Protein AF-0000000068241211 (afdb_homodimer)

pLDDT: mean 86.79, std 8.3, range [24.41, 95.69]

Secondary structure (DSSP, 8-state):
----HHHHHHHHHHHHHHHHHHHHHHHHHHHHHHHHHHHHHHHHHHHHHHHHHHHHHHHHHT-GGGHHHHHHHHHTSTTEEEEEEEE-HHHHHHH----GGGS--SHHHHHHHTT--EEEEEEETTEEEEEEEEEEE--S-BTTB-HHHHH---TT-EEEEEEEEEE-HHHHHHHHHHHHHHHHHHHHHHHHHHHHHHHHHIIIIIHHHHHHHHHHHHHHHH-B-S--------SHHHHHHHHHHHHHHHHHHHHHHHHHHHHHHHHHHHHHHHHHHHHHHHHHHHHHHHHHHHHHHHHHHHHHHHHHHHHHHHHHHHHHHHHHHHHHHHHHHHHHHHHHHHHHHHHHHHHHHHHHHHHHHHHHHHHHHHHHHHHHHHHHHHHHHHHHHHTGGGGHHHHHHHHHHHHHHHHHHHHHHHHHHHHHHHHHHHHHHHHHHHHHHHHHHHHHHHHHHHHHHHHHHHHHHHHHHHHHHHHHHHHHHHHHHHHHHHHHHHHHHHHHHHHHHHHHHHHHHHHHHHHHHHHHHHHHHTSB---GGG-----/----HHHHHHHHHHHHHHHHHHHHHHHHHHHHHHHHHHHHHHHHHHHHHHHHHHHHHHHHHT-GGGHHHHHHHHHTSTTEEEEEEEE-HHHHHHH----GGGS--SHHHHHHHTT--EEEEEEETTEEEEEEEEEEE--S-BTTB-HHHHH---TT-EEEEEEEEEE-HHHHHHHHHHHHHHHHHHHHHHHHHHHHHHHHHIIIIIHHHHHHHHHHHHHHHH-B-S--------SHHHHHHHHHHHHHHHHHHHHHHHHHHHHHHHHHHHHHHHHHHHHHHHHHHHHHHHHHHHHHHHHHHHHHHHHHHHHHHHHHHHHHHHHHHHHHHHHHHHHHHHHHHHHHHHHHHHHHHHHHHHHHHHHHHHHHHHHHHHHHHHHHHHHHHHHHHHTGGGGHHHHHHHHHHHHHHHHHHHHHHHHHHHHHHHHHHHHHHHHHHHHHHHHHHHHHHHHHHHHHHHHHHHHHHHHHHHHHHHHHHHHHHHHHHHHHHHHHHHHHHHHHHHHHHHHHHHHHHHHHHHHHHHHHHHHHHTSB---TT------

Sequence (1086 aa):
MNSSILSKLLLTLITVFALVLAGSTSYQYWQQKDLIHSVLSEQLHDKASNYFDSLNMMMLTGTMAQKETLRQKALAQDGIEQVRVIRAPSLNKIYGPGSTDQQPKDEIDQRALQGETIIEPYQADWGKGIVVALPMKSSENYRGTNCVACHIAPEGEVLGVIRLEFNLNHLTQMVNHRTLIGVGIMSVIALFGFMLTLFFMRRIIVLPLQKTSAFMCEVSKSKDLSHRLENDRKDELGQLAVSINSLMDTVSDSLQQVQDTSHSLADSAKKLTNVAQVTDQAANNQQKETAEVQTNITDMQGKQQQVEFATEEASKLVNHTTSIVQQSAKQAHAASEDIKNLVGDIEAVKQRIVELNNQTGQVSSILGVIKGIAEQTNLLALNAAIEAARAGEQGRGFAVVADEVRHLASRTTEATGNIENIIAGFQRDSQASLSSVDTVCSHAHQRSSEVEELSAAMTRVVSEMQQVLSHAMGIQEQTKRTTEVSHEIQNKVDVITHHANNTSQSASETREISIDLEHLSQQLESLLNQFTLIAKNSARKPHMNSSILSKLLLTLITVFALVLAGSTSYQYWQQKDLIHSVLSEQLHDKASNYFDSLNMMMLTGTMAQKETLRQKALAQDGIEQVRVIRAPSLNKIYGPGSTDQQPKDEIDQRALQGETIIEPYQADWGKGIVVALPMKSSENYRGTNCVACHIAPEGEVLGVIRLEFNLNHLTQMVNHRTLIGVGIMSVIALFGFMLTLFFMRRIIVLPLQKTSAFMCEVSKSKDLSHRLENDRKDELGQLAVSINSLMDTVSDSLQQVQDTSHSLADSAKKLTNVAQVTDQAANNQQKETAEVQTNITDMQGKQQQVEFATEEASKLVNHTTSIVQQSAKQAHAASEDIKNLVGDIEAVKQRIVELNNQTGQVSSILGVIKGIAEQTNLLALNAAIEAARAGEQGRGFAVVADEVRHLASRTTEATGNIENIIAGFQRDSQASLSSVDTVCSHAHQRSSEVEELSAAMTRVVSEMQQVLSHAMGIQEQTKRTTEVSHEIQNKVDVITHHANNTSQSASETREISIDLEHLSQQLESLLNQFTLIAKNSARKPH

Radius of gyration: 98.88 Å; Cα contacts (8 Å, |Δi|>4): 1353; chains: 2; bounding box: 61×299×156 Å

Structure (mmCIF, N/CA/C/O backbone):
data_AF-0000000068241211-model_v1
#
loop_
_entity.id
_entity.type
_entity.pdbx_description
1 polymer 'Methyl-accepting chemotaxis protein'
#
loop_
_atom_site.group_PDB
_atom_site.id
_atom_site.type_symbol
_atom_site.label_atom_id
_atom_site.label_alt_id
_atom_site.label_comp_id
_atom_site.label_asym_id
_atom_site.label_entity_id
_atom_site.label_seq_id
_atom_site.pdbx_PDB_ins_code
_atom_site.Cartn_x
_atom_site.Cartn_y
_atom_site.Cartn_z
_atom_site.occupancy
_atom_site.B_iso_or_equiv
_atom_site.auth_seq_id
_atom_site.auth_comp_id
_atom_site.auth_asym_id
_atom_site.auth_atom_id
_atom_site.pdbx_PDB_model_num
ATOM 1 N N . MET A 1 1 ? -18.188 51 9.688 1 42.53 1 MET A N 1
ATOM 2 C CA . MET A 1 1 ? -16.906 51.688 9.633 1 42.53 1 MET A CA 1
ATOM 3 C C . MET A 1 1 ? -15.969 51.219 10.727 1 42.53 1 MET A C 1
ATOM 5 O O . MET A 1 1 ? -16.344 51.188 11.906 1 42.53 1 MET A O 1
ATOM 9 N N . ASN A 1 2 ? -15.133 50.438 10.508 1 56.88 2 ASN A N 1
ATOM 10 C CA . ASN A 1 2 ? -14.164 49.75 11.352 1 56.88 2 ASN A CA 1
ATOM 11 C C . ASN A 1 2 ? -13.398 50.75 12.234 1 56.88 2 ASN A C 1
ATOM 13 O O . ASN A 1 2 ? -12.742 51.656 11.734 1 56.88 2 ASN A O 1
ATOM 17 N N . SER A 1 3 ? -13.969 50.906 13.328 1 71.25 3 SER A N 1
ATOM 18 C CA . SER A 1 3 ? -13.383 51.875 14.25 1 71.25 3 SER A CA 1
ATOM 19 C C . SER A 1 3 ? -12.055 51.375 14.812 1 71.25 3 SER A C 1
ATOM 21 O O . SER A 1 3 ? -12 50.312 15.43 1 71.25 3 SER A O 1
ATOM 23 N N . SER A 1 4 ? -10.945 52 14.344 1 79.38 4 SER A N 1
ATOM 24 C CA . SER A 1 4 ? -9.594 51.625 14.742 1 79.38 4 SER A CA 1
ATOM 25 C C . SER A 1 4 ? -9.375 51.875 16.234 1 79.38 4 SER A C 1
ATOM 27 O O . SER A 1 4 ? -10.109 52.625 16.875 1 79.38 4 SER A O 1
ATOM 29 N N . ILE A 1 5 ? -8.68 51.062 16.891 1 80.69 5 ILE A N 1
ATOM 30 C CA . ILE A 1 5 ? -8.305 51.219 18.297 1 80.69 5 ILE A CA 1
ATOM 31 C C . ILE A 1 5 ? -7.801 52.656 18.531 1 80.69 5 ILE A C 1
ATOM 33 O O . ILE A 1 5 ? -8.094 53.25 19.562 1 80.69 5 ILE A O 1
ATOM 37 N N . LEU A 1 6 ? -7.227 53.156 17.469 1 79.25 6 LEU A N 1
ATOM 38 C CA . LEU A 1 6 ? -6.734 54.531 17.547 1 79.25 6 LEU A CA 1
ATOM 39 C C . LEU A 1 6 ? -7.887 55.5 17.688 1 79.25 6 LEU A C 1
ATOM 41 O O . LEU A 1 6 ? -7.812 56.438 18.484 1 79.25 6 LEU A O 1
ATOM 45 N N . SER A 1 7 ? -8.906 55.281 16.875 1 82.25 7 SER A N 1
ATOM 46 C CA . SER A 1 7 ? -10.047 56.188 16.938 1 82.25 7 SER A CA 1
ATOM 47 C C . SER A 1 7 ? -10.742 56.125 18.297 1 82.25 7 SER A C 1
ATOM 49 O O . SER A 1 7 ? -11.156 57.156 18.828 1 82.25 7 SER A O 1
ATOM 51 N N . LYS A 1 8 ? -10.797 55 18.875 1 81.38 8 LYS A N 1
ATOM 52 C CA . LYS A 1 8 ? -11.422 54.844 20.188 1 81.38 8 LYS A CA 1
ATOM 53 C C . LYS A 1 8 ? -10.57 55.5 21.281 1 81.38 8 LYS A C 1
ATOM 55 O O . LYS A 1 8 ? -11.109 56.156 22.188 1 81.38 8 LYS A O 1
ATOM 60 N N . LEU A 1 9 ? -9.297 55.344 21.125 1 80.94 9 LEU A N 1
ATOM 61 C CA . LEU A 1 9 ? -8.375 55.969 22.062 1 80.94 9 LEU A CA 1
ATOM 62 C C . LEU A 1 9 ? -8.406 57.469 21.969 1 80.94 9 LEU A C 1
ATOM 64 O O . LEU A 1 9 ? -8.398 58.188 22.984 1 80.94 9 LEU A O 1
ATOM 68 N N . LEU A 1 10 ? -8.461 57.906 20.719 1 81.25 10 LEU A N 1
ATOM 69 C CA . LEU A 1 10 ? -8.5 59.344 20.484 1 81.25 10 LEU A CA 1
ATOM 70 C C . LEU A 1 10 ? -9.766 59.969 21.078 1 81.25 10 LEU A C 1
ATOM 72 O O . LEU A 1 10 ? -9.703 61 21.734 1 81.25 10 LEU A O 1
ATOM 76 N N . LEU A 1 11 ? -10.82 59.281 20.891 1 80.56 11 LEU A N 1
ATOM 77 C CA . LEU A 1 11 ? -12.086 59.781 21.406 1 80.56 11 LEU A CA 1
ATOM 78 C C . LEU A 1 11 ? -12.07 59.844 22.938 1 80.56 11 LEU A C 1
ATOM 80 O O . LEU A 1 11 ? -12.539 60.812 23.531 1 80.56 11 LEU A O 1
ATOM 84 N N . THR A 1 12 ? -11.5 58.844 23.547 1 80.06 12 THR A N 1
ATOM 85 C CA . THR A 1 12 ? -11.422 58.781 25 1 80.06 12 THR A CA 1
ATOM 86 C C . THR A 1 12 ? -10.5 59.875 25.531 1 80.06 12 THR A C 1
ATOM 88 O O . THR A 1 12 ? -10.844 60.562 26.5 1 80.06 12 THR A O 1
ATOM 91 N N . LEU A 1 13 ? -9.391 60.031 24.859 1 83.25 13 LEU A N 1
ATOM 92 C CA . LEU A 1 13 ? -8.414 61 25.312 1 83.25 13 LEU A CA 1
ATOM 93 C C . LEU A 1 13 ? -8.961 62.438 25.141 1 83.25 13 LEU A C 1
ATOM 95 O O . LEU A 1 13 ? -8.797 63.25 26.047 1 83.25 13 LEU A O 1
ATOM 99 N N . ILE A 1 14 ? -9.656 62.688 24.031 1 81.25 14 ILE A N 1
ATOM 100 C CA . ILE A 1 14 ? -10.227 64 23.781 1 81.25 14 ILE A CA 1
ATOM 101 C C . ILE A 1 14 ? -11.281 64.312 24.844 1 81.25 14 ILE A C 1
ATOM 103 O O . ILE A 1 14 ? -11.32 65.438 25.375 1 81.25 14 ILE A O 1
ATOM 107 N N . THR A 1 15 ? -12.055 63.344 25.188 1 81.38 15 THR A N 1
ATOM 108 C CA . THR A 1 15 ? -13.125 63.562 26.156 1 81.38 15 THR A CA 1
ATOM 109 C C . THR A 1 15 ? -12.547 63.844 27.547 1 81.38 15 THR A C 1
ATOM 111 O O . THR A 1 15 ? -12.984 64.75 28.234 1 81.38 15 THR A O 1
ATOM 114 N N . VAL A 1 16 ? -11.516 63.125 27.922 1 81.56 16 VAL A N 1
ATOM 115 C CA . VAL A 1 16 ? -10.93 63.312 29.25 1 81.56 16 VAL A CA 1
ATOM 116 C C . VAL A 1 16 ? -10.203 64.625 29.328 1 81.56 16 VAL A C 1
ATOM 118 O O . VAL A 1 16 ? -10.359 65.375 30.297 1 81.56 16 VAL A O 1
ATOM 121 N N . PHE A 1 17 ? -9.461 64.938 28.25 1 81.38 17 PHE A N 1
ATOM 122 C CA . PHE A 1 17 ? -8.703 66.188 28.25 1 81.38 17 PHE A CA 1
ATOM 123 C C . PHE A 1 17 ? -9.648 67.438 28.219 1 81.38 17 PHE A C 1
ATOM 125 O O . PHE A 1 17 ? -9.398 68.438 28.891 1 81.38 17 PHE A O 1
ATOM 132 N N . ALA A 1 18 ? -10.719 67.312 27.531 1 81.31 18 ALA A N 1
ATOM 133 C CA . ALA A 1 18 ? -11.711 68.438 27.484 1 81.31 18 ALA A CA 1
ATOM 134 C C . ALA A 1 18 ? -12.367 68.625 28.844 1 81.31 18 ALA A C 1
ATOM 136 O O . ALA A 1 18 ? -12.562 69.75 29.281 1 81.31 18 ALA A O 1
ATOM 137 N N . LEU A 1 19 ? -12.625 67.562 29.547 1 81.62 19 LEU A N 1
ATOM 138 C CA . LEU A 1 19 ? -13.266 67.688 30.859 1 81.62 19 LEU A CA 1
ATOM 139 C C . LEU A 1 19 ? -12.328 68.25 31.891 1 81.62 19 LEU A C 1
ATOM 141 O O . LEU A 1 19 ? -12.742 69.125 32.688 1 81.62 19 LEU A O 1
ATOM 145 N N . VAL A 1 20 ? -11.055 67.938 31.797 1 80 20 VAL A N 1
ATOM 146 C CA . VAL A 1 20 ? -10.07 68.438 32.719 1 80 20 VAL A CA 1
ATOM 147 C C . VAL A 1 20 ? -9.812 69.938 32.469 1 80 20 VAL A C 1
ATOM 149 O O . VAL A 1 20 ? -9.719 70.75 33.375 1 80 20 VAL A O 1
ATOM 152 N N . LEU A 1 21 ? -9.797 70.312 31.188 1 80.88 21 LEU A N 1
ATOM 153 C CA . LEU A 1 21 ? -9.578 71.688 30.797 1 80.88 21 LEU A CA 1
ATOM 154 C C . LEU A 1 21 ? -10.766 72.562 31.203 1 80.88 21 LEU A C 1
ATOM 156 O O . LEU A 1 21 ? -10.578 73.625 31.75 1 80.88 21 LEU A O 1
ATOM 160 N N . ALA A 1 22 ? -11.93 72.062 30.984 1 81.62 22 ALA A N 1
ATOM 161 C CA . ALA A 1 22 ? -13.141 72.812 31.344 1 81.62 22 ALA A CA 1
ATOM 162 C C . ALA A 1 22 ? -13.242 73 32.844 1 81.62 22 ALA A C 1
ATOM 164 O O . ALA A 1 22 ? -13.562 74.062 33.312 1 81.62 22 ALA A O 1
ATOM 165 N N . GLY A 1 23 ? -12.922 71.938 33.562 1 78 23 GLY A N 1
ATOM 166 C CA . GLY A 1 23 ? -12.969 72.062 35.031 1 78 23 GLY A CA 1
ATOM 167 C C . GLY A 1 23 ? -11.914 73 35.594 1 78 23 GLY A C 1
ATOM 168 O O . GLY A 1 23 ? -12.219 73.812 36.469 1 78 23 GLY A O 1
ATOM 169 N N . SER A 1 24 ? -10.727 72.938 35.031 1 78.5 24 SER A N 1
ATOM 170 C CA . SER A 1 24 ? -9.625 73.75 35.5 1 78.5 24 SER A CA 1
ATOM 171 C C . SER A 1 24 ? -9.859 75.25 35.156 1 78.5 24 SER A C 1
ATOM 173 O O . SER A 1 24 ? -9.625 76.125 36 1 78.5 24 SER A O 1
ATOM 175 N N . THR A 1 25 ? -10.445 75.562 33.969 1 77.06 25 THR A N 1
ATOM 176 C CA . THR A 1 25 ? -10.688 76.938 33.531 1 77.06 25 THR A CA 1
ATOM 177 C C . THR A 1 25 ? -11.844 77.562 34.312 1 77.06 25 THR A C 1
ATOM 179 O O . THR A 1 25 ? -11.789 78.688 34.688 1 77.06 25 THR A O 1
ATOM 182 N N . SER A 1 26 ? -12.875 76.812 34.594 1 80.62 26 SER A N 1
ATOM 183 C CA . SER A 1 26 ? -14.016 77.312 35.344 1 80.62 26 SER A CA 1
ATOM 184 C C . SER A 1 26 ? -13.617 77.625 36.781 1 80.62 26 SER A C 1
ATOM 186 O O . SER A 1 26 ? -14 78.688 37.312 1 80.62 26 SER A O 1
ATOM 188 N N . TYR A 1 27 ? -12.734 76.938 37.312 1 79.44 27 TYR A N 1
ATOM 189 C CA . TYR A 1 27 ? -12.305 77.188 38.688 1 79.44 27 TYR A CA 1
ATOM 190 C C . TYR A 1 27 ? -11.406 78.438 38.781 1 79.44 27 TYR A C 1
ATOM 192 O O . TYR A 1 27 ? -11.547 79.25 39.688 1 79.44 27 TYR A O 1
ATOM 200 N N . GLN A 1 28 ? -10.562 78.5 37.812 1 76.75 28 GLN A N 1
ATOM 201 C CA . GLN A 1 28 ? -9.648 79.688 37.781 1 76.75 28 GLN A CA 1
ATOM 202 C C . GLN A 1 28 ? -10.414 81 37.625 1 76.75 28 GLN A C 1
ATOM 204 O O . GLN A 1 28 ? -10.078 81.938 38.281 1 76.75 28 GLN A O 1
ATOM 209 N N . TYR A 1 29 ? -11.477 80.938 36.875 1 77.12 29 TYR A N 1
ATOM 210 C CA . TYR A 1 29 ? -12.305 82.125 36.656 1 77.12 29 TYR A CA 1
ATOM 211 C C . TYR A 1 29 ? -13.008 82.5 37.938 1 77.12 29 TYR A C 1
ATOM 213 O O . TYR A 1 29 ? -12.977 83.688 38.344 1 77.12 29 TYR A O 1
ATOM 221 N N . TRP A 1 30 ? -13.523 81.562 38.625 1 79.81 30 TRP A N 1
ATOM 222 C CA . TRP A 1 30 ? -14.258 81.812 39.875 1 79.81 30 TRP A CA 1
ATOM 223 C C . TRP A 1 30 ? -13.32 82.312 40.969 1 79.81 30 TRP A C 1
ATOM 225 O O . TRP A 1 30 ? -13.648 83.25 41.719 1 79.81 30 TRP A O 1
ATOM 235 N N . GLN A 1 31 ? -12.133 81.812 41.031 1 77.38 31 GLN A N 1
ATOM 236 C CA . GLN A 1 31 ? -11.164 82.125 42.062 1 77.38 31 GLN A CA 1
ATOM 237 C C . GLN A 1 31 ? -10.648 83.562 41.875 1 77.38 31 GLN A C 1
ATOM 239 O O . GLN A 1 31 ? -10.508 84.312 42.812 1 77.38 31 GLN A O 1
ATOM 244 N N . GLN A 1 32 ? -10.445 84 40.656 1 77.38 32 GLN A N 1
ATOM 245 C CA . GLN A 1 32 ? -9.938 85.375 40.375 1 77.38 32 GLN A CA 1
ATOM 246 C C . GLN A 1 32 ? -10.984 86.438 40.688 1 77.38 32 GLN A C 1
ATOM 248 O O . GLN A 1 32 ? -10.664 87.438 41.25 1 77.38 32 GLN A O 1
ATOM 253 N N . LYS A 1 33 ? -12.203 86.125 40.375 1 76.44 33 LYS A N 1
ATOM 254 C CA . LYS A 1 33 ? -13.289 87.062 40.625 1 76.44 33 LYS A CA 1
ATOM 255 C C . LYS A 1 33 ? -13.469 87.312 42.125 1 76.44 33 LYS A C 1
ATOM 257 O O . LYS A 1 33 ? -13.641 88.438 42.562 1 76.44 33 LYS A O 1
ATOM 262 N N . ASP A 1 34 ? -13.344 86.188 42.781 1 78.62 34 ASP A N 1
ATOM 263 C CA . ASP A 1 34 ? -13.516 86.25 44.219 1 78.62 34 ASP A CA 1
ATOM 264 C C . ASP A 1 34 ? -12.367 87 44.875 1 78.62 34 ASP A C 1
ATOM 266 O O . ASP A 1 34 ? -12.578 87.812 45.812 1 78.62 34 ASP A O 1
ATOM 270 N N . LEU A 1 35 ? -11.188 86.875 44.406 1 78.25 35 LEU A N 1
ATOM 271 C CA . LEU A 1 35 ? -10.016 87.562 44.969 1 78.25 35 LEU A CA 1
ATOM 272 C C . LEU A 1 35 ? -10.086 89.062 44.719 1 78.25 35 LEU A C 1
ATOM 274 O O . LEU A 1 35 ? -9.844 89.875 45.625 1 78.25 35 LEU A O 1
ATOM 278 N N . ILE A 1 36 ? -10.508 89.5 43.562 1 77.81 36 ILE A N 1
ATOM 279 C CA . ILE A 1 36 ? -10.578 90.875 43.219 1 77.81 36 ILE A CA 1
ATOM 280 C C . ILE A 1 36 ? -11.656 91.562 44.031 1 77.81 36 ILE A C 1
ATOM 282 O O . ILE A 1 36 ? -11.453 92.688 44.531 1 77.81 36 ILE A O 1
ATOM 286 N N . HIS A 1 37 ? -12.742 90.938 44.281 1 78.5 37 HIS A N 1
ATOM 287 C CA . HIS A 1 37 ? -13.828 91.5 45.062 1 78.5 37 HIS A CA 1
ATOM 288 C C . HIS A 1 37 ? -13.414 91.688 46.5 1 78.5 37 HIS A C 1
ATOM 290 O O . HIS A 1 37 ? -13.742 92.688 47.125 1 78.5 37 HIS A O 1
ATOM 296 N N . SER A 1 38 ? -12.641 90.75 46.969 1 80.31 38 SER A N 1
ATOM 297 C CA . SER A 1 38 ? -12.234 90.812 48.375 1 80.31 38 SER A CA 1
ATOM 298 C C . SER A 1 38 ? -11.211 91.938 48.594 1 80.31 38 SER A C 1
ATOM 300 O O . SER A 1 38 ? -11.344 92.75 49.5 1 80.31 38 SER A O 1
ATOM 302 N N . VAL A 1 39 ? -10.25 92 47.719 1 78.88 39 VAL A N 1
ATOM 303 C CA . VAL A 1 39 ? -9.203 93 47.844 1 78.88 39 VAL A CA 1
ATOM 304 C C . VAL A 1 39 ? -9.789 94.438 47.625 1 78.88 39 VAL A C 1
ATOM 306 O O . VAL A 1 39 ? -9.5 95.375 48.375 1 78.88 39 VAL A O 1
ATOM 309 N N . LEU A 1 40 ? -10.719 94.562 46.719 1 81.25 40 LEU A N 1
ATOM 310 C CA . LEU A 1 40 ? -11.297 95.875 46.375 1 81.25 40 LEU A CA 1
ATOM 311 C C . LEU A 1 40 ? -12.25 96.312 47.469 1 81.25 40 LEU A C 1
ATOM 313 O O . LEU A 1 40 ? -12.32 97.562 47.781 1 81.25 40 LEU A O 1
ATOM 317 N N . SER A 1 41 ? -12.961 95.438 48.062 1 84.5 41 SER A N 1
ATOM 318 C CA . SER A 1 41 ? -13.875 95.812 49.125 1 84.5 41 SER A CA 1
ATOM 319 C C . SER A 1 41 ? -13.117 96.375 50.312 1 84.5 41 SER A C 1
ATOM 321 O O . SER A 1 41 ? -13.531 97.375 50.906 1 84.5 41 SER A O 1
ATOM 323 N N . GLU A 1 42 ? -12.023 95.812 50.594 1 82.69 42 GLU A N 1
ATOM 324 C CA . GLU A 1 42 ? -11.203 96.25 51.688 1 82.69 42 GLU A CA 1
ATOM 325 C C . GLU A 1 42 ? -10.602 97.625 51.375 1 82.69 42 GLU A C 1
ATOM 327 O O . GLU A 1 42 ? -10.602 98.562 52.219 1 82.69 42 GLU A O 1
ATOM 332 N N . GLN A 1 43 ? -10.195 97.75 50.188 1 82.25 43 GLN A N 1
ATOM 333 C CA . GLN A 1 43 ? -9.547 99 49.781 1 82.25 43 GLN A CA 1
ATOM 334 C C . GLN A 1 43 ? -10.555 100.188 49.719 1 82.25 43 GLN A C 1
ATOM 336 O O . GLN A 1 43 ? -10.242 101.312 50.094 1 82.25 43 GLN A O 1
ATOM 341 N N . LEU A 1 44 ? -11.75 99.938 49.344 1 87.06 44 LEU A N 1
ATOM 342 C CA . LEU A 1 44 ? -12.789 100.938 49.25 1 87.06 44 LEU A CA 1
ATOM 343 C C . LEU A 1 44 ? -13.289 101.375 50.625 1 87.06 44 LEU A C 1
ATOM 345 O O . LEU A 1 44 ? -13.609 102.562 50.844 1 87.06 44 LEU A O 1
ATOM 349 N N . HIS A 1 45 ? -13.312 100.438 51.5 1 88.56 45 HIS A N 1
ATOM 350 C CA . HIS A 1 45 ? -13.609 100.75 52.875 1 88.56 45 HIS A CA 1
ATOM 351 C C . HIS A 1 45 ? -12.594 101.75 53.438 1 88.56 45 HIS A C 1
ATOM 353 O O . HIS A 1 45 ? -12.977 102.75 54.094 1 88.56 45 HIS A O 1
ATOM 359 N N . ASP A 1 46 ? -11.414 101.438 53.094 1 86 46 ASP A N 1
ATOM 360 C CA . ASP A 1 46 ? -10.344 102.312 53.562 1 86 46 ASP A CA 1
ATOM 361 C C . ASP A 1 46 ? -10.445 103.688 52.938 1 86 46 ASP A C 1
ATOM 363 O O . ASP A 1 46 ? -10.195 104.688 53.594 1 86 46 ASP A O 1
ATOM 367 N N . LYS A 1 47 ? -10.805 103.812 51.75 1 87.62 47 LYS A N 1
ATOM 368 C CA . LYS A 1 47 ? -10.945 105.062 51.062 1 87.62 47 LYS A CA 1
ATOM 369 C C . LYS A 1 47 ? -12.055 105.938 51.688 1 87.62 47 LYS A C 1
ATOM 371 O O . LYS A 1 47 ? -11.891 107.125 51.906 1 87.62 47 LYS A O 1
ATOM 376 N N . ALA A 1 48 ? -13.094 105.312 52.031 1 90 48 ALA A N 1
ATOM 377 C CA . ALA A 1 48 ? -14.211 106 52.688 1 90 48 ALA A CA 1
ATOM 378 C C . ALA A 1 48 ? -13.828 106.438 54.094 1 90 48 ALA A C 1
ATOM 380 O O . ALA A 1 48 ? -14.141 107.562 54.469 1 90 48 ALA A O 1
ATOM 381 N N . SER A 1 49 ? -13.141 105.625 54.75 1 89.56 49 SER A N 1
ATOM 382 C CA . SER A 1 49 ? -12.688 106 56.094 1 89.56 49 SER A CA 1
ATOM 383 C C . SER A 1 49 ? -11.711 107.188 56.062 1 89.56 49 SER A C 1
ATOM 385 O O . SER A 1 49 ? -11.758 108.062 56.938 1 89.56 49 SER A O 1
ATOM 387 N N . ASN A 1 50 ? -10.906 107.125 55.062 1 87.31 50 ASN A N 1
ATOM 388 C CA . ASN A 1 50 ? -9.953 108.25 54.906 1 87.31 50 ASN A CA 1
ATOM 389 C C . ASN A 1 50 ? -10.648 109.562 54.594 1 87.31 50 ASN A C 1
ATOM 391 O O . ASN A 1 50 ? -10.25 110.625 55.094 1 87.31 50 ASN A O 1
ATOM 395 N N . TYR A 1 51 ? -11.555 109.562 53.781 1 90.88 51 TYR A N 1
ATOM 396 C CA . TYR A 1 51 ? -12.336 110.75 53.5 1 90.88 51 TYR A CA 1
ATOM 397 C C . TYR A 1 51 ? -12.977 111.312 54.75 1 90.88 51 TYR A C 1
ATOM 399 O O . TYR A 1 51 ? -12.969 112.5 55 1 90.88 51 TYR A O 1
ATOM 407 N N . PHE A 1 52 ? -13.461 110.5 55.562 1 90.81 52 PHE A N 1
ATOM 408 C CA . PHE A 1 52 ? -14.055 110.938 56.812 1 90.81 52 PHE A CA 1
ATOM 409 C C . PHE A 1 52 ? -13 111.562 57.719 1 90.81 52 PHE A C 1
ATOM 411 O O . PHE A 1 52 ? -13.273 112.562 58.406 1 90.81 52 PHE A O 1
ATOM 418 N N . ASP A 1 53 ? -11.898 110.875 57.75 1 88.25 53 ASP A N 1
ATOM 419 C CA . ASP A 1 53 ? -10.82 111.438 58.562 1 88.25 53 ASP A CA 1
ATOM 420 C C . ASP A 1 53 ? -10.484 112.875 58.156 1 88.25 53 ASP A C 1
ATOM 422 O O . ASP A 1 53 ? -10.203 113.688 59.031 1 88.25 53 ASP A O 1
ATOM 426 N N . SER A 1 54 ? -10.578 113.062 56.906 1 89.06 54 SER A N 1
ATOM 427 C CA . SER A 1 54 ? -10.336 114.438 56.406 1 89.06 54 SER A CA 1
ATOM 428 C C . SER A 1 54 ? -11.438 115.375 56.844 1 89.06 54 SER A C 1
ATOM 430 O O . SER A 1 54 ? -11.156 116.5 57.281 1 89.06 54 SER A O 1
ATOM 432 N N . LEU A 1 55 ? -12.562 114.938 56.875 1 89.69 55 LEU A N 1
ATOM 433 C CA . LEU A 1 55 ? -13.688 115.75 57.344 1 89.69 55 LEU A CA 1
ATOM 434 C C . LEU A 1 55 ? -13.586 116 58.844 1 89.69 55 LEU A C 1
ATOM 436 O O . LEU A 1 55 ? -13.82 117.125 59.312 1 89.69 55 LEU A O 1
ATOM 440 N N . ASN A 1 56 ? -13.25 115 59.5 1 90.88 56 ASN A N 1
ATOM 441 C CA . ASN A 1 56 ? -13.07 115.062 60.938 1 90.88 56 ASN A CA 1
ATOM 442 C C . ASN A 1 56 ? -12.016 116.125 61.312 1 90.88 56 ASN A C 1
ATOM 444 O O . ASN A 1 56 ? -12.188 116.875 62.25 1 90.88 56 ASN A O 1
ATOM 448 N N . MET A 1 57 ? -11.078 116.125 60.531 1 89.12 57 MET A N 1
ATOM 449 C CA . MET A 1 57 ? -10.039 117.125 60.781 1 89.12 57 MET A CA 1
ATOM 450 C C . MET A 1 57 ? -10.578 118.562 60.531 1 89.12 57 MET A C 1
ATOM 452 O O . MET A 1 57 ? -10.234 119.5 61.281 1 89.12 57 MET A O 1
ATOM 456 N N . MET A 1 58 ? -11.406 118.75 59.688 1 89.88 58 MET A N 1
ATOM 457 C CA . MET A 1 58 ? -12 120 59.406 1 89.88 58 MET A CA 1
ATOM 458 C C . MET A 1 58 ? -12.938 120.438 60.531 1 89.88 58 MET A C 1
ATOM 460 O O . MET A 1 58 ? -13.023 121.625 60.844 1 89.88 58 MET A O 1
ATOM 464 N N . MET A 1 59 ? -13.5 119.562 61.125 1 88 59 MET A N 1
ATOM 465 C CA . MET A 1 59 ? -14.359 119.812 62.281 1 88 59 MET A CA 1
ATOM 466 C C . MET A 1 59 ? -13.539 120.25 63.469 1 88 59 MET A C 1
ATOM 468 O O . MET A 1 59 ? -13.93 121.188 64.188 1 88 59 MET A O 1
ATOM 472 N N . LEU A 1 60 ? -12.508 119.688 63.594 1 87.75 60 LEU A N 1
ATOM 473 C CA . LEU A 1 60 ? -11.633 119.938 64.75 1 87.75 60 LEU A CA 1
ATOM 474 C C . LEU A 1 60 ? -10.984 121.312 64.562 1 87.75 60 LEU A C 1
ATOM 476 O O . LEU A 1 60 ? -10.766 122.062 65.562 1 87.75 60 LEU A O 1
ATOM 480 N N . THR A 1 61 ? -10.867 121.688 63.312 1 87.19 61 THR A N 1
ATOM 481 C CA . THR A 1 61 ? -10.141 122.938 63.062 1 87.19 61 THR A CA 1
ATOM 482 C C . THR A 1 61 ? -11.102 124.062 62.719 1 87.19 61 THR A C 1
ATOM 484 O O . THR A 1 61 ? -10.68 125.188 62.5 1 87.19 61 THR A O 1
ATOM 487 N N . GLY A 1 62 ? -12.367 123.812 62.625 1 85.81 62 GLY A N 1
ATOM 488 C CA . GLY A 1 62 ? -13.391 124.812 62.344 1 85.81 62 GLY A CA 1
ATOM 489 C C . GLY A 1 62 ? -13.391 125.312 60.906 1 85.81 62 GLY A C 1
ATOM 490 O O . GLY A 1 62 ? -13.68 126.5 60.625 1 85.81 62 GLY A O 1
ATOM 491 N N . THR A 1 63 ? -13.023 124.438 60.062 1 89.38 63 THR A N 1
ATOM 492 C CA . THR A 1 63 ? -12.93 124.875 58.656 1 89.38 63 THR A CA 1
ATOM 493 C C . THR A 1 63 ? -13.961 124.125 57.812 1 89.38 63 THR A C 1
ATOM 495 O O . THR A 1 63 ? -13.719 123.812 56.625 1 89.38 63 THR A O 1
ATOM 498 N N . MET A 1 64 ? -14.992 123.75 58.281 1 89.12 64 MET A N 1
ATOM 499 C CA . MET A 1 64 ? -16.031 123 57.625 1 89.12 64 MET A CA 1
ATOM 500 C C . MET A 1 64 ? -16.641 123.75 56.469 1 89.12 64 MET A C 1
ATOM 502 O O . MET A 1 64 ? -17.25 123.125 55.562 1 89.12 64 MET A O 1
ATOM 506 N N . ALA A 1 65 ? -16.438 125.062 56.469 1 85.62 65 ALA A N 1
ATOM 507 C CA . ALA A 1 65 ? -16.953 125.875 55.375 1 85.62 65 ALA A CA 1
ATOM 508 C C . ALA A 1 65 ? -16.312 125.5 54.062 1 85.62 65 ALA A C 1
ATOM 510 O O . ALA A 1 65 ? -16.906 125.688 53 1 85.62 65 ALA A O 1
ATOM 511 N N . GLN A 1 66 ? -15.188 124.812 54.156 1 87.62 66 GLN A N 1
ATOM 512 C CA . GLN A 1 66 ? -14.461 124.438 52.938 1 87.62 66 GLN A CA 1
ATOM 513 C C . GLN A 1 66 ? -14.672 123 52.594 1 87.62 66 GLN A C 1
ATOM 515 O O . GLN A 1 66 ? -13.852 122.375 51.906 1 87.62 66 GLN A O 1
ATOM 520 N N . LYS A 1 67 ? -15.625 122.438 53.031 1 89.06 67 LYS A N 1
ATOM 521 C CA . LYS A 1 67 ? -15.898 121 52.844 1 89.06 67 LYS A CA 1
ATOM 522 C C . LYS A 1 67 ? -16.078 120.688 51.375 1 89.06 67 LYS A C 1
ATOM 524 O O . LYS A 1 67 ? -15.766 119.562 50.938 1 89.06 67 LYS A O 1
ATOM 529 N N . GLU A 1 68 ? -16.547 121.562 50.594 1 88.56 68 GLU A N 1
ATOM 530 C CA . GLU A 1 68 ? -16.75 121.375 49.188 1 88.56 68 GLU A CA 1
ATOM 531 C C . GLU A 1 68 ? -15.422 121.25 48.438 1 88.56 68 GLU A C 1
ATOM 533 O O . GLU A 1 68 ? -15.312 120.5 47.469 1 88.56 68 GLU A O 1
ATOM 538 N N . THR A 1 69 ? -14.453 121.875 48.875 1 89.19 69 THR A N 1
ATOM 539 C CA . THR A 1 69 ? -13.125 121.75 48.281 1 89.19 69 THR A CA 1
ATOM 540 C C . THR A 1 69 ? -12.562 120.312 48.531 1 89.19 69 THR A C 1
ATOM 542 O O . THR A 1 69 ? -11.953 119.75 47.656 1 89.19 69 THR A O 1
ATOM 545 N N . LEU A 1 70 ? -12.797 119.875 49.719 1 89.5 70 LEU A N 1
ATOM 546 C CA . LEU A 1 70 ? -12.383 118.5 50.031 1 89.5 70 LEU A CA 1
ATOM 547 C C . LEU A 1 70 ? -13.102 117.5 49.125 1 89.5 70 LEU A C 1
ATOM 549 O O . LEU A 1 70 ? -12.484 116.562 48.594 1 89.5 70 LEU A O 1
ATOM 553 N N . ARG A 1 71 ? -14.336 117.688 48.969 1 91.38 71 ARG A N 1
ATOM 554 C CA . ARG A 1 71 ? -15.125 116.812 48.094 1 91.38 71 ARG A CA 1
ATOM 555 C C . ARG A 1 71 ? -14.594 116.812 46.688 1 91.38 71 ARG A C 1
ATOM 557 O O . ARG A 1 71 ? -14.477 115.75 46.031 1 91.38 71 ARG A O 1
ATOM 564 N N . GLN A 1 72 ? -14.273 118 46.188 1 89.81 72 GLN A N 1
ATOM 565 C CA . GLN A 1 72 ? -13.75 118.125 44.812 1 89.81 72 GLN A CA 1
ATOM 566 C C . GLN A 1 72 ? -12.406 117.375 44.688 1 89.81 72 GLN A C 1
ATOM 568 O O . GLN A 1 72 ? -12.133 116.75 43.656 1 89.81 72 GLN A O 1
ATOM 573 N N . LYS A 1 73 ? -11.656 117.438 45.688 1 88.94 73 LYS A N 1
ATOM 574 C CA . LYS A 1 73 ? -10.367 116.75 45.688 1 88.94 73 LYS A CA 1
ATOM 575 C C . LYS A 1 73 ? -10.555 115.25 45.688 1 88.94 73 LYS A C 1
ATOM 577 O O . LYS A 1 73 ? -9.82 114.562 45.031 1 88.94 73 LYS A O 1
ATOM 582 N N . ALA A 1 74 ? -11.492 114.875 46.469 1 88.94 74 ALA A N 1
ATOM 583 C CA . ALA A 1 74 ? -11.797 113.438 46.5 1 88.94 74 ALA A CA 1
ATOM 584 C C . ALA A 1 74 ? -12.32 112.938 45.156 1 88.94 74 ALA A C 1
ATOM 586 O O . ALA A 1 74 ? -11.93 111.875 44.688 1 88.94 74 ALA A O 1
ATOM 587 N N . LEU A 1 75 ? -13.148 113.625 44.469 1 90.06 75 LEU A N 1
ATOM 588 C CA . LEU A 1 75 ? -13.734 113.25 43.188 1 90.06 75 LEU A CA 1
ATOM 589 C C . LEU A 1 75 ? -12.664 113.25 42.094 1 90.06 75 LEU A C 1
ATOM 591 O O . LEU A 1 75 ? -12.828 112.625 41.062 1 90.06 75 LEU A O 1
ATOM 595 N N . ALA A 1 76 ? -11.586 114 42.406 1 87.38 76 ALA A N 1
ATOM 596 C CA . ALA A 1 76 ? -10.508 114.062 41.406 1 87.38 76 ALA A CA 1
ATOM 597 C C . ALA A 1 76 ? -9.664 112.812 41.406 1 87.38 76 ALA A C 1
ATOM 599 O O . ALA A 1 76 ? -8.875 112.562 40.5 1 87.38 76 ALA A O 1
ATOM 600 N N . GLN A 1 77 ? -9.867 112.062 42.375 1 84 77 GLN A N 1
ATOM 601 C CA . GLN A 1 77 ? -9.133 110.812 42.438 1 84 77 GLN A CA 1
ATOM 602 C C . GLN A 1 77 ? -9.68 109.75 41.438 1 84 77 GLN A C 1
ATOM 604 O O . GLN A 1 77 ? -10.891 109.688 41.219 1 84 77 GLN A O 1
ATOM 609 N N . ASP A 1 78 ? -8.773 109.062 40.812 1 80 78 ASP A N 1
ATOM 610 C CA . ASP A 1 78 ? -9.156 108.062 39.781 1 80 78 ASP A CA 1
ATOM 611 C C . ASP A 1 78 ? -10.062 107 40.312 1 80 78 ASP A C 1
ATOM 613 O O . ASP A 1 78 ? -9.75 106.375 41.344 1 80 78 ASP A O 1
ATOM 617 N N . GLY A 1 79 ? -11.164 106.875 39.75 1 82.12 79 GLY A N 1
ATOM 618 C CA . GLY A 1 79 ? -12.086 105.75 40.094 1 82.12 79 GLY A CA 1
ATOM 619 C C . GLY A 1 79 ? -13.281 106.25 40.906 1 82.12 79 GLY A C 1
ATOM 620 O O . GLY A 1 79 ? -14.312 105.562 40.906 1 82.12 79 GLY A O 1
ATOM 621 N N . ILE A 1 80 ? -13.133 107.312 41.594 1 88.38 80 ILE A N 1
ATOM 622 C CA . ILE A 1 80 ? -14.227 107.75 42.406 1 88.38 80 ILE A CA 1
ATOM 623 C C . ILE A 1 80 ? -15.195 108.625 41.562 1 88.38 80 ILE A C 1
ATOM 625 O O . ILE A 1 80 ? -14.812 109.625 40.969 1 88.38 80 ILE A O 1
ATOM 629 N N . GLU A 1 81 ? -16.297 108.188 41.5 1 91.5 81 GLU A N 1
ATOM 630 C CA . GLU A 1 81 ? -17.281 108.875 40.625 1 91.5 81 GLU A CA 1
ATOM 631 C C . GLU A 1 81 ? -18.219 109.75 41.438 1 91.5 81 GLU A C 1
ATOM 633 O O . GLU A 1 81 ? -18.766 110.75 40.906 1 91.5 81 GLU A O 1
ATOM 638 N N . GLN A 1 82 ? -18.328 109.312 42.688 1 91.06 82 GLN A N 1
ATOM 639 C CA . GLN A 1 82 ? -19.219 110.125 43.5 1 91.06 82 GLN A CA 1
ATOM 640 C C . GLN A 1 82 ? -18.812 110.062 44.969 1 91.06 82 GLN A C 1
ATOM 642 O O . GLN A 1 82 ? -18.391 109 45.438 1 91.06 82 GLN A O 1
ATOM 647 N N . VAL A 1 83 ? -18.828 111.125 45.625 1 93.31 83 VAL A N 1
ATOM 648 C CA . VAL A 1 83 ? -18.594 111.188 47.062 1 93.31 83 VAL A CA 1
ATOM 649 C C . VAL A 1 83 ? -19.688 112.062 47.719 1 93.31 83 VAL A C 1
ATOM 651 O O . VAL A 1 83 ? -19.891 113.25 47.312 1 93.31 83 VAL A O 1
ATOM 654 N N . ARG A 1 84 ? -20.375 111.562 48.656 1 93.06 84 ARG A N 1
ATOM 655 C CA . ARG A 1 84 ? -21.406 112.312 49.344 1 93.06 84 ARG A CA 1
ATOM 656 C C . ARG A 1 84 ? -21.359 112.062 50.844 1 93.06 84 ARG A C 1
ATOM 658 O O . ARG A 1 84 ? -20.969 111 51.312 1 93.06 84 ARG A O 1
ATOM 665 N N . VAL A 1 85 ? -21.656 113.062 51.531 1 92.38 85 VAL A N 1
ATOM 666 C CA . VAL A 1 85 ? -21.844 113 52.969 1 92.38 85 VAL A CA 1
ATOM 667 C C . VAL A 1 85 ? -23.328 113.125 53.312 1 92.38 85 VAL A C 1
ATOM 669 O O . VAL A 1 85 ? -23.922 114.188 53 1 92.38 85 VAL A O 1
ATOM 672 N N . ILE A 1 86 ? -23.844 112.125 53.938 1 93.44 86 ILE A N 1
ATOM 673 C CA . ILE A 1 86 ? -25.25 112.188 54.281 1 93.44 86 ILE A CA 1
ATOM 674 C C . ILE A 1 86 ? -25.406 112.438 55.781 1 93.44 86 ILE A C 1
ATOM 676 O O . ILE A 1 86 ? -24.812 111.75 56.594 1 93.44 86 ILE A O 1
ATOM 680 N N . ARG A 1 87 ? -26.281 113.438 56.062 1 91.75 87 ARG A N 1
ATOM 681 C CA . ARG A 1 87 ? -26.469 113.812 57.469 1 91.75 87 ARG A CA 1
ATOM 682 C C . ARG A 1 87 ? -27.641 113.062 58.094 1 91.75 87 ARG A C 1
ATOM 684 O O . ARG A 1 87 ? -28.672 112.812 57.438 1 91.75 87 ARG A O 1
ATOM 691 N N . ALA A 1 88 ? -27.438 112.688 59.219 1 91.19 88 ALA A N 1
ATOM 692 C CA . ALA A 1 88 ? -28.531 112.062 59.938 1 91.19 88 ALA A CA 1
ATOM 693 C C . ALA A 1 88 ? -29.531 113.062 60.406 1 91.19 88 ALA A C 1
ATOM 695 O O . ALA A 1 88 ? -29.188 114.25 60.625 1 91.19 88 ALA A O 1
ATOM 696 N N . PRO A 1 89 ? -30.75 112.75 60.656 1 84.94 89 PRO A N 1
ATOM 697 C CA . PRO A 1 89 ? -31.766 113.688 61.125 1 84.94 89 PRO A CA 1
ATOM 698 C C . PRO A 1 89 ? -31.438 114.312 62.469 1 84.94 89 PRO A C 1
ATOM 700 O O . PRO A 1 89 ? -31.734 115.5 62.688 1 84.94 89 PRO A O 1
ATOM 703 N N . SER A 1 90 ? -30.781 113.688 63.25 1 83.94 90 SER A N 1
ATOM 704 C CA . SER A 1 90 ? -30.406 114.188 64.562 1 83.94 90 SER A CA 1
ATOM 705 C C . SER A 1 90 ? -29.422 115.375 64.438 1 83.94 90 SER A C 1
ATOM 707 O O . SER A 1 90 ? -29.453 116.312 65.25 1 83.94 90 SER A O 1
ATOM 709 N N . LEU A 1 91 ? -28.672 115.312 63.406 1 85.88 91 LEU A N 1
ATOM 710 C CA . LEU A 1 91 ? -27.688 116.375 63.188 1 85.88 91 LEU A CA 1
ATOM 711 C C . LEU A 1 91 ? -28.375 117.625 62.625 1 85.88 91 LEU A C 1
ATOM 713 O O . LEU A 1 91 ? -27.938 118.75 62.938 1 85.88 91 LEU A O 1
ATOM 717 N N . ASN A 1 92 ? -29.359 117.375 61.938 1 82.44 92 ASN A N 1
ATOM 718 C CA . ASN A 1 92 ? -30.094 118.5 61.344 1 82.44 92 ASN A CA 1
ATOM 719 C C . ASN A 1 92 ? -30.781 119.375 62.406 1 82.44 92 ASN A C 1
ATOM 721 O O . ASN A 1 92 ? -30.953 120.562 62.219 1 82.44 92 ASN A O 1
ATOM 725 N N . LYS A 1 93 ? -30.984 118.875 63.5 1 78.12 93 LYS A N 1
ATOM 726 C CA . LYS A 1 93 ? -31.672 119.562 64.562 1 78.12 93 LYS A CA 1
ATOM 727 C C . LYS A 1 93 ? -30.734 120.562 65.25 1 78.12 93 LYS A C 1
ATOM 729 O O . LYS A 1 93 ? -31.172 121.625 65.75 1 78.12 93 LYS A O 1
ATOM 734 N N . ILE A 1 94 ? -29.578 120.25 65.125 1 79.19 94 ILE A N 1
ATOM 735 C CA . ILE A 1 94 ? -28.609 121 65.875 1 79.19 94 ILE A CA 1
ATOM 736 C C . ILE A 1 94 ? -27.922 122 64.938 1 79.19 94 ILE A C 1
ATOM 738 O O . ILE A 1 94 ? -27.719 123.188 65.25 1 79.19 94 ILE A O 1
ATOM 742 N N . TYR A 1 95 ? -27.656 121.562 63.781 1 82.75 95 TYR A N 1
ATOM 743 C CA . TYR A 1 95 ? -26.797 122.312 62.906 1 82.75 95 TYR A CA 1
ATOM 744 C C . TYR A 1 95 ? -27.594 122.875 61.719 1 82.75 95 TYR A C 1
ATOM 746 O O . TYR A 1 95 ? -27.031 123.562 60.875 1 82.75 95 TYR A O 1
ATOM 754 N N . GLY A 1 96 ? -28.953 122.562 61.531 1 80.69 96 GLY A N 1
ATOM 755 C CA . GLY A 1 96 ? -29.75 123 60.406 1 80.69 96 GLY A CA 1
ATOM 756 C C . GLY A 1 96 ? -29.812 122 59.281 1 80.69 96 GLY A C 1
ATOM 757 O O . GLY A 1 96 ? -29.156 120.938 59.375 1 80.69 96 GLY A O 1
ATOM 758 N N . PRO A 1 97 ? -30.625 122.125 58.312 1 78.44 97 PRO A N 1
ATOM 759 C CA . PRO A 1 97 ? -30.938 121.062 57.312 1 78.44 97 PRO A CA 1
ATOM 760 C C . PRO A 1 97 ? -29.797 120.875 56.312 1 78.44 97 PRO A C 1
ATOM 762 O O . PRO A 1 97 ? -29.766 119.812 55.656 1 78.44 97 PRO A O 1
ATOM 765 N N . GLY A 1 98 ? -28.781 121.312 56.375 1 77.06 98 GLY A N 1
ATOM 766 C CA . GLY A 1 98 ? -27.656 121.125 55.469 1 77.06 98 GLY A CA 1
ATOM 767 C C . GLY A 1 98 ? -28.031 121.375 54.031 1 77.06 98 GLY A C 1
ATOM 768 O O . GLY A 1 98 ? -29.141 121.75 53.719 1 77.06 98 GLY A O 1
ATOM 769 N N . SER A 1 99 ? -27.141 121.125 53.031 1 82.5 99 SER A N 1
ATOM 770 C CA . SER A 1 99 ? -27.359 121.25 51.594 1 82.5 99 SER A CA 1
ATOM 771 C C . SER A 1 99 ? -28.141 120.125 51 1 82.5 99 SER A C 1
ATOM 773 O O . SER A 1 99 ? -28.266 119.062 51.656 1 82.5 99 SER A O 1
ATOM 775 N N . THR A 1 100 ? -28.703 120.188 49.844 1 81.38 100 THR A N 1
ATOM 776 C CA . THR A 1 100 ? -29.531 119.188 49.156 1 81.38 100 THR A CA 1
ATOM 777 C C . THR A 1 100 ? -28.75 117.938 48.906 1 81.38 100 THR A C 1
ATOM 779 O O . THR A 1 100 ? -29.328 116.812 48.875 1 81.38 100 THR A O 1
ATOM 782 N N . ASP A 1 101 ? -27.547 117.938 48.844 1 83.75 101 ASP A N 1
ATOM 783 C CA . ASP A 1 101 ? -26.719 116.75 48.531 1 83.75 101 ASP A CA 1
ATOM 784 C C . ASP A 1 101 ? -26.422 115.938 49.781 1 83.75 101 ASP A C 1
ATOM 786 O O . ASP A 1 101 ? -25.953 114.812 49.688 1 83.75 101 ASP A O 1
ATOM 790 N N . GLN A 1 102 ? -26.844 116.438 50.906 1 90.44 102 GLN A N 1
ATOM 791 C CA . GLN A 1 102 ? -26.562 115.812 52.156 1 90.44 102 GLN A CA 1
ATOM 792 C C . GLN A 1 102 ? -27.781 115.062 52.656 1 90.44 102 GLN A C 1
ATOM 794 O O . GLN A 1 102 ? -27.781 114.562 53.781 1 90.44 102 GLN A O 1
ATOM 799 N N . GLN A 1 103 ? -28.797 115.062 51.844 1 89.81 103 GLN A N 1
ATOM 800 C CA . GLN A 1 103 ? -30.016 114.312 52.188 1 89.81 103 GLN A CA 1
ATOM 801 C C . GLN A 1 103 ? -30 112.938 51.562 1 89.81 103 GLN A C 1
ATOM 803 O O . GLN A 1 103 ? -29.406 112.688 50.531 1 89.81 103 GLN A O 1
ATOM 808 N N . PRO A 1 104 ? -30.625 112 52.281 1 92.06 104 PRO A N 1
ATOM 809 C CA . PRO A 1 104 ? -30.688 110.625 51.75 1 92.06 104 PRO A CA 1
ATOM 810 C C . PRO A 1 104 ? -31.484 110.562 50.438 1 92.06 104 PRO A C 1
ATOM 812 O O . PRO A 1 104 ? -32.562 111.125 50.312 1 92.06 104 PRO A O 1
ATOM 815 N N . LYS A 1 105 ? -30.969 109.875 49.438 1 90.62 105 LYS A N 1
ATOM 816 C CA . LYS A 1 105 ? -31.578 109.812 48.125 1 90.62 105 LYS A CA 1
ATOM 817 C C . LYS A 1 105 ? -32.094 108.438 47.781 1 90.62 105 LYS A C 1
ATOM 819 O O . LYS A 1 105 ? -33.062 108.25 47.062 1 90.62 105 LYS A O 1
ATOM 824 N N . ASP A 1 106 ? -31.5 107.375 48.188 1 90.06 106 ASP A N 1
ATOM 825 C CA . ASP A 1 106 ? -31.906 106 47.781 1 90.06 106 ASP A CA 1
ATOM 826 C C . ASP A 1 106 ? -31.859 105.062 48.969 1 90.06 106 ASP A C 1
ATOM 828 O O . ASP A 1 106 ? -31.688 105.5 50.094 1 90.06 106 ASP A O 1
ATOM 832 N N . GLU A 1 107 ? -32.125 103.75 48.719 1 93.31 107 GLU A N 1
ATOM 833 C CA . GLU A 1 107 ? -32.219 102.688 49.75 1 93.31 107 GLU A CA 1
ATOM 834 C C . GLU A 1 107 ? -30.891 102.438 50.438 1 93.31 107 GLU A C 1
ATOM 836 O O . GLU A 1 107 ? -30.828 102.188 51.625 1 93.31 107 GLU A O 1
ATOM 841 N N . ILE A 1 108 ? -29.797 102.625 49.781 1 94.81 108 ILE A N 1
ATOM 842 C CA . ILE A 1 108 ? -28.469 102.438 50.312 1 94.81 108 ILE A CA 1
ATOM 843 C C . ILE A 1 108 ? -28.203 103.5 51.406 1 94.81 108 ILE A C 1
ATOM 845 O O . ILE A 1 108 ? -27.688 103.188 52.469 1 94.81 108 ILE A O 1
ATOM 849 N N . ASP A 1 109 ? -28.672 104.688 51.125 1 93.81 109 ASP A N 1
ATOM 850 C CA . ASP A 1 109 ? -28.5 105.75 52.094 1 93.81 109 ASP A CA 1
ATOM 851 C C . ASP A 1 109 ? -29.281 105.5 53.375 1 93.81 109 ASP A C 1
ATOM 853 O O . ASP A 1 109 ? -28.766 105.688 54.469 1 93.81 109 ASP A O 1
ATOM 857 N N . GLN A 1 110 ? -30.484 105 53.156 1 93.31 110 GLN A N 1
ATOM 858 C CA . GLN A 1 110 ? -31.344 104.75 54.312 1 93.31 110 GLN A CA 1
ATOM 859 C C . GLN A 1 110 ? -30.812 103.625 55.156 1 93.31 110 GLN A C 1
ATOM 861 O O . GLN A 1 110 ? -30.812 103.688 56.406 1 93.31 110 GLN A O 1
ATOM 866 N N . ARG A 1 111 ? -30.312 102.688 54.531 1 94.06 111 ARG A N 1
ATOM 867 C CA . ARG A 1 111 ? -29.734 101.5 55.25 1 94.06 111 ARG A CA 1
ATOM 868 C C . ARG A 1 111 ? -28.5 101.938 56 1 94.06 111 ARG A C 1
ATOM 870 O O . ARG A 1 111 ? -28.297 101.5 57.156 1 94.06 111 ARG A O 1
ATOM 877 N N . ALA A 1 112 ? -27.703 102.625 55.406 1 95.38 112 ALA A N 1
ATOM 878 C CA . ALA A 1 112 ? -26.484 103.125 56.062 1 95.38 112 ALA A CA 1
ATOM 879 C C . ALA A 1 112 ? -26.812 104 57.25 1 95.38 112 ALA A C 1
ATOM 881 O O . ALA A 1 112 ? -26.125 103.938 58.281 1 95.38 112 ALA A O 1
ATOM 882 N N . LEU A 1 113 ? -27.812 104.812 57.094 1 93.62 113 LEU A N 1
ATOM 883 C CA . LEU A 1 113 ? -28.219 105.688 58.156 1 93.62 113 LEU A CA 1
ATOM 884 C C . LEU A 1 113 ? -28.75 104.938 59.344 1 93.62 113 LEU A C 1
ATOM 886 O O . LEU A 1 113 ? -28.797 105.438 60.469 1 93.62 113 LEU A O 1
ATOM 890 N N . GLN A 1 114 ? -29.125 103.688 59.094 1 92.81 114 GLN A N 1
ATOM 891 C CA . GLN A 1 114 ? -29.578 102.812 60.156 1 92.81 114 GLN A CA 1
ATOM 892 C C . GLN A 1 114 ? -28.391 102.125 60.812 1 92.81 114 GLN A C 1
ATOM 894 O O . GLN A 1 114 ? -28.578 101.312 61.781 1 92.81 114 GLN A O 1
ATOM 899 N N . GLY A 1 115 ? -27.141 102.312 60.25 1 91.75 115 GLY A N 1
ATOM 900 C CA . GLY A 1 115 ? -25.953 101.75 60.906 1 91.75 115 GLY A CA 1
ATOM 901 C C . GLY A 1 115 ? -25.281 100.688 60.156 1 91.75 115 GLY A C 1
ATOM 902 O O . GLY A 1 115 ? -24.266 100.125 60.625 1 91.75 115 GLY A O 1
ATOM 903 N N . GLU A 1 116 ? -25.719 100.438 59.062 1 92.94 116 GLU A N 1
ATOM 904 C CA . GLU A 1 116 ? -25.172 99.312 58.281 1 92.94 116 GLU A CA 1
ATOM 905 C C . GLU A 1 116 ? -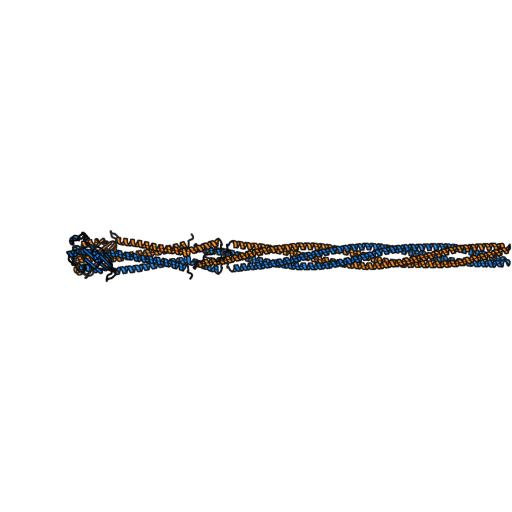24.031 99.812 57.375 1 92.94 116 GLU A C 1
ATOM 907 O O . GLU A 1 116 ? -24.172 100.75 56.656 1 92.94 116 GLU A O 1
ATOM 912 N N . THR A 1 117 ? -22.859 99.062 57.438 1 93.44 117 THR A N 1
ATOM 913 C CA . THR A 1 117 ? -21.781 99.312 56.469 1 93.44 117 THR A CA 1
ATOM 914 C C . THR A 1 117 ? -22.062 98.562 55.156 1 93.44 117 THR A C 1
ATOM 916 O O . THR A 1 117 ? -22.203 97.312 55.156 1 93.44 117 THR A O 1
ATOM 919 N N . ILE A 1 118 ? -22.141 99.25 54.125 1 93.5 118 ILE A N 1
ATOM 920 C CA . ILE A 1 118 ? -22.547 98.688 52.844 1 93.5 118 ILE A CA 1
ATOM 921 C C . ILE A 1 118 ? -21.406 98.75 51.844 1 93.5 118 ILE A C 1
ATOM 923 O O . ILE A 1 118 ? -20.906 99.875 51.562 1 93.5 118 ILE A O 1
ATOM 927 N N . ILE A 1 119 ? -20.922 97.625 51.375 1 92.38 119 ILE A N 1
ATOM 928 C CA . ILE A 1 119 ? -20 97.562 50.281 1 92.38 119 ILE A CA 1
ATOM 929 C C . ILE A 1 119 ? -20.531 96.562 49.25 1 92.38 119 ILE A C 1
ATOM 931 O O . ILE A 1 119 ? -20.375 95.312 49.438 1 92.38 119 ILE A O 1
ATOM 935 N N . GLU A 1 120 ? -21.172 96.938 48.312 1 91.12 120 GLU A N 1
ATOM 936 C CA . GLU A 1 120 ? -21.844 96.062 47.344 1 91.12 120 GLU A CA 1
ATOM 937 C C . GLU A 1 120 ? -21.656 96.5 45.906 1 91.12 120 GLU A C 1
ATOM 939 O O . GLU A 1 120 ? -21.359 97.688 45.688 1 91.12 120 GLU A O 1
ATOM 944 N N . PRO A 1 121 ? -21.766 95.625 44.969 1 86.81 121 PRO A N 1
ATOM 945 C CA . PRO A 1 121 ? -21.719 96 43.562 1 86.81 121 PRO A CA 1
ATOM 946 C C . PRO A 1 121 ? -22.844 97 43.188 1 86.81 121 PRO A C 1
ATOM 948 O O . PRO A 1 121 ? -23.969 96.875 43.688 1 86.81 121 PRO A O 1
ATOM 951 N N . TYR A 1 122 ? -22.438 98.062 42.531 1 87.56 122 TYR A N 1
ATOM 952 C CA . TYR A 1 122 ? -23.375 99.125 42.188 1 87.56 122 TYR A CA 1
ATOM 953 C C . TYR A 1 122 ? -23.297 99.438 40.688 1 87.56 122 TYR A C 1
ATOM 955 O O . TYR A 1 122 ? -22.219 99.375 40.094 1 87.56 122 TYR A O 1
ATOM 963 N N . GLN A 1 123 ? -24.5 99.688 40.094 1 89.75 123 GLN A N 1
ATOM 964 C CA . GLN A 1 123 ? -24.609 100.125 38.688 1 89.75 123 GLN A CA 1
ATOM 965 C C . GLN A 1 123 ? -25.172 101.562 38.594 1 89.75 123 GLN A C 1
ATOM 967 O O . GLN A 1 123 ? -26.234 101.812 39.156 1 89.75 123 GLN A O 1
ATOM 972 N N . ALA A 1 124 ? -24.312 102.438 38.125 1 87.56 124 ALA A N 1
ATOM 973 C CA . ALA A 1 124 ? -24.734 103.812 37.906 1 87.56 124 ALA A CA 1
ATOM 974 C C . ALA A 1 124 ? -24.594 104.25 36.469 1 87.56 124 ALA A C 1
ATOM 976 O O . ALA A 1 124 ? -24.297 103.438 35.594 1 87.56 124 ALA A O 1
ATOM 977 N N . ASP A 1 125 ? -24.984 105.5 36.031 1 83.69 125 ASP A N 1
ATOM 978 C CA . ASP A 1 125 ? -24.906 106 34.688 1 83.69 125 ASP A CA 1
ATOM 979 C C . ASP A 1 125 ? -23.5 105.875 34.125 1 83.69 125 ASP A C 1
ATOM 981 O O . ASP A 1 125 ? -23.297 105.688 32.906 1 83.69 125 ASP A O 1
ATOM 985 N N . TRP A 1 126 ? -22.453 105.875 35.062 1 85.19 126 TRP A N 1
ATOM 986 C CA . TRP A 1 126 ? -21.047 105.875 34.688 1 85.19 126 TRP A CA 1
ATOM 987 C C . TRP A 1 126 ? -20.562 104.438 34.5 1 85.19 126 TRP A C 1
ATOM 989 O O . TRP A 1 126 ? -19.469 104.188 33.969 1 85.19 126 TRP A O 1
ATOM 999 N N . GLY A 1 127 ? -21.406 103.5 34.812 1 85.12 127 GLY A N 1
ATOM 1000 C CA . GLY A 1 127 ? -21.031 102.125 34.594 1 85.12 127 GLY A CA 1
ATOM 1001 C C . GLY A 1 127 ? -21.141 101.25 35.844 1 85.12 127 GLY A C 1
ATOM 1002 O O . GLY A 1 127 ? -21.906 101.562 36.75 1 85.12 127 GLY A O 1
ATOM 1003 N N . LYS A 1 128 ? -20.453 100 35.812 1 88.12 128 LYS A N 1
ATOM 1004 C CA . LYS A 1 128 ? -20.469 99.062 36.969 1 88.12 128 LYS A CA 1
ATOM 1005 C C . LYS A 1 128 ? -19.375 99.375 37.969 1 88.12 128 LYS A C 1
ATOM 1007 O O . LYS A 1 128 ? -18.266 99.75 37.562 1 88.12 128 LYS A O 1
ATOM 1012 N N . GLY A 1 129 ? -19.688 99.438 39.219 1 86.44 129 GLY A N 1
ATOM 1013 C CA . GLY A 1 129 ? -18.734 99.75 40.281 1 86.44 129 GLY A CA 1
ATOM 1014 C C . GLY A 1 129 ? -19.172 99.25 41.625 1 86.44 129 GLY A C 1
ATOM 1015 O O . GLY A 1 129 ? -19.953 98.25 41.75 1 86.44 129 GLY A O 1
ATOM 1016 N N . ILE A 1 130 ? -18.5 99.625 42.688 1 90.94 130 ILE A N 1
ATOM 1017 C CA . ILE A 1 130 ? -18.797 99.312 44.062 1 90.94 130 ILE A CA 1
ATOM 1018 C C . ILE A 1 130 ? -19.219 100.562 44.812 1 90.94 130 ILE A C 1
ATOM 1020 O O . ILE A 1 130 ? -18.641 101.625 44.625 1 90.94 130 ILE A O 1
ATOM 1024 N N . VAL A 1 131 ? -20.312 100.5 45.531 1 93.25 131 VAL A N 1
ATOM 1025 C CA . VAL A 1 131 ? -20.734 101.562 46.406 1 93.25 131 VAL A CA 1
ATOM 1026 C C . VAL A 1 131 ? -20.375 101.25 47.844 1 93.25 131 VAL A C 1
ATOM 1028 O O . VAL A 1 131 ? -20.516 100.125 48.281 1 93.25 131 VAL A O 1
ATOM 1031 N N . VAL A 1 132 ? -19.75 102.188 48.469 1 94 132 VAL A N 1
ATOM 1032 C CA . VAL A 1 132 ? -19.422 102.062 49.875 1 94 132 VAL A CA 1
ATOM 1033 C C . VAL A 1 132 ? -20.203 103.062 50.688 1 94 132 VAL A C 1
ATOM 1035 O O . VAL A 1 132 ? -20.141 104.25 50.375 1 94 132 VAL A O 1
ATOM 1038 N N . ALA A 1 133 ? -21.016 102.688 51.562 1 94.81 133 ALA A N 1
ATOM 1039 C CA . ALA A 1 133 ? -21.703 103.562 52.5 1 94.81 133 ALA A CA 1
ATOM 1040 C C . ALA A 1 133 ? -21.297 103.312 53.938 1 94.81 133 ALA A C 1
ATOM 1042 O O . ALA A 1 133 ? -21.656 102.25 54.5 1 94.81 133 ALA A O 1
ATOM 1043 N N . LEU A 1 134 ? -20.5 104.125 54.469 1 94.31 134 LEU A N 1
ATOM 1044 C CA . LEU A 1 134 ? -19.938 103.938 55.812 1 94.31 134 LEU A CA 1
ATOM 1045 C C . LEU A 1 134 ? -20.625 104.812 56.844 1 94.31 134 LEU A C 1
ATOM 1047 O O . LEU A 1 134 ? -20.5 106.062 56.781 1 94.31 134 LEU A O 1
ATOM 1051 N N . PRO A 1 135 ? -21.297 104.25 57.75 1 93.56 135 PRO A N 1
ATOM 1052 C CA . PRO A 1 135 ? -21.922 105.062 58.781 1 93.56 135 PRO A CA 1
ATOM 1053 C C . PRO A 1 135 ? -20.906 105.625 59.781 1 93.56 135 PRO A C 1
ATOM 1055 O O . PRO A 1 135 ? -20.062 104.875 60.281 1 93.56 135 PRO A O 1
ATOM 1058 N N . MET A 1 136 ? -20.969 106.812 60 1 91.19 136 MET A N 1
ATOM 1059 C CA . MET A 1 136 ? -20.109 107.438 61 1 91.19 136 MET A CA 1
ATOM 1060 C C . MET A 1 136 ? -20.859 107.562 62.344 1 91.19 136 MET A C 1
ATOM 1062 O O . MET A 1 136 ? -21.75 108.375 62.469 1 91.19 136 MET A O 1
ATOM 1066 N N . LYS A 1 137 ? -20.328 106.938 63.281 1 93 137 LYS A N 1
ATOM 1067 C CA . LYS A 1 137 ? -20.984 106.875 64.562 1 93 137 LYS A CA 1
ATOM 1068 C C . LYS A 1 137 ? -20.266 107.75 65.625 1 93 137 LYS A C 1
ATOM 1070 O O . LYS A 1 137 ? -19.047 107.938 65.562 1 93 137 LYS A O 1
ATOM 1075 N N . SER A 1 138 ? -21.141 108.25 66.5 1 90.81 138 SER A N 1
ATOM 1076 C CA . SER A 1 138 ? -20.609 109.062 67.562 1 90.81 138 SER A CA 1
ATOM 1077 C C . SER A 1 138 ? -19.75 108.25 68.5 1 90.81 138 SER A C 1
ATOM 1079 O O . SER A 1 138 ? -20.172 107.188 69 1 90.81 138 SER A O 1
ATOM 1081 N N . SER A 1 139 ? -18.5 108.562 68.625 1 92.31 139 SER A N 1
ATOM 1082 C CA . SER A 1 139 ? -17.547 107.812 69.5 1 92.31 139 SER A CA 1
ATOM 1083 C C . SER A 1 139 ? -16.828 108.75 70.438 1 92.31 139 SER A C 1
ATOM 1085 O O . SER A 1 139 ? -16.547 109.938 70.062 1 92.31 139 SER A O 1
ATOM 1087 N N . GLU A 1 140 ? -16.531 108.25 71.562 1 91.06 140 GLU A N 1
ATOM 1088 C CA . GLU A 1 140 ? -15.797 109.062 72.562 1 91.06 140 GLU A CA 1
ATOM 1089 C C . GLU A 1 140 ? -14.344 109.25 72.125 1 91.06 140 GLU A C 1
ATOM 1091 O O . GLU A 1 140 ? -13.711 110.25 72.5 1 91.06 140 GLU A O 1
ATOM 1096 N N . ASN A 1 141 ? -13.938 108.188 71.375 1 89.44 141 ASN A N 1
ATOM 1097 C CA . ASN A 1 141 ? -12.562 108.25 70.875 1 89.44 141 ASN A CA 1
ATOM 1098 C C . ASN A 1 141 ? -12.438 107.688 69.5 1 89.44 141 ASN A C 1
ATOM 1100 O O . ASN A 1 141 ? -12.062 106.5 69.312 1 89.44 141 ASN A O 1
ATOM 1104 N N . TYR A 1 142 ? -12.688 108.5 68.562 1 88.69 142 TYR A N 1
ATOM 1105 C CA . TYR A 1 142 ? -12.461 108.125 67.188 1 88.69 142 TYR A CA 1
ATOM 1106 C C . TYR A 1 142 ? -11.117 108.625 66.688 1 88.69 142 TYR A C 1
ATOM 1108 O O . TYR A 1 142 ? -11.016 109.75 66.125 1 88.69 142 TYR A O 1
ATOM 1116 N N . ARG A 1 143 ? -10.156 107.812 66.75 1 86.94 143 ARG A N 1
ATOM 1117 C CA . ARG A 1 143 ? -8.789 108.125 66.312 1 86.94 143 ARG A CA 1
ATOM 1118 C C . ARG A 1 143 ? -8.336 109.5 66.875 1 86.94 143 ARG A C 1
ATOM 1120 O O . ARG A 1 143 ? -7.828 110.312 66.188 1 86.94 143 ARG A O 1
ATOM 1127 N N . GLY A 1 144 ? -8.688 109.625 68.062 1 81.56 144 GLY A N 1
ATOM 1128 C CA . GLY A 1 144 ? -8.219 110.812 68.75 1 81.56 144 GLY A CA 1
ATOM 1129 C C . GLY A 1 144 ? -9.273 111.875 68.875 1 81.56 144 GLY A C 1
ATOM 1130 O O . GLY A 1 144 ? -9.039 112.938 69.5 1 81.56 144 GLY A O 1
ATOM 1131 N N . THR A 1 145 ? -10.5 111.688 68.375 1 87.06 145 THR A N 1
ATOM 1132 C CA . THR A 1 145 ? -11.523 112.688 68.375 1 87.06 145 THR A CA 1
ATOM 1133 C C . THR A 1 145 ? -12.727 112.25 69.25 1 87.06 145 THR A C 1
ATOM 1135 O O . THR A 1 145 ? -13.195 111.125 69.125 1 87.06 145 THR A O 1
ATOM 1138 N N . ASN A 1 146 ? -13.156 113.188 70.062 1 87.06 146 ASN A N 1
ATOM 1139 C CA . ASN A 1 146 ? -14.359 112.938 70.875 1 87.06 146 ASN A CA 1
ATOM 1140 C C . ASN A 1 146 ? -15.602 113.5 70.188 1 87.06 146 ASN A C 1
ATOM 1142 O O . ASN A 1 146 ? -15.906 114.688 70.312 1 87.06 146 ASN A O 1
ATOM 1146 N N . CYS A 1 147 ? -16.281 112.688 69.5 1 85.94 147 CYS A N 1
ATOM 1147 C CA . CYS A 1 147 ? -17.453 113.062 68.75 1 85.94 147 CYS A CA 1
ATOM 1148 C C . CYS A 1 147 ? -18.625 113.438 69.625 1 85.94 147 CYS A C 1
ATOM 1150 O O . CYS A 1 147 ? -19.422 114.312 69.312 1 85.94 147 CYS A O 1
ATOM 1152 N N . VAL A 1 148 ? -18.703 112.812 70.75 1 88.5 148 VAL A N 1
ATOM 1153 C CA . VAL A 1 148 ? -19.812 113 71.688 1 88.5 148 VAL A CA 1
ATOM 1154 C C . VAL A 1 148 ? -19.828 114.438 72.188 1 88.5 148 VAL A C 1
ATOM 1156 O O . VAL A 1 148 ? -20.891 115.062 72.312 1 88.5 148 VAL A O 1
ATOM 1159 N N . ALA A 1 149 ? -18.734 114.812 72.438 1 85.56 149 ALA A N 1
ATOM 1160 C CA . ALA A 1 149 ? -18.609 116.188 73.062 1 85.56 149 ALA A CA 1
ATOM 1161 C C . ALA A 1 149 ? -19.047 117.25 72.125 1 85.56 149 ALA A C 1
ATOM 1163 O O . ALA A 1 149 ? -19.766 118.188 72.5 1 85.56 149 ALA A O 1
ATOM 1164 N N . CYS A 1 150 ? -18.797 117.125 70.875 1 84.69 150 CYS A N 1
ATOM 1165 C CA . CYS A 1 150 ? -19.047 118.188 69.938 1 84.69 150 CYS A CA 1
ATOM 1166 C C . CYS A 1 150 ? -20.438 118.062 69.312 1 84.69 150 CYS A C 1
ATOM 1168 O O . CYS A 1 150 ? -21.062 119.062 68.938 1 84.69 150 CYS A O 1
ATOM 1170 N N . HIS A 1 151 ? -20.953 116.938 69.25 1 87.75 151 HIS A N 1
ATOM 1171 C CA . HIS A 1 151 ? -22.203 116.688 68.562 1 87.75 151 HIS A CA 1
ATOM 1172 C C . HIS A 1 151 ? -23.344 116.438 69.562 1 87.75 151 HIS A C 1
ATOM 1174 O O . HIS A 1 151 ? -24.516 116.312 69.125 1 87.75 151 HIS A O 1
ATOM 1180 N N . ILE A 1 152 ? -23.078 116.375 70.75 1 84.94 152 ILE A N 1
ATOM 1181 C CA . ILE A 1 152 ? -24.047 116.125 71.875 1 84.94 152 ILE A CA 1
ATOM 1182 C C . ILE A 1 152 ? -24.938 114.938 71.5 1 84.94 152 ILE A C 1
ATOM 1184 O O . ILE A 1 152 ? -26.156 115.062 71.625 1 84.94 152 ILE A O 1
ATOM 1188 N N . ALA A 1 153 ? -24.281 113.938 71.062 1 88.69 153 ALA A N 1
ATOM 1189 C CA . ALA A 1 153 ? -24.969 112.688 70.688 1 88.69 153 ALA A CA 1
ATOM 1190 C C . ALA A 1 153 ? -24.406 111.5 71.438 1 88.69 153 ALA A C 1
ATOM 1192 O O . ALA A 1 153 ? -23.203 111.438 71.688 1 88.69 153 ALA A O 1
ATOM 1193 N N . PRO A 1 154 ? -25.297 110.5 71.938 1 89.69 154 PRO A N 1
ATOM 1194 C CA . PRO A 1 154 ? -24.812 109.375 72.688 1 89.69 154 PRO A CA 1
ATOM 1195 C C . PRO A 1 154 ? -23.875 108.5 71.875 1 89.69 154 PRO A C 1
ATOM 1197 O O . PRO A 1 154 ? -23.938 108.5 70.625 1 89.69 154 PRO A O 1
ATOM 1200 N N . GLU A 1 155 ? -23.094 107.75 72.625 1 90.69 155 GLU A N 1
ATOM 1201 C CA . GLU A 1 155 ? -22.141 106.875 72 1 90.69 155 GLU A CA 1
ATOM 1202 C C . GLU A 1 155 ? -22.859 105.812 71.125 1 90.69 155 GLU A C 1
ATOM 1204 O O . GLU A 1 155 ? -23.844 105.188 71.562 1 90.69 155 GLU A O 1
ATOM 1209 N N . GLY A 1 156 ? -22.438 105.75 69.812 1 90.75 156 GLY A N 1
ATOM 1210 C CA . GLY A 1 156 ? -23 104.75 68.938 1 90.75 156 GLY A CA 1
ATOM 1211 C C . GLY A 1 156 ? -24.047 105.25 68 1 90.75 156 GLY A C 1
ATOM 1212 O O . GLY A 1 156 ? -24.453 104.562 67.062 1 90.75 156 GLY A O 1
ATOM 1213 N N . GLU A 1 157 ? -24.547 106.5 68.25 1 89.75 157 GLU A N 1
ATOM 1214 C CA . GLU A 1 157 ? -25.562 107.062 67.375 1 89.75 157 GLU A CA 1
ATOM 1215 C C . GLU A 1 157 ? -24.969 107.5 66 1 89.75 157 GLU A C 1
ATOM 1217 O O . GLU A 1 157 ? -23.859 108.062 65.938 1 89.75 157 GLU A O 1
ATOM 1222 N N . VAL A 1 158 ? -25.672 107.188 64.938 1 94.25 158 VAL A N 1
ATOM 1223 C CA . VAL A 1 158 ? -25.203 107.562 63.594 1 94.25 158 VAL A CA 1
ATOM 1224 C C . VAL A 1 158 ? -25.359 109.062 63.375 1 94.25 158 VAL A C 1
ATOM 1226 O O . VAL A 1 158 ? -26.469 109.562 63.438 1 94.25 158 VAL A O 1
ATOM 1229 N N . LEU A 1 159 ? -24.266 109.688 63.125 1 91.5 159 LEU A N 1
ATOM 1230 C CA . LEU A 1 159 ? -24.266 111.125 62.906 1 91.5 159 LEU A CA 1
ATOM 1231 C C . LEU A 1 159 ? -24.406 111.438 61.406 1 91.5 159 LEU A C 1
ATOM 1233 O O . LEU A 1 159 ? -24.922 112.5 61.031 1 91.5 159 LEU A O 1
ATOM 1237 N N . GLY A 1 160 ? -23.922 110.562 60.562 1 92 160 GLY A N 1
ATOM 1238 C CA . GLY A 1 160 ? -23.922 110.688 59.125 1 92 160 GLY A CA 1
ATOM 1239 C C . GLY A 1 160 ? -23.359 109.5 58.406 1 92 160 GLY A C 1
ATOM 1240 O O . GLY A 1 160 ? -23.047 108.5 59.031 1 92 160 GLY A O 1
ATOM 1241 N N . VAL A 1 161 ? -23.438 109.625 57.062 1 93.5 161 VAL A N 1
ATOM 1242 C CA . VAL A 1 161 ? -22.953 108.5 56.219 1 93.5 161 VAL A CA 1
ATOM 1243 C C . VAL A 1 161 ? -22.062 109.062 55.125 1 93.5 161 VAL A C 1
ATOM 1245 O O . VAL A 1 161 ? -22.391 110.062 54.5 1 93.5 161 VAL A O 1
ATOM 1248 N N . ILE A 1 162 ? -20.906 108.375 55 1 94 162 ILE A N 1
ATOM 1249 C CA . ILE A 1 162 ? -20.047 108.688 53.844 1 94 162 ILE A CA 1
ATOM 1250 C C . ILE A 1 162 ? -20.328 107.688 52.719 1 94 162 ILE A C 1
ATOM 1252 O O . ILE A 1 162 ? -20.219 106.5 52.906 1 94 162 ILE A O 1
ATOM 1256 N N . ARG A 1 163 ? -20.656 108.25 51.656 1 94.5 163 ARG A N 1
ATOM 1257 C CA . ARG A 1 163 ? -20.953 107.438 50.5 1 94.5 163 ARG A CA 1
ATOM 1258 C C . ARG A 1 163 ? -19.938 107.688 49.406 1 94.5 163 ARG A C 1
ATOM 1260 O O . ARG A 1 163 ? -19.703 108.812 49 1 94.5 163 ARG A O 1
ATOM 1267 N N . LEU A 1 164 ? -19.359 106.5 48.875 1 93.38 164 LEU A N 1
ATOM 1268 C CA . LEU A 1 164 ? -18.391 106.562 47.781 1 93.38 164 LEU A CA 1
ATOM 1269 C C . LEU A 1 164 ? -18.812 105.562 46.688 1 93.38 164 LEU A C 1
ATOM 1271 O O . LEU A 1 164 ? -19.219 104.438 46.969 1 93.38 164 LEU A O 1
ATOM 1275 N N . GLU A 1 165 ? -18.844 106.062 45.5 1 92.44 165 GLU A N 1
ATOM 1276 C CA . GLU A 1 165 ? -19.062 105.25 44.344 1 92.44 165 GLU A CA 1
ATOM 1277 C C . GLU A 1 165 ? -17.781 105.062 43.5 1 92.44 165 GLU A C 1
ATOM 1279 O O . GLU A 1 165 ? -17.219 106.125 43.062 1 92.44 16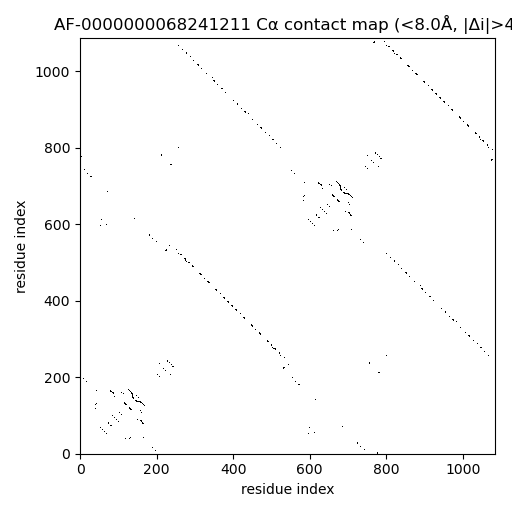5 GLU A O 1
ATOM 1284 N N . PHE A 1 166 ? -17.344 103.812 43.375 1 89.44 166 PHE A N 1
ATOM 1285 C CA . PHE A 1 166 ? -16.078 103.562 42.719 1 89.44 166 PHE A CA 1
ATOM 1286 C C . PHE A 1 166 ? -16.312 102.75 41.438 1 89.44 166 PHE A C 1
ATOM 1288 O O . PHE A 1 166 ? -16.969 101.75 41.438 1 89.44 166 PHE A O 1
ATOM 1295 N N . ASN A 1 167 ? -15.68 103.25 40.344 1 88.56 167 ASN A N 1
ATOM 1296 C CA . ASN A 1 167 ? -15.766 102.625 39.031 1 88.56 167 ASN A CA 1
ATOM 1297 C C . ASN A 1 167 ? -14.75 101.5 38.875 1 88.56 167 ASN A C 1
ATOM 1299 O O . ASN A 1 167 ? -13.547 101.75 38.969 1 88.56 167 ASN A O 1
ATOM 1303 N N . LEU A 1 168 ? -15.312 100.312 38.625 1 82.06 168 LEU A N 1
ATOM 1304 C CA . LEU A 1 168 ? -14.461 99.125 38.562 1 82.06 168 LEU A CA 1
ATOM 1305 C C . LEU A 1 168 ? -14.125 98.75 37.094 1 82.06 168 LEU A C 1
ATOM 1307 O O . LEU A 1 168 ? -13.477 97.75 36.812 1 82.06 168 LEU A O 1
ATOM 1311 N N . ASN A 1 169 ? -14.523 99.5 36.156 1 81.25 169 ASN A N 1
ATOM 1312 C CA . ASN A 1 169 ? -14.398 99.188 34.719 1 81.25 169 ASN A CA 1
ATOM 1313 C C . ASN A 1 169 ? -12.945 98.938 34.344 1 81.25 169 ASN A C 1
ATOM 1315 O O . ASN A 1 169 ? -12.641 97.938 33.688 1 81.25 169 ASN A O 1
ATOM 1319 N N . HIS A 1 170 ? -12 99.75 34.875 1 77.25 170 HIS A N 1
ATOM 1320 C CA . HIS A 1 170 ? -10.594 99.625 34.531 1 77.25 170 HIS A CA 1
ATOM 1321 C C . HIS A 1 170 ? -10.008 98.375 35.125 1 77.25 170 HIS A C 1
ATOM 1323 O O . HIS A 1 170 ? -9.305 97.625 34.469 1 77.25 170 HIS A O 1
ATOM 1329 N N . LEU A 1 171 ? -10.445 98.062 36.281 1 75.31 171 LEU A N 1
ATOM 1330 C CA . LEU A 1 171 ? -9.906 96.875 37 1 75.31 171 LEU A CA 1
ATOM 1331 C C . LEU A 1 171 ? -10.469 95.625 36.406 1 75.31 171 LEU A C 1
ATOM 1333 O O . LEU A 1 171 ? -9.75 94.625 36.25 1 75.31 171 LEU A O 1
ATOM 1337 N N . THR A 1 172 ? -11.727 95.625 36.094 1 77.62 172 THR A N 1
ATOM 1338 C CA . THR A 1 172 ? -12.359 94.438 35.531 1 77.62 172 THR A CA 1
ATOM 1339 C C . THR A 1 172 ? -11.766 94.062 34.188 1 77.62 172 THR A C 1
ATOM 1341 O O . THR A 1 172 ? -11.609 92.938 33.844 1 77.62 172 THR A O 1
ATOM 1344 N N . GLN A 1 173 ? -11.438 95.125 33.406 1 79.44 173 GLN A N 1
ATOM 1345 C CA . GLN A 1 173 ? -10.82 94.938 32.094 1 79.44 173 GLN A CA 1
ATOM 1346 C C . GLN A 1 173 ? -9.43 94.312 32.25 1 79.44 173 GLN A C 1
ATOM 1348 O O . GLN A 1 173 ? -9.062 93.375 31.5 1 79.44 173 GLN A O 1
ATOM 1353 N N . MET A 1 174 ? -8.703 94.688 33.312 1 75.06 174 MET A N 1
ATOM 1354 C CA . MET A 1 174 ? -7.367 94.125 33.562 1 75.06 174 MET A CA 1
ATOM 1355 C C . MET A 1 174 ? -7.438 92.688 33.969 1 75.06 174 MET A C 1
ATOM 1357 O O . MET A 1 174 ? -6.672 91.875 33.469 1 75.06 174 MET A O 1
ATOM 1361 N N . VAL A 1 175 ? -8.43 92.375 34.656 1 75.19 175 VAL A N 1
ATOM 1362 C CA . VAL A 1 175 ? -8.594 91 35.156 1 75.19 175 VAL A CA 1
ATOM 1363 C C . VAL A 1 175 ? -9.062 90.125 34 1 75.19 175 VAL A C 1
ATOM 1365 O O . VAL A 1 175 ? -8.562 89 33.844 1 75.19 175 VAL A O 1
ATOM 1368 N N . ASN A 1 176 ? -10.023 90.562 33.25 1 79.44 176 ASN A N 1
ATOM 1369 C CA . ASN A 1 176 ? -10.547 89.812 32.125 1 79.44 176 ASN A CA 1
ATOM 1370 C C . ASN A 1 176 ? -9.461 89.438 31.109 1 79.44 176 ASN A C 1
ATOM 1372 O O . ASN A 1 176 ? -9.391 88.375 30.594 1 79.44 176 ASN A O 1
ATOM 1376 N N . HIS A 1 177 ? -8.586 90.438 30.875 1 81 177 HIS A N 1
ATOM 1377 C CA . HIS A 1 177 ? -7.496 90.25 29.922 1 81 177 HIS A CA 1
ATOM 1378 C C . HIS A 1 177 ? -6.5 89.188 30.453 1 81 177 HIS A C 1
ATOM 1380 O O . HIS A 1 177 ? -6.094 88.312 29.719 1 81 177 HIS A O 1
ATOM 1386 N N . ARG A 1 178 ? -6.234 89.25 31.688 1 75.75 178 ARG A N 1
ATOM 1387 C CA . ARG A 1 178 ? -5.285 88.312 32.281 1 75.75 178 ARG A CA 1
ATOM 1388 C C . ARG A 1 178 ? -5.879 86.875 32.344 1 75.75 178 ARG A C 1
ATOM 1390 O O . ARG A 1 178 ? -5.172 85.875 32.156 1 75.75 178 ARG A O 1
ATOM 1397 N N . THR A 1 179 ? -7.176 86.875 32.594 1 75.94 179 THR A N 1
ATOM 1398 C CA . THR A 1 179 ? -7.848 85.625 32.688 1 75.94 179 THR A CA 1
ATOM 1399 C C . THR A 1 179 ? -7.871 84.938 31.297 1 75.94 179 THR A C 1
ATOM 1401 O O . THR A 1 179 ? -7.648 83.75 31.188 1 75.94 179 THR A O 1
ATOM 1404 N N . LEU A 1 180 ? -8.102 85.688 30.297 1 81.81 180 LEU A N 1
ATOM 1405 C CA . LEU A 1 180 ? -8.125 85.188 28.953 1 81.81 180 LEU A CA 1
ATOM 1406 C C . LEU A 1 180 ? -6.754 84.625 28.547 1 81.81 180 LEU A C 1
ATOM 1408 O O . LEU A 1 180 ? -6.656 83.562 27.953 1 81.81 180 LEU A O 1
ATOM 1412 N N . ILE A 1 181 ? -5.688 85.25 29 1 80 181 ILE A N 1
ATOM 1413 C CA . ILE A 1 181 ? -4.332 84.812 28.703 1 80 181 ILE A CA 1
ATOM 1414 C C . ILE A 1 181 ? -4.02 83.562 29.5 1 80 181 ILE A C 1
ATOM 1416 O O . ILE A 1 181 ? -3.416 82.625 28.969 1 80 181 ILE A O 1
ATOM 1420 N N . GLY A 1 182 ? -4.527 83.5 30.688 1 75.44 182 GLY A N 1
ATOM 1421 C CA . GLY A 1 182 ? -4.332 82.312 31.484 1 75.44 182 GLY A CA 1
ATOM 1422 C C . GLY A 1 182 ? -5.016 81.062 30.922 1 75.44 182 GLY A C 1
ATOM 1423 O O . GLY A 1 182 ? -4.414 80 30.859 1 75.44 182 GLY A O 1
ATOM 1424 N N . VAL A 1 183 ? -6.234 81.312 30.438 1 76.31 183 VAL A N 1
ATOM 1425 C CA . VAL A 1 183 ? -6.988 80.188 29.828 1 76.31 183 VAL A CA 1
ATOM 1426 C C . VAL A 1 183 ? -6.293 79.75 28.562 1 76.31 183 VAL A C 1
ATOM 1428 O O . VAL A 1 183 ? -6.215 78.562 28.281 1 76.31 183 VAL A O 1
ATOM 1431 N N . GLY A 1 184 ? -5.809 80.688 27.797 1 79.62 184 GLY A N 1
ATOM 1432 C CA . GLY A 1 184 ? -5.078 80.375 26.594 1 79.62 184 GLY A CA 1
ATOM 1433 C C . GLY A 1 184 ? -3.846 79.5 26.859 1 79.62 184 GLY A C 1
ATOM 1434 O O . GLY A 1 184 ? -3.627 78.5 26.188 1 79.62 184 GLY A O 1
ATOM 1435 N N . ILE A 1 185 ? -3.084 79.812 27.969 1 80.19 185 ILE A N 1
ATOM 1436 C CA . ILE A 1 185 ? -1.853 79.125 28.281 1 80.19 185 ILE A CA 1
ATOM 1437 C C . ILE A 1 185 ? -2.186 77.688 28.797 1 80.19 185 ILE A C 1
ATOM 1439 O O . ILE A 1 185 ? -1.534 76.75 28.422 1 80.19 185 ILE A O 1
ATOM 1443 N N . MET A 1 186 ? -3.225 77.562 29.531 1 77.44 186 MET A N 1
ATOM 1444 C CA . MET A 1 186 ? -3.637 76.312 30.047 1 77.44 186 MET A CA 1
ATOM 1445 C C . MET A 1 186 ? -4.082 75.375 28.906 1 77.44 186 MET A C 1
ATOM 1447 O O . MET A 1 186 ? -3.818 74.188 28.922 1 77.44 186 MET A O 1
ATOM 1451 N N . SER A 1 187 ? -4.707 75.938 27.969 1 81.06 187 SER A N 1
ATOM 1452 C CA . SER A 1 187 ? -5.16 75.188 26.812 1 81.06 187 SER A CA 1
ATOM 1453 C C . SER A 1 187 ? -3.982 74.688 26 1 81.06 187 SER A C 1
ATOM 1455 O O . SER A 1 187 ? -4.008 73.5 25.531 1 81.06 187 SER A O 1
ATOM 1457 N N . VAL A 1 188 ? -2.926 75.438 25.891 1 82.88 188 VAL A N 1
ATOM 1458 C CA . VAL A 1 188 ? -1.746 75 25.125 1 82.88 188 VAL A CA 1
ATOM 1459 C C . VAL A 1 188 ? -1.032 73.875 25.875 1 82.88 188 VAL A C 1
ATOM 1461 O O . VAL A 1 188 ? -0.607 72.938 25.25 1 82.88 188 VAL A O 1
ATOM 1464 N N . ILE A 1 189 ? -1.01 73.938 27.266 1 80.38 189 ILE A N 1
ATOM 1465 C CA . ILE A 1 189 ? -0.37 72.875 28.062 1 80.38 189 ILE A CA 1
ATOM 1466 C C . ILE A 1 189 ? -1.165 71.562 27.953 1 80.38 189 ILE A C 1
ATOM 1468 O O . ILE A 1 189 ? -0.586 70.5 27.781 1 80.38 189 ILE A O 1
ATOM 1472 N N . ALA A 1 190 ? -2.447 71.688 27.953 1 78.44 190 ALA A N 1
ATOM 1473 C CA . ALA A 1 190 ? -3.316 70.562 27.844 1 78.44 190 ALA A CA 1
ATOM 1474 C C . ALA A 1 190 ? -3.18 69.875 26.453 1 78.44 190 ALA A C 1
ATOM 1476 O O . ALA A 1 190 ? -3.148 68.688 26.344 1 78.44 190 ALA A O 1
ATOM 1477 N N . LEU A 1 191 ? -3.121 70.75 25.406 1 82.94 191 LEU A N 1
ATOM 1478 C CA . LEU A 1 191 ? -2.973 70.25 24.047 1 82.94 191 LEU A CA 1
ATOM 1479 C C . LEU A 1 191 ? -1.646 69.5 23.891 1 82.94 191 LEU A C 1
ATOM 1481 O O . LEU A 1 191 ? -1.58 68.438 23.219 1 82.94 191 LEU A O 1
ATOM 1485 N N . PHE A 1 192 ? -0.621 70.062 24.547 1 83.12 192 PHE A N 1
ATOM 1486 C CA . PHE A 1 192 ? 0.687 69.375 24.484 1 83.12 192 PHE A CA 1
ATOM 1487 C C . PHE A 1 192 ? 0.66 68.062 25.188 1 83.12 192 PHE A C 1
ATOM 1489 O O . PHE A 1 192 ? 1.185 67.062 24.656 1 83.12 192 PHE A O 1
ATOM 1496 N N . GLY A 1 193 ? 0.059 67.938 26.406 1 80.19 193 GLY A N 1
ATOM 1497 C CA . GLY A 1 193 ? -0.099 66.688 27.094 1 80.19 193 GLY A CA 1
ATOM 1498 C C . GLY A 1 193 ? -0.888 65.688 26.281 1 80.19 193 GLY A C 1
ATOM 1499 O O . GLY A 1 193 ? -0.537 64.5 26.25 1 80.19 193 GLY A O 1
ATOM 1500 N N . PHE A 1 194 ? -1.893 66.062 25.578 1 82.88 194 PHE A N 1
ATOM 1501 C CA . PHE A 1 194 ? -2.723 65.25 24.734 1 82.88 194 PHE A CA 1
ATOM 1502 C C . PHE A 1 194 ? -1.902 64.625 23.594 1 82.88 194 PHE A C 1
ATOM 1504 O O . PHE A 1 194 ? -1.945 63.438 23.344 1 82.88 194 PHE A O 1
ATOM 1511 N N . MET A 1 195 ? -1.14 65.5 22.906 1 84.81 195 MET A N 1
ATOM 1512 C CA . MET A 1 195 ? -0.344 65.062 21.766 1 84.81 195 MET A CA 1
ATOM 1513 C C . MET A 1 195 ? 0.735 64.125 22.203 1 84.81 195 MET A C 1
ATOM 1515 O O . MET A 1 195 ? 1.008 63.125 21.5 1 84.81 195 MET A O 1
ATOM 1519 N N . LEU A 1 196 ? 1.266 64.25 23.391 1 84.44 196 LEU A N 1
ATOM 1520 C CA . LEU A 1 196 ? 2.299 63.375 23.906 1 84.44 196 LEU A CA 1
ATOM 1521 C C . LEU A 1 196 ? 1.723 62 24.234 1 84.44 196 LEU A C 1
ATOM 1523 O O . LEU A 1 196 ? 2.316 60.969 23.906 1 84.44 196 LEU A O 1
ATOM 1527 N N . THR A 1 197 ? 0.531 61.938 24.828 1 81.81 197 THR A N 1
ATOM 1528 C CA . THR A 1 197 ? -0.115 60.656 25.156 1 81.81 197 THR A CA 1
ATOM 1529 C C . THR A 1 197 ? -0.479 59.875 23.906 1 81.81 197 THR A C 1
ATOM 1531 O O . THR A 1 197 ? -0.272 58.688 23.828 1 81.81 197 THR A O 1
ATOM 1534 N N . LEU A 1 198 ? -0.939 60.625 22.922 1 81.5 198 LEU A N 1
ATOM 1535 C CA . LEU A 1 198 ? -1.318 60 21.656 1 81.5 198 LEU A CA 1
ATOM 1536 C C . LEU A 1 198 ? -0.101 59.406 20.969 1 81.5 198 LEU A C 1
ATOM 1538 O O . LEU A 1 198 ? -0.173 58.312 20.422 1 81.5 198 LEU A O 1
ATOM 1542 N N . PHE A 1 199 ? 0.966 60.125 21 1 85.5 199 PHE A N 1
ATOM 1543 C CA . PHE A 1 199 ? 2.199 59.688 20.359 1 85.5 199 PHE A CA 1
ATOM 1544 C C . PHE A 1 199 ? 2.719 58.406 21 1 85.5 199 PHE A C 1
ATOM 1546 O O . PHE A 1 199 ? 3.037 57.469 20.297 1 85.5 199 PHE A O 1
ATOM 1553 N N . PHE A 1 200 ? 2.738 58.281 22.297 1 83.19 200 PHE A N 1
ATOM 1554 C CA . PHE A 1 200 ? 3.256 57.094 23 1 83.19 200 PHE A CA 1
ATOM 1555 C C . PHE A 1 200 ? 2.301 55.906 22.859 1 83.19 200 PHE A C 1
ATOM 1557 O O . PHE A 1 200 ? 2.736 54.781 22.656 1 83.19 200 PHE A O 1
ATOM 1564 N N . MET A 1 201 ? 1.055 56.125 22.859 1 82.31 201 MET A N 1
ATOM 1565 C CA . MET A 1 201 ? 0.074 55.062 22.688 1 82.31 201 MET A CA 1
ATOM 1566 C C . MET A 1 201 ? 0.177 54.438 21.297 1 82.31 201 MET A C 1
ATOM 1568 O O . MET A 1 201 ? 0.096 53.219 21.156 1 82.31 201 MET A O 1
ATOM 1572 N N . ARG A 1 202 ? 0.354 55.281 20.328 1 83.94 202 ARG A N 1
ATOM 1573 C CA . ARG A 1 202 ? 0.477 54.812 18.938 1 83.94 202 ARG A CA 1
ATOM 1574 C C . ARG A 1 202 ? 1.734 53.969 18.766 1 83.94 202 ARG A C 1
ATOM 1576 O O . ARG A 1 202 ? 1.687 52.906 18.156 1 83.94 202 ARG A O 1
ATOM 1583 N N . ARG A 1 203 ? 2.805 54.406 19.328 1 85.5 203 ARG A N 1
ATOM 1584 C CA . ARG A 1 203 ? 4.102 53.781 19.141 1 85.5 203 ARG A CA 1
ATOM 1585 C C . ARG A 1 203 ? 4.207 52.469 19.938 1 85.5 203 ARG A C 1
ATOM 1587 O O . ARG A 1 203 ? 4.777 51.5 19.484 1 85.5 203 ARG A O 1
ATOM 1594 N N . ILE A 1 204 ? 3.588 52.375 21.109 1 82 204 ILE A N 1
ATOM 1595 C CA . ILE A 1 204 ? 3.818 51.281 22.031 1 82 204 ILE A CA 1
ATOM 1596 C C . ILE A 1 204 ? 2.75 50.188 21.828 1 82 204 ILE A C 1
ATOM 1598 O O . ILE A 1 204 ? 3.029 49 21.969 1 82 204 ILE A O 1
ATOM 1602 N N . ILE A 1 205 ? 1.576 50.531 21.422 1 82.56 205 ILE A N 1
ATOM 1603 C CA . ILE A 1 205 ? 0.485 49.562 21.422 1 82.56 205 ILE A CA 1
ATOM 1604 C C . ILE A 1 205 ? -0.057 49.406 20 1 82.56 205 ILE A C 1
ATOM 1606 O O . ILE A 1 205 ? -0.037 48.312 19.453 1 82.56 205 ILE A O 1
ATOM 1610 N N . VAL A 1 206 ? -0.479 50.531 19.406 1 83.81 206 VAL A N 1
ATOM 1611 C CA . VAL A 1 206 ? -1.254 50.5 18.172 1 83.81 206 VAL A CA 1
ATOM 1612 C C . VAL A 1 206 ? -0.39 49.938 17.031 1 83.81 206 VAL A C 1
ATOM 1614 O O . VAL A 1 206 ? -0.801 49.031 16.328 1 83.81 206 VAL A O 1
ATOM 1617 N N . LEU A 1 207 ? 0.849 50.406 16.891 1 88 207 LEU A N 1
ATOM 1618 C CA . LEU A 1 207 ? 1.688 50.031 15.758 1 88 207 LEU A CA 1
ATOM 1619 C C . LEU A 1 207 ? 2.076 48.562 15.828 1 88 207 LEU A C 1
ATOM 1621 O O . LEU A 1 207 ? 1.905 47.844 14.859 1 88 207 LEU A O 1
ATOM 1625 N N . PRO A 1 208 ? 2.568 48.125 16.953 1 87.75 208 PRO A N 1
ATOM 1626 C CA . PRO A 1 208 ? 2.912 46.719 17.031 1 87.75 208 PRO A CA 1
ATOM 1627 C C . PRO A 1 208 ? 1.694 45.812 16.891 1 87.75 208 PRO A C 1
ATOM 1629 O O . PRO A 1 208 ? 1.794 44.719 16.297 1 87.75 208 PRO A O 1
ATOM 1632 N N . LEU A 1 209 ? 0.593 46.094 17.422 1 88.31 209 LEU A N 1
ATOM 1633 C CA . LEU A 1 209 ? -0.632 45.312 17.297 1 88.31 209 LEU A CA 1
ATOM 1634 C C . LEU A 1 209 ? -1.075 45.25 15.836 1 88.31 209 LEU A C 1
ATOM 1636 O O . LEU A 1 209 ? -1.529 44.188 15.375 1 88.31 209 LEU A O 1
ATOM 1640 N N . GLN A 1 210 ? -0.972 46.375 15.164 1 89.31 210 GLN A N 1
ATOM 1641 C CA . GLN A 1 210 ? -1.314 46.406 13.742 1 89.31 210 GLN A CA 1
ATOM 1642 C C . GLN A 1 210 ? -0.383 45.5 12.938 1 89.31 210 GLN A C 1
ATOM 1644 O O . GLN A 1 210 ? -0.826 44.812 12.023 1 89.31 210 GLN A O 1
ATOM 1649 N N . LYS A 1 211 ? 0.889 45.531 13.266 1 90.88 211 LYS A N 1
ATOM 1650 C CA . LYS A 1 211 ? 1.855 44.688 12.586 1 90.88 211 LYS A CA 1
ATOM 1651 C C . LYS A 1 211 ? 1.536 43.219 12.812 1 90.88 211 LYS A C 1
ATOM 1653 O O . LYS A 1 211 ? 1.56 42.406 11.867 1 90.88 211 LYS A O 1
ATOM 1658 N N . THR A 1 212 ? 1.284 42.781 13.992 1 91.5 212 THR A N 1
ATOM 1659 C CA . THR A 1 212 ? 0.942 41.406 14.328 1 91.5 212 THR A CA 1
ATOM 1660 C C . THR A 1 212 ? -0.354 40.969 13.633 1 91.5 212 THR A C 1
ATOM 1662 O O . THR A 1 212 ? -0.44 39.875 13.07 1 91.5 212 THR A O 1
ATOM 1665 N N . SER A 1 213 ? -1.357 41.875 13.758 1 91.94 213 SER A N 1
ATOM 1666 C CA . SER A 1 213 ? -2.637 41.594 13.109 1 91.94 213 SER A CA 1
ATOM 1667 C C . SER A 1 213 ? -2.475 41.438 11.602 1 91.94 213 SER A C 1
ATOM 1669 O O . SER A 1 213 ? -3.031 40.531 10.992 1 91.94 213 SER A O 1
ATOM 1671 N N . ALA A 1 214 ? -1.71 42.344 10.961 1 91.12 214 ALA A N 1
ATOM 1672 C CA . ALA A 1 214 ? -1.467 42.25 9.523 1 91.12 214 ALA A CA 1
ATOM 1673 C C . ALA A 1 214 ? -0.727 40.969 9.148 1 91.12 214 ALA A C 1
ATOM 1675 O O . ALA A 1 214 ? -1.044 40.344 8.141 1 91.12 214 ALA A O 1
ATOM 1676 N N . PHE A 1 215 ? 0.247 40.625 9.898 1 93.31 215 PHE A N 1
ATOM 1677 C CA . PHE A 1 215 ? 1 39.375 9.688 1 93.31 215 PHE A CA 1
ATOM 1678 C C . PHE A 1 215 ? 0.076 38.156 9.719 1 93.31 215 PHE A C 1
ATOM 1680 O O . PHE A 1 215 ? 0.113 37.344 8.82 1 93.31 215 PHE A O 1
ATOM 1687 N N . MET A 1 216 ? -0.716 38.156 10.758 1 92 216 MET A N 1
ATOM 1688 C CA . MET A 1 216 ? -1.613 37 10.914 1 92 216 MET A CA 1
ATOM 1689 C C . MET A 1 216 ? -2.646 36.969 9.797 1 92 216 MET A C 1
ATOM 1691 O O . MET A 1 216 ? -3.035 35.906 9.344 1 92 216 MET A O 1
ATOM 1695 N N . CYS A 1 217 ? -3.133 38.125 9.445 1 91.56 217 CYS A N 1
ATOM 1696 C CA . CYS A 1 217 ? -4.055 38.219 8.32 1 91.56 217 CYS A CA 1
ATOM 1697 C C . CYS A 1 217 ? -3.41 37.656 7.047 1 91.56 217 CYS A C 1
ATOM 1699 O O . CYS A 1 217 ? -4.027 36.875 6.32 1 91.56 217 CYS A O 1
ATOM 1701 N N . GLU A 1 218 ? -2.209 38.031 6.805 1 92.56 218 GLU A N 1
ATOM 1702 C CA . GLU A 1 218 ? -1.48 37.531 5.637 1 92.56 218 GLU A CA 1
ATOM 1703 C C . GLU A 1 218 ? -1.271 36.031 5.715 1 92.56 218 GLU A C 1
ATOM 1705 O O . GLU A 1 218 ? -1.474 35.312 4.727 1 92.56 218 GLU A O 1
ATOM 1710 N N . VAL A 1 219 ? -0.863 35.5 6.801 1 91.56 219 VAL A N 1
ATOM 1711 C CA . VAL A 1 219 ? -0.623 34.094 6.992 1 91.56 219 VAL A CA 1
ATOM 1712 C C . VAL A 1 219 ? -1.919 33.312 6.773 1 91.56 219 VAL A C 1
ATOM 1714 O O . VAL A 1 219 ? -1.915 32.25 6.156 1 91.56 219 VAL A O 1
ATOM 1717 N N . SER A 1 220 ? -2.994 33.781 7.352 1 90.56 220 SER A N 1
ATOM 1718 C CA . SER A 1 220 ? -4.281 33.094 7.23 1 90.56 220 SER A CA 1
ATOM 1719 C C . SER A 1 220 ? -4.75 33.062 5.777 1 90.56 220 SER A C 1
ATOM 1721 O O . SER A 1 220 ? -5.375 32.094 5.352 1 90.56 220 SER A O 1
ATOM 1723 N N . LYS A 1 221 ? -4.457 34.094 4.973 1 90.44 221 LYS A N 1
ATOM 1724 C CA . LYS A 1 221 ? -4.887 34.188 3.58 1 90.44 221 LYS A CA 1
ATOM 1725 C C . LYS A 1 221 ? -3.932 33.406 2.67 1 90.44 221 LYS A C 1
ATOM 1727 O O . LYS A 1 221 ? -4.367 32.594 1.854 1 90.44 221 LYS A O 1
ATOM 1732 N N . SER A 1 222 ? -2.641 33.656 2.812 1 90.56 222 SER A N 1
ATOM 1733 C CA . SER A 1 222 ? -1.648 33.062 1.922 1 90.56 222 SER A CA 1
ATOM 1734 C C . SER A 1 222 ? -1.246 31.672 2.393 1 90.56 222 SER A C 1
ATOM 1736 O O . SER A 1 222 ? -0.658 30.906 1.631 1 90.56 222 SER A O 1
ATOM 1738 N N . LYS A 1 223 ? -1.522 31.391 3.666 1 92.06 223 LYS A N 1
ATOM 1739 C CA . LYS A 1 223 ? -1.117 30.141 4.281 1 92.06 223 LYS A CA 1
ATOM 1740 C C . LYS A 1 223 ? 0.394 29.938 4.188 1 92.06 223 LYS A C 1
ATOM 1742 O O . LYS A 1 223 ? 0.867 28.812 3.973 1 92.06 223 LYS A O 1
ATOM 1747 N N . ASP A 1 224 ? 1.071 31.031 4.191 1 91.44 224 ASP A N 1
ATOM 1748 C CA . ASP A 1 224 ? 2.531 31.016 4.191 1 91.44 224 ASP A CA 1
ATOM 1749 C C . ASP A 1 224 ? 3.078 30.906 5.613 1 91.44 224 ASP A C 1
ATOM 1751 O O . ASP A 1 224 ? 3.033 31.875 6.379 1 91.44 224 ASP A O 1
ATOM 1755 N N . LEU A 1 225 ? 3.658 29.797 5.926 1 91.5 225 LEU A N 1
ATOM 1756 C CA . LEU A 1 225 ? 4.176 29.547 7.266 1 91.5 225 LEU A CA 1
ATOM 1757 C C . LEU A 1 225 ? 5.695 29.672 7.297 1 91.5 225 LEU A C 1
ATOM 1759 O O . LEU A 1 225 ? 6.344 29.203 8.234 1 91.5 225 LEU A O 1
ATOM 1763 N N . SER A 1 226 ? 6.301 30.312 6.289 1 90.94 226 SER A N 1
ATOM 1764 C CA . SER A 1 226 ? 7.754 30.375 6.18 1 90.94 226 SER A CA 1
ATOM 1765 C C . SER A 1 226 ? 8.32 31.547 6.988 1 90.94 226 SER A C 1
ATOM 1767 O O . SER A 1 226 ? 9.516 31.562 7.301 1 90.94 226 SER A O 1
ATOM 1769 N N . HIS A 1 227 ? 7.523 32.5 7.359 1 90.31 227 HIS A N 1
ATOM 1770 C CA . HIS A 1 227 ? 7.98 33.688 8.086 1 90.31 227 HIS A CA 1
ATOM 1771 C C . HIS A 1 227 ? 7.531 33.625 9.547 1 90.31 227 HIS A C 1
ATOM 1773 O O . HIS A 1 227 ? 6.586 32.906 9.891 1 90.31 227 HIS A O 1
ATOM 1779 N N . ARG A 1 228 ? 8.258 34.406 10.422 1 91.56 228 ARG A N 1
ATOM 1780 C CA . ARG A 1 228 ? 7.926 34.5 11.844 1 91.56 228 ARG A CA 1
ATOM 1781 C C . ARG A 1 228 ? 7.828 35.969 12.289 1 91.56 228 ARG A C 1
ATOM 1783 O O . ARG A 1 228 ? 8.391 36.844 11.648 1 91.56 228 ARG A O 1
ATOM 1790 N N . LEU A 1 229 ? 7.105 36.156 13.328 1 90.75 229 LEU A N 1
ATOM 1791 C CA . LEU A 1 229 ? 6.973 37.469 13.914 1 90.75 229 LEU A CA 1
ATOM 1792 C C . LEU A 1 229 ? 8.211 37.844 14.742 1 90.75 229 LEU A C 1
ATOM 1794 O O . LEU A 1 229 ? 8.758 36.969 15.438 1 90.75 229 LEU A O 1
ATOM 1798 N N . GLU A 1 230 ? 8.633 39.094 14.602 1 86.44 230 GLU A N 1
ATOM 1799 C CA . GLU A 1 230 ? 9.734 39.562 15.43 1 86.44 230 GLU A CA 1
ATOM 1800 C C . GLU A 1 230 ? 9.344 39.594 16.906 1 86.44 230 GLU A C 1
ATOM 1802 O O . GLU A 1 230 ? 8.219 39.969 17.25 1 86.44 230 GLU A O 1
ATOM 1807 N N . ASN A 1 231 ? 10.211 39 17.812 1 77.62 231 ASN A N 1
ATOM 1808 C CA . ASN A 1 231 ? 9.891 38.844 19.219 1 77.62 231 ASN A CA 1
ATOM 1809 C C . ASN A 1 231 ? 10.828 39.656 20.109 1 77.62 231 ASN A C 1
ATOM 1811 O O . ASN A 1 231 ? 11.539 39.125 20.953 1 77.62 231 ASN A O 1
ATOM 1815 N N . ASP A 1 232 ? 10.875 40.875 19.875 1 79.94 232 ASP A N 1
ATOM 1816 C CA . ASP A 1 232 ? 11.812 41.688 20.656 1 79.94 232 ASP A CA 1
ATOM 1817 C C . ASP A 1 232 ? 11.125 42.312 21.859 1 79.94 232 ASP A C 1
ATOM 1819 O O . ASP A 1 232 ? 11.781 42.938 22.703 1 79.94 232 ASP A O 1
ATOM 1823 N N . ARG A 1 233 ? 9.852 42.031 22.047 1 85.81 233 ARG A N 1
ATOM 1824 C CA . ARG A 1 233 ? 9.117 42.688 23.141 1 85.81 233 ARG A CA 1
ATOM 1825 C C . ARG A 1 233 ? 8.867 41.719 24.281 1 85.81 233 ARG A C 1
ATOM 1827 O O . ARG A 1 233 ? 8.781 40.5 24.078 1 85.81 233 ARG A O 1
ATOM 1834 N N . LYS A 1 234 ? 8.891 42.156 25.469 1 85.31 234 LYS A N 1
ATOM 1835 C CA . LYS A 1 234 ? 8.695 41.281 26.625 1 85.31 234 LYS A CA 1
ATOM 1836 C C . LYS A 1 234 ? 7.336 41.531 27.281 1 85.31 234 LYS A C 1
ATOM 1838 O O . LYS A 1 234 ? 7.113 41.156 28.422 1 85.31 234 LYS A O 1
ATOM 1843 N N . ASP A 1 235 ? 6.379 42.156 26.641 1 86.12 235 ASP A N 1
ATOM 1844 C CA . ASP A 1 235 ? 5.035 42.406 27.156 1 86.12 235 ASP A CA 1
ATOM 1845 C C . ASP A 1 235 ? 4.02 41.438 26.547 1 86.12 235 ASP A C 1
ATOM 1847 O O . ASP A 1 235 ? 4.391 40.406 26 1 86.12 235 ASP A O 1
ATOM 1851 N N . GLU A 1 236 ? 2.688 41.75 26.672 1 86.56 236 GLU A N 1
ATOM 1852 C CA . GLU A 1 236 ? 1.617 40.875 26.188 1 86.56 236 GLU A CA 1
ATOM 1853 C C . GLU A 1 236 ? 1.713 40.688 24.688 1 86.56 236 GLU A C 1
ATOM 1855 O O . GLU A 1 236 ? 1.375 39.594 24.172 1 86.56 236 GLU A O 1
ATOM 1860 N N . LEU A 1 237 ? 2.215 41.594 23.953 1 88.25 237 LEU A N 1
ATOM 1861 C CA . LEU A 1 237 ? 2.391 41.469 22.516 1 88.25 237 LEU A CA 1
ATOM 1862 C C . LEU A 1 237 ? 3.553 40.562 22.172 1 88.25 237 LEU A C 1
ATOM 1864 O O . LEU A 1 237 ? 3.5 39.812 21.188 1 88.25 237 LEU A O 1
ATOM 1868 N N . GLY A 1 238 ? 4.59 40.688 22.984 1 89.62 238 GLY A N 1
ATOM 1869 C CA . GLY A 1 238 ? 5.684 39.75 22.828 1 89.62 238 GLY A CA 1
ATOM 1870 C C . GLY A 1 238 ? 5.273 38.312 23.078 1 89.62 238 GLY A C 1
ATOM 1871 O O . GLY A 1 238 ? 5.629 37.406 22.312 1 89.62 238 GLY A O 1
ATOM 1872 N N . GLN A 1 239 ? 4.539 38.094 24.156 1 89.44 239 GLN A N 1
ATOM 1873 C CA . GLN A 1 239 ? 4.031 36.75 24.469 1 89.44 239 GLN A CA 1
ATOM 1874 C C . GLN A 1 239 ? 3.131 36.25 23.344 1 89.44 239 GLN A C 1
ATOM 1876 O O . GLN A 1 239 ? 3.184 35.062 22.984 1 89.44 239 GLN A O 1
ATOM 1881 N N . LEU A 1 240 ? 2.299 37.031 22.812 1 91.31 240 LEU A N 1
ATOM 1882 C CA . LEU A 1 240 ? 1.433 36.656 21.688 1 91.31 240 LEU A CA 1
ATOM 1883 C C . LEU A 1 240 ? 2.258 36.25 20.484 1 91.31 240 LEU A C 1
ATOM 1885 O O . LEU A 1 240 ? 1.969 35.219 19.844 1 91.31 240 LEU A O 1
ATOM 1889 N N . ALA A 1 241 ? 3.262 37.031 20.141 1 92.81 241 ALA A N 1
ATOM 1890 C CA . ALA A 1 241 ? 4.133 36.719 19.016 1 92.81 241 ALA A CA 1
ATOM 1891 C C . ALA A 1 241 ? 4.809 35.375 19.188 1 92.81 241 ALA A C 1
ATOM 1893 O O . ALA A 1 241 ? 4.859 34.562 18.266 1 92.81 241 ALA A O 1
ATOM 1894 N N . VAL A 1 242 ? 5.312 35.094 20.406 1 93.19 242 VAL A N 1
ATOM 1895 C CA . VAL A 1 242 ? 5.973 33.844 20.703 1 93.19 242 VAL A CA 1
ATOM 1896 C C . VAL A 1 242 ? 4.98 32.688 20.547 1 93.19 242 VAL A C 1
ATOM 1898 O O . VAL A 1 242 ? 5.312 31.641 19.969 1 93.19 242 VAL A O 1
ATOM 1901 N N . SER A 1 243 ? 3.781 32.844 21.062 1 92.81 243 SER A N 1
ATOM 1902 C CA . SER A 1 243 ? 2.76 31.797 20.969 1 92.81 243 SER A CA 1
ATOM 1903 C C . SER A 1 243 ? 2.359 31.531 19.531 1 92.81 243 SER A C 1
ATOM 1905 O O . SER A 1 243 ? 2.191 30.375 19.125 1 92.81 243 SER A O 1
ATOM 1907 N N . ILE A 1 244 ? 2.227 32.562 18.75 1 92.31 244 ILE A N 1
ATOM 1908 C CA . ILE A 1 244 ? 1.895 32.438 17.344 1 92.31 244 ILE A CA 1
ATOM 1909 C C . ILE A 1 244 ? 3.014 31.688 16.609 1 92.31 244 ILE A C 1
ATOM 1911 O O . ILE A 1 244 ? 2.758 30.734 15.867 1 92.31 244 ILE A O 1
ATOM 1915 N N . ASN A 1 245 ? 4.223 32.125 16.844 1 93.19 245 ASN A N 1
ATOM 1916 C CA . ASN A 1 245 ? 5.367 31.469 16.219 1 93.19 245 ASN A CA 1
ATOM 1917 C C . ASN A 1 245 ? 5.461 30 16.625 1 93.19 245 ASN A C 1
ATOM 1919 O O . ASN A 1 245 ? 5.758 29.141 15.781 1 93.19 245 ASN A O 1
ATOM 1923 N N . SER A 1 246 ? 5.23 29.766 17.875 1 93.06 246 SER A N 1
ATOM 1924 C CA . SER A 1 246 ? 5.277 28.391 18.359 1 93.06 246 SER A CA 1
ATOM 1925 C C . SER A 1 246 ? 4.227 27.516 17.656 1 93.06 246 SER A C 1
ATOM 1927 O O . SER A 1 246 ? 4.508 26.391 17.266 1 93.06 246 SER A O 1
ATOM 1929 N N . LEU A 1 247 ? 3.057 28 17.547 1 90.25 247 LEU A N 1
ATOM 1930 C CA . LEU A 1 247 ? 2.012 27.281 16.844 1 90.25 247 LEU A CA 1
ATOM 1931 C C . LEU A 1 247 ? 2.402 27.047 15.383 1 90.25 247 LEU A C 1
ATOM 1933 O O . LEU A 1 247 ? 2.248 25.938 14.859 1 90.25 247 LEU A O 1
ATOM 1937 N N . MET A 1 248 ? 2.848 28.078 14.742 1 92.19 248 MET A N 1
ATOM 1938 C CA . MET A 1 248 ? 3.273 27.969 13.352 1 92.19 248 MET A CA 1
ATOM 1939 C C . MET A 1 248 ? 4.387 26.938 13.203 1 92.19 248 MET A C 1
ATOM 1941 O O . MET A 1 248 ? 4.395 26.156 12.242 1 92.19 248 MET A O 1
ATOM 1945 N N . ASP A 1 249 ? 5.281 26.891 14.156 1 92.81 249 ASP A N 1
ATOM 1946 C CA . ASP A 1 249 ? 6.352 25.906 14.141 1 92.81 249 ASP A CA 1
ATOM 1947 C C . ASP A 1 249 ? 5.789 24.484 14.266 1 92.81 249 ASP A C 1
ATOM 1949 O O . ASP A 1 249 ? 6.184 23.594 13.523 1 92.81 249 ASP A O 1
ATOM 1953 N N . THR A 1 250 ? 4.957 24.312 15.172 1 91.62 250 THR A N 1
ATOM 1954 C CA . THR A 1 250 ? 4.359 23 15.406 1 91.62 250 THR A CA 1
ATOM 1955 C C . THR A 1 250 ? 3.607 22.516 14.172 1 91.62 250 THR A C 1
ATOM 1957 O O . THR A 1 250 ? 3.746 21.359 13.766 1 91.62 250 THR A O 1
ATOM 1960 N N . VAL A 1 251 ? 2.832 23.375 13.586 1 91.94 251 VAL A N 1
ATOM 1961 C CA . VAL A 1 251 ? 2.068 23.031 12.391 1 91.94 251 VAL A CA 1
ATOM 1962 C C . VAL A 1 251 ? 3.023 22.734 11.234 1 91.94 251 VAL A C 1
ATOM 1964 O O . VAL A 1 251 ? 2.855 21.75 10.523 1 91.94 251 VAL A O 1
ATOM 1967 N N . SER A 1 252 ? 3.963 23.641 11.086 1 92.81 252 SER A N 1
ATOM 1968 C CA . SER A 1 252 ? 4.941 23.438 10.023 1 92.81 252 SER A CA 1
ATOM 1969 C C . SER A 1 252 ? 5.652 22.094 10.18 1 92.81 252 SER A C 1
ATOM 1971 O O . SER A 1 252 ? 5.809 21.359 9.203 1 92.81 252 SER A O 1
ATOM 1973 N N . ASP A 1 253 ? 6.074 21.734 11.383 1 92.25 253 ASP A N 1
ATOM 1974 C CA . ASP A 1 253 ? 6.727 20.469 11.656 1 92.25 253 ASP A CA 1
ATOM 1975 C C . ASP A 1 253 ? 5.797 19.297 11.344 1 92.25 253 ASP A C 1
ATOM 1977 O O . ASP A 1 253 ? 6.223 18.297 10.758 1 92.25 253 ASP A O 1
ATOM 1981 N N . SER A 1 254 ? 4.625 19.391 11.742 1 91.62 254 SER A N 1
ATOM 1982 C CA . SER A 1 254 ? 3.639 18.344 11.484 1 91.62 254 SER A CA 1
ATOM 1983 C C . SER A 1 254 ? 3.406 18.172 9.984 1 91.62 254 SER A C 1
ATOM 1985 O O . SER A 1 254 ? 3.336 17.047 9.492 1 91.62 254 SER A O 1
ATOM 1987 N N . LEU A 1 255 ? 3.283 19.266 9.273 1 91.81 255 LEU A N 1
ATOM 1988 C CA . LEU A 1 255 ? 3.07 19.203 7.832 1 91.81 255 LEU A CA 1
ATOM 1989 C C . LEU A 1 255 ? 4.289 18.625 7.129 1 91.81 255 LEU A C 1
ATOM 1991 O O . LEU A 1 255 ? 4.156 17.922 6.121 1 91.81 255 LEU A O 1
ATOM 1995 N N . GLN A 1 256 ? 5.438 18.906 7.676 1 91.88 256 GLN A N 1
ATOM 1996 C CA . GLN A 1 256 ? 6.645 18.281 7.125 1 91.88 256 GLN A CA 1
ATOM 1997 C C . GLN A 1 256 ? 6.617 16.766 7.297 1 91.88 256 GLN A C 1
ATOM 1999 O O . GLN A 1 256 ? 7.012 16.031 6.391 1 91.88 256 GLN A O 1
ATOM 2004 N N . GLN A 1 257 ? 6.207 16.344 8.414 1 90.88 257 GLN A N 1
ATOM 2005 C CA . GLN A 1 257 ? 6.082 14.906 8.641 1 90.88 257 GLN A CA 1
ATOM 2006 C C . GLN A 1 257 ? 5.059 14.281 7.695 1 90.88 257 GLN A C 1
ATOM 2008 O O . GLN A 1 257 ? 5.266 13.18 7.191 1 90.88 257 GLN A O 1
ATOM 2013 N N . VAL A 1 258 ? 3.988 14.93 7.48 1 91.75 258 VAL A N 1
ATOM 2014 C CA . VAL A 1 258 ? 2.982 14.469 6.527 1 91.75 258 VAL A CA 1
ATOM 2015 C C . VAL A 1 258 ? 3.594 14.391 5.129 1 91.75 258 VAL A C 1
ATOM 2017 O O . VAL A 1 258 ? 3.318 13.445 4.379 1 91.75 258 VAL A O 1
ATOM 2020 N N . GLN A 1 259 ? 4.414 15.352 4.793 1 91.88 259 GLN A N 1
ATOM 2021 C CA . GLN A 1 259 ? 5.09 15.344 3.502 1 91.88 259 GLN A CA 1
ATOM 2022 C C . GLN A 1 259 ? 5.992 14.125 3.357 1 91.88 259 GLN A C 1
ATOM 2024 O O . GLN A 1 259 ? 5.984 13.461 2.318 1 91.88 259 GLN A O 1
ATOM 2029 N N . ASP A 1 260 ? 6.734 13.812 4.391 1 92.12 260 ASP A N 1
ATOM 2030 C CA . ASP A 1 260 ? 7.594 12.633 4.391 1 92.12 260 ASP A CA 1
ATOM 2031 C C . ASP A 1 260 ? 6.773 11.359 4.215 1 92.12 260 ASP A C 1
ATOM 2033 O O . ASP A 1 260 ? 7.16 10.469 3.463 1 92.12 260 ASP A O 1
ATOM 2037 N N . THR A 1 261 ? 5.734 11.312 4.938 1 90.44 261 THR A N 1
ATOM 2038 C CA . THR A 1 261 ? 4.848 10.156 4.828 1 90.44 261 THR A CA 1
ATOM 2039 C C . THR A 1 261 ? 4.289 10.039 3.412 1 90.44 261 THR A C 1
ATOM 2041 O O . THR A 1 261 ? 4.184 8.93 2.873 1 90.44 261 THR A O 1
ATOM 2044 N N . SER A 1 262 ? 3.896 11.164 2.807 1 92.69 262 SER A N 1
ATOM 2045 C CA . SER A 1 262 ? 3.389 11.172 1.438 1 92.69 262 SER A CA 1
ATOM 2046 C C . SER A 1 262 ? 4.418 10.609 0.464 1 92.69 262 SER A C 1
ATOM 2048 O O . SER A 1 262 ? 4.078 9.805 -0.412 1 92.69 262 SER A O 1
ATOM 2050 N N . HIS A 1 263 ? 5.707 10.945 0.625 1 93.06 263 HIS A N 1
ATOM 2051 C CA . HIS A 1 263 ? 6.77 10.422 -0.224 1 93.06 263 HIS A CA 1
ATOM 2052 C C . HIS A 1 263 ? 6.934 8.914 -0.029 1 93.06 263 HIS A C 1
ATOM 2054 O O . HIS A 1 263 ? 7.059 8.172 -1.002 1 93.06 263 HIS A O 1
ATOM 2060 N N . SER A 1 264 ? 6.91 8.555 1.204 1 93.31 264 SER A N 1
ATOM 2061 C CA . SER A 1 264 ? 7.031 7.133 1.51 1 93.31 264 SER A CA 1
ATOM 2062 C C . SER A 1 264 ? 5.863 6.34 0.924 1 93.31 264 SER A C 1
ATOM 2064 O O . SER A 1 264 ? 6.051 5.219 0.442 1 93.31 264 SER A O 1
ATOM 2066 N N . LEU A 1 265 ? 4.703 6.875 0.977 1 90.81 265 LEU A N 1
ATOM 2067 C CA . LEU A 1 265 ? 3.516 6.25 0.41 1 90.81 265 LEU A CA 1
ATOM 2068 C C . LEU A 1 265 ? 3.646 6.105 -1.103 1 90.81 265 LEU A C 1
ATOM 2070 O O . LEU A 1 265 ? 3.334 5.047 -1.657 1 90.81 265 LEU A O 1
ATOM 2074 N N . ALA A 1 266 ? 4.105 7.113 -1.758 1 93.06 266 ALA A N 1
ATOM 2075 C CA . ALA A 1 266 ? 4.32 7.059 -3.201 1 93.06 266 ALA A CA 1
ATOM 2076 C C . ALA A 1 266 ? 5.316 5.961 -3.564 1 93.06 266 ALA A C 1
ATOM 2078 O O . ALA A 1 266 ? 5.109 5.219 -4.527 1 93.06 266 ALA A O 1
ATOM 2079 N N . ASP A 1 267 ? 6.359 5.852 -2.816 1 95.19 267 ASP A N 1
ATOM 2080 C CA . ASP A 1 267 ? 7.363 4.812 -3.035 1 95.19 267 ASP A CA 1
ATOM 2081 C C . ASP A 1 267 ? 6.766 3.422 -2.852 1 95.19 267 ASP A C 1
ATOM 2083 O O . ASP A 1 267 ? 7.031 2.516 -3.646 1 95.19 267 ASP A O 1
ATOM 2087 N N . SER A 1 268 ? 6.027 3.279 -1.772 1 93.19 268 SER A N 1
ATOM 2088 C CA . SER A 1 268 ? 5.379 1.998 -1.513 1 93.19 268 SER A CA 1
ATOM 2089 C C . SER A 1 268 ? 4.418 1.627 -2.639 1 93.19 268 SER A C 1
ATOM 2091 O O . SER A 1 268 ? 4.344 0.463 -3.037 1 93.19 268 SER A O 1
ATOM 2093 N N . ALA A 1 269 ? 3.656 2.58 -3.121 1 93.81 269 ALA A N 1
ATOM 2094 C CA . ALA A 1 269 ? 2.734 2.348 -4.23 1 93.81 269 ALA A CA 1
ATOM 2095 C C . ALA A 1 269 ? 3.48 1.867 -5.473 1 93.81 269 ALA A C 1
ATOM 2097 O O . ALA A 1 269 ? 3.047 0.924 -6.137 1 93.81 269 ALA A O 1
ATOM 2098 N N . LYS A 1 270 ? 4.621 2.479 -5.75 1 94.06 270 LYS A N 1
ATOM 2099 C CA . LYS A 1 270 ? 5.441 2.076 -6.891 1 94.06 270 LYS A CA 1
ATOM 2100 C C . LYS A 1 270 ? 5.949 0.646 -6.723 1 94.06 270 LYS A C 1
ATOM 2102 O O . LYS A 1 270 ? 5.898 -0.149 -7.664 1 94.06 270 LYS A O 1
ATOM 2107 N N . LYS A 1 271 ? 6.434 0.343 -5.562 1 94.69 271 LYS A N 1
ATOM 2108 C CA . LYS A 1 271 ? 6.898 -1.011 -5.277 1 94.69 271 LYS A CA 1
ATOM 2109 C C . LYS A 1 271 ? 5.781 -2.029 -5.469 1 94.69 271 LYS A C 1
ATOM 2111 O O . LYS A 1 271 ? 6 -3.098 -6.047 1 94.69 271 LYS A O 1
ATOM 2116 N N . LEU A 1 272 ? 4.609 -1.729 -5.02 1 92.88 272 LEU A N 1
ATOM 2117 C CA . LEU A 1 272 ? 3.471 -2.633 -5.125 1 92.88 272 LEU A CA 1
ATOM 2118 C C . LEU A 1 272 ? 3.076 -2.842 -6.582 1 92.88 272 LEU A C 1
ATOM 2120 O O . LEU A 1 272 ? 2.697 -3.947 -6.977 1 92.88 272 LEU A O 1
ATOM 2124 N N . THR A 1 273 ? 3.1 -1.783 -7.312 1 95.19 273 THR A N 1
ATOM 2125 C CA . THR A 1 273 ? 2.818 -1.906 -8.734 1 95.19 273 THR A CA 1
ATOM 2126 C C . THR A 1 273 ? 3.771 -2.904 -9.391 1 95.19 273 THR A C 1
ATOM 2128 O O . THR A 1 273 ? 3.346 -3.75 -10.18 1 95.19 273 THR A O 1
ATOM 2131 N N . ASN A 1 274 ? 5.016 -2.836 -9.062 1 95.5 274 ASN A N 1
ATOM 2132 C CA . ASN A 1 274 ? 6.012 -3.764 -9.594 1 95.5 274 ASN A CA 1
ATOM 2133 C C . ASN A 1 274 ? 5.73 -5.195 -9.148 1 95.5 274 ASN A C 1
ATOM 2135 O O . ASN A 1 274 ? 5.773 -6.121 -9.961 1 95.5 274 ASN A O 1
ATOM 2139 N N . VAL A 1 275 ? 5.469 -5.352 -7.895 1 92.94 275 VAL A N 1
ATOM 2140 C CA . VAL A 1 275 ? 5.176 -6.68 -7.371 1 92.94 275 VAL A CA 1
ATOM 2141 C C . VAL A 1 275 ? 3.963 -7.266 -8.094 1 92.94 275 VAL A C 1
ATOM 2143 O O . VAL A 1 275 ? 3.957 -8.445 -8.445 1 92.94 275 VAL A O 1
ATOM 2146 N N . ALA A 1 276 ? 2.912 -6.492 -8.25 1 93.44 276 ALA A N 1
ATOM 2147 C CA . ALA A 1 276 ? 1.711 -6.93 -8.953 1 93.44 276 ALA A CA 1
ATOM 2148 C C . ALA A 1 276 ? 2.041 -7.383 -10.367 1 93.44 276 ALA A C 1
ATOM 2150 O O . ALA A 1 276 ? 1.546 -8.414 -10.836 1 93.44 276 ALA A O 1
ATOM 2151 N N . GLN A 1 277 ? 2.912 -6.641 -11.055 1 92.75 277 GLN A N 1
ATOM 2152 C CA . GLN A 1 277 ? 3.297 -6.977 -12.422 1 92.75 277 GLN A CA 1
ATOM 2153 C C . GLN A 1 277 ? 4.051 -8.305 -12.469 1 92.75 277 GLN A C 1
ATOM 2155 O O . GLN A 1 277 ? 3.762 -9.156 -13.312 1 92.75 277 GLN A O 1
ATOM 2160 N N . VAL A 1 278 ? 4.98 -8.484 -11.633 1 92.44 278 VAL A N 1
ATOM 2161 C CA . VAL A 1 278 ? 5.777 -9.711 -11.57 1 92.44 278 VAL A CA 1
ATOM 2162 C C . VAL A 1 278 ? 4.871 -10.898 -11.273 1 92.44 278 VAL A C 1
ATOM 2164 O O . VAL A 1 278 ? 4.992 -11.953 -11.906 1 92.44 278 VAL A O 1
ATOM 2167 N N . THR A 1 279 ? 4.008 -10.734 -10.32 1 90.69 279 THR A N 1
ATOM 2168 C CA . THR A 1 279 ? 3.098 -11.797 -9.922 1 90.69 279 THR A CA 1
ATOM 2169 C C . THR A 1 279 ? 2.158 -12.164 -11.07 1 90.69 279 THR A C 1
ATOM 2171 O O . THR A 1 279 ? 1.908 -13.344 -11.32 1 90.69 279 THR A O 1
ATOM 2174 N N . ASP A 1 280 ? 1.626 -11.164 -11.719 1 93.5 280 ASP A N 1
ATOM 2175 C CA . ASP A 1 280 ? 0.753 -11.398 -12.867 1 93.5 280 ASP A CA 1
ATOM 2176 C C . ASP A 1 280 ? 1.493 -12.141 -13.977 1 93.5 280 ASP A C 1
ATOM 2178 O O . ASP A 1 280 ? 0.943 -13.055 -14.594 1 93.5 280 ASP A O 1
ATOM 2182 N N . GLN A 1 281 ? 2.701 -11.773 -14.281 1 91.5 281 GLN A N 1
ATOM 2183 C CA . GLN A 1 281 ? 3.518 -12.438 -15.289 1 91.5 281 GLN A CA 1
ATOM 2184 C C . GLN A 1 281 ? 3.789 -13.891 -14.906 1 91.5 281 GLN A C 1
ATOM 2186 O O . GLN A 1 281 ? 3.736 -14.789 -15.75 1 91.5 281 GLN A O 1
ATOM 2191 N N . ALA A 1 282 ? 4.113 -14.07 -13.641 1 88.31 282 ALA A N 1
ATOM 2192 C CA . ALA A 1 282 ? 4.336 -15.422 -13.148 1 88.31 282 ALA A CA 1
ATOM 2193 C C . ALA A 1 282 ? 3.094 -16.297 -13.344 1 88.31 282 ALA A C 1
ATOM 2195 O O . ALA A 1 282 ? 3.195 -17.438 -13.781 1 88.31 282 ALA A O 1
ATOM 2196 N N . ALA A 1 283 ? 1.949 -15.766 -13.039 1 89.94 283 ALA A N 1
ATOM 2197 C CA . ALA A 1 283 ? 0.688 -16.484 -13.211 1 89.94 283 ALA A CA 1
ATOM 2198 C C . ALA A 1 283 ? 0.433 -16.812 -14.68 1 89.94 283 ALA A C 1
ATOM 2200 O O . ALA A 1 283 ? 0.042 -17.922 -15.016 1 89.94 283 ALA A O 1
ATOM 2201 N N . ASN A 1 284 ? 0.659 -15.883 -15.586 1 92.12 284 ASN A N 1
ATOM 2202 C CA . ASN A 1 284 ? 0.476 -16.078 -17.016 1 92.12 284 ASN A CA 1
ATOM 2203 C C . ASN A 1 284 ? 1.399 -17.172 -17.547 1 92.12 284 ASN A C 1
ATOM 2205 O O . ASN A 1 284 ? 0.966 -18.047 -18.312 1 92.12 284 ASN A O 1
ATOM 2209 N N . ASN A 1 285 ? 2.633 -17.109 -17.156 1 90.88 285 ASN A N 1
ATOM 2210 C CA . ASN A 1 285 ? 3.584 -18.141 -17.562 1 90.88 285 ASN A CA 1
ATOM 2211 C C . ASN A 1 285 ? 3.158 -19.516 -17.078 1 90.88 285 ASN A C 1
ATOM 2213 O O . ASN A 1 285 ? 3.229 -20.5 -17.828 1 90.88 285 ASN A O 1
ATOM 2217 N N . GLN A 1 286 ? 2.717 -19.547 -15.891 1 88.5 286 GLN A N 1
ATOM 2218 C CA . GLN A 1 286 ? 2.258 -20.812 -15.328 1 88.5 286 GLN A CA 1
ATOM 2219 C C . GLN A 1 286 ? 1.075 -21.375 -16.109 1 88.5 286 GLN A C 1
ATOM 2221 O O . GLN A 1 286 ? 0.997 -22.578 -16.359 1 88.5 286 GLN A O 1
ATOM 2226 N N . GLN A 1 287 ? 0.16 -20.531 -16.531 1 91 287 GLN A N 1
ATOM 2227 C CA . GLN A 1 287 ? -0.978 -20.953 -17.328 1 91 287 GLN A CA 1
ATOM 2228 C C . GLN A 1 287 ? -0.519 -21.547 -18.656 1 91 287 GLN A C 1
ATOM 2230 O O . GLN A 1 287 ? -1.052 -22.547 -19.109 1 91 287 GLN A O 1
ATOM 2235 N N . LYS A 1 288 ? 0.457 -20.953 -19.234 1 92.44 288 LYS A N 1
ATOM 2236 C CA . LYS A 1 288 ? 1.007 -21.453 -20.5 1 92.44 288 LYS A CA 1
ATOM 2237 C C . LYS A 1 288 ? 1.668 -22.812 -20.297 1 92.44 288 LYS A C 1
ATOM 2239 O O . LYS A 1 288 ? 1.449 -23.734 -21.094 1 92.44 288 LYS A O 1
ATOM 2244 N N . GLU A 1 289 ? 2.457 -22.891 -19.219 1 91.44 289 GLU A N 1
ATOM 2245 C CA . GLU A 1 289 ? 3.154 -24.141 -18.938 1 91.44 289 GLU A CA 1
ATOM 2246 C C . GLU A 1 289 ? 2.166 -25.281 -18.656 1 91.44 289 GLU A C 1
ATOM 2248 O O . GLU A 1 289 ? 2.346 -26.391 -19.141 1 91.44 289 GLU A O 1
ATOM 2253 N N . THR A 1 290 ? 1.154 -25 -17.891 1 92.31 290 THR A N 1
ATOM 2254 C CA . THR A 1 290 ? 0.18 -26.031 -17.547 1 92.31 290 THR A CA 1
ATOM 2255 C C . THR A 1 290 ? -0.599 -26.453 -18.797 1 92.31 290 THR A C 1
ATOM 2257 O O . THR A 1 290 ? -0.963 -27.625 -18.922 1 92.31 290 THR A O 1
ATOM 2260 N N . ALA A 1 291 ? -0.878 -25.547 -19.719 1 91.88 291 ALA A N 1
ATOM 2261 C CA . ALA A 1 291 ? -1.538 -25.891 -20.969 1 91.88 291 ALA A CA 1
ATOM 2262 C C . ALA A 1 291 ? -0.685 -26.859 -21.797 1 91.88 291 ALA A C 1
ATOM 2264 O O . ALA A 1 291 ? -1.202 -27.828 -22.359 1 91.88 291 ALA A O 1
ATOM 2265 N N . GLU A 1 292 ? 0.595 -26.641 -21.797 1 92.38 292 GLU A N 1
ATOM 2266 C CA . GLU A 1 292 ? 1.509 -27.531 -22.516 1 92.38 292 GLU A CA 1
ATOM 2267 C C . GLU A 1 292 ? 1.545 -28.922 -21.891 1 92.38 292 GLU A C 1
ATOM 2269 O O . GLU A 1 292 ? 1.569 -29.922 -22.594 1 92.38 292 GLU A O 1
ATOM 2274 N N . VAL A 1 293 ? 1.544 -28.938 -20.562 1 92.38 293 VAL A N 1
ATOM 2275 C CA . VAL A 1 293 ? 1.53 -30.219 -19.875 1 92.38 293 VAL A CA 1
ATOM 2276 C C . VAL A 1 293 ? 0.249 -30.969 -20.203 1 92.38 293 VAL A C 1
ATOM 2278 O O . VAL A 1 293 ? 0.279 -32.188 -20.438 1 92.38 293 VAL A O 1
ATOM 2281 N N . GLN A 1 294 ? -0.868 -30.25 -20.234 1 93.06 294 GLN A N 1
ATOM 2282 C CA . GLN A 1 294 ? -2.141 -30.859 -20.578 1 93.06 294 GLN A CA 1
ATOM 2283 C C . GLN A 1 294 ? -2.088 -31.484 -21.969 1 93.06 294 GLN A C 1
ATOM 2285 O O . GLN A 1 294 ? -2.57 -32.594 -22.172 1 93.06 294 GLN A O 1
ATOM 2290 N N . THR A 1 295 ? -1.511 -30.797 -22.922 1 93.06 295 THR A N 1
ATOM 2291 C CA . THR A 1 295 ? -1.36 -31.312 -24.281 1 93.06 295 THR A CA 1
ATOM 2292 C C . THR A 1 295 ? -0.49 -32.562 -24.297 1 93.06 295 THR A C 1
ATOM 2294 O O . THR A 1 295 ? -0.831 -33.562 -24.953 1 93.06 295 THR A O 1
ATOM 2297 N N . ASN A 1 296 ? 0.599 -32.5 -23.531 1 91.81 296 ASN A N 1
ATOM 2298 C CA . ASN A 1 296 ? 1.51 -33.625 -23.453 1 91.81 296 ASN A CA 1
ATOM 2299 C C . ASN A 1 296 ? 0.828 -34.844 -22.828 1 91.81 296 ASN A C 1
ATOM 2301 O O . ASN A 1 296 ? 1.016 -35.969 -23.312 1 91.81 296 ASN A O 1
ATOM 2305 N N . ILE A 1 297 ? 0.027 -34.656 -21.875 1 91.56 297 ILE A N 1
ATOM 2306 C CA . ILE A 1 297 ? -0.668 -35.75 -21.203 1 91.56 297 ILE A CA 1
ATOM 2307 C C . ILE A 1 297 ? -1.688 -36.375 -22.156 1 91.56 297 ILE A C 1
ATOM 2309 O O . ILE A 1 297 ? -1.839 -37.594 -22.188 1 91.56 297 ILE A O 1
ATOM 2313 N N . THR A 1 298 ? -2.381 -35.562 -22.938 1 90.81 298 THR A N 1
ATOM 2314 C CA . THR A 1 298 ? -3.328 -36.062 -23.922 1 90.81 298 THR A CA 1
ATOM 2315 C C . THR A 1 298 ? -2.621 -36.938 -24.953 1 90.81 298 THR A C 1
ATOM 2317 O O . THR A 1 298 ? -3.105 -38.031 -25.297 1 90.81 298 THR A O 1
ATOM 2320 N N . ASP A 1 299 ? -1.457 -36.469 -25.375 1 90.44 299 ASP A N 1
ATOM 2321 C CA . ASP A 1 299 ? -0.643 -37.25 -26.297 1 90.44 299 ASP A CA 1
ATOM 2322 C C . ASP A 1 299 ? -0.233 -38.594 -25.672 1 90.44 299 ASP A C 1
ATOM 2324 O O . ASP A 1 299 ? -0.348 -39.625 -26.312 1 90.44 299 ASP A O 1
ATOM 2328 N N . MET A 1 300 ? 0.135 -38.562 -24.453 1 87.56 300 MET A N 1
ATOM 2329 C CA . MET A 1 300 ? 0.55 -39.75 -23.734 1 87.56 300 MET A CA 1
ATOM 2330 C C . MET A 1 300 ? -0.598 -40.75 -23.625 1 87.56 300 MET A C 1
ATOM 2332 O O . MET A 1 300 ? -0.401 -41.938 -23.797 1 87.56 300 MET A O 1
ATOM 2336 N N . GLN A 1 301 ? -1.767 -40.25 -23.359 1 89.62 301 GLN A N 1
ATOM 2337 C CA . GLN A 1 301 ? -2.939 -41.094 -23.25 1 89.62 301 GLN A CA 1
ATOM 2338 C C . GLN A 1 301 ? -3.248 -41.781 -24.578 1 89.62 301 GLN A C 1
ATOM 2340 O O . GLN A 1 301 ? -3.621 -42.969 -24.609 1 89.62 301 GLN A O 1
ATOM 2345 N N . GLY A 1 302 ? -3.105 -41.031 -25.688 1 90.06 302 GLY A N 1
ATOM 2346 C CA . GLY A 1 302 ? -3.266 -41.625 -27 1 90.06 302 GLY A CA 1
ATOM 2347 C C . GLY A 1 302 ? -2.268 -42.75 -27.281 1 90.06 302 GLY A C 1
ATOM 2348 O O . GLY A 1 302 ? -2.631 -43.781 -27.812 1 90.06 302 GLY A O 1
ATOM 2349 N N . LYS A 1 303 ? -1.052 -42.531 -26.891 1 87.31 303 LYS A N 1
ATOM 2350 C CA . LYS A 1 303 ? -0.003 -43.531 -27.078 1 87.31 303 LYS A CA 1
ATOM 2351 C C . LYS A 1 303 ? -0.263 -44.781 -26.234 1 87.31 303 LYS A C 1
ATOM 2353 O O . LYS A 1 303 ? -0.008 -45.906 -26.672 1 87.31 303 LYS A O 1
ATOM 2358 N N . GLN A 1 304 ? -0.769 -44.625 -25.062 1 88.5 304 GLN A N 1
ATOM 2359 C CA . GLN A 1 304 ? -1.093 -45.75 -24.188 1 88.5 304 GLN A CA 1
ATOM 2360 C C . GLN A 1 304 ? -2.207 -46.625 -24.781 1 88.5 304 GLN A C 1
ATOM 2362 O O . GLN A 1 304 ? -2.182 -47.844 -24.672 1 88.5 304 GLN A O 1
ATOM 2367 N N . GLN A 1 305 ? -3.158 -45.938 -25.406 1 90.38 305 GLN A N 1
ATOM 2368 C CA . GLN A 1 305 ? -4.23 -46.688 -26.062 1 90.38 305 GLN A CA 1
ATOM 2369 C C . GLN A 1 305 ? -3.689 -47.562 -27.203 1 90.38 305 GLN A C 1
ATOM 2371 O O . GLN A 1 305 ? -4.117 -48.688 -27.391 1 90.38 305 GLN A O 1
ATOM 2376 N N . GLN A 1 306 ? -2.725 -47.031 -27.906 1 90.06 306 GLN A N 1
ATOM 2377 C CA . GLN A 1 306 ? -2.104 -47.75 -29 1 90.06 306 GLN A CA 1
ATOM 2378 C C . GLN A 1 306 ? -1.33 -48.969 -28.469 1 90.06 306 GLN A C 1
ATOM 2380 O O . GLN A 1 306 ? -1.372 -50.062 -29.062 1 90.06 306 GLN A O 1
ATOM 2385 N N . VAL A 1 307 ? -0.619 -48.781 -27.359 1 91.31 307 VAL A N 1
ATOM 2386 C CA . VAL A 1 307 ? 0.115 -49.906 -26.75 1 91.31 307 VAL A CA 1
ATOM 2387 C C . VAL A 1 307 ? -0.861 -51 -26.297 1 91.31 307 VAL A C 1
ATOM 2389 O O . VAL A 1 307 ? -0.617 -52.188 -26.516 1 91.31 307 VAL A O 1
ATOM 2392 N N . GLU A 1 308 ? -1.941 -50.594 -25.688 1 91.69 308 GLU A N 1
ATOM 2393 C CA . GLU A 1 308 ? -2.959 -51.531 -25.234 1 91.69 308 GLU A CA 1
ATOM 2394 C C . GLU A 1 308 ? -3.492 -52.375 -26.406 1 91.69 308 GLU A C 1
ATOM 2396 O O . GLU A 1 308 ? -3.564 -53.594 -26.328 1 91.69 308 GLU A O 1
ATOM 2401 N N . PHE A 1 309 ? -3.793 -51.688 -27.516 1 91.56 309 PHE A N 1
ATOM 2402 C CA . PHE A 1 309 ? -4.32 -52.375 -28.688 1 91.56 309 PHE A CA 1
ATOM 2403 C C . PHE A 1 309 ? -3.285 -53.344 -29.281 1 91.56 309 PHE A C 1
ATOM 2405 O O . PHE A 1 309 ? -3.598 -54.5 -29.562 1 91.56 309 PHE A O 1
ATOM 2412 N N . ALA A 1 310 ? -2.084 -52.781 -29.391 1 90.5 310 ALA A N 1
ATOM 2413 C CA . ALA A 1 310 ? -1.014 -53.594 -29.953 1 90.5 310 ALA A CA 1
ATOM 2414 C C . ALA A 1 310 ? -0.77 -54.844 -29.094 1 90.5 310 ALA A C 1
ATOM 2416 O O . ALA A 1 310 ? -0.556 -55.938 -29.625 1 90.5 310 ALA A O 1
ATOM 2417 N N . THR A 1 311 ? -0.802 -54.688 -27.844 1 93.06 311 THR A N 1
ATOM 2418 C CA . THR A 1 311 ? -0.554 -55.812 -26.922 1 93.06 311 THR A CA 1
ATOM 2419 C C . THR A 1 311 ? -1.685 -56.812 -27 1 93.06 311 THR A C 1
ATOM 2421 O O . THR A 1 311 ? -1.437 -58.031 -26.969 1 93.06 311 THR A O 1
ATOM 2424 N N . GLU A 1 312 ? -2.926 -56.406 -27.094 1 92.44 312 GLU A N 1
ATOM 2425 C CA . GLU A 1 312 ? -4.074 -57.281 -27.219 1 92.44 312 GLU A CA 1
ATOM 2426 C C . GLU A 1 312 ? -4 -58.094 -28.5 1 92.44 312 GLU A C 1
ATOM 2428 O O . GLU A 1 312 ? -4.199 -59.312 -28.484 1 92.44 312 GLU A O 1
ATOM 2433 N N . GLU A 1 313 ? -3.695 -57.438 -29.578 1 92 313 GLU A N 1
ATOM 2434 C CA . GLU A 1 313 ? -3.59 -58.125 -30.859 1 92 313 GLU A CA 1
ATOM 2435 C C . GLU A 1 313 ? -2.449 -59.125 -30.859 1 92 313 GLU A C 1
ATOM 2437 O O . GLU A 1 313 ? -2.605 -60.25 -31.344 1 92 313 GLU A O 1
ATOM 2442 N N . ALA A 1 314 ? -1.356 -58.719 -30.266 1 90.06 314 ALA A N 1
ATOM 2443 C CA . ALA A 1 314 ? -0.223 -59.625 -30.156 1 90.06 314 ALA A CA 1
ATOM 2444 C C . ALA A 1 314 ? -0.594 -60.844 -29.344 1 90.06 314 ALA A C 1
ATOM 2446 O O . ALA A 1 314 ? -0.265 -61.969 -29.719 1 90.06 314 ALA A O 1
ATOM 2447 N N . SER A 1 315 ? -1.29 -60.656 -28.25 1 92.62 315 SER A N 1
ATOM 2448 C CA . SER A 1 315 ? -1.705 -61.75 -27.375 1 92.62 315 SER A CA 1
ATOM 2449 C C . SER A 1 315 ? -2.627 -62.719 -28.109 1 92.62 315 SER A C 1
ATOM 2451 O O . SER A 1 315 ? -2.48 -63.938 -28 1 92.62 315 SER A O 1
ATOM 2453 N N . LYS A 1 316 ? -3.561 -62.25 -28.922 1 92.5 316 LYS A N 1
ATOM 2454 C CA . LYS A 1 316 ? -4.473 -63.062 -29.703 1 92.5 316 LYS A CA 1
ATOM 2455 C C . LYS A 1 316 ? -3.709 -63.906 -30.719 1 92.5 316 LYS A C 1
ATOM 2457 O O . LYS A 1 316 ? -3.967 -65.125 -30.844 1 92.5 316 LYS A O 1
ATOM 2462 N N . LEU A 1 317 ? -2.775 -63.25 -31.312 1 89.12 317 LEU A N 1
ATOM 2463 C CA . LEU A 1 317 ? -1.976 -63.969 -32.312 1 89.12 317 LEU A CA 1
ATOM 2464 C C . LEU A 1 317 ? -1.125 -65.062 -31.672 1 89.12 317 LEU A C 1
ATOM 2466 O O . LEU A 1 317 ? -1.04 -66.188 -32.188 1 89.12 317 LEU A O 1
ATOM 2470 N N . VAL A 1 318 ? -0.535 -64.75 -30.578 1 92.56 318 VAL A N 1
ATOM 2471 C CA . VAL A 1 318 ? 0.31 -65.75 -29.875 1 92.56 318 VAL A CA 1
ATOM 2472 C C . VAL A 1 318 ? -0.535 -66.938 -29.406 1 92.56 318 VAL A C 1
ATOM 2474 O O . VAL A 1 318 ? -0.119 -68.062 -29.516 1 92.56 318 VAL A O 1
ATOM 2477 N N . ASN A 1 319 ? -1.732 -66.688 -28.891 1 91.5 319 ASN A N 1
ATOM 2478 C CA . ASN A 1 319 ? -2.633 -67.75 -28.469 1 91.5 319 ASN A CA 1
ATOM 2479 C C . ASN A 1 319 ? -2.998 -68.625 -29.641 1 91.5 319 ASN A C 1
ATOM 2481 O O . ASN A 1 319 ? -2.979 -69.875 -29.5 1 91.5 319 ASN A O 1
ATOM 2485 N N . HIS A 1 320 ? -3.318 -68 -30.75 1 91.25 320 HIS A N 1
ATOM 2486 C CA . HIS A 1 320 ? -3.66 -68.812 -31.938 1 91.25 320 HIS A CA 1
ATOM 2487 C C . HIS A 1 320 ? -2.484 -69.625 -32.406 1 91.25 320 HIS A C 1
ATOM 2489 O O . HIS A 1 320 ? -2.646 -70.812 -32.656 1 91.25 320 HIS A O 1
ATOM 2495 N N . THR A 1 321 ? -1.332 -69 -32.406 1 89.62 321 THR A N 1
ATOM 2496 C CA . THR A 1 321 ? -0.14 -69.75 -32.844 1 89.62 321 THR A CA 1
ATOM 2497 C C . THR A 1 321 ? 0.205 -70.875 -31.891 1 89.62 321 THR A C 1
ATOM 2499 O O . THR A 1 321 ? 0.628 -71.938 -32.312 1 89.62 321 THR A O 1
ATOM 2502 N N . THR A 1 322 ? -0.019 -70.625 -30.609 1 90.25 322 THR A N 1
ATOM 2503 C CA . THR A 1 322 ? 0.226 -71.688 -29.609 1 90.25 322 THR A CA 1
ATOM 2504 C C . THR A 1 322 ? -0.655 -72.875 -29.859 1 90.25 322 THR A C 1
ATOM 2506 O O . THR A 1 322 ? -0.179 -74 -29.812 1 90.25 322 THR A O 1
ATOM 2509 N N . SER A 1 323 ? -1.891 -72.688 -30.219 1 90.94 323 SER A N 1
ATOM 2510 C CA . SER A 1 323 ? -2.822 -73.812 -30.5 1 90.94 323 SER A CA 1
ATOM 2511 C C . SER A 1 323 ? -2.393 -74.562 -31.719 1 90.94 323 SER A C 1
ATOM 2513 O O . SER A 1 323 ? -2.416 -75.812 -31.703 1 90.94 323 SER A O 1
ATOM 2515 N N . ILE A 1 324 ? -2.006 -73.875 -32.688 1 87.12 324 ILE A N 1
ATOM 2516 C CA . ILE A 1 324 ? -1.591 -74.5 -33.938 1 87.12 324 ILE A CA 1
ATOM 2517 C C . ILE A 1 324 ? -0.332 -75.375 -33.688 1 87.12 324 ILE A C 1
ATOM 2519 O O . ILE A 1 324 ? -0.234 -76.5 -34.156 1 87.12 324 ILE A O 1
ATOM 2523 N N . VAL A 1 325 ? 0.602 -74.75 -32.938 1 89.31 325 VAL A N 1
ATOM 2524 C CA . VAL A 1 325 ? 1.866 -75.438 -32.688 1 89.31 325 VAL A CA 1
ATOM 2525 C C . VAL A 1 325 ? 1.62 -76.688 -31.812 1 89.31 325 VAL A C 1
ATOM 2527 O O . VAL A 1 325 ? 2.23 -77.75 -32.031 1 89.31 325 VAL A O 1
ATOM 2530 N N . GLN A 1 326 ? 0.698 -76.625 -30.859 1 89.06 326 GLN A N 1
ATOM 2531 C CA . GLN A 1 326 ? 0.346 -77.812 -30.016 1 89.06 326 GLN A CA 1
ATOM 2532 C C . GLN A 1 326 ? -0.252 -78.938 -30.844 1 89.06 326 GLN A C 1
ATOM 2534 O O . GLN A 1 326 ? 0.122 -80.062 -30.688 1 89.06 326 GLN A O 1
ATOM 2539 N N . GLN A 1 327 ? -1.14 -78.562 -31.734 1 88 327 GLN A N 1
ATOM 2540 C CA . GLN A 1 327 ? -1.735 -79.562 -32.625 1 88 327 GLN A CA 1
ATOM 2541 C C . GLN A 1 327 ? -0.684 -80.125 -33.531 1 88 327 GLN A C 1
ATOM 2543 O O . GLN A 1 327 ? -0.691 -81.375 -33.781 1 88 327 GLN A O 1
ATOM 2548 N N . SER A 1 328 ? 0.175 -79.25 -33.938 1 84.81 328 SER A N 1
ATOM 2549 C CA . SER A 1 328 ? 1.244 -79.688 -34.812 1 84.81 328 SER A CA 1
ATOM 2550 C C . SER A 1 328 ? 2.16 -80.688 -34.125 1 84.81 328 SER A C 1
ATOM 2552 O O . SER A 1 328 ? 2.586 -81.688 -34.75 1 84.81 328 SER A O 1
ATOM 2554 N N . ALA A 1 329 ? 2.455 -80.5 -32.875 1 86.75 329 ALA A N 1
ATOM 2555 C CA . ALA A 1 329 ? 3.279 -81.375 -32.094 1 86.75 329 ALA A CA 1
ATOM 2556 C C . ALA A 1 329 ? 2.617 -82.75 -32 1 86.75 329 ALA A C 1
ATOM 2558 O O . ALA A 1 329 ? 3.273 -83.812 -32.188 1 86.75 329 ALA A O 1
ATOM 2559 N N . LYS A 1 330 ? 1.355 -82.875 -31.828 1 89.19 330 LYS A N 1
ATOM 2560 C CA . LYS A 1 330 ? 0.603 -84.125 -31.719 1 89.19 330 LYS A CA 1
ATOM 2561 C C . LYS A 1 330 ? 0.58 -84.812 -33.062 1 89.19 330 LYS A C 1
ATOM 2563 O O . LYS A 1 330 ? 0.761 -86.062 -33.094 1 89.19 330 LYS A O 1
ATOM 2568 N N . GLN A 1 331 ? 0.361 -84 -34.031 1 83.56 331 GLN A N 1
ATOM 2569 C CA . GLN A 1 331 ? 0.322 -84.625 -35.375 1 83.56 331 GLN A CA 1
ATOM 2570 C C . GLN A 1 331 ? 1.676 -85.188 -35.75 1 83.56 331 GLN A C 1
ATOM 2572 O O . GLN A 1 331 ? 1.742 -86.25 -36.344 1 83.56 331 GLN A O 1
ATOM 2577 N N . ALA A 1 332 ? 2.721 -84.438 -35.406 1 84 332 ALA A N 1
ATOM 2578 C CA . ALA A 1 332 ? 4.066 -84.938 -35.656 1 84 332 ALA A CA 1
ATOM 2579 C C . ALA A 1 332 ? 4.336 -86.25 -34.906 1 84 332 ALA A C 1
ATOM 2581 O O . ALA A 1 332 ? 4.879 -87.188 -35.438 1 84 332 ALA A O 1
ATOM 2582 N N . HIS A 1 333 ? 3.922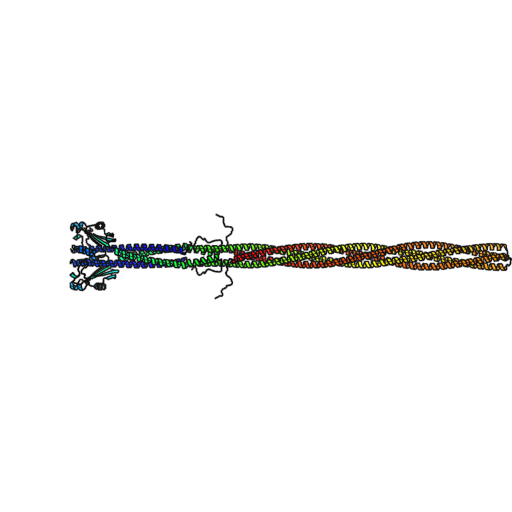 -86.375 -33.656 1 87.81 333 HIS A N 1
ATOM 2583 C CA . HIS A 1 333 ? 4.078 -87.562 -32.875 1 87.81 333 HIS A CA 1
ATOM 2584 C C . HIS A 1 333 ? 3.301 -88.75 -33.469 1 87.81 333 HIS A C 1
ATOM 2586 O O . HIS A 1 333 ? 3.83 -89.812 -33.562 1 87.81 333 HIS A O 1
ATOM 2592 N N . ALA A 1 334 ? 2.098 -88.438 -33.906 1 86 334 ALA A N 1
ATOM 2593 C CA . ALA A 1 334 ? 1.272 -89.5 -34.5 1 86 334 ALA A CA 1
ATOM 2594 C C . ALA A 1 334 ? 1.91 -90 -35.781 1 86 334 ALA A C 1
ATOM 2596 O O . ALA A 1 334 ? 1.93 -91.25 -36.031 1 86 334 ALA A O 1
ATOM 2597 N N . ALA A 1 335 ? 2.422 -89 -36.469 1 82 335 ALA A N 1
ATOM 2598 C CA . ALA A 1 335 ? 3.08 -89.375 -37.719 1 82 335 ALA A CA 1
ATOM 2599 C C . ALA A 1 335 ? 4.289 -90.25 -37.438 1 82 335 ALA A C 1
ATOM 2601 O O . ALA A 1 335 ? 4.508 -91.25 -38.156 1 82 335 ALA A O 1
ATOM 2602 N N . SER A 1 336 ? 5.055 -89.938 -36.438 1 86.75 336 SER A N 1
ATOM 2603 C CA . SER A 1 336 ? 6.215 -90.75 -36.062 1 86.75 336 SER A CA 1
ATOM 2604 C C . SER A 1 336 ? 5.805 -92.188 -35.656 1 86.75 336 SER A C 1
ATOM 2606 O O . SER A 1 336 ? 6.418 -93.188 -36.094 1 86.75 336 SER A O 1
ATOM 2608 N N . GLU A 1 337 ? 4.746 -92.375 -34.938 1 88.06 337 GLU A N 1
ATOM 2609 C CA . GLU A 1 337 ? 4.242 -93.688 -34.5 1 88.06 337 GLU A CA 1
ATOM 2610 C C . GLU A 1 337 ? 3.74 -94.5 -35.688 1 88.06 337 GLU A C 1
ATOM 2612 O O . GLU A 1 337 ? 3.992 -95.688 -35.781 1 88.06 337 GLU A O 1
ATOM 2617 N N . ASP A 1 338 ? 3.146 -93.75 -36.531 1 82.06 338 ASP A N 1
ATOM 2618 C CA . ASP A 1 338 ? 2.621 -94.438 -37.719 1 82.06 338 ASP A CA 1
ATOM 2619 C C . ASP A 1 338 ? 3.752 -95 -38.594 1 82.06 338 ASP A C 1
ATOM 2621 O O . ASP A 1 338 ? 3.654 -96.062 -39.125 1 82.06 338 ASP A O 1
ATOM 2625 N N . ILE A 1 339 ? 4.777 -94.188 -38.656 1 81.38 339 ILE A N 1
ATOM 2626 C CA . ILE A 1 339 ? 5.938 -94.625 -39.438 1 81.38 339 ILE A CA 1
ATOM 2627 C C . ILE A 1 339 ? 6.574 -95.875 -38.75 1 81.38 339 ILE A C 1
ATOM 2629 O O . ILE A 1 339 ? 6.969 -96.812 -39.438 1 81.38 339 ILE A O 1
ATOM 2633 N N . LYS A 1 340 ? 6.602 -95.875 -37.5 1 85 340 LYS A N 1
ATOM 2634 C CA . LYS A 1 340 ? 7.133 -97.062 -36.75 1 85 340 LYS A CA 1
ATOM 2635 C C . LYS A 1 340 ? 6.289 -98.312 -37 1 85 340 LYS A C 1
ATOM 2637 O O . LYS A 1 340 ? 6.828 -99.375 -37.219 1 85 340 LYS A O 1
ATOM 2642 N N . ASN A 1 341 ? 5.031 -98.125 -37.031 1 84.5 341 ASN A N 1
ATOM 2643 C CA . ASN A 1 341 ? 4.133 -99.25 -37.312 1 84.5 341 ASN A CA 1
ATOM 2644 C C . ASN A 1 341 ? 4.312 -99.75 -38.719 1 84.5 341 ASN A C 1
ATOM 2646 O O . ASN A 1 341 ? 4.285 -101 -38.969 1 84.5 341 ASN A O 1
ATOM 2650 N N . LEU A 1 342 ? 4.504 -98.75 -39.531 1 78.12 342 LEU A N 1
ATOM 2651 C CA . LEU A 1 342 ? 4.73 -99.125 -40.938 1 78.12 342 LEU A CA 1
ATOM 2652 C C . LEU A 1 342 ? 5.992 -100 -41.094 1 78.12 342 LEU A C 1
ATOM 2654 O O . LEU A 1 342 ? 6.012 -100.938 -41.844 1 78.12 342 LEU A O 1
ATOM 2658 N N . VAL A 1 343 ? 6.988 -99.688 -40.312 1 82.44 343 VAL A N 1
ATOM 2659 C CA . VAL A 1 343 ? 8.227 -100.438 -40.312 1 82.44 343 VAL A CA 1
ATOM 2660 C C . VAL A 1 343 ? 7.938 -101.875 -39.844 1 82.44 343 VAL A C 1
ATOM 2662 O O . VAL A 1 343 ? 8.438 -102.812 -40.406 1 82.44 343 VAL A O 1
ATOM 2665 N N . GLY A 1 344 ? 7.094 -102 -38.875 1 83.69 344 GLY A N 1
ATOM 2666 C CA . GLY A 1 344 ? 6.695 -103.312 -38.406 1 83.69 344 GLY A CA 1
ATOM 2667 C C . GLY A 1 344 ? 5.988 -104.125 -39.469 1 83.69 344 GLY A C 1
ATOM 2668 O O . GLY A 1 344 ? 6.281 -105.312 -39.625 1 83.69 344 GLY A O 1
ATOM 2669 N N . ASP A 1 345 ? 5.152 -103.438 -40.156 1 77.5 345 ASP A N 1
ATOM 2670 C CA . ASP A 1 345 ? 4.426 -104.125 -41.219 1 77.5 345 ASP A CA 1
ATOM 2671 C C . ASP A 1 345 ? 5.375 -104.562 -42.312 1 77.5 345 ASP A C 1
ATOM 2673 O O . ASP A 1 345 ? 5.238 -105.688 -42.844 1 77.5 345 ASP A O 1
ATOM 2677 N N . ILE A 1 346 ? 6.312 -103.75 -42.625 1 78.75 346 ILE A N 1
ATOM 2678 C CA . ILE A 1 346 ? 7.281 -104.062 -43.688 1 78.75 346 ILE A CA 1
ATOM 2679 C C . ILE A 1 346 ? 8.164 -105.25 -43.25 1 78.75 346 ILE A C 1
ATOM 2681 O O . ILE A 1 346 ? 8.492 -106.125 -44.031 1 78.75 346 ILE A O 1
ATOM 2685 N N . GLU A 1 347 ? 8.492 -105.312 -42 1 83.38 347 GLU A N 1
ATOM 2686 C CA . GLU A 1 347 ? 9.281 -106.375 -41.438 1 83.38 347 GLU A CA 1
ATOM 2687 C C . GLU A 1 347 ? 8.516 -107.688 -41.531 1 83.38 347 GLU A C 1
ATOM 2689 O O . GLU A 1 347 ? 9.102 -108.75 -41.781 1 83.38 347 GLU A O 1
ATOM 2694 N N . ALA A 1 348 ? 7.234 -107.688 -41.375 1 81.56 348 ALA A N 1
ATOM 2695 C CA . ALA A 1 348 ? 6.41 -108.875 -41.5 1 81.56 348 ALA A CA 1
ATOM 2696 C C . ALA A 1 348 ? 6.434 -109.375 -42.938 1 81.56 348 ALA A C 1
ATOM 2698 O O . ALA A 1 348 ? 6.512 -110.625 -43.156 1 81.56 348 ALA A O 1
ATOM 2699 N N . VAL A 1 349 ? 6.402 -108.375 -43.812 1 76.81 349 VAL A N 1
ATOM 2700 C CA . VAL A 1 349 ? 6.496 -108.75 -45.219 1 76.81 349 VAL A CA 1
ATOM 2701 C C . VAL A 1 349 ? 7.863 -109.375 -45.5 1 76.81 349 VAL A C 1
ATOM 2703 O O . VAL A 1 349 ? 7.961 -110.375 -46.25 1 76.81 349 VAL A O 1
ATOM 2706 N N . LYS A 1 350 ? 8.891 -108.812 -44.875 1 81.75 350 LYS A N 1
ATOM 2707 C CA . LYS A 1 350 ? 10.234 -109.375 -45 1 81.75 350 LYS A CA 1
ATOM 2708 C C . LYS A 1 350 ? 10.289 -110.812 -44.531 1 81.75 350 LYS A C 1
ATOM 2710 O O . LYS A 1 350 ? 10.844 -111.688 -45.219 1 81.75 350 LYS A O 1
ATOM 2715 N N . GLN A 1 351 ? 9.703 -111.188 -43.5 1 85.38 351 GLN A N 1
ATOM 2716 C CA . GLN A 1 351 ? 9.695 -112.562 -42.969 1 85.38 351 GLN A CA 1
ATOM 2717 C C . GLN A 1 351 ? 8.969 -113.5 -43.906 1 85.38 351 GLN A C 1
ATOM 2719 O O . GLN A 1 351 ? 9.398 -114.625 -44.062 1 85.38 351 GLN A O 1
ATOM 2724 N N . ARG A 1 352 ? 7.969 -112.938 -44.438 1 77.31 352 ARG A N 1
ATOM 2725 C CA . ARG A 1 352 ? 7.219 -113.812 -45.375 1 77.31 352 ARG A CA 1
ATOM 2726 C C . ARG A 1 352 ? 8.055 -114.125 -46.625 1 77.31 352 ARG A C 1
ATOM 2728 O O . ARG A 1 352 ? 8.016 -115.25 -47.125 1 77.31 352 ARG A O 1
ATOM 2735 N N . ILE A 1 353 ? 8.812 -113.188 -47.031 1 79.5 353 ILE A N 1
ATOM 2736 C CA . ILE A 1 353 ? 9.688 -113.375 -48.188 1 79.5 353 ILE A CA 1
ATOM 2737 C C . ILE A 1 353 ? 10.781 -114.375 -47.844 1 79.5 353 ILE A C 1
ATOM 2739 O O . ILE A 1 353 ? 11.117 -115.25 -48.625 1 79.5 353 ILE A O 1
ATOM 2743 N N . VAL A 1 354 ? 11.281 -114.312 -46.656 1 84.56 354 VAL A N 1
ATOM 2744 C CA . VAL A 1 354 ? 12.297 -115.25 -46.188 1 84.56 354 VAL A CA 1
ATOM 2745 C C . VAL A 1 354 ? 11.711 -116.688 -46.156 1 84.56 354 VAL A C 1
ATOM 2747 O O . VAL A 1 354 ? 12.359 -117.625 -46.594 1 84.56 354 VAL A O 1
ATOM 2750 N N . GLU A 1 355 ? 10.516 -116.812 -45.719 1 83.56 355 GLU A N 1
ATOM 2751 C CA . GLU A 1 355 ? 9.852 -118.125 -45.656 1 83.56 355 GLU A CA 1
ATOM 2752 C C . GLU A 1 355 ? 9.625 -118.688 -47.062 1 83.56 355 GLU A C 1
ATOM 2754 O O . GLU A 1 355 ? 9.836 -119.875 -47.312 1 83.56 355 GLU A O 1
ATOM 2759 N N . LEU A 1 356 ? 9.328 -117.75 -47.875 1 76.75 356 LEU A N 1
ATOM 2760 C CA . LEU A 1 356 ? 9.125 -118.188 -49.281 1 76.75 356 LEU A CA 1
ATOM 2761 C C . LEU A 1 356 ? 10.438 -118.625 -49.906 1 76.75 356 LEU A C 1
ATOM 2763 O O . LEU A 1 356 ? 10.453 -119.625 -50.625 1 76.75 356 LEU A O 1
ATOM 2767 N N . ASN A 1 357 ? 11.438 -118 -49.594 1 80.31 357 ASN A N 1
ATOM 2768 C CA . ASN A 1 357 ? 12.758 -118.375 -50.062 1 80.31 357 ASN A CA 1
ATOM 2769 C C . ASN A 1 357 ? 13.148 -119.75 -49.562 1 80.31 357 ASN A C 1
ATOM 2771 O O . ASN A 1 357 ? 13.711 -120.562 -50.281 1 80.31 357 ASN A O 1
ATOM 2775 N N . ASN A 1 358 ? 12.797 -120.125 -48.375 1 85.31 358 ASN A N 1
ATOM 2776 C CA . ASN A 1 358 ? 13.07 -121.438 -47.781 1 85.31 358 ASN A CA 1
ATOM 2777 C C . ASN A 1 358 ? 12.266 -122.5 -48.5 1 85.31 358 ASN A C 1
ATOM 2779 O O . ASN A 1 358 ? 12.781 -123.625 -48.75 1 85.31 358 ASN A O 1
ATOM 2783 N N . GLN A 1 359 ? 11.094 -122.188 -48.781 1 80.12 359 GLN A N 1
ATOM 2784 C CA . GLN A 1 359 ? 10.234 -123.125 -49.469 1 80.12 359 GLN A CA 1
ATOM 2785 C C . GLN A 1 359 ? 10.75 -123.438 -50.875 1 80.12 359 GLN A C 1
ATOM 2787 O O . GLN A 1 359 ? 10.688 -124.562 -51.312 1 80.12 359 GLN A O 1
ATOM 2792 N N . THR A 1 360 ? 11.258 -122.375 -51.438 1 82.06 360 THR A N 1
ATOM 2793 C CA . THR A 1 360 ? 11.828 -122.562 -52.75 1 82.06 360 THR A CA 1
ATOM 2794 C C . THR A 1 360 ? 13.055 -123.5 -52.688 1 82.06 360 THR A C 1
ATOM 2796 O O . THR A 1 360 ? 13.32 -124.25 -53.625 1 82.06 360 THR A O 1
ATOM 2799 N N . GLY A 1 361 ? 13.703 -123.5 -51.625 1 84.44 361 GLY A N 1
ATOM 2800 C CA . GLY A 1 361 ? 14.789 -124.438 -51.406 1 84.44 361 GLY A CA 1
ATOM 2801 C C . GLY A 1 361 ? 14.328 -125.875 -51.312 1 84.44 361 GLY A C 1
ATOM 2802 O O . GLY A 1 361 ? 14.953 -126.75 -51.844 1 84.44 361 GLY A O 1
ATOM 2803 N N . GLN A 1 362 ? 13.203 -126.062 -50.719 1 87.44 362 GLN A N 1
ATOM 2804 C CA . GLN A 1 362 ? 12.625 -127.438 -50.625 1 87.44 362 GLN A CA 1
ATOM 2805 C C . GLN A 1 362 ? 12.188 -127.938 -51.969 1 87.44 362 GLN A C 1
ATOM 2807 O O . GLN A 1 362 ? 12.391 -129.125 -52.281 1 87.44 362 GLN A O 1
ATOM 2812 N N . VAL A 1 363 ? 11.695 -127 -52.625 1 88.44 363 VAL A N 1
ATOM 2813 C CA . VAL A 1 363 ? 11.281 -127.375 -53.969 1 88.44 363 VAL A CA 1
ATOM 2814 C C . VAL A 1 363 ? 12.5 -127.75 -54.781 1 88.44 363 VAL A C 1
ATOM 2816 O O . VAL A 1 363 ? 12.453 -128.75 -55.5 1 88.44 363 VAL A O 1
ATOM 2819 N N . SER A 1 364 ? 13.539 -127.125 -54.625 1 87.88 364 SER A N 1
ATOM 2820 C CA . SER A 1 364 ? 14.773 -127.438 -55.344 1 87.88 364 SER A CA 1
ATOM 2821 C C . SER A 1 364 ? 15.266 -128.875 -54.969 1 87.88 364 SER A C 1
ATOM 2823 O O . SER A 1 364 ? 15.703 -129.625 -55.844 1 87.88 364 SER A O 1
ATOM 2825 N N . SER A 1 365 ? 15.086 -129.25 -53.812 1 91.69 365 SER A N 1
ATOM 2826 C CA . SER A 1 365 ? 15.523 -130.5 -53.344 1 91.69 365 SER A CA 1
ATOM 2827 C C . SER A 1 365 ? 14.672 -131.625 -53.938 1 91.69 365 SER A C 1
ATOM 2829 O O . SER A 1 365 ? 15.195 -132.625 -54.406 1 91.69 365 SER A O 1
ATOM 2831 N N . ILE A 1 366 ? 13.477 -131.375 -53.906 1 91.69 366 ILE A N 1
ATOM 2832 C CA . ILE A 1 366 ? 12.555 -132.375 -54.438 1 91.69 366 ILE A CA 1
ATOM 2833 C C . ILE A 1 366 ? 12.742 -132.5 -55.938 1 91.69 366 ILE A C 1
ATOM 2835 O O . ILE A 1 366 ? 12.672 -133.625 -56.5 1 91.69 366 ILE A O 1
ATOM 2839 N N . LEU A 1 367 ? 13.039 -131.375 -56.531 1 91.31 367 LEU A N 1
ATOM 2840 C CA . LEU A 1 367 ? 13.297 -131.375 -57.969 1 91.31 367 LEU A CA 1
ATOM 2841 C C . LEU A 1 367 ? 14.547 -132.25 -58.281 1 91.31 367 LEU A C 1
ATOM 2843 O O . LEU A 1 367 ? 14.594 -132.875 -59.312 1 91.31 367 LEU A O 1
ATOM 2847 N N . GLY A 1 368 ? 15.43 -132.25 -57.438 1 90.88 368 GLY A N 1
ATOM 2848 C CA . GLY A 1 368 ? 16.594 -133.125 -57.594 1 90.88 368 GLY A CA 1
ATOM 2849 C C . GLY A 1 368 ? 16.266 -134.625 -57.562 1 90.88 368 GLY A C 1
ATOM 2850 O O . GLY A 1 368 ? 16.797 -135.375 -58.375 1 90.88 368 GLY A O 1
ATOM 2851 N N . VAL A 1 369 ? 15.406 -134.875 -56.781 1 91.38 369 VAL A N 1
ATOM 2852 C CA . VAL A 1 369 ? 14.969 -136.25 -56.656 1 91.38 369 VAL A CA 1
ATOM 2853 C C . VAL A 1 369 ? 14.234 -136.75 -57.938 1 91.38 369 VAL A C 1
ATOM 2855 O O . VAL A 1 369 ? 14.492 -137.75 -58.5 1 91.38 369 VAL A O 1
ATOM 2858 N N . ILE A 1 370 ? 13.5 -135.75 -58.375 1 92.88 370 ILE A N 1
ATOM 2859 C CA . ILE A 1 370 ? 12.734 -136 -59.562 1 92.88 370 ILE A CA 1
ATOM 2860 C C . ILE A 1 370 ? 13.688 -136.25 -60.75 1 92.88 370 ILE A C 1
ATOM 2862 O O . ILE A 1 370 ? 13.523 -137.125 -61.594 1 92.88 370 ILE A O 1
ATOM 2866 N N . LYS A 1 371 ? 14.57 -135.5 -60.844 1 92.12 371 LYS A N 1
ATOM 2867 C CA . LYS A 1 371 ? 15.586 -135.625 -61.875 1 92.12 371 LYS A CA 1
ATOM 2868 C C . LYS A 1 371 ? 16.359 -136.875 -61.812 1 92.12 371 LYS A C 1
ATOM 2870 O O . LYS A 1 371 ? 16.594 -137.5 -62.812 1 92.12 371 LYS A O 1
ATOM 2875 N N . GLY A 1 372 ? 16.625 -137.25 -60.625 1 92.88 372 GLY A N 1
ATOM 2876 C CA . GLY A 1 372 ? 17.281 -138.625 -60.438 1 92.88 372 GLY A CA 1
ATOM 2877 C C . GLY A 1 372 ? 16.422 -139.75 -60.844 1 92.88 372 GLY A C 1
ATOM 2878 O O . GLY A 1 372 ? 16.922 -140.75 -61.469 1 92.88 372 GLY A O 1
ATOM 2879 N N . ILE A 1 373 ? 15.297 -139.5 -60.562 1 92.81 373 ILE A N 1
ATOM 2880 C CA . ILE A 1 373 ? 14.344 -140.625 -60.906 1 92.81 373 ILE A CA 1
ATOM 2881 C C . ILE A 1 373 ? 14.227 -140.625 -62.438 1 92.81 373 ILE A C 1
ATOM 2883 O O . ILE A 1 373 ? 14.18 -141.75 -63 1 92.81 373 ILE A O 1
ATOM 2887 N N . ALA A 1 374 ? 14.203 -139.625 -63.031 1 94.31 374 ALA A N 1
ATOM 2888 C CA . ALA A 1 374 ? 14.102 -139.5 -64.5 1 94.31 374 ALA A CA 1
ATOM 2889 C C . ALA A 1 374 ? 15.344 -140.125 -65.125 1 94.31 374 ALA A C 1
ATOM 2891 O O . ALA A 1 374 ? 15.242 -140.875 -66.125 1 94.31 374 ALA A O 1
ATOM 2892 N N . GLU A 1 375 ? 16.391 -140 -64.625 1 93.25 375 GLU A N 1
ATOM 2893 C CA . GLU A 1 375 ? 17.641 -140.625 -65.125 1 93.25 375 GLU A CA 1
ATOM 2894 C C . GLU A 1 375 ? 17.688 -142.125 -64.938 1 93.25 375 GLU A C 1
ATOM 2896 O O . GLU A 1 375 ? 18.125 -142.875 -65.812 1 93.25 375 GLU A O 1
ATOM 2901 N N . GLN A 1 376 ? 17.234 -142.375 -63.875 1 94.06 376 GLN A N 1
ATOM 2902 C CA . GLN A 1 376 ? 17.203 -143.75 -63.594 1 94.06 376 GLN A CA 1
ATOM 2903 C C . GLN A 1 376 ? 16.203 -144.5 -64.5 1 94.06 376 GLN A C 1
ATOM 2905 O O . GLN A 1 376 ? 16.469 -145.625 -64.938 1 94.06 376 GLN A O 1
ATOM 2910 N N . THR A 1 377 ? 15.18 -143.75 -64.625 1 91.38 377 THR A N 1
ATOM 2911 C CA . THR A 1 377 ? 14.164 -144.375 -65.5 1 91.38 377 THR A CA 1
ATOM 2912 C C . THR A 1 377 ? 14.688 -144.375 -66.938 1 91.38 377 THR A C 1
ATOM 2914 O O . THR A 1 377 ? 14.453 -145.375 -67.625 1 91.38 377 THR A O 1
ATOM 2917 N N . ASN A 1 378 ? 15.328 -143.5 -67.312 1 92.5 378 ASN A N 1
ATOM 2918 C CA . ASN A 1 378 ? 15.945 -143.5 -68.625 1 92.5 378 ASN A CA 1
ATOM 2919 C C . ASN A 1 378 ? 16.969 -144.625 -68.812 1 92.5 378 ASN A C 1
ATOM 2921 O O . ASN A 1 378 ? 17.016 -145.25 -69.812 1 92.5 378 ASN A O 1
ATOM 2925 N N . LEU A 1 379 ? 17.641 -145 -67.875 1 92.44 379 LEU A N 1
ATOM 2926 C CA . LEU A 1 379 ? 18.641 -146 -67.875 1 92.44 379 LEU A CA 1
ATOM 2927 C C . LEU A 1 379 ? 17.984 -147.375 -67.875 1 92.44 379 LEU A C 1
ATOM 2929 O O . LEU A 1 379 ? 18.453 -148.25 -68.625 1 92.44 379 LEU A O 1
ATOM 2933 N N . LEU A 1 380 ? 17.031 -147.375 -67.125 1 91.44 380 LEU A N 1
ATOM 2934 C CA . LEU A 1 380 ? 16.297 -148.625 -67.125 1 91.44 380 LEU A CA 1
ATOM 2935 C C . LEU A 1 380 ? 15.641 -148.875 -68.5 1 91.44 380 LEU A C 1
ATOM 2937 O O . LEU A 1 380 ? 15.641 -150.125 -68.938 1 91.44 380 LEU A O 1
ATOM 2941 N N . ALA A 1 381 ? 15.219 -147.875 -69 1 89.81 381 ALA A N 1
ATOM 2942 C CA . ALA A 1 381 ? 14.578 -148 -70.312 1 89.81 381 ALA A CA 1
ATOM 2943 C C . ALA A 1 381 ? 15.602 -148.375 -71.375 1 89.81 381 ALA A C 1
ATOM 2945 O O . ALA A 1 381 ? 15.328 -149.125 -72.312 1 89.81 381 ALA A O 1
ATOM 2946 N N . LEU A 1 382 ? 16.703 -148 -71.312 1 90.25 382 LEU A N 1
ATOM 2947 C CA . LEU A 1 382 ? 17.781 -148.25 -72.25 1 90.25 382 LEU A CA 1
ATOM 2948 C C . LEU A 1 382 ? 18.219 -149.75 -72.125 1 90.25 382 LEU A C 1
ATOM 2950 O O . LEU A 1 382 ? 18.391 -150.375 -73.125 1 90.25 382 LEU A O 1
ATOM 2954 N N . ASN A 1 383 ? 18.297 -150.125 -71 1 87.5 383 ASN A N 1
ATOM 2955 C CA . ASN A 1 383 ? 18.672 -151.625 -70.812 1 87.5 383 ASN A CA 1
ATOM 2956 C C . ASN A 1 383 ? 17.594 -152.5 -71.312 1 87.5 383 ASN A C 1
ATOM 2958 O O . ASN A 1 383 ? 17.906 -153.625 -71.812 1 87.5 383 ASN A O 1
ATOM 2962 N N . ALA A 1 384 ? 16.453 -152 -71 1 84.88 384 ALA A N 1
ATOM 2963 C CA . ALA A 1 384 ? 15.328 -152.75 -71.5 1 84.88 384 ALA A CA 1
ATOM 2964 C C . ALA A 1 384 ? 15.273 -152.75 -73 1 84.88 384 ALA A C 1
ATOM 2966 O O . ALA A 1 384 ? 14.938 -153.75 -73.625 1 84.88 384 ALA A O 1
ATOM 2967 N N . ALA A 1 385 ? 15.648 -151.75 -73.625 1 87.81 385 ALA A N 1
ATOM 2968 C CA . ALA A 1 385 ? 15.695 -151.75 -75.125 1 87.81 385 ALA A CA 1
ATOM 2969 C C . ALA A 1 385 ? 16.797 -152.625 -75.688 1 87.81 385 ALA A C 1
ATOM 2971 O O . ALA A 1 385 ? 16.609 -153.25 -76.688 1 87.81 385 ALA A O 1
ATOM 2972 N N . ILE A 1 386 ? 17.734 -152.75 -75 1 84.12 386 ILE A N 1
ATOM 2973 C CA . ILE A 1 386 ? 18.859 -153.625 -75.438 1 84.12 386 ILE A CA 1
ATOM 2974 C C . ILE A 1 386 ? 18.484 -155.125 -75.312 1 84.12 386 ILE A C 1
ATOM 2976 O O . ILE A 1 386 ? 18.734 -155.875 -76.188 1 84.1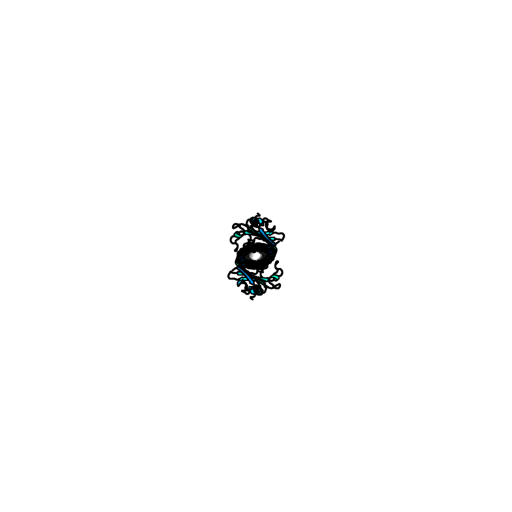2 386 ILE A O 1
ATOM 2980 N N . GLU A 1 387 ? 17.938 -155.375 -74.312 1 80 387 GLU A N 1
ATOM 2981 C CA . GLU A 1 387 ? 17.531 -156.75 -74.062 1 80 387 GLU A CA 1
ATOM 2982 C C . GLU A 1 387 ? 16.438 -157.25 -75 1 80 387 GLU A C 1
ATOM 2984 O O . GLU A 1 387 ? 16.438 -158.375 -75.5 1 80 387 GLU A O 1
ATOM 2989 N N . ALA A 1 388 ? 15.602 -156.25 -75.25 1 84 388 ALA A N 1
ATOM 2990 C CA . ALA A 1 388 ? 14.539 -156.5 -76.188 1 84 388 ALA A CA 1
ATOM 2991 C C . ALA A 1 388 ? 15.117 -156.75 -77.625 1 84 388 ALA A C 1
ATOM 2993 O O . ALA A 1 388 ? 14.625 -157.625 -78.312 1 84 388 ALA A O 1
ATOM 2994 N N . ALA A 1 389 ? 16.078 -156.25 -78 1 83.06 389 ALA A N 1
ATOM 2995 C CA . ALA A 1 389 ? 16.75 -156.5 -79.25 1 83.06 389 ALA A CA 1
ATOM 2996 C C . ALA A 1 389 ? 17.438 -157.875 -79.312 1 83.06 389 ALA A C 1
ATOM 2998 O O . ALA A 1 389 ? 17.438 -158.5 -80.312 1 83.06 389 ALA A O 1
ATOM 2999 N N . ARG A 1 390 ? 17.938 -158.25 -78.312 1 80.88 390 ARG A N 1
ATOM 3000 C CA . ARG A 1 390 ? 18.656 -159.5 -78.25 1 80.88 390 ARG A CA 1
ATOM 3001 C C . ARG A 1 390 ? 17.719 -160.625 -78.312 1 80.88 390 ARG A C 1
ATOM 3003 O O . ARG A 1 390 ? 18.125 -161.75 -78.812 1 80.88 390 ARG A O 1
ATOM 3010 N N . ALA A 1 391 ? 16.5 -160.375 -77.938 1 80.12 391 ALA A N 1
ATOM 3011 C CA . ALA A 1 391 ? 15.508 -161.375 -77.938 1 80.12 391 ALA A CA 1
ATOM 3012 C C . ALA A 1 391 ? 14.883 -161.625 -79.312 1 80.12 391 ALA A C 1
ATOM 3014 O O . ALA A 1 391 ? 14.031 -162.5 -79.5 1 80.12 391 ALA A O 1
ATOM 3015 N N . GLY A 1 392 ? 15.242 -160.875 -80.375 1 78.12 392 GLY A N 1
ATOM 3016 C CA . GLY A 1 392 ? 14.859 -161 -81.75 1 78.12 392 GLY A CA 1
ATOM 3017 C C . GLY A 1 392 ? 13.406 -160.625 -82 1 78.12 392 GLY A C 1
ATOM 3018 O O . GLY A 1 392 ? 12.922 -159.625 -81.625 1 78.12 392 GLY A O 1
ATOM 3019 N N . GLU A 1 393 ? 12.609 -161.75 -82.625 1 76.62 393 GLU A N 1
ATOM 3020 C CA . GLU A 1 393 ? 11.227 -161.5 -83.062 1 76.62 393 GLU A CA 1
ATOM 3021 C C . GLU A 1 393 ? 10.273 -161.5 -81.875 1 76.62 393 GLU A C 1
ATOM 3023 O O . GLU A 1 393 ? 9.242 -160.875 -81.875 1 76.62 393 GLU A O 1
ATOM 3028 N N . GLN A 1 394 ? 10.641 -162.125 -80.75 1 75.06 394 GLN A N 1
ATOM 3029 C CA . GLN A 1 394 ? 9.805 -162.25 -79.562 1 75.06 394 GLN A CA 1
ATOM 3030 C C . GLN A 1 394 ? 9.914 -161 -78.688 1 75.06 394 GLN A C 1
ATOM 3032 O O . GLN A 1 394 ? 9.055 -160.75 -77.875 1 75.06 394 GLN A O 1
ATOM 3037 N N . GLY A 1 395 ? 10.867 -160 -79.062 1 78.94 395 GLY A N 1
ATOM 3038 C CA . GLY A 1 395 ? 11.109 -158.875 -78.25 1 78.94 395 GLY A CA 1
ATOM 3039 C C . GLY A 1 395 ? 10.625 -157.625 -78.875 1 78.94 395 GLY A C 1
ATOM 3040 O O . GLY A 1 395 ? 10.812 -156.5 -78.375 1 78.94 395 GLY A O 1
ATOM 3041 N N . ARG A 1 396 ? 10.055 -157.75 -79.938 1 82.88 396 ARG A N 1
ATOM 3042 C CA . ARG A 1 396 ? 9.68 -156.5 -80.688 1 82.88 396 ARG A CA 1
ATOM 3043 C C . ARG A 1 396 ? 8.664 -155.625 -79.938 1 82.88 396 ARG A C 1
ATOM 3045 O O . ARG A 1 396 ? 8.758 -154.375 -79.938 1 82.88 396 ARG A O 1
ATOM 3052 N N . GLY A 1 397 ? 7.75 -156.125 -79.312 1 81.06 397 GLY A N 1
ATOM 3053 C CA . GLY A 1 397 ? 6.77 -155.5 -78.5 1 81.06 397 GLY A CA 1
ATOM 3054 C C . GLY A 1 397 ? 7.375 -154.75 -77.312 1 81.06 397 GLY A C 1
ATOM 3055 O O . GLY A 1 397 ? 7.031 -153.625 -77.062 1 81.06 397 GLY A O 1
ATOM 3056 N N . PHE A 1 398 ? 8.398 -155.375 -76.688 1 83.25 398 PHE A N 1
ATOM 3057 C CA . PHE A 1 398 ? 9.062 -154.75 -75.5 1 83.25 398 PHE A CA 1
ATOM 3058 C C . PHE A 1 398 ? 10 -153.625 -75.938 1 83.25 398 PHE A C 1
ATOM 3060 O O . PHE A 1 398 ? 10.172 -152.625 -75.188 1 83.25 398 PHE A O 1
ATOM 3067 N N . ALA A 1 399 ? 10.484 -153.75 -77.125 1 86.25 399 ALA A N 1
ATOM 3068 C CA . ALA A 1 399 ? 11.367 -152.75 -77.625 1 86.25 399 ALA A CA 1
ATOM 3069 C C . ALA A 1 399 ? 10.609 -151.375 -77.812 1 86.25 399 ALA A C 1
ATOM 3071 O O . ALA A 1 399 ? 11.125 -150.25 -77.5 1 86.25 399 ALA A O 1
ATOM 3072 N N . VAL A 1 400 ? 9.344 -151.5 -78.125 1 88.5 400 VAL A N 1
ATOM 3073 C CA . VAL A 1 400 ? 8.508 -150.25 -78.312 1 88.5 400 VAL A CA 1
ATOM 3074 C C . VAL A 1 400 ? 8.172 -149.625 -77 1 88.5 400 VAL A C 1
ATOM 3076 O O . VAL A 1 400 ? 8.25 -148.5 -76.812 1 88.5 400 VAL A O 1
ATOM 3079 N N . VAL A 1 401 ? 7.953 -150.5 -76.062 1 88.69 401 VAL A N 1
ATOM 3080 C CA . VAL A 1 401 ? 7.629 -150 -74.75 1 88.69 401 VAL A CA 1
ATOM 3081 C C . VAL A 1 401 ? 8.859 -149.375 -74.125 1 88.69 401 VAL A C 1
ATOM 3083 O O . VAL A 1 401 ? 8.773 -148.25 -73.5 1 88.69 401 VAL A O 1
ATOM 3086 N N . ALA A 1 402 ? 9.977 -149.875 -74.25 1 87.5 402 ALA A N 1
ATOM 3087 C CA . ALA A 1 402 ? 11.227 -149.375 -73.688 1 87.5 402 ALA A CA 1
ATOM 3088 C C . ALA A 1 402 ? 11.586 -148 -74.312 1 87.5 402 ALA A C 1
ATOM 3090 O O . ALA A 1 402 ? 12.016 -147.125 -73.562 1 87.5 402 ALA A O 1
ATOM 3091 N N . ASP A 1 403 ? 11.258 -147.875 -75.562 1 88.69 403 ASP A N 1
ATOM 3092 C CA . ASP A 1 403 ? 11.562 -146.625 -76.25 1 88.69 403 ASP A CA 1
ATOM 3093 C C . ASP A 1 403 ? 10.617 -145.5 -75.812 1 88.69 403 ASP A C 1
ATOM 3095 O O . ASP A 1 403 ? 11.031 -144.375 -75.688 1 88.69 403 ASP A O 1
ATOM 3099 N N . GLU A 1 404 ? 9.484 -146 -75.562 1 92.19 404 GLU A N 1
ATOM 3100 C CA . GLU A 1 404 ? 8.523 -145 -75.125 1 92.19 404 GLU A CA 1
ATOM 3101 C C . GLU A 1 404 ? 8.828 -144.5 -73.688 1 92.19 404 GLU A C 1
ATOM 3103 O O . GLU A 1 404 ? 8.742 -143.25 -73.438 1 92.19 404 GLU A O 1
ATOM 3108 N N . VAL A 1 405 ? 9.203 -145.375 -72.875 1 91.81 405 VAL A N 1
ATOM 3109 C CA . VAL A 1 405 ? 9.57 -145 -71.5 1 91.81 405 VAL A CA 1
ATOM 3110 C C . VAL A 1 405 ? 10.828 -144.125 -71.5 1 91.81 405 VAL A C 1
ATOM 3112 O O . VAL A 1 405 ? 10.945 -143.125 -70.688 1 91.81 405 VAL A O 1
ATOM 3115 N N . ARG A 1 406 ? 11.656 -144.5 -72.375 1 92.12 406 ARG A N 1
ATOM 3116 C CA . ARG A 1 406 ? 12.859 -143.625 -72.5 1 92.12 406 ARG A CA 1
ATOM 3117 C C . ARG A 1 406 ? 12.523 -142.25 -72.875 1 92.12 406 ARG A C 1
ATOM 3119 O O . ARG A 1 406 ? 13.078 -141.25 -72.375 1 92.12 406 ARG A O 1
ATOM 3126 N N . HIS A 1 407 ? 11.609 -142.125 -73.812 1 93.56 407 HIS A N 1
ATOM 3127 C CA . HIS A 1 407 ? 11.172 -140.75 -74.25 1 93.56 407 HIS A CA 1
ATOM 3128 C C . HIS A 1 407 ? 10.484 -140 -73.125 1 93.56 407 HIS A C 1
ATOM 3130 O O . HIS A 1 407 ? 10.734 -138.75 -72.938 1 93.56 407 HIS A O 1
ATOM 3136 N N . LEU A 1 408 ? 9.766 -140.625 -72.375 1 91.94 408 LEU A N 1
ATOM 3137 C CA . LEU A 1 408 ? 9.062 -140 -71.25 1 91.94 408 LEU A CA 1
ATOM 3138 C C . LEU A 1 408 ? 10.039 -139.625 -70.188 1 91.94 408 LEU A C 1
ATOM 3140 O O . LEU A 1 408 ? 9.883 -138.5 -69.562 1 91.94 408 LEU A O 1
ATOM 3144 N N . ALA A 1 409 ? 11 -140.375 -69.938 1 92.94 409 ALA A N 1
ATOM 3145 C CA . ALA A 1 409 ? 12.031 -140 -68.938 1 92.94 409 ALA A CA 1
ATOM 3146 C C . ALA A 1 409 ? 12.812 -138.75 -69.375 1 92.94 409 ALA A C 1
ATOM 3148 O O . ALA A 1 409 ? 13.141 -137.875 -68.562 1 92.94 409 ALA A O 1
ATOM 3149 N N . SER A 1 410 ? 13.055 -138.75 -70.75 1 92.81 410 SER A N 1
ATOM 3150 C CA . SER A 1 410 ? 13.758 -137.625 -71.312 1 92.81 410 SER A CA 1
ATOM 3151 C C . SER A 1 410 ? 12.914 -136.375 -71.188 1 92.81 410 SER A C 1
ATOM 3153 O O . SER A 1 410 ? 13.43 -135.25 -70.875 1 92.81 410 SER A O 1
ATOM 3155 N N . ARG A 1 411 ? 11.703 -136.375 -71.312 1 92.81 411 ARG A N 1
ATOM 3156 C CA . ARG A 1 411 ? 10.805 -135.25 -71.188 1 92.81 411 ARG A CA 1
ATOM 3157 C C . ARG A 1 411 ? 10.711 -134.875 -69.75 1 92.81 411 ARG A C 1
ATOM 3159 O O . ARG A 1 411 ? 10.602 -133.625 -69.438 1 92.81 411 ARG A O 1
ATOM 3166 N N . THR A 1 412 ? 10.75 -135.75 -68.812 1 92.44 412 THR A N 1
ATOM 3167 C CA . THR A 1 412 ? 10.734 -135.375 -67.438 1 92.44 412 THR A CA 1
ATOM 3168 C C . THR A 1 412 ? 12 -134.625 -67 1 92.44 412 THR A C 1
ATOM 3170 O O . THR A 1 412 ? 11.938 -133.625 -66.312 1 92.44 412 THR A O 1
ATOM 3173 N N . THR A 1 413 ? 13.078 -135.125 -67.562 1 92.5 413 THR A N 1
ATOM 3174 C CA . THR A 1 413 ? 14.352 -134.5 -67.25 1 92.5 413 THR A CA 1
ATOM 3175 C C . THR A 1 413 ? 14.336 -133 -67.812 1 92.5 413 THR A C 1
ATOM 3177 O O . THR A 1 413 ? 14.789 -132.125 -67.125 1 92.5 413 THR A O 1
ATOM 3180 N N . GLU A 1 414 ? 13.742 -132.875 -69 1 93.5 414 GLU A N 1
ATOM 3181 C CA . GLU A 1 414 ? 13.648 -131.5 -69.562 1 93.5 414 GLU A CA 1
ATOM 3182 C C . GLU A 1 414 ? 12.727 -130.625 -68.75 1 93.5 414 GLU A C 1
ATOM 3184 O O . GLU A 1 414 ? 13.062 -129.5 -68.438 1 93.5 414 GLU A O 1
ATOM 3189 N N . ALA A 1 415 ? 11.688 -131.125 -68.312 1 91.12 415 ALA A N 1
ATOM 3190 C CA . ALA A 1 415 ? 10.711 -130.375 -67.562 1 91.12 415 ALA A CA 1
ATOM 3191 C C . ALA A 1 415 ? 11.289 -130 -66.188 1 91.12 415 ALA A C 1
ATOM 3193 O O . ALA A 1 415 ? 11.109 -128.875 -65.688 1 91.12 415 ALA A O 1
ATOM 3194 N N . THR A 1 416 ? 11.984 -130.875 -65.562 1 91.06 416 THR A N 1
ATOM 3195 C CA . THR A 1 416 ? 12.609 -130.625 -64.312 1 91.06 416 THR A CA 1
ATOM 3196 C C . THR A 1 416 ? 13.68 -129.5 -64.375 1 91.06 416 THR A C 1
ATOM 3198 O O . THR A 1 416 ? 13.828 -128.75 -63.5 1 91.06 416 THR A O 1
ATOM 3201 N N . GLY A 1 417 ? 14.367 -129.75 -65.5 1 90.88 417 GLY A N 1
ATOM 3202 C CA . GLY A 1 417 ? 15.359 -128.75 -65.812 1 90.88 417 GLY A CA 1
ATOM 3203 C C . GLY A 1 417 ? 14.75 -127.312 -65.938 1 90.88 417 GLY A C 1
ATOM 3204 O O . GLY A 1 417 ? 15.297 -126.312 -65.438 1 90.88 417 GLY A O 1
ATOM 3205 N N . ASN A 1 418 ? 13.594 -127.25 -66.562 1 91.94 418 ASN A N 1
ATOM 3206 C CA . ASN A 1 418 ? 12.891 -125.938 -66.688 1 91.94 418 ASN A CA 1
ATOM 3207 C C . ASN A 1 418 ? 12.445 -125.438 -65.312 1 91.94 418 ASN A C 1
ATOM 3209 O O . ASN A 1 418 ? 12.594 -124.25 -65.062 1 91.94 418 ASN A O 1
ATOM 3213 N N . ILE A 1 419 ? 12.031 -126.125 -64.438 1 90.31 419 ILE A N 1
ATOM 3214 C CA . ILE A 1 419 ? 11.586 -125.688 -63.125 1 90.31 419 ILE A CA 1
ATOM 3215 C C . ILE A 1 419 ? 12.789 -125.25 -62.312 1 90.31 419 ILE A C 1
ATOM 3217 O O . ILE A 1 419 ? 12.695 -124.25 -61.562 1 90.31 419 ILE A O 1
ATOM 3221 N N . GLU A 1 420 ? 13.859 -126 -62.5 1 89.94 420 GLU A N 1
ATOM 3222 C CA . GLU A 1 420 ? 15.07 -125.625 -61.781 1 89.94 420 GLU A CA 1
ATOM 3223 C C . GLU A 1 420 ? 15.5 -124.25 -62.125 1 89.94 420 GLU A C 1
ATOM 3225 O O . GLU A 1 420 ? 15.922 -123.5 -61.25 1 89.94 420 GLU A O 1
ATOM 3230 N N . ASN A 1 421 ? 15.352 -123.875 -63.406 1 91.81 421 ASN A N 1
ATOM 3231 C CA . ASN A 1 421 ? 15.719 -122.5 -63.844 1 91.81 421 ASN A CA 1
ATOM 3232 C C . ASN A 1 421 ? 14.781 -121.438 -63.25 1 91.81 421 ASN A C 1
ATOM 3234 O O . ASN A 1 421 ? 15.219 -120.375 -62.844 1 91.81 421 ASN A O 1
ATOM 3238 N N . ILE A 1 422 ? 13.555 -121.75 -63.125 1 86.62 422 ILE A N 1
ATOM 3239 C CA . ILE A 1 422 ? 12.562 -120.812 -62.594 1 86.62 422 ILE A CA 1
ATOM 3240 C C . ILE A 1 422 ? 12.797 -120.625 -61.125 1 86.62 422 ILE A C 1
ATOM 3242 O O . ILE A 1 422 ? 12.773 -119.5 -60.625 1 86.62 422 ILE A O 1
ATOM 3246 N N . ILE A 1 423 ? 13.117 -121.688 -60.438 1 86.69 423 ILE A N 1
ATOM 3247 C CA . ILE A 1 423 ? 13.328 -121.625 -59 1 86.69 423 ILE A CA 1
ATOM 3248 C C . ILE A 1 423 ? 14.586 -120.812 -58.688 1 86.69 423 ILE A C 1
ATOM 3250 O O . ILE A 1 423 ? 14.602 -120.062 -57.719 1 86.69 423 ILE A O 1
ATOM 3254 N N . ALA A 1 424 ? 15.625 -121.125 -59.562 1 88.31 424 ALA A N 1
ATOM 3255 C CA . ALA A 1 424 ? 16.844 -120.375 -59.375 1 88.31 424 ALA A CA 1
ATOM 3256 C C . ALA A 1 424 ? 16.578 -118.875 -59.594 1 88.31 424 ALA A C 1
ATOM 3258 O O . ALA A 1 424 ? 17.109 -118.062 -58.844 1 88.31 424 ALA A O 1
ATOM 3259 N N . GLY A 1 425 ? 15.766 -118.625 -60.594 1 85.19 425 GLY A N 1
ATOM 3260 C CA . GLY A 1 425 ? 15.359 -117.25 -60.781 1 85.19 425 GLY A CA 1
ATOM 3261 C C . GLY A 1 425 ? 14.555 -116.688 -59.625 1 85.19 425 GLY A C 1
ATOM 3262 O O . GLY A 1 425 ? 14.797 -115.562 -59.219 1 85.19 425 GLY A O 1
ATOM 3263 N N . PHE A 1 426 ? 13.758 -117.375 -58.969 1 79.81 426 PHE A N 1
ATOM 3264 C CA . PHE A 1 426 ? 12.961 -117 -57.812 1 79.81 426 PHE A CA 1
ATOM 3265 C C . PHE A 1 426 ? 13.852 -116.625 -56.625 1 79.81 426 PHE A C 1
ATOM 3267 O O . PHE A 1 426 ? 13.609 -115.688 -55.938 1 79.81 426 PHE A O 1
ATOM 3274 N N . GLN A 1 427 ? 14.758 -117.562 -56.469 1 82.88 427 GLN A N 1
ATOM 3275 C CA . GLN A 1 427 ? 15.648 -117.375 -55.312 1 82.88 427 GLN A CA 1
ATOM 3276 C C . GLN A 1 427 ? 16.453 -116.062 -55.438 1 82.88 427 GLN A C 1
ATOM 3278 O O . GLN A 1 427 ? 16.641 -115.312 -54.469 1 82.88 427 GLN A O 1
ATOM 3283 N N . ARG A 1 428 ? 16.828 -115.625 -56.719 1 87.25 428 ARG A N 1
ATOM 3284 C CA . ARG A 1 428 ? 17.562 -114.375 -56.969 1 87.25 428 ARG A CA 1
ATOM 3285 C C . ARG A 1 428 ? 16.672 -113.188 -56.75 1 87.25 428 ARG A C 1
ATOM 3287 O O . ARG A 1 428 ? 17.078 -112.25 -56.094 1 87.25 428 ARG A O 1
ATOM 3294 N N . ASP A 1 429 ? 15.469 -113.25 -57.188 1 77.19 429 ASP A N 1
ATOM 3295 C CA . ASP A 1 429 ? 14.547 -112.125 -57.062 1 77.19 429 ASP A CA 1
ATOM 3296 C C . ASP A 1 429 ? 14.125 -111.938 -55.594 1 77.19 429 ASP A C 1
ATOM 3298 O O . ASP A 1 429 ? 13.945 -110.812 -55.156 1 77.19 429 ASP A O 1
ATOM 3302 N N . SER A 1 430 ? 13.977 -113 -54.875 1 79.25 430 SER A N 1
ATOM 3303 C CA . SER A 1 430 ? 13.625 -112.938 -53.469 1 79.25 430 SER A CA 1
ATOM 3304 C C . SER A 1 430 ? 14.742 -112.25 -52.656 1 79.25 430 SER A C 1
ATOM 3306 O O . SER A 1 430 ? 14.469 -111.438 -51.781 1 79.25 430 SER A O 1
ATOM 3308 N N . GLN A 1 431 ? 15.961 -112.688 -53.062 1 83.38 431 GLN A N 1
ATOM 3309 C CA . GLN A 1 431 ? 17.094 -112.062 -52.375 1 83.38 431 GLN A CA 1
ATOM 3310 C C . GLN A 1 431 ? 17.203 -110.562 -52.656 1 83.38 431 GLN A C 1
ATOM 3312 O O . GLN A 1 431 ? 17.484 -109.812 -51.75 1 83.38 431 GLN A O 1
ATOM 3317 N N . ALA A 1 432 ? 16.875 -110.188 -53.875 1 81.5 432 ALA A N 1
ATOM 3318 C CA . ALA A 1 432 ? 16.875 -108.812 -54.219 1 81.5 432 ALA A CA 1
ATOM 3319 C C . ALA A 1 432 ? 15.766 -108.062 -53.5 1 81.5 432 ALA A C 1
ATOM 3321 O O . ALA A 1 432 ? 15.961 -106.938 -53.062 1 81.5 432 ALA A O 1
ATOM 3322 N N . SER A 1 433 ? 14.672 -108.562 -53.312 1 76.38 433 SER A N 1
ATOM 3323 C CA . SER A 1 433 ? 13.539 -108 -52.594 1 76.38 433 SER A CA 1
ATOM 3324 C C . SER A 1 433 ? 13.852 -107.812 -51.125 1 76.38 433 SER A C 1
ATOM 3326 O O . SER A 1 433 ? 13.5 -106.812 -50.531 1 76.38 433 SER A O 1
ATOM 3328 N N . LEU A 1 434 ? 14.508 -108.812 -50.562 1 81.44 434 LEU A N 1
ATOM 3329 C CA . LEU A 1 434 ? 14.875 -108.75 -49.156 1 81.44 434 LEU A CA 1
ATOM 3330 C C . LEU A 1 434 ? 15.836 -107.562 -48.906 1 81.44 434 LEU A C 1
ATOM 3332 O O . LEU A 1 434 ? 15.711 -106.875 -47.906 1 81.44 434 LEU A O 1
ATOM 3336 N N . SER A 1 435 ? 16.734 -107.312 -49.875 1 85.5 435 SER A N 1
ATOM 3337 C CA . SER A 1 435 ? 17.656 -106.188 -49.75 1 85.5 435 SER A CA 1
ATOM 3338 C C . SER A 1 435 ? 16.938 -104.875 -49.844 1 85.5 435 SER A C 1
ATOM 3340 O O . SER A 1 435 ? 17.234 -103.938 -49.094 1 85.5 435 SER A O 1
ATOM 3342 N N . SER A 1 436 ? 15.992 -104.812 -50.656 1 78.94 436 SER A N 1
ATOM 3343 C CA . SER A 1 436 ? 15.211 -103.625 -50.844 1 78.94 436 SER A CA 1
ATOM 3344 C C . SER A 1 436 ? 14.383 -103.312 -49.594 1 78.94 436 SER A C 1
ATOM 3346 O O . SER A 1 436 ? 14.297 -102.188 -49.156 1 78.94 436 SER A O 1
ATOM 3348 N N . VAL A 1 437 ? 13.82 -104.25 -48.938 1 78.38 437 VAL A N 1
ATOM 3349 C CA . VAL A 1 437 ? 13.008 -104.125 -47.719 1 78.38 437 VAL A CA 1
ATOM 3350 C C . VAL A 1 437 ? 13.875 -103.625 -46.562 1 78.38 437 VAL A C 1
ATOM 3352 O O . VAL A 1 437 ? 13.445 -102.75 -45.781 1 78.38 437 VAL A O 1
ATOM 3355 N N . ASP A 1 438 ? 15.078 -104.125 -46.562 1 85.88 438 ASP A N 1
ATOM 3356 C CA . ASP A 1 438 ? 15.992 -103.688 -45.531 1 85.88 438 ASP A CA 1
ATOM 3357 C C . ASP A 1 438 ? 16.312 -102.188 -45.656 1 85.88 438 ASP A C 1
ATOM 3359 O O . ASP A 1 438 ? 16.344 -101.5 -44.656 1 85.88 438 ASP A O 1
ATOM 3363 N N . THR A 1 439 ? 16.5 -101.812 -46.875 1 83.25 439 THR A N 1
ATOM 3364 C CA . THR A 1 439 ? 16.781 -100.438 -47.125 1 83.25 439 THR A CA 1
ATOM 3365 C C . THR A 1 439 ? 15.594 -99.562 -46.781 1 83.25 439 THR A C 1
ATOM 3367 O O . THR A 1 439 ? 15.742 -98.5 -46.125 1 83.25 439 THR A O 1
ATOM 3370 N N . VAL A 1 440 ? 14.422 -99.938 -47.062 1 78.06 440 VAL A N 1
ATOM 3371 C CA . VAL A 1 440 ? 13.203 -99.188 -46.781 1 78.06 440 VAL A CA 1
ATOM 3372 C C . VAL A 1 440 ? 12.977 -99.125 -45.281 1 78.06 440 VAL A C 1
ATOM 3374 O O . VAL A 1 440 ? 12.609 -98.062 -44.781 1 78.06 440 VAL A O 1
ATOM 3377 N N . CYS A 1 441 ? 13.211 -100.25 -44.594 1 83.06 441 CYS A N 1
ATOM 3378 C CA . CYS A 1 441 ? 13.039 -100.25 -43.156 1 83.06 441 CYS A CA 1
ATOM 3379 C C . CYS A 1 441 ? 14 -99.25 -42.469 1 83.06 441 CYS A C 1
ATOM 3381 O O . CYS A 1 441 ? 13.609 -98.562 -41.594 1 83.06 441 CYS A O 1
ATOM 3383 N N . SER A 1 442 ? 15.219 -99.188 -43 1 87.25 442 SER A N 1
ATOM 3384 C CA . SER A 1 442 ? 16.219 -98.312 -42.438 1 87.25 442 SER A CA 1
ATOM 3385 C C . SER A 1 442 ? 15.844 -96.875 -42.625 1 87.25 442 SER A C 1
ATOM 3387 O O . SER A 1 442 ? 15.938 -96.062 -41.719 1 87.25 442 SER A O 1
ATOM 3389 N N . HIS A 1 443 ? 15.367 -96.5 -43.781 1 79.81 443 HIS A N 1
ATOM 3390 C CA . HIS A 1 443 ? 14.953 -95.125 -44.094 1 79.81 443 HIS A CA 1
ATOM 3391 C C . HIS A 1 443 ? 13.734 -94.75 -43.25 1 79.81 443 HIS A C 1
ATOM 3393 O O . HIS A 1 443 ? 13.664 -93.625 -42.75 1 79.81 443 HIS A O 1
ATOM 3399 N N . ALA A 1 444 ? 12.828 -95.625 -43.125 1 80.62 444 ALA A N 1
ATOM 3400 C CA . ALA A 1 444 ? 11.617 -95.375 -42.344 1 80.62 444 ALA A CA 1
ATOM 3401 C C . ALA A 1 444 ? 11.953 -95.125 -40.875 1 80.62 444 ALA A C 1
ATOM 3403 O O . ALA A 1 444 ? 11.391 -94.188 -40.25 1 80.62 444 ALA A O 1
ATOM 3404 N N . HIS A 1 445 ? 12.922 -95.875 -40.375 1 85.88 445 HIS A N 1
ATOM 3405 C CA . HIS A 1 445 ? 13.344 -95.688 -38.969 1 85.88 445 HIS A CA 1
A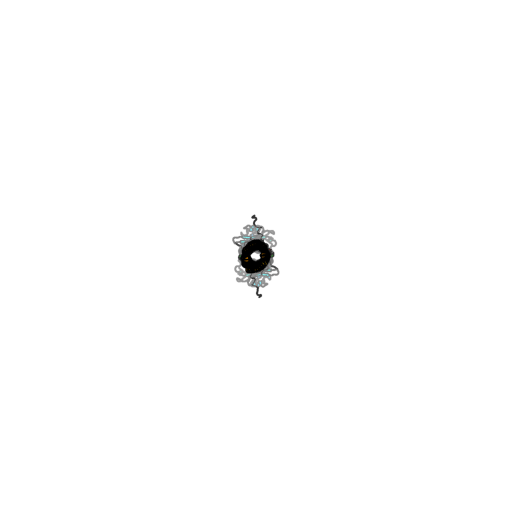TOM 3406 C C . HIS A 1 445 ? 13.977 -94.312 -38.781 1 85.88 445 HIS A C 1
ATOM 3408 O O . HIS A 1 445 ? 13.695 -93.625 -37.812 1 85.88 445 HIS A O 1
ATOM 3414 N N . GLN A 1 446 ? 14.805 -93.938 -39.719 1 84.94 446 GLN A N 1
ATOM 3415 C CA . GLN A 1 446 ? 15.445 -92.625 -39.656 1 84.94 446 GLN A CA 1
ATOM 3416 C C . GLN A 1 446 ? 14.414 -91.5 -39.719 1 84.94 446 GLN A C 1
ATOM 3418 O O . GLN A 1 446 ? 14.484 -90.562 -38.938 1 84.94 446 GLN A O 1
ATOM 3423 N N . ARG A 1 447 ? 13.453 -91.688 -40.5 1 77.81 447 ARG A N 1
ATOM 3424 C CA . ARG A 1 447 ? 12.422 -90.688 -40.656 1 77.81 447 ARG A CA 1
ATOM 3425 C C . ARG A 1 447 ? 11.539 -90.562 -39.406 1 77.81 447 ARG A C 1
ATOM 3427 O O . ARG A 1 447 ? 11.148 -89.5 -39.031 1 77.81 447 ARG A O 1
ATOM 3434 N N . SER A 1 448 ? 11.195 -91.75 -38.906 1 85.06 448 SER A N 1
ATOM 3435 C CA . SER A 1 448 ? 10.406 -91.75 -37.688 1 85.06 448 SER A CA 1
ATOM 3436 C C . SER A 1 448 ? 11.102 -90.938 -36.562 1 85.06 448 SER A C 1
ATOM 3438 O O . SER A 1 448 ? 10.469 -90.188 -35.844 1 85.06 448 SER A O 1
ATOM 3440 N N . SER A 1 449 ? 12.414 -91.062 -36.5 1 88.12 449 SER A N 1
ATOM 3441 C CA . SER A 1 449 ? 13.203 -90.375 -35.5 1 88.12 449 SER A CA 1
ATOM 3442 C C . SER A 1 449 ? 13.219 -88.875 -35.75 1 88.12 449 SER A C 1
ATOM 3444 O O . SER A 1 449 ? 13.094 -88.062 -34.812 1 88.12 449 SER A O 1
ATOM 3446 N N . GLU A 1 450 ? 13.305 -88.438 -36.938 1 82.62 450 GLU A N 1
ATOM 3447 C CA . GLU A 1 450 ? 13.328 -87 -37.281 1 82.62 450 GLU A CA 1
ATOM 3448 C C . GLU A 1 450 ? 11.992 -86.375 -37 1 82.62 450 GLU A C 1
ATOM 3450 O O . GLU A 1 450 ? 11.945 -85.25 -36.5 1 82.62 450 GLU A O 1
ATOM 3455 N N . VAL A 1 451 ? 10.945 -87 -37.219 1 82.62 451 VAL A N 1
ATOM 3456 C CA . VAL A 1 451 ? 9.617 -86.5 -36.969 1 82.62 451 VAL A CA 1
ATOM 3457 C C . VAL A 1 451 ? 9.359 -86.375 -35.469 1 82.62 451 VAL A C 1
ATOM 3459 O O . VAL A 1 451 ? 8.711 -85.438 -35 1 82.62 451 VAL A O 1
ATOM 3462 N N . GLU A 1 452 ? 9.922 -87.438 -34.844 1 88.19 452 GLU A N 1
ATOM 3463 C CA . GLU A 1 452 ? 9.805 -87.375 -33.375 1 88.19 452 GLU A CA 1
ATOM 3464 C C . GLU A 1 452 ? 10.57 -86.188 -32.812 1 88.19 452 GLU A C 1
ATOM 3466 O O . GLU A 1 452 ? 10.102 -85.562 -31.875 1 88.19 452 GLU A O 1
ATOM 3471 N N . GLU A 1 453 ? 11.711 -85.875 -33.375 1 87 453 GLU A N 1
ATOM 3472 C CA . GLU A 1 453 ? 12.477 -84.688 -32.969 1 87 453 GLU A CA 1
ATOM 3473 C C . GLU A 1 453 ? 11.703 -83.375 -33.281 1 87 453 GLU A C 1
ATOM 3475 O O . GLU A 1 453 ? 11.766 -82.438 -32.5 1 87 453 GLU A O 1
ATOM 3480 N N . LEU A 1 454 ? 11.023 -83.375 -34.281 1 82.25 454 LEU A N 1
ATOM 3481 C CA . LEU A 1 454 ? 10.188 -82.25 -34.625 1 82.25 454 LEU A CA 1
ATOM 3482 C C . LEU A 1 454 ? 9.078 -82.062 -33.594 1 82.25 454 LEU A C 1
ATOM 3484 O O . LEU A 1 454 ? 8.812 -80.938 -33.188 1 82.25 454 LEU A O 1
ATOM 3488 N N . SER A 1 455 ? 8.461 -83.125 -33.219 1 88.25 455 SER A N 1
ATOM 3489 C CA . SER A 1 455 ? 7.418 -83.062 -32.219 1 88.25 455 SER A CA 1
ATOM 3490 C C . SER A 1 455 ? 7.953 -82.438 -30.922 1 88.25 455 SER A C 1
ATOM 3492 O O . SER A 1 455 ? 7.305 -81.562 -30.312 1 88.25 455 SER A O 1
ATOM 3494 N N . ALA A 1 456 ? 9.18 -82.75 -30.578 1 89.56 456 ALA A N 1
ATOM 3495 C CA . ALA A 1 456 ? 9.805 -82.25 -29.359 1 89.56 456 ALA A CA 1
ATOM 3496 C C . ALA A 1 456 ? 10.125 -80.75 -29.5 1 89.56 456 ALA A C 1
ATOM 3498 O O . ALA A 1 456 ? 9.914 -80 -28.562 1 89.56 456 ALA A O 1
ATOM 3499 N N . ALA A 1 457 ? 10.578 -80.375 -30.625 1 84.81 457 ALA A N 1
ATOM 3500 C CA . ALA A 1 457 ? 10.883 -78.938 -30.875 1 84.81 457 ALA A CA 1
ATOM 3501 C C . ALA A 1 457 ? 9.625 -78.125 -30.797 1 84.81 457 ALA A C 1
ATOM 3503 O O . ALA A 1 457 ? 9.641 -77 -30.219 1 84.81 457 ALA A O 1
ATOM 3504 N N . MET A 1 458 ? 8.539 -78.562 -31.25 1 85.62 458 MET A N 1
ATOM 3505 C CA . MET A 1 458 ? 7.273 -77.875 -31.25 1 85.62 458 MET A CA 1
ATOM 3506 C C . MET A 1 458 ? 6.746 -77.688 -29.828 1 85.62 458 MET A C 1
ATOM 3508 O O . MET A 1 458 ? 6.156 -76.688 -29.484 1 85.62 458 MET A O 1
ATOM 3512 N N . THR A 1 459 ? 6.996 -78.688 -29.078 1 88.81 459 THR A N 1
ATOM 3513 C CA . THR A 1 459 ? 6.57 -78.625 -27.672 1 88.81 459 THR A CA 1
ATOM 3514 C C . THR A 1 459 ? 7.336 -77.562 -26.938 1 88.81 459 THR A C 1
ATOM 3516 O O . THR A 1 459 ? 6.762 -76.812 -26.109 1 88.81 459 THR A O 1
ATOM 3519 N N . ARG A 1 460 ? 8.594 -77.312 -27.281 1 88.62 460 ARG A N 1
ATOM 3520 C CA . ARG A 1 460 ? 9.383 -76.25 -26.703 1 88.62 460 ARG A CA 1
ATOM 3521 C C . ARG A 1 460 ? 8.875 -74.875 -27.156 1 88.62 460 ARG A C 1
ATOM 3523 O O . ARG A 1 460 ? 8.836 -73.938 -26.359 1 88.62 460 ARG A O 1
ATOM 3530 N N . VAL A 1 461 ? 8.453 -74.812 -28.328 1 88.81 461 VAL A N 1
ATOM 3531 C CA . VAL A 1 461 ? 7.918 -73.562 -28.875 1 88.81 461 VAL A CA 1
ATOM 3532 C C . VAL A 1 461 ? 6.652 -73.188 -28.109 1 88.81 461 VAL A C 1
ATOM 3534 O O . VAL A 1 461 ? 6.434 -72 -27.828 1 88.81 461 VAL A O 1
ATOM 3537 N N . VAL A 1 462 ? 5.824 -74.188 -27.797 1 90.12 462 VAL A N 1
ATOM 3538 C CA . VAL A 1 462 ? 4.602 -73.875 -27.047 1 90.12 462 VAL A CA 1
ATOM 3539 C C . VAL A 1 462 ? 4.941 -73.188 -25.719 1 90.12 462 VAL A C 1
ATOM 3541 O O . VAL A 1 462 ? 4.309 -72.25 -25.344 1 90.12 462 VAL A O 1
ATOM 3544 N N . SER A 1 463 ? 6.02 -73.688 -25.062 1 91.25 463 SER A N 1
ATOM 3545 C CA . SER A 1 463 ? 6.43 -73.125 -23.781 1 91.25 463 SER A CA 1
ATOM 3546 C C . SER A 1 463 ? 6.938 -71.688 -23.953 1 91.25 463 SER A C 1
ATOM 3548 O O . SER A 1 463 ? 6.641 -70.812 -23.125 1 91.25 463 SER A O 1
ATOM 3550 N N . GLU A 1 464 ? 7.668 -71.438 -24.969 1 90.12 464 GLU A N 1
ATOM 3551 C CA . GLU A 1 464 ? 8.188 -70.125 -25.234 1 90.12 464 GLU A CA 1
ATOM 3552 C C . GLU A 1 464 ? 7.07 -69.125 -25.578 1 90.12 464 GLU A C 1
ATOM 3554 O O . GLU A 1 464 ? 7.098 -67.938 -25.156 1 90.12 464 GLU A O 1
ATOM 3559 N N . MET A 1 465 ? 6.074 -69.625 -26.25 1 91.56 465 MET A N 1
ATOM 3560 C CA . MET A 1 465 ? 4.934 -68.75 -26.609 1 91.56 465 MET A CA 1
ATOM 3561 C C . MET A 1 465 ? 4.113 -68.438 -25.375 1 91.56 465 MET A C 1
ATOM 3563 O O . MET A 1 465 ? 3.562 -67.312 -25.281 1 91.56 465 MET A O 1
ATOM 3567 N N . GLN A 1 466 ? 4.121 -69.375 -24.438 1 91.56 466 GLN A N 1
ATOM 3568 C CA . GLN A 1 466 ? 3.451 -69.062 -23.172 1 91.56 466 GLN A CA 1
ATOM 3569 C C . GLN A 1 466 ? 4.176 -68 -22.406 1 91.56 466 GLN A C 1
ATOM 3571 O O . GLN A 1 466 ? 3.537 -67.125 -21.75 1 91.56 466 GLN A O 1
ATOM 3576 N N . GLN A 1 467 ? 5.457 -67.938 -22.547 1 92.19 467 GLN A N 1
ATOM 3577 C CA . GLN A 1 467 ? 6.23 -66.875 -21.922 1 92.19 467 GLN A CA 1
ATOM 3578 C C . GLN A 1 467 ? 5.949 -65.5 -22.609 1 92.19 467 GLN A C 1
ATOM 3580 O O . GLN A 1 467 ? 5.863 -64.5 -21.938 1 92.19 467 GLN A O 1
ATOM 3585 N N . VAL A 1 468 ? 5.801 -65.5 -23.891 1 92.31 468 VAL A N 1
ATOM 3586 C CA . VAL A 1 468 ? 5.453 -64.25 -24.625 1 92.31 468 VAL A CA 1
ATOM 3587 C C . VAL A 1 468 ? 4.113 -63.75 -24.125 1 92.31 468 VAL A C 1
ATOM 3589 O O . VAL A 1 468 ? 3.959 -62.531 -23.906 1 92.31 468 VAL A O 1
ATOM 3592 N N . LEU A 1 469 ? 3.178 -64.625 -23.906 1 91.94 469 LEU A N 1
ATOM 3593 C CA . LEU A 1 469 ? 1.862 -64.25 -23.422 1 91.94 469 LEU A CA 1
ATOM 3594 C C . LEU A 1 469 ? 1.965 -63.594 -22.031 1 91.94 469 LEU A C 1
ATOM 3596 O O . LEU A 1 469 ? 1.269 -62.625 -21.719 1 91.94 469 LEU A O 1
ATOM 3600 N N . SER A 1 470 ? 2.873 -64.188 -21.203 1 92.81 470 SER A N 1
ATOM 3601 C CA . SER A 1 470 ? 3.09 -63.625 -19.875 1 92.81 470 SER A CA 1
ATOM 3602 C C . SER A 1 470 ? 3.65 -62.188 -19.953 1 92.81 470 SER A C 1
ATOM 3604 O O . SER A 1 470 ? 3.215 -61.312 -19.219 1 92.81 470 SER A O 1
ATOM 3606 N N . HIS A 1 471 ? 4.574 -62 -20.844 1 91 471 HIS A N 1
ATOM 3607 C CA . HIS A 1 471 ? 5.125 -60.688 -21.031 1 91 471 HIS A CA 1
ATOM 3608 C C . HIS A 1 471 ? 4.062 -59.719 -21.547 1 91 471 HIS A C 1
ATOM 3610 O O . HIS A 1 471 ? 3.996 -58.562 -21.109 1 91 471 HIS A O 1
ATOM 3616 N N . ALA A 1 472 ? 3.213 -60.094 -22.438 1 90.31 472 ALA A N 1
ATOM 3617 C CA . ALA A 1 472 ? 2.141 -59.25 -22.969 1 90.31 472 ALA A CA 1
ATOM 3618 C C . ALA A 1 472 ? 1.172 -58.844 -21.859 1 90.31 472 ALA A C 1
ATOM 3620 O O . ALA A 1 472 ? 0.739 -57.688 -21.812 1 90.31 472 ALA A O 1
ATOM 3621 N N . MET A 1 473 ? 0.898 -59.781 -20.969 1 89.5 473 MET A N 1
ATOM 3622 C CA . MET A 1 473 ? 0.042 -59.469 -19.828 1 89.5 473 MET A CA 1
ATOM 3623 C C . MET A 1 473 ? 0.699 -58.438 -18.922 1 89.5 473 MET A C 1
ATOM 3625 O O . MET A 1 473 ? 0.029 -57.531 -18.406 1 89.5 473 MET A O 1
ATOM 3629 N N . GLY A 1 474 ? 1.974 -58.625 -18.766 1 89.25 474 GLY A N 1
ATOM 3630 C CA . GLY A 1 474 ? 2.721 -57.625 -18.016 1 89.25 474 GLY A CA 1
ATOM 3631 C C . GLY A 1 474 ? 2.672 -56.25 -18.625 1 89.25 474 GLY A C 1
ATOM 3632 O O . GLY A 1 474 ? 2.473 -55.25 -17.922 1 89.25 474 GLY A O 1
ATOM 3633 N N . ILE A 1 475 ? 2.785 -56.125 -19.891 1 91.75 475 ILE A N 1
ATOM 3634 C CA . ILE A 1 475 ? 2.717 -54.875 -20.625 1 91.75 475 ILE A CA 1
ATOM 3635 C C . ILE A 1 475 ? 1.335 -54.25 -20.438 1 91.75 475 ILE A C 1
ATOM 3637 O O . ILE A 1 475 ? 1.217 -53.031 -20.203 1 91.75 475 ILE A O 1
ATOM 3641 N N . GLN A 1 476 ? 0.328 -55.062 -20.547 1 90.06 476 GLN A N 1
ATOM 3642 C CA . GLN A 1 476 ? -1.04 -54.562 -20.375 1 90.06 476 GLN A CA 1
ATOM 3643 C C . GLN A 1 476 ? -1.252 -53.969 -18.984 1 90.06 476 GLN A C 1
ATOM 3645 O O . GLN A 1 476 ? -1.858 -52.906 -18.844 1 90.06 476 GLN A O 1
ATOM 3650 N N . GLU A 1 477 ? -0.744 -54.688 -17.984 1 90.62 477 GLU A N 1
ATOM 3651 C CA . GLU A 1 477 ? -0.882 -54.219 -16.609 1 90.62 477 GLU A CA 1
ATOM 3652 C C . GLU A 1 477 ? -0.153 -52.875 -16.406 1 90.62 477 GLU A C 1
ATOM 3654 O O . GLU A 1 477 ? -0.698 -51.969 -15.797 1 90.62 477 GLU A O 1
ATOM 3659 N N . GLN A 1 478 ? 1.02 -52.781 -16.922 1 89.75 478 GLN A N 1
ATOM 3660 C CA . GLN A 1 478 ? 1.803 -51.562 -16.781 1 89.75 478 GLN A CA 1
ATOM 3661 C C . GLN A 1 478 ? 1.159 -50.406 -17.547 1 89.75 478 GLN A C 1
ATOM 3663 O O . GLN A 1 478 ? 1.173 -49.25 -17.078 1 89.75 478 GLN A O 1
ATOM 3668 N N . THR A 1 479 ? 0.613 -50.625 -18.656 1 90.19 479 THR A N 1
ATOM 3669 C CA . THR A 1 479 ? -0.056 -49.625 -19.469 1 90.19 479 THR A CA 1
ATOM 3670 C C . THR A 1 479 ? -1.297 -49.094 -18.75 1 90.19 479 THR A C 1
ATOM 3672 O O . THR A 1 479 ? -1.558 -47.875 -18.766 1 90.19 479 THR A O 1
ATOM 3675 N N . LYS A 1 480 ? -2.008 -50 -18.078 1 90 480 LYS A N 1
ATOM 3676 C CA . LYS A 1 480 ? -3.168 -49.594 -17.297 1 90 480 LYS A CA 1
ATOM 3677 C C . LYS A 1 480 ? -2.758 -48.688 -16.156 1 90 480 LYS A C 1
ATOM 3679 O O . LYS A 1 480 ? -3.395 -47.656 -15.922 1 90 480 LYS A O 1
ATOM 3684 N N . ARG A 1 481 ? -1.716 -49 -15.508 1 89.44 481 ARG A N 1
ATOM 3685 C CA . ARG A 1 481 ? -1.211 -48.188 -14.414 1 89.44 481 ARG A CA 1
ATOM 3686 C C . ARG A 1 481 ? -0.741 -46.812 -14.922 1 89.44 481 ARG A C 1
ATOM 3688 O O . ARG A 1 481 ? -0.979 -45.812 -14.281 1 89.44 481 ARG A O 1
ATOM 3695 N N . THR A 1 482 ? -0.083 -46.781 -16.031 1 89.19 482 THR A N 1
ATOM 3696 C CA . THR A 1 482 ? 0.379 -45.531 -16.641 1 89.19 482 THR A CA 1
ATOM 3697 C C . THR A 1 482 ? -0.802 -44.656 -17.016 1 89.19 482 THR A C 1
ATOM 3699 O O . THR A 1 482 ? -0.753 -43.438 -16.812 1 89.19 482 THR A O 1
ATOM 3702 N N . THR A 1 483 ? -1.817 -45.281 -17.5 1 89.62 483 THR A N 1
ATOM 3703 C CA . THR A 1 483 ? -3.029 -44.531 -17.812 1 89.62 483 THR A CA 1
ATOM 3704 C C . THR A 1 483 ? -3.623 -43.906 -16.562 1 89.62 483 THR A C 1
ATOM 3706 O O . THR A 1 483 ? -4.016 -42.719 -16.578 1 89.62 483 THR A O 1
ATOM 3709 N N . GLU A 1 484 ? -3.639 -44.625 -15.469 1 91.81 484 GLU A N 1
ATOM 3710 C CA . GLU A 1 484 ? -4.148 -44.094 -14.195 1 91.81 484 GLU A CA 1
ATOM 3711 C C . GLU A 1 484 ? -3.303 -42.938 -13.703 1 91.81 484 GLU A C 1
ATOM 3713 O O . GLU A 1 484 ? -3.84 -41.906 -13.305 1 91.81 484 GLU A O 1
ATOM 3718 N N . VAL A 1 485 ? -2.012 -43.094 -13.75 1 90.81 485 VAL A N 1
ATOM 3719 C CA . VAL A 1 485 ? -1.094 -42.062 -13.312 1 90.81 485 VAL A CA 1
ATOM 3720 C C . VAL A 1 485 ? -1.257 -40.812 -14.195 1 90.81 485 VAL A C 1
ATOM 3722 O O . VAL A 1 485 ? -1.211 -39.688 -13.711 1 90.81 485 VAL A O 1
ATOM 3725 N N . SER A 1 486 ? -1.457 -41 -15.492 1 91.25 486 SER A N 1
ATOM 3726 C CA . SER A 1 486 ? -1.665 -39.875 -16.422 1 91.25 486 SER A CA 1
ATOM 3727 C C . SER A 1 486 ? -2.916 -39.094 -16.062 1 91.25 486 SER A C 1
ATOM 3729 O O . SER A 1 486 ? -2.92 -37.844 -16.141 1 91.25 486 SER A O 1
ATOM 3731 N N . HIS A 1 487 ? -3.936 -39.781 -15.602 1 92 487 HIS A N 1
ATOM 3732 C CA . HIS A 1 487 ? -5.156 -39.094 -15.172 1 92 487 HIS A CA 1
ATOM 3733 C C . HIS A 1 487 ? -4.922 -38.312 -13.898 1 92 487 HIS A C 1
ATOM 3735 O O . HIS A 1 487 ? -5.445 -37.219 -13.742 1 92 487 HIS A O 1
ATOM 3741 N N . GLU A 1 488 ? -4.137 -38.875 -13.047 1 91.88 488 GLU A N 1
ATOM 3742 C CA . GLU A 1 488 ? -3.799 -38.156 -11.82 1 91.88 488 GLU A CA 1
ATOM 3743 C C . GLU A 1 488 ? -3.008 -36.875 -12.117 1 91.88 488 GLU A C 1
ATOM 3745 O O . GLU A 1 488 ? -3.273 -35.844 -11.531 1 91.88 488 GLU A O 1
ATOM 3750 N N . ILE A 1 489 ? -2.104 -37 -13.008 1 90.19 489 ILE A N 1
ATOM 3751 C CA . ILE A 1 489 ? -1.309 -35.844 -13.391 1 90.19 489 ILE A CA 1
ATOM 3752 C C . ILE A 1 489 ? -2.211 -34.781 -14.031 1 90.19 489 ILE A C 1
ATOM 3754 O O . ILE A 1 489 ? -2.09 -33.594 -13.734 1 90.19 489 ILE A O 1
ATOM 3758 N N . GLN A 1 490 ? -3.086 -35.219 -14.867 1 92.06 490 GLN A N 1
ATOM 3759 C CA . GLN A 1 490 ? -4.023 -34.312 -15.516 1 92.06 490 GLN A CA 1
ATOM 3760 C C . GLN A 1 490 ? -4.844 -33.531 -14.484 1 92.06 490 GLN A C 1
ATOM 3762 O O . GLN A 1 490 ? -5.004 -32.312 -14.586 1 92.06 490 GLN A O 1
ATOM 3767 N N . ASN A 1 491 ? -5.309 -34.219 -13.445 1 93.5 491 ASN A N 1
ATOM 3768 C CA . ASN A 1 491 ? -6.09 -33.594 -12.383 1 93.5 491 ASN A CA 1
ATOM 3769 C C . ASN A 1 491 ? -5.262 -32.562 -11.602 1 93.5 491 ASN A C 1
ATOM 3771 O O . ASN A 1 491 ? -5.738 -31.484 -11.281 1 93.5 491 ASN A O 1
ATOM 3775 N N . LYS A 1 492 ? -4.098 -32.969 -11.312 1 91.19 492 LYS A N 1
ATOM 3776 C CA . LYS A 1 492 ? -3.213 -32.062 -10.562 1 91.19 492 LYS A CA 1
ATOM 3777 C C . LYS A 1 492 ? -2.887 -30.812 -11.359 1 91.19 492 LYS A C 1
ATOM 3779 O O . LYS A 1 492 ? -2.826 -29.719 -10.805 1 91.19 492 LYS A O 1
ATOM 3784 N N . VAL A 1 493 ? -2.699 -30.938 -12.617 1 91.69 493 VAL A N 1
ATOM 3785 C CA . VAL A 1 493 ? -2.381 -29.812 -13.477 1 91.69 493 VAL A CA 1
ATOM 3786 C C . VAL A 1 493 ? -3.578 -28.859 -13.555 1 91.69 493 VAL A C 1
ATOM 3788 O O . VAL A 1 493 ? -3.41 -27.641 -13.594 1 91.69 493 VAL A O 1
ATOM 3791 N N . ASP A 1 494 ? -4.742 -29.406 -13.508 1 93 494 ASP A N 1
ATOM 3792 C CA . ASP A 1 494 ? -5.945 -28.578 -13.453 1 93 494 ASP A CA 1
ATOM 3793 C C . ASP A 1 494 ? -5.965 -27.734 -12.172 1 93 494 ASP A C 1
ATOM 3795 O O . ASP A 1 494 ? -6.289 -26.547 -12.219 1 93 494 ASP A O 1
ATOM 3799 N N . VAL A 1 495 ? -5.625 -28.344 -11.117 1 92.44 495 VAL A N 1
ATOM 3800 C CA . VAL A 1 495 ? -5.582 -27.641 -9.828 1 92.44 495 VAL A CA 1
ATOM 3801 C C . VAL A 1 495 ? -4.527 -26.547 -9.875 1 92.44 495 VAL A C 1
ATOM 3803 O O . VAL A 1 495 ? -4.773 -25.422 -9.422 1 92.44 495 VAL A O 1
ATOM 3806 N N . ILE A 1 496 ? -3.428 -26.844 -10.438 1 90.56 496 ILE A N 1
ATOM 3807 C CA . ILE A 1 496 ? -2.346 -25.859 -10.562 1 90.56 496 ILE A CA 1
ATOM 3808 C C . ILE A 1 496 ? -2.807 -24.688 -11.414 1 90.56 496 ILE A C 1
ATOM 3810 O O . ILE A 1 496 ? -2.521 -23.531 -11.094 1 90.56 496 ILE A O 1
ATOM 3814 N N . THR A 1 497 ? -3.467 -25.016 -12.484 1 92.12 497 THR A N 1
ATOM 3815 C CA . THR A 1 497 ? -4.012 -23.969 -13.344 1 92.12 497 THR A CA 1
ATOM 3816 C C . THR A 1 497 ? -4.957 -23.062 -12.562 1 92.12 497 THR A C 1
ATOM 3818 O O . THR A 1 497 ? -4.918 -21.844 -12.711 1 92.12 497 THR A O 1
ATOM 3821 N N . HIS A 1 498 ? -5.758 -23.625 -11.703 1 92.12 498 HIS A N 1
ATOM 3822 C CA . HIS A 1 498 ? -6.668 -22.844 -10.867 1 92.12 498 HIS A CA 1
ATOM 3823 C C . HIS A 1 498 ? -5.902 -21.938 -9.906 1 92.12 498 HIS A C 1
ATOM 3825 O O . HIS A 1 498 ? -6.262 -20.781 -9.727 1 92.12 498 HIS A O 1
ATOM 3831 N N . HIS A 1 499 ? -4.871 -22.453 -9.312 1 87.5 499 HIS A N 1
ATOM 3832 C CA . HIS A 1 499 ? -4.035 -21.656 -8.43 1 87.5 499 HIS A CA 1
ATOM 3833 C C . HIS A 1 499 ? -3.406 -20.484 -9.18 1 87.5 499 HIS A C 1
ATOM 3835 O O . HIS A 1 499 ? -3.295 -19.375 -8.633 1 87.5 499 HIS A O 1
ATOM 3841 N N . ALA A 1 500 ? -2.998 -20.672 -10.398 1 89.81 500 ALA A N 1
ATOM 3842 C CA . ALA A 1 500 ? -2.443 -19.594 -11.227 1 89.81 500 ALA A CA 1
ATOM 3843 C C . ALA A 1 500 ? -3.48 -18.516 -11.477 1 89.81 500 ALA A C 1
ATOM 3845 O O . ALA A 1 500 ? -3.16 -17.312 -11.445 1 89.81 500 ALA A O 1
ATOM 3846 N N . ASN A 1 501 ? -4.711 -18.891 -11.672 1 91.38 501 ASN A N 1
ATOM 3847 C CA . ASN A 1 501 ? -5.793 -17.938 -11.844 1 91.38 501 ASN A CA 1
ATOM 3848 C C . ASN A 1 501 ? -6.004 -17.094 -10.586 1 91.38 501 ASN A C 1
ATOM 3850 O O . ASN A 1 501 ? -6.172 -15.875 -10.672 1 91.38 501 ASN A O 1
ATOM 3854 N N . ASN A 1 502 ? -5.973 -17.766 -9.461 1 90.25 502 ASN A N 1
ATOM 3855 C CA . ASN A 1 502 ? -6.09 -17.062 -8.195 1 90.25 502 ASN A CA 1
ATOM 3856 C C . ASN A 1 502 ? -4.945 -16.062 -7.996 1 90.25 502 ASN A C 1
ATOM 3858 O O . ASN A 1 502 ? -5.16 -14.953 -7.512 1 90.25 502 ASN A O 1
ATOM 3862 N N . THR A 1 503 ? -3.812 -16.453 -8.359 1 90.19 503 THR A N 1
ATOM 3863 C CA . THR A 1 503 ? -2.637 -15.602 -8.258 1 90.19 503 THR A CA 1
ATOM 3864 C C . THR A 1 503 ? -2.787 -14.375 -9.156 1 90.19 503 THR A C 1
ATOM 3866 O O . THR A 1 503 ? -2.463 -13.258 -8.75 1 90.19 503 THR A O 1
ATOM 3869 N N . SER A 1 504 ? -3.258 -14.586 -10.352 1 93.31 504 SER A N 1
ATOM 3870 C CA . SER A 1 504 ? -3.521 -13.477 -11.258 1 93.31 504 SER A CA 1
ATOM 3871 C C . SER A 1 504 ? -4.527 -12.5 -10.656 1 93.31 504 SER A C 1
ATOM 3873 O O . SER A 1 504 ? -4.359 -11.281 -10.758 1 93.31 504 SER A O 1
ATOM 3875 N N . GLN A 1 505 ? -5.539 -13.016 -10.008 1 93.12 505 GLN A N 1
ATOM 3876 C CA . GLN A 1 505 ? -6.527 -12.18 -9.336 1 93.12 505 GLN A CA 1
ATOM 3877 C C . GLN A 1 505 ? -5.898 -11.391 -8.188 1 93.12 505 GLN A C 1
ATOM 3879 O O . GLN A 1 505 ? -6.191 -10.211 -8.008 1 93.12 505 GLN A O 1
ATOM 3884 N N . SER A 1 506 ? -5.082 -12.062 -7.434 1 92.88 506 SER A N 1
ATOM 3885 C CA . SER A 1 506 ? -4.371 -11.398 -6.344 1 92.88 506 SER A CA 1
ATOM 3886 C C . SER A 1 506 ? -3.484 -10.273 -6.871 1 92.88 506 SER A C 1
ATOM 3888 O O . SER A 1 506 ? -3.393 -9.211 -6.254 1 92.88 506 SER A O 1
ATOM 3890 N N . ALA A 1 507 ? -2.834 -10.484 -7.984 1 92.44 507 ALA A N 1
ATOM 3891 C CA . ALA A 1 507 ? -2.018 -9.461 -8.625 1 92.44 507 ALA A CA 1
ATOM 3892 C C . ALA A 1 507 ? -2.865 -8.258 -9.023 1 92.44 507 ALA A C 1
ATOM 3894 O O . ALA A 1 507 ? -2.465 -7.109 -8.812 1 92.44 507 ALA A O 1
ATOM 3895 N N . SER A 1 508 ? -4.02 -8.492 -9.555 1 94.81 508 SER A N 1
ATOM 3896 C CA . SER A 1 508 ? -4.941 -7.43 -9.938 1 94.81 508 SER A CA 1
ATOM 3897 C C . SER A 1 508 ? -5.391 -6.621 -8.727 1 94.81 508 SER A C 1
ATOM 3899 O O . SER A 1 508 ? -5.43 -5.391 -8.773 1 94.81 508 SER A O 1
ATOM 3901 N N . GLU A 1 509 ? -5.699 -7.32 -7.648 1 94 509 GLU A N 1
ATOM 3902 C CA . GLU A 1 509 ? -6.086 -6.652 -6.41 1 94 509 GLU A CA 1
ATOM 3903 C C . GLU A 1 509 ? -4.949 -5.793 -5.867 1 94 509 GLU A C 1
ATOM 3905 O O . GLU A 1 509 ? -5.172 -4.66 -5.438 1 94 509 GLU A O 1
ATOM 3910 N N . THR A 1 510 ? -3.783 -6.301 -5.895 1 93.62 510 THR A N 1
ATOM 3911 C CA . THR A 1 510 ? -2.605 -5.562 -5.457 1 93.62 510 THR A CA 1
ATOM 3912 C C . THR A 1 510 ? -2.412 -4.305 -6.301 1 93.62 510 THR A C 1
ATOM 3914 O O . THR A 1 510 ? -2.113 -3.232 -5.77 1 93.62 510 THR A O 1
ATOM 3917 N N . ARG A 1 511 ? -2.572 -4.43 -7.605 1 94.75 511 ARG A N 1
ATOM 3918 C CA . ARG A 1 511 ? -2.467 -3.285 -8.508 1 94.75 511 ARG A CA 1
ATOM 3919 C C . ARG A 1 511 ? -3.51 -2.225 -8.172 1 94.75 511 ARG A C 1
ATOM 3921 O O . ARG A 1 511 ? -3.205 -1.03 -8.156 1 94.75 511 ARG A O 1
ATOM 3928 N N . GLU A 1 512 ? -4.695 -2.627 -7.91 1 95.44 512 GLU A N 1
ATOM 3929 C CA . GLU A 1 512 ? -5.766 -1.702 -7.547 1 95.44 512 GLU A CA 1
ATOM 3930 C C . GLU A 1 512 ? -5.434 -0.951 -6.262 1 95.44 512 GLU A C 1
ATOM 3932 O O . GLU A 1 512 ? -5.617 0.265 -6.18 1 95.44 512 GLU A O 1
ATOM 3937 N N . ILE A 1 513 ? -4.984 -1.675 -5.281 1 94 513 ILE A N 1
ATOM 3938 C CA . ILE A 1 513 ? -4.602 -1.062 -4.016 1 94 513 ILE A CA 1
ATOM 3939 C C . ILE A 1 513 ? -3.461 -0.073 -4.242 1 94 513 ILE A C 1
ATOM 3941 O O . ILE A 1 513 ? -3.438 1.007 -3.648 1 94 513 ILE A O 1
ATOM 3945 N N . SER A 1 514 ? -2.488 -0.418 -5.113 1 95.12 514 SER A N 1
ATOM 3946 C CA . SER A 1 514 ? -1.38 0.47 -5.445 1 95.12 514 SER A CA 1
ATOM 3947 C C . SER A 1 514 ? -1.88 1.772 -6.062 1 95.12 514 SER A C 1
ATOM 3949 O O . SER A 1 514 ? -1.376 2.852 -5.742 1 95.12 514 SER A O 1
ATOM 3951 N N . ILE A 1 515 ? -2.857 1.74 -6.914 1 93.94 515 ILE A N 1
ATOM 3952 C CA . ILE A 1 515 ? -3.445 2.92 -7.535 1 93.94 515 ILE A CA 1
ATOM 3953 C C . ILE A 1 515 ? -4.113 3.789 -6.469 1 93.94 515 ILE A C 1
ATOM 3955 O O . ILE A 1 515 ? -3.941 5.012 -6.461 1 93.94 515 ILE A O 1
ATOM 3959 N N . ASP A 1 516 ? -4.805 3.152 -5.543 1 94.69 516 ASP A N 1
ATOM 3960 C CA . ASP A 1 516 ? -5.449 3.865 -4.445 1 94.69 516 ASP A CA 1
ATOM 3961 C C . ASP A 1 516 ? -4.418 4.59 -3.58 1 94.69 516 ASP A C 1
ATOM 3963 O O . ASP A 1 516 ? -4.629 5.734 -3.178 1 94.69 516 ASP A O 1
ATOM 3967 N N . LEU A 1 517 ? -3.344 3.941 -3.285 1 92.75 517 LEU A N 1
ATOM 3968 C CA . LEU A 1 517 ? -2.283 4.531 -2.479 1 92.75 517 LEU A CA 1
ATOM 3969 C C . LEU A 1 517 ? -1.652 5.723 -3.193 1 92.75 517 LEU A C 1
ATOM 3971 O O . LEU A 1 517 ? -1.312 6.723 -2.559 1 92.75 517 LEU A O 1
ATOM 3975 N N . GLU A 1 518 ? -1.478 5.582 -4.484 1 94 518 GLU A N 1
ATOM 3976 C CA . GLU A 1 518 ? -0.983 6.703 -5.277 1 94 518 GLU A CA 1
ATOM 3977 C C . GLU A 1 518 ? -1.925 7.902 -5.188 1 94 518 GLU A C 1
ATOM 3979 O O . GLU A 1 518 ? -1.478 9.039 -5.035 1 94 518 GLU A O 1
ATOM 3984 N N . HIS A 1 519 ? -3.199 7.664 -5.215 1 94.62 519 HIS A N 1
ATOM 3985 C CA . HIS A 1 519 ? -4.199 8.719 -5.082 1 94.62 519 HIS A CA 1
ATOM 3986 C C . HIS A 1 519 ? -4.125 9.375 -3.705 1 94.62 519 HIS A C 1
ATOM 3988 O O . HIS A 1 519 ? -4.199 10.594 -3.594 1 94.62 519 HIS A O 1
ATOM 3994 N N . LEU A 1 520 ? -4.012 8.516 -2.707 1 91.56 520 LEU A N 1
ATOM 3995 C CA . LEU A 1 520 ? -3.891 9.039 -1.352 1 91.56 520 LEU A CA 1
ATOM 3996 C C . LEU A 1 520 ? -2.652 9.922 -1.218 1 91.56 520 LEU A C 1
ATOM 3998 O O . LEU A 1 520 ? -2.699 10.977 -0.578 1 91.56 520 LEU A O 1
ATOM 4002 N N . SER A 1 521 ? -1.528 9.477 -1.781 1 93.62 521 SER A N 1
ATOM 4003 C CA . SER A 1 521 ? -0.3 10.266 -1.785 1 93.62 521 SER A CA 1
ATOM 4004 C C . SER A 1 521 ? -0.505 11.609 -2.482 1 93.62 521 SER A C 1
ATOM 4006 O O . SER A 1 521 ? -0.076 12.648 -1.979 1 93.62 521 SER A O 1
ATOM 4008 N N . GLN A 1 522 ? -1.192 11.656 -3.584 1 92.38 522 GLN A N 1
ATOM 4009 C CA . GLN A 1 522 ? -1.474 12.883 -4.328 1 92.38 522 GLN A CA 1
ATOM 4010 C C . GLN A 1 522 ? -2.375 13.82 -3.529 1 92.38 522 GLN A C 1
ATOM 4012 O O . GLN A 1 522 ? -2.184 15.039 -3.549 1 92.38 522 GLN A O 1
ATOM 4017 N N . GLN A 1 523 ? -3.285 13.219 -2.842 1 91.44 523 GLN A N 1
ATOM 4018 C CA . GLN A 1 523 ? -4.176 14.016 -1.999 1 91.44 523 GLN A CA 1
ATOM 4019 C C . GLN A 1 523 ? -3.402 14.703 -0.878 1 91.44 523 GLN A C 1
ATOM 4021 O O . GLN A 1 523 ? -3.627 15.883 -0.597 1 91.44 523 GLN A O 1
ATOM 4026 N N . LEU A 1 524 ? -2.494 13.961 -0.25 1 92.06 524 LEU A N 1
ATOM 4027 C CA . LEU A 1 524 ? -1.664 14.555 0.793 1 92.06 524 LEU A CA 1
ATOM 4028 C C . LEU A 1 524 ? -0.772 15.648 0.223 1 92.06 524 LEU A C 1
ATOM 4030 O O . LEU A 1 524 ? -0.611 16.703 0.838 1 92.06 524 LEU A O 1
ATOM 4034 N N . GLU A 1 525 ? -0.268 15.391 -0.984 1 92.31 525 GLU A N 1
ATOM 4035 C CA . GLU A 1 525 ? 0.57 16.391 -1.64 1 92.31 525 GLU A CA 1
ATOM 4036 C C . GLU A 1 525 ? -0.225 17.656 -1.964 1 92.31 525 GLU A C 1
ATOM 4038 O O . GLU A 1 525 ? 0.272 18.766 -1.793 1 92.31 525 GLU A O 1
ATOM 4043 N N . SER A 1 526 ? -1.425 17.438 -2.422 1 91.88 526 SER A N 1
ATOM 4044 C CA . SER A 1 526 ? -2.297 18.562 -2.725 1 91.88 526 SER A CA 1
ATOM 4045 C C . SER A 1 526 ? -2.6 19.391 -1.473 1 91.88 526 SER A C 1
ATOM 4047 O O . SER A 1 526 ? -2.625 20.609 -1.519 1 91.88 526 SER A O 1
ATOM 4049 N N . LEU A 1 527 ? -2.82 18.703 -0.381 1 89.19 527 LEU A N 1
ATOM 4050 C CA . LEU A 1 527 ? -3.045 19.344 0.905 1 89.19 527 LEU A CA 1
ATOM 4051 C C . LEU A 1 527 ? -1.826 20.156 1.324 1 89.19 527 LEU A C 1
ATOM 4053 O O . LEU A 1 527 ? -1.96 21.297 1.773 1 89.19 527 LEU A O 1
ATOM 4057 N N . LEU A 1 528 ? -0.633 19.625 1.083 1 90.56 528 LEU A N 1
ATOM 4058 C CA . LEU A 1 528 ? 0.619 20.266 1.479 1 90.56 528 LEU A CA 1
ATOM 4059 C C . LEU A 1 528 ? 0.931 21.453 0.583 1 90.56 528 LEU A C 1
ATOM 4061 O O . LEU A 1 528 ? 1.506 22.438 1.038 1 90.56 528 LEU A O 1
ATOM 4065 N N . ASN A 1 529 ? 0.535 21.406 -0.627 1 90.75 529 ASN A N 1
ATOM 4066 C CA . ASN A 1 529 ? 0.824 22.453 -1.6 1 90.75 529 ASN A CA 1
ATOM 4067 C C . ASN A 1 529 ? 0.069 23.734 -1.277 1 90.75 529 ASN A C 1
ATOM 4069 O O . ASN A 1 529 ? 0.425 24.812 -1.768 1 90.75 529 ASN A O 1
ATOM 4073 N N . GLN A 1 530 ? -0.915 23.656 -0.421 1 89.06 530 GLN A N 1
ATOM 4074 C CA . GLN A 1 530 ? -1.642 24.844 -0.009 1 89.06 530 GLN A CA 1
ATOM 4075 C C . GLN A 1 530 ? -0.829 25.672 0.99 1 89.06 530 GLN A C 1
ATOM 4077 O O . GLN A 1 530 ? -1.117 26.844 1.214 1 89.06 530 GLN A O 1
ATOM 4082 N N . PHE A 1 531 ? 0.157 25.031 1.557 1 91.5 531 PHE A N 1
ATOM 4083 C CA . PHE A 1 531 ? 0.983 25.688 2.555 1 91.5 531 PHE A CA 1
ATOM 4084 C C . PHE A 1 531 ? 2.385 25.953 2.014 1 91.5 531 PHE A C 1
ATOM 4086 O O . PHE A 1 531 ? 2.9 25.172 1.213 1 91.5 531 PHE A O 1
ATOM 4093 N N . THR A 1 532 ? 2.928 27.062 2.266 1 90.31 532 THR A N 1
ATOM 4094 C CA . THR A 1 532 ? 4.348 27.312 2.023 1 90.31 532 THR A CA 1
ATOM 4095 C C . THR A 1 532 ? 5.156 27.078 3.295 1 90.31 532 THR A C 1
ATOM 4097 O O . THR A 1 532 ? 4.973 27.781 4.289 1 90.31 532 THR A O 1
ATOM 4100 N N . LEU A 1 533 ? 6.074 26.094 3.281 1 86.62 533 LEU A N 1
ATOM 4101 C CA . LEU A 1 533 ? 6.824 25.719 4.473 1 86.62 533 LEU A CA 1
ATOM 4102 C C . LEU A 1 533 ? 8.266 26.188 4.383 1 86.62 533 LEU A C 1
ATOM 4104 O O . LEU A 1 533 ? 8.727 26.594 3.309 1 86.62 533 LEU A O 1
ATOM 4108 N N . ILE A 1 534 ? 9 26.375 5.535 1 76.94 534 ILE A N 1
ATOM 4109 C CA . ILE A 1 534 ? 10.406 26.75 5.57 1 76.94 534 ILE A CA 1
ATOM 4110 C C . ILE A 1 534 ? 11.25 25.656 4.918 1 76.94 534 ILE A C 1
ATOM 4112 O O . ILE A 1 534 ? 11.062 24.469 5.191 1 76.94 534 ILE A O 1
ATOM 4116 N N . ALA A 1 535 ? 11.953 26 3.725 1 67.44 535 ALA A N 1
ATOM 4117 C CA . ALA A 1 535 ? 12.82 25.047 3.047 1 67.44 535 ALA A CA 1
ATOM 4118 C C . ALA A 1 535 ? 13.938 24.578 3.971 1 67.44 535 ALA A C 1
ATOM 4120 O O . ALA A 1 535 ? 14.555 25.375 4.668 1 67.44 535 ALA A O 1
ATOM 4121 N N . LYS A 1 536 ? 14.047 23.5 4.609 1 57.97 536 LYS A N 1
ATOM 4122 C CA . LYS A 1 536 ? 15.148 22.984 5.414 1 57.97 536 LYS A CA 1
ATOM 4123 C C . LYS A 1 536 ? 16.484 23.234 4.738 1 57.97 536 LYS A C 1
ATOM 4125 O O . LYS A 1 536 ? 17.547 22.984 5.324 1 57.97 536 LYS A O 1
ATOM 4130 N N . ASN A 1 537 ? 16.625 23.375 3.52 1 45.5 537 ASN A N 1
ATOM 4131 C CA . ASN A 1 537 ? 18.016 23.5 3.119 1 45.5 537 ASN A CA 1
ATOM 4132 C C . ASN A 1 537 ? 18.609 24.828 3.578 1 45.5 537 ASN A C 1
ATOM 4134 O O . ASN A 1 537 ? 19.734 25.172 3.223 1 45.5 537 ASN A O 1
ATOM 4138 N N . SER A 1 538 ? 17.922 25.922 3.652 1 39 538 SER A N 1
ATOM 4139 C CA . SER A 1 538 ? 18.578 27.234 3.719 1 39 538 SER A CA 1
ATOM 4140 C C . SER A 1 538 ? 18.969 27.578 5.148 1 39 538 SER A C 1
ATOM 4142 O O . SER A 1 538 ? 18.875 28.734 5.562 1 39 538 SER A O 1
ATOM 4144 N N . ALA A 1 539 ? 18.906 26.922 6.066 1 38.94 539 ALA A N 1
ATOM 4145 C CA . ALA A 1 539 ? 19.438 27.391 7.34 1 38.94 539 ALA A CA 1
ATOM 4146 C C . ALA A 1 539 ? 20.828 28.016 7.164 1 38.94 539 ALA A C 1
ATOM 4148 O O . ALA A 1 539 ? 21.391 27.984 6.066 1 38.94 539 ALA A O 1
ATOM 4149 N N . ARG A 1 540 ? 21.797 27.578 8.078 1 39.97 540 ARG A N 1
ATOM 4150 C CA . ARG A 1 540 ? 22.922 28.141 8.812 1 39.97 540 ARG A CA 1
ATOM 4151 C C . ARG A 1 540 ? 24.141 28.312 7.902 1 39.97 540 ARG A C 1
ATOM 4153 O O . ARG A 1 540 ? 24.812 27.344 7.555 1 39.97 540 ARG A O 1
ATOM 4160 N N . LYS A 1 541 ? 24.156 29.047 6.848 1 34.84 541 LYS A N 1
ATOM 4161 C CA . LYS A 1 541 ? 25.531 29.547 6.945 1 34.84 541 LYS A CA 1
ATOM 4162 C C . LYS A 1 541 ? 25.75 30.312 8.25 1 34.84 541 LYS A C 1
ATOM 4164 O O . LYS A 1 541 ? 24.953 31.188 8.609 1 34.84 541 LYS A O 1
ATOM 4169 N N . PRO A 1 542 ? 26.281 29.812 9.289 1 34.03 542 PRO A N 1
ATOM 4170 C CA . PRO A 1 542 ? 26.875 30.672 10.328 1 34.03 542 PRO A CA 1
ATOM 4171 C C . PRO A 1 542 ? 27.453 31.953 9.758 1 34.03 542 PRO A C 1
ATOM 4173 O O . PRO A 1 542 ? 28.125 31.938 8.727 1 34.03 542 PRO A O 1
ATOM 4176 N N . HIS A 1 543 ? 26.812 33.031 9.703 1 24.41 543 HIS A N 1
ATOM 4177 C CA . HIS A 1 543 ? 27.797 34.094 9.883 1 24.41 543 HIS A CA 1
ATOM 4178 C C . HIS A 1 543 ? 28.547 33.938 11.203 1 24.41 543 HIS A C 1
ATOM 4180 O O . HIS A 1 543 ? 27.953 33.531 12.211 1 24.41 543 HIS A O 1
ATOM 4186 N N . MET B 1 1 ? 11.922 41.469 34.344 1 42.12 1 MET B N 1
ATOM 4187 C CA . MET B 1 1 ? 10.578 41.719 34.844 1 42.12 1 MET B CA 1
ATOM 4188 C C . MET B 1 1 ? 9.641 42.156 33.719 1 42.12 1 MET B C 1
ATOM 4190 O O . MET B 1 1 ? 9.938 43.062 32.969 1 42.12 1 MET B O 1
ATOM 4194 N N . ASN B 1 2 ? 8.93 41.375 33.219 1 56.41 2 ASN B N 1
ATOM 4195 C CA . ASN B 1 2 ? 7.984 41.469 32.125 1 56.41 2 ASN B CA 1
ATOM 4196 C C . ASN B 1 2 ? 7.062 42.688 32.25 1 56.41 2 ASN B C 1
ATOM 4198 O O . ASN B 1 2 ? 6.332 42.781 33.25 1 56.41 2 ASN B O 1
ATOM 4202 N N . SER B 1 3 ? 7.559 43.719 31.734 1 71.06 3 SER B N 1
ATOM 4203 C CA . SER B 1 3 ? 6.816 44.969 31.859 1 71.06 3 SER B CA 1
ATOM 4204 C C . SER B 1 3 ? 5.531 44.906 31.031 1 71.06 3 SER B C 1
ATOM 4206 O O . SER B 1 3 ? 5.566 44.688 29.828 1 71.06 3 SER B O 1
ATOM 4208 N N . SER B 1 4 ? 4.379 44.844 31.781 1 79.19 4 SER B N 1
ATOM 4209 C CA . SER B 1 4 ? 3.053 44.781 31.172 1 79.19 4 SER B CA 1
ATOM 4210 C C . SER B 1 4 ? 2.74 46.031 30.375 1 79.19 4 SER B C 1
ATOM 4212 O O . SER B 1 4 ? 3.363 47.094 30.594 1 79.19 4 SER B O 1
ATOM 4214 N N . ILE B 1 5 ? 2.115 45.969 29.297 1 80.81 5 ILE B N 1
ATOM 4215 C CA . ILE B 1 5 ? 1.653 47.094 28.516 1 80.81 5 ILE B CA 1
ATOM 4216 C C . ILE B 1 5 ? 0.985 48.125 29.438 1 80.81 5 ILE B C 1
ATOM 4218 O O . ILE B 1 5 ? 1.153 49.312 29.266 1 80.81 5 ILE B O 1
ATOM 4222 N N . LEU B 1 6 ? 0.411 47.531 30.469 1 79.69 6 LEU B N 1
ATOM 4223 C CA . LEU B 1 6 ? -0.238 48.406 31.453 1 79.69 6 LEU B CA 1
ATOM 4224 C C . LEU B 1 6 ? 0.79 49.281 32.188 1 79.69 6 LEU B C 1
ATOM 4226 O O . LEU B 1 6 ? 0.569 50.469 32.406 1 79.69 6 LEU B O 1
ATOM 4230 N N . SER B 1 7 ? 1.865 48.625 32.562 1 82.19 7 SER B N 1
ATOM 4231 C CA . SER B 1 7 ? 2.896 49.344 33.312 1 82.19 7 SER B CA 1
ATOM 4232 C C . SER B 1 7 ? 3.52 50.438 32.438 1 82.19 7 SER B C 1
ATOM 4234 O O . SER B 1 7 ? 3.793 51.531 32.906 1 82.19 7 SER B O 1
ATOM 4236 N N . LYS B 1 8 ? 3.664 50.188 31.203 1 81.31 8 LYS B N 1
ATOM 4237 C CA . LYS B 1 8 ? 4.23 51.156 30.281 1 81.31 8 LYS B CA 1
ATOM 4238 C C . LYS B 1 8 ? 3.264 52.312 30.047 1 81.31 8 LYS B C 1
ATOM 4240 O O . LYS B 1 8 ? 3.678 53.5 29.984 1 81.31 8 LYS B O 1
ATOM 4245 N N . LEU B 1 9 ? 2.02 51.969 29.969 1 81 9 LEU B N 1
ATOM 4246 C CA . LEU B 1 9 ? 0.985 52.969 29.781 1 81 9 LEU B CA 1
ATOM 4247 C C . LEU B 1 9 ? 0.853 53.844 31.016 1 81 9 LEU B C 1
ATOM 4249 O O . LEU B 1 9 ? 0.717 55.062 30.906 1 81 9 LEU B O 1
ATOM 4253 N N . LEU B 1 10 ? 0.926 53.188 32.125 1 81.25 10 LEU B N 1
ATOM 4254 C CA . LEU B 1 10 ? 0.816 53.906 33.375 1 81.25 10 LEU B CA 1
ATOM 4255 C C . LEU B 1 10 ? 1.967 54.875 33.562 1 81.25 10 LEU B C 1
ATOM 4257 O O . LEU B 1 10 ? 1.753 56.031 33.938 1 81.25 10 LEU B O 1
ATOM 4261 N N . LEU B 1 11 ? 3.104 54.438 33.219 1 80.5 11 LEU B N 1
ATOM 4262 C CA . LEU B 1 11 ? 4.273 55.281 33.344 1 80.5 11 LEU B CA 1
ATOM 4263 C C . LEU B 1 11 ? 4.172 56.5 32.406 1 80.5 11 LEU B C 1
ATOM 4265 O O . LEU B 1 11 ? 4.496 57.625 32.781 1 80.5 11 LEU B O 1
ATOM 4269 N N . THR B 1 12 ? 3.676 56.25 31.219 1 79.81 12 THR B N 1
ATOM 4270 C CA . THR B 1 12 ? 3.533 57.344 30.25 1 79.81 12 THR B CA 1
ATOM 4271 C C . THR B 1 12 ? 2.467 58.344 30.688 1 79.81 12 THR B C 1
ATOM 4273 O O . THR B 1 12 ? 2.678 59.531 30.625 1 79.81 12 THR B O 1
ATOM 4276 N N . LEU B 1 13 ? 1.386 57.781 31.188 1 83.62 13 LEU B N 1
ATOM 4277 C CA . LEU B 1 13 ? 0.284 58.656 31.609 1 83.62 13 LEU B CA 1
ATOM 4278 C C . LEU B 1 13 ? 0.674 59.469 32.812 1 83.62 13 LEU B C 1
ATOM 4280 O O . LEU B 1 13 ? 0.376 60.688 32.906 1 83.62 13 LEU B O 1
ATOM 4284 N N . ILE B 1 14 ? 1.393 58.844 33.781 1 81.44 14 ILE B N 1
ATOM 4285 C CA . ILE B 1 14 ? 1.822 59.562 34.969 1 81.44 14 ILE B CA 1
ATOM 4286 C C . ILE B 1 14 ? 2.777 60.688 34.594 1 81.44 14 ILE B C 1
ATOM 4288 O O . ILE B 1 14 ? 2.662 61.781 35.125 1 81.44 14 ILE B O 1
ATOM 4292 N N . THR B 1 15 ? 3.643 60.438 33.688 1 81.38 15 THR B N 1
ATOM 4293 C CA . THR B 1 15 ? 4.629 61.406 33.281 1 81.38 15 THR B CA 1
ATOM 4294 C C . THR B 1 15 ? 3.953 62.594 32.594 1 81.38 15 THR B C 1
ATOM 4296 O O . THR B 1 15 ? 4.254 63.75 32.875 1 81.38 15 THR B O 1
ATOM 4299 N N . VAL B 1 16 ? 2.979 62.344 31.75 1 81.56 16 VAL B N 1
ATOM 4300 C CA . VAL B 1 16 ? 2.312 63.406 31 1 81.56 16 VAL B CA 1
ATOM 4301 C C . VAL B 1 16 ? 1.438 64.188 31.953 1 81.56 16 VAL B C 1
ATOM 4303 O O . VAL B 1 16 ? 1.464 65.438 31.906 1 81.56 16 VAL B O 1
ATOM 4306 N N . PHE B 1 17 ? 0.714 63.5 32.844 1 81.5 17 PHE B N 1
ATOM 4307 C CA . PHE B 1 17 ? -0.173 64.188 33.75 1 81.5 17 PHE B CA 1
ATOM 4308 C C . PHE B 1 17 ? 0.626 65.062 34.75 1 81.5 17 PHE B C 1
ATOM 4310 O O . PHE B 1 17 ? 0.232 66.188 35.094 1 81.5 17 PHE B O 1
ATOM 4317 N N . ALA B 1 18 ? 1.742 64.562 35.188 1 81.44 18 ALA B N 1
ATOM 4318 C CA . ALA B 1 18 ? 2.604 65.312 36.094 1 81.44 18 ALA B CA 1
ATOM 4319 C C . ALA B 1 18 ? 3.164 66.562 35.438 1 81.44 18 ALA B C 1
ATOM 4321 O O . ALA B 1 18 ? 3.209 67.625 36.062 1 81.44 18 ALA B O 1
ATOM 4322 N N . LEU B 1 19 ? 3.506 66.5 34.219 1 81.56 19 LEU B N 1
ATOM 4323 C CA . LEU B 1 19 ? 4.066 67.625 33.469 1 81.56 19 LEU B CA 1
ATOM 4324 C C . LEU B 1 19 ? 3.01 68.688 33.25 1 81.56 19 LEU B C 1
ATOM 4326 O O . LEU B 1 19 ? 3.285 69.875 33.406 1 81.56 19 LEU B O 1
ATOM 4330 N N . VAL B 1 20 ? 1.789 68.25 32.969 1 79.94 20 VAL B N 1
ATOM 4331 C CA . VAL B 1 20 ? 0.704 69.188 32.719 1 79.94 20 VAL B CA 1
ATOM 4332 C C . VAL B 1 20 ? 0.297 69.875 34.031 1 79.94 20 VAL B C 1
ATOM 4334 O O . VAL B 1 20 ? 0.062 71.125 34.062 1 79.94 20 VAL B O 1
ATOM 4337 N N . LEU B 1 21 ? 0.302 69.125 35.094 1 80.94 21 LEU B N 1
ATOM 4338 C CA . LEU B 1 21 ? -0.057 69.688 36.406 1 80.94 21 LEU B CA 1
ATOM 4339 C C . LEU B 1 21 ? 1.001 70.688 36.875 1 80.94 21 LEU B C 1
ATOM 4341 O O . LEU B 1 21 ? 0.668 71.75 37.375 1 80.94 21 LEU B O 1
ATOM 4345 N N . ALA B 1 22 ? 2.225 70.375 36.719 1 81.75 22 ALA B N 1
ATOM 4346 C CA . ALA B 1 22 ? 3.32 71.188 37.125 1 81.75 22 ALA B CA 1
ATOM 4347 C C . ALA B 1 22 ? 3.332 72.5 36.312 1 81.75 22 ALA B C 1
ATOM 4349 O O . ALA B 1 22 ? 3.5 73.625 36.875 1 81.75 22 ALA B O 1
ATOM 4350 N N . GLY B 1 23 ? 3.084 72.375 35.062 1 78 23 GLY B N 1
ATOM 4351 C CA . GLY B 1 23 ? 3.045 73.562 34.188 1 78 23 GLY B CA 1
ATOM 4352 C C . GLY B 1 23 ? 1.87 74.438 34.5 1 78 23 GLY B C 1
ATOM 4353 O O . GLY B 1 23 ? 2.031 75.688 34.594 1 78 23 GLY B O 1
ATOM 4354 N N . SER B 1 24 ? 0.73 73.875 34.781 1 78.19 24 SER B N 1
ATOM 4355 C CA . SER B 1 24 ? -0.481 74.625 35.062 1 78.19 24 SER B CA 1
ATOM 4356 C C . SER B 1 24 ? -0.399 75.312 36.406 1 78.19 24 SER B C 1
ATOM 4358 O O . SER B 1 24 ? -0.775 76.5 36.531 1 78.19 24 SER B O 1
ATOM 4360 N N . THR B 1 25 ? 0.2 74.625 37.438 1 77.19 25 THR B N 1
ATOM 4361 C CA . THR B 1 25 ? 0.306 75.188 38.781 1 77.19 25 THR B CA 1
ATOM 4362 C C . THR B 1 25 ? 1.343 76.312 38.844 1 77.19 25 THR B C 1
ATOM 4364 O O . THR B 1 25 ? 1.136 77.312 39.5 1 77.19 25 THR B O 1
ATOM 4367 N N . SER B 1 26 ? 2.441 76.188 38.156 1 80.81 26 SER B N 1
ATOM 4368 C CA . SER B 1 26 ? 3.482 77.188 38.125 1 80.81 26 SER B CA 1
ATOM 4369 C C . SER B 1 26 ? 2.979 78.5 37.469 1 80.81 26 SER B C 1
ATOM 4371 O O . SER B 1 26 ? 3.217 79.562 37.969 1 80.81 26 SER B O 1
ATOM 4373 N N . TYR B 1 27 ? 2.152 78.375 36.5 1 79.5 27 TYR B N 1
ATOM 4374 C CA . TYR B 1 27 ? 1.633 79.5 35.812 1 79.5 27 TYR B CA 1
ATOM 4375 C C . TYR B 1 27 ? 0.597 80.25 36.656 1 79.5 27 TYR B C 1
ATOM 4377 O O . TYR B 1 27 ? 0.593 81.5 36.719 1 79.5 27 TYR B O 1
ATOM 4385 N N . GLN B 1 28 ? -0.213 79.5 37.281 1 76.75 28 GLN B N 1
ATOM 4386 C CA . GLN B 1 28 ? -1.244 80.062 38.156 1 76.75 28 GLN B CA 1
ATOM 4387 C C . GLN B 1 28 ? -0.627 80.875 39.281 1 76.75 28 GLN B C 1
ATOM 4389 O O . GLN B 1 28 ? -1.11 81.938 39.625 1 76.75 28 GLN B O 1
ATOM 4394 N N . TYR B 1 29 ? 0.469 80.375 39.781 1 77.31 29 TYR B N 1
ATOM 4395 C CA . TYR B 1 29 ? 1.165 81.062 40.875 1 77.31 29 TYR B CA 1
ATOM 4396 C C . TYR B 1 29 ? 1.757 82.375 40.438 1 77.31 29 TYR B C 1
ATOM 4398 O O . TYR B 1 29 ? 1.577 83.375 41.094 1 77.31 29 TYR B O 1
ATOM 4406 N N . TRP B 1 30 ? 2.334 82.375 39.281 1 80.06 30 TRP B N 1
ATOM 4407 C CA . TRP B 1 30 ? 2.975 83.562 38.75 1 80.06 30 TRP B CA 1
ATOM 4408 C C . TRP B 1 30 ? 1.934 84.625 38.375 1 80.06 30 TRP B C 1
ATOM 4410 O O . TRP B 1 30 ? 2.113 85.812 38.625 1 80.06 30 TRP B O 1
ATOM 4420 N N . GLN B 1 31 ? 0.813 84.188 37.875 1 77.38 31 GLN B N 1
ATOM 4421 C CA . GLN B 1 31 ? -0.242 85.062 37.438 1 77.38 31 GLN B CA 1
ATOM 4422 C C . GLN B 1 31 ? -0.905 85.75 38.625 1 77.38 31 GLN B C 1
ATOM 4424 O O . GLN B 1 31 ? -1.182 87 38.594 1 77.38 31 GLN B O 1
ATOM 4429 N N . GLN B 1 32 ? -1.099 85.125 39.719 1 77.56 32 GLN B N 1
ATOM 4430 C CA . GLN B 1 32 ? -1.743 85.688 40.906 1 77.56 32 GLN B CA 1
ATOM 4431 C C . GLN B 1 32 ? -0.847 86.688 41.594 1 77.56 32 GLN B C 1
ATOM 4433 O O . GLN B 1 32 ? -1.315 87.75 42 1 77.56 32 GLN B O 1
ATOM 4438 N N . LYS B 1 33 ? 0.417 86.438 41.656 1 76.62 33 LYS B N 1
ATOM 4439 C CA . LYS B 1 33 ? 1.367 87.312 42.281 1 76.62 33 LYS B CA 1
ATOM 4440 C C . LYS B 1 33 ? 1.453 88.625 41.531 1 76.62 33 LYS B C 1
ATOM 4442 O O . LYS B 1 33 ? 1.467 89.688 42.125 1 76.62 33 LYS B O 1
ATOM 4447 N N . ASP B 1 34 ? 1.422 88.438 40.25 1 78.88 34 ASP B N 1
ATOM 4448 C CA . ASP B 1 34 ? 1.515 89.625 39.406 1 78.88 34 ASP B CA 1
ATOM 4449 C C . ASP B 1 34 ? 0.254 90.5 39.5 1 78.88 34 ASP B C 1
ATOM 4451 O O . ASP B 1 34 ? 0.332 91.688 39.531 1 78.88 34 ASP B O 1
ATOM 4455 N N . LEU B 1 35 ? -0.874 89.875 39.625 1 78.31 35 LEU B N 1
ATOM 4456 C CA . LEU B 1 35 ? -2.146 90.625 39.75 1 78.31 35 LEU B CA 1
ATOM 4457 C C . LEU B 1 35 ? -2.238 91.375 41.062 1 78.31 35 LEU B C 1
ATOM 4459 O O . LEU B 1 35 ? -2.619 92.562 41.094 1 78.31 35 LEU B O 1
ATOM 4463 N N . ILE B 1 36 ? -1.813 90.812 42.125 1 78.12 36 ILE B N 1
ATOM 4464 C CA . ILE B 1 36 ? -1.887 91.375 43.438 1 78.12 36 ILE B CA 1
ATOM 4465 C C . ILE B 1 36 ? -0.936 92.562 43.531 1 78.12 36 ILE B C 1
ATOM 4467 O O . ILE B 1 36 ? -1.291 93.625 44.031 1 78.12 36 ILE B O 1
ATOM 4471 N N . HIS B 1 37 ? 0.208 92.438 42.938 1 78.56 37 HIS B N 1
ATOM 4472 C CA . HIS B 1 37 ? 1.18 93.562 42.938 1 78.56 37 HIS B CA 1
ATOM 4473 C C . HIS B 1 37 ? 0.674 94.75 42.156 1 78.56 37 HIS B C 1
ATOM 4475 O O . HIS B 1 37 ? 0.854 95.875 42.562 1 78.56 37 HIS B O 1
ATOM 4481 N N . SER B 1 38 ? -0.007 94.438 41.062 1 80.5 38 SER B N 1
ATOM 4482 C CA . SER B 1 38 ? -0.49 95.5 40.219 1 80.5 38 SER B CA 1
ATOM 4483 C C . SER B 1 38 ? -1.64 96.25 40.906 1 80.5 38 SER B C 1
ATOM 4485 O O . SER B 1 38 ? -1.65 97.5 40.938 1 80.5 38 SER B O 1
ATOM 4487 N N . VAL B 1 39 ? -2.564 95.562 41.469 1 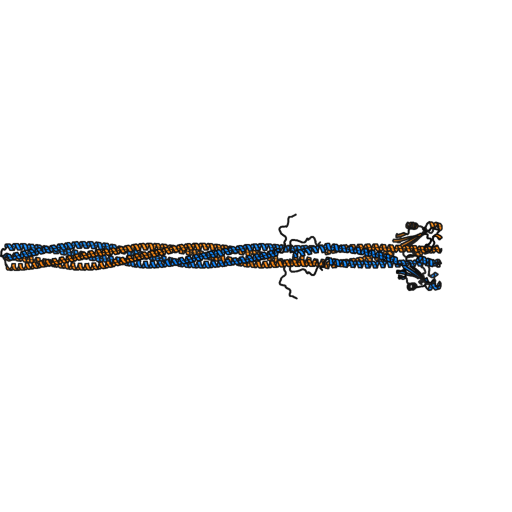79 39 VAL B N 1
ATOM 4488 C CA . VAL B 1 39 ? -3.729 96.125 42.125 1 79 39 VAL B CA 1
ATOM 4489 C C . VAL B 1 39 ? -3.293 96.938 43.375 1 79 39 VAL B C 1
ATOM 4491 O O . VAL B 1 39 ? -3.715 98.062 43.594 1 79 39 VAL B O 1
ATOM 4494 N N . LEU B 1 40 ? -2.344 96.438 44.094 1 81.56 40 LEU B N 1
ATOM 4495 C CA . LEU B 1 40 ? -1.904 97 45.344 1 81.56 40 LEU B CA 1
ATOM 4496 C C . LEU B 1 40 ? -1.065 98.25 45.062 1 81.56 40 LEU B C 1
ATOM 4498 O O . LEU B 1 40 ? -1.146 99.25 45.812 1 81.56 40 LEU B O 1
ATOM 4502 N N . SER B 1 41 ? -0.291 98.25 44.031 1 84.69 41 SER B N 1
ATOM 4503 C CA . SER B 1 41 ? 0.518 99.375 43.688 1 84.69 41 SER B CA 1
ATOM 4504 C C . SER B 1 41 ? -0.359 100.625 43.344 1 84.69 41 SER B C 1
ATOM 4506 O O . SER B 1 41 ? -0.092 101.688 43.781 1 84.69 41 SER B O 1
ATOM 4508 N N . GLU B 1 42 ? -1.394 100.312 42.688 1 82.62 42 GLU B N 1
ATOM 4509 C CA . GLU B 1 42 ? -2.32 101.375 42.312 1 82.62 42 GLU B CA 1
ATOM 4510 C C . GLU B 1 42 ? -3.053 101.875 43.531 1 82.62 42 GLU B C 1
ATOM 4512 O O . GLU B 1 42 ? -3.197 103.125 43.688 1 82.62 42 GLU B O 1
ATOM 4517 N N . GLN B 1 43 ? -3.398 101.062 44.375 1 82.31 43 GLN B N 1
ATOM 4518 C CA . GLN B 1 43 ? -4.152 101.438 45.562 1 82.31 43 GLN B CA 1
ATOM 4519 C C . GLN B 1 43 ? -3.277 102.188 46.531 1 82.31 43 GLN B C 1
ATOM 4521 O O . GLN B 1 43 ? -3.73 103.188 47.156 1 82.31 43 GLN B O 1
ATOM 4526 N N . LEU B 1 44 ? -2.041 101.938 46.688 1 87.25 44 LEU B N 1
ATOM 4527 C CA . LEU B 1 44 ? -1.125 102.562 47.594 1 87.25 44 LEU B CA 1
ATOM 4528 C C . LEU B 1 44 ? -0.739 103.938 47.062 1 87.25 44 LEU B C 1
ATOM 4530 O O . LEU B 1 44 ? -0.563 104.875 47.844 1 87.25 44 LEU B O 1
ATOM 4534 N N . HIS B 1 45 ? -0.667 104.062 45.781 1 88.62 45 HIS B N 1
ATOM 4535 C CA . HIS B 1 45 ? -0.484 105.375 45.188 1 88.62 45 HIS B CA 1
ATOM 4536 C C . HIS B 1 45 ? -1.628 106.312 45.531 1 88.62 45 HIS B C 1
ATOM 4538 O O . HIS B 1 45 ? -1.395 107.438 45.906 1 88.62 45 HIS B O 1
ATOM 4544 N N . ASP B 1 46 ? -2.748 105.688 45.469 1 85.88 46 ASP B N 1
ATOM 4545 C CA . ASP B 1 46 ? -3.934 106.5 45.781 1 85.88 46 ASP B CA 1
ATOM 4546 C C . ASP B 1 46 ? -3.951 106.875 47.25 1 85.88 46 ASP B C 1
ATOM 4548 O O . ASP B 1 46 ? -4.344 108 47.594 1 85.88 46 ASP B O 1
ATOM 4552 N N . LYS B 1 47 ? -3.551 106.062 48.094 1 87.69 47 LYS B N 1
ATOM 4553 C CA . LYS B 1 47 ? -3.52 106.375 49.531 1 87.69 47 LYS B CA 1
ATOM 4554 C C . LYS B 1 47 ? -2.533 107.5 49.844 1 87.69 47 LYS B C 1
ATOM 4556 O O . LYS B 1 47 ? -2.84 108.375 50.625 1 87.69 47 LYS B O 1
ATOM 4561 N N . ALA B 1 48 ? -1.457 107.5 49.219 1 90.19 48 ALA B N 1
ATOM 4562 C CA . ALA B 1 48 ? -0.455 108.5 49.406 1 90.19 48 ALA B CA 1
ATOM 4563 C C . ALA B 1 48 ? -0.958 109.875 48.844 1 90.19 48 ALA B C 1
ATOM 4565 O O . ALA B 1 48 ? -0.795 110.875 49.5 1 90.19 48 ALA B O 1
ATOM 4566 N N . SER B 1 49 ? -1.577 109.812 47.781 1 89.75 49 SER B N 1
ATOM 4567 C CA . SER B 1 49 ? -2.135 111 47.156 1 89.75 49 SER B CA 1
ATOM 4568 C C . SER B 1 49 ? -3.23 111.625 48.031 1 89.75 49 SER B C 1
ATOM 4570 O O . SER B 1 49 ? -3.324 112.812 48.156 1 89.75 49 SER B O 1
ATOM 4572 N N . ASN B 1 50 ? -3.977 110.75 48.625 1 87.25 50 ASN B N 1
ATOM 4573 C CA . ASN B 1 50 ? -5.039 111.188 49.531 1 87.25 50 ASN B CA 1
ATOM 4574 C C . ASN B 1 50 ? -4.477 111.812 50.781 1 87.25 50 ASN B C 1
ATOM 4576 O O . ASN B 1 50 ? -5.016 112.812 51.25 1 87.25 50 ASN B O 1
ATOM 4580 N N . TYR B 1 51 ? -3.535 111.312 51.344 1 91.06 51 TYR B N 1
ATOM 4581 C CA . TYR B 1 51 ? -2.879 111.875 52.5 1 91.06 51 TYR B CA 1
ATOM 4582 C C . TYR B 1 51 ? -2.363 113.312 52.156 1 91.06 51 TYR B C 1
ATOM 4584 O O . TYR B 1 51 ? -2.523 114.188 52.969 1 91.06 51 TYR B O 1
ATOM 4592 N N . PHE B 1 52 ? -1.838 113.438 51.062 1 90.88 52 PHE B N 1
ATOM 4593 C CA . PHE B 1 52 ? -1.362 114.75 50.656 1 90.88 52 PHE B CA 1
ATOM 4594 C C . PHE B 1 52 ? -2.521 115.75 50.5 1 90.88 52 PHE B C 1
ATOM 4596 O O . PHE B 1 52 ? -2.4 116.938 50.875 1 90.88 52 PHE B O 1
ATOM 4603 N N . ASP B 1 53 ? -3.539 115.25 49.906 1 88.25 53 ASP B N 1
ATOM 4604 C CA . ASP B 1 53 ? -4.715 116.062 49.75 1 88.25 53 ASP B CA 1
ATOM 4605 C C . ASP B 1 53 ? -5.188 116.625 51.094 1 88.25 53 ASP B C 1
ATOM 4607 O O . ASP B 1 53 ? -5.605 117.75 51.219 1 88.25 53 ASP B O 1
ATOM 4611 N N . SER B 1 54 ? -5.062 115.812 52.062 1 89.06 54 SER B N 1
ATOM 4612 C CA . SER B 1 54 ? -5.434 116.25 53.438 1 89.06 54 SER B CA 1
ATOM 4613 C C . SER B 1 54 ? -4.469 117.312 53.969 1 89.06 54 SER B C 1
ATOM 4615 O O . SER B 1 54 ? -4.898 118.25 54.562 1 89.06 54 SER B O 1
ATOM 4617 N N . LEU B 1 55 ? -3.295 117.125 53.656 1 89.94 55 LEU B N 1
ATOM 4618 C CA . LEU B 1 55 ? -2.299 118.125 54.062 1 89.94 55 LEU B CA 1
ATOM 4619 C C . LEU B 1 55 ? -2.51 119.438 53.281 1 89.94 55 LEU B C 1
ATOM 4621 O O . LEU B 1 55 ? -2.424 120.562 53.875 1 89.94 55 LEU B O 1
ATOM 4625 N N . ASN B 1 56 ? -2.758 119.25 52.094 1 91.12 56 ASN B N 1
ATOM 4626 C CA . ASN B 1 56 ? -3.023 120.438 51.25 1 91.12 56 ASN B CA 1
ATOM 4627 C C . ASN B 1 56 ? -4.207 121.25 51.75 1 91.12 56 ASN B C 1
ATOM 4629 O O . ASN B 1 56 ? -4.168 122.5 51.75 1 91.12 56 ASN B O 1
ATOM 4633 N N . MET B 1 57 ? -5.102 120.562 52.219 1 89.06 57 MET B N 1
ATOM 4634 C CA . MET B 1 57 ? -6.258 121.25 52.812 1 89.06 57 MET B CA 1
ATOM 4635 C C . MET B 1 57 ? -5.867 122 54.062 1 89.06 57 MET B C 1
ATOM 4637 O O . MET B 1 57 ? -6.352 123.125 54.312 1 89.06 57 MET B O 1
ATOM 4641 N N . MET B 1 58 ? -5.004 121.562 54.781 1 89.81 58 MET B N 1
ATOM 4642 C CA . MET B 1 58 ? -4.547 122.188 56 1 89.81 58 MET B CA 1
ATOM 4643 C C . MET B 1 58 ? -3.723 123.438 55.656 1 89.81 58 MET B C 1
ATOM 4645 O O . MET B 1 58 ? -3.791 124.438 56.375 1 89.81 58 MET B O 1
ATOM 4649 N N . MET B 1 59 ? -3.109 123.375 54.625 1 88.38 59 MET B N 1
ATOM 4650 C CA . MET B 1 59 ? -2.346 124.562 54.156 1 88.38 59 MET B CA 1
ATOM 4651 C C . MET B 1 59 ? -3.275 125.688 53.719 1 88.38 59 MET B C 1
ATOM 4653 O O . MET B 1 59 ? -3.027 126.812 54.031 1 88.38 59 MET B O 1
ATOM 4657 N N . LEU B 1 60 ? -4.223 125.25 53.125 1 87.81 60 LEU B N 1
ATOM 4658 C CA . LEU B 1 60 ? -5.18 126.25 52.594 1 87.81 60 LEU B CA 1
ATOM 4659 C C . LEU B 1 60 ? -5.969 126.875 53.719 1 87.81 60 LEU B C 1
ATOM 4661 O O . LEU B 1 60 ? -6.309 128.125 53.656 1 87.81 60 LEU B O 1
ATOM 4665 N N . THR B 1 61 ? -6.066 126.125 54.781 1 87.12 61 THR B N 1
ATOM 4666 C CA . THR B 1 61 ? -6.914 126.625 55.875 1 87.12 61 THR B CA 1
ATOM 4667 C C . THR B 1 61 ? -6.066 127.188 57.031 1 87.12 61 THR B C 1
ATOM 4669 O O . THR B 1 61 ? -6.598 127.688 58.031 1 87.12 61 THR B O 1
ATOM 4672 N N . GLY B 1 62 ? -4.766 127.062 56.969 1 85.94 62 GLY B N 1
ATOM 4673 C CA . GLY B 1 62 ? -3.844 127.562 57.969 1 85.94 62 GLY B CA 1
ATOM 4674 C C . GLY B 1 62 ? -3.818 126.75 59.219 1 85.94 62 GLY B C 1
ATOM 4675 O O . GLY B 1 62 ? -3.65 127.312 60.312 1 85.94 62 GLY B O 1
ATOM 4676 N N . THR B 1 63 ? -4.051 125.562 59.094 1 89.5 63 THR B N 1
ATOM 4677 C CA . THR B 1 63 ? -4.113 124.688 60.281 1 89.5 63 THR B CA 1
ATOM 4678 C C . THR B 1 63 ? -2.967 123.688 60.281 1 89.5 63 THR B C 1
ATOM 4680 O O . THR B 1 63 ? -3.115 122.562 60.781 1 89.5 63 THR B O 1
ATOM 4683 N N . MET B 1 64 ? -1.924 123.938 59.781 1 89.19 64 MET B N 1
ATOM 4684 C CA . MET B 1 64 ? -0.77 123.062 59.625 1 89.19 64 MET B CA 1
ATOM 4685 C C . MET B 1 64 ? -0.189 122.688 60.969 1 89.19 64 MET B C 1
ATOM 4687 O O . MET B 1 64 ? 0.522 121.688 61.094 1 89.19 64 MET B O 1
ATOM 4691 N N . ALA B 1 65 ? -0.539 123.5 61.969 1 85.69 65 ALA B N 1
ATOM 4692 C CA . ALA B 1 65 ? -0.049 123.188 63.312 1 85.69 65 ALA B CA 1
ATOM 4693 C C . ALA B 1 65 ? -0.582 121.875 63.812 1 85.69 65 ALA B C 1
ATOM 4695 O O . ALA B 1 65 ? 0.037 121.25 64.688 1 85.69 65 ALA B O 1
ATOM 4696 N N . GLN B 1 66 ? -1.632 121.375 63.188 1 87.69 66 GLN B N 1
ATOM 4697 C CA . GLN B 1 66 ? -2.244 120.125 63.625 1 87.69 66 GLN B CA 1
ATOM 4698 C C . GLN B 1 66 ? -1.857 119 62.688 1 87.69 66 GLN B C 1
ATOM 4700 O O . GLN B 1 66 ? -2.566 118 62.625 1 87.69 66 GLN B O 1
ATOM 4705 N N . LYS B 1 67 ? -0.876 119.125 62.031 1 89.19 67 LYS B N 1
ATOM 4706 C CA . LYS B 1 67 ? -0.438 118.125 61.062 1 89.19 67 LYS B CA 1
ATOM 4707 C C . LYS B 1 67 ? -0.146 116.75 61.75 1 89.19 67 LYS B C 1
ATOM 4709 O O . LYS B 1 67 ? -0.314 115.688 61.156 1 89.19 67 LYS B O 1
ATOM 4714 N N . GLU B 1 68 ? 0.267 116.812 62.938 1 88.56 68 GLU B N 1
ATOM 4715 C CA . GLU B 1 68 ? 0.569 115.562 63.688 1 88.56 68 GLU B CA 1
ATOM 4716 C C . GLU B 1 68 ? -0.701 114.75 63.969 1 88.56 68 GLU B C 1
ATOM 4718 O O . GLU B 1 68 ? -0.68 113.562 63.969 1 88.56 68 GLU B O 1
ATOM 4723 N N . THR B 1 69 ? -1.751 115.375 64.125 1 89.06 69 THR B N 1
ATOM 4724 C CA . THR B 1 69 ? -3.025 114.688 64.312 1 89.06 69 THR B CA 1
ATOM 4725 C C . THR B 1 69 ? -3.445 114 63.062 1 89.06 69 THR B C 1
ATOM 4727 O O . THR B 1 69 ? -3.939 112.875 63.125 1 89.06 69 THR B O 1
ATOM 4730 N N . LEU B 1 70 ? -3.221 114.625 62 1 89.56 70 LEU B N 1
ATOM 4731 C CA . LEU B 1 70 ? -3.498 114 60.719 1 89.56 70 LEU B CA 1
ATOM 4732 C C . LEU B 1 70 ? -2.629 112.75 60.531 1 89.56 70 LEU B C 1
ATOM 4734 O O . LEU B 1 70 ? -3.115 111.688 60.094 1 89.56 70 LEU B O 1
ATOM 4738 N N . ARG B 1 71 ? -1.431 112.875 60.812 1 91.62 71 ARG B N 1
ATOM 4739 C CA . ARG B 1 71 ? -0.506 111.75 60.719 1 91.62 71 ARG B CA 1
ATOM 4740 C C . ARG B 1 71 ? -0.96 110.625 61.594 1 91.62 71 ARG B C 1
ATOM 4742 O O . ARG B 1 71 ? -0.933 109.438 61.188 1 91.62 71 ARG B O 1
ATOM 4749 N N . GLN B 1 72 ? -1.369 110.875 62.781 1 89.94 72 GLN B N 1
ATOM 4750 C CA . GLN B 1 72 ? -1.832 109.875 63.719 1 89.94 72 GLN B CA 1
ATOM 4751 C C . GLN B 1 72 ? -3.08 109.125 63.156 1 89.94 72 GLN B C 1
ATOM 4753 O O . GLN B 1 72 ? -3.227 107.938 63.312 1 89.94 72 GLN B O 1
ATOM 4758 N N . LYS B 1 73 ? -3.887 109.938 62.562 1 89 73 LYS B N 1
ATOM 4759 C CA . LYS B 1 73 ? -5.09 109.312 61.969 1 89 73 LYS B CA 1
ATOM 4760 C C . LYS B 1 73 ? -4.738 108.438 60.781 1 89 73 LYS B C 1
ATOM 4762 O O . LYS B 1 73 ? -5.355 107.375 60.594 1 89 73 LYS B O 1
ATOM 4767 N N . ALA B 1 74 ? -3.807 108.875 60.062 1 89.12 74 ALA B N 1
ATOM 4768 C CA . ALA B 1 74 ? -3.348 108.062 58.938 1 89.12 74 ALA B CA 1
ATOM 4769 C C . ALA B 1 74 ? -2.711 106.75 59.438 1 89.12 74 ALA B C 1
ATOM 4771 O O . ALA B 1 74 ? -2.959 105.688 58.875 1 89.12 74 ALA B O 1
ATOM 4772 N N . LEU B 1 75 ? -1.921 106.75 60.406 1 90.19 75 LEU B N 1
ATOM 4773 C CA . LEU B 1 75 ? -1.24 105.625 61 1 90.19 75 LEU B CA 1
ATOM 4774 C C . LEU B 1 75 ? -2.242 104.625 61.594 1 90.19 75 LEU B C 1
ATOM 4776 O O . LEU B 1 75 ? -1.949 103.438 61.75 1 90.19 75 LEU B O 1
ATOM 4780 N N . ALA B 1 76 ? -3.41 105.188 61.938 1 87.69 76 ALA B N 1
ATOM 4781 C CA . ALA B 1 76 ? -4.434 104.375 62.562 1 87.69 76 ALA B CA 1
ATOM 4782 C C . ALA B 1 76 ? -5.133 103.5 61.5 1 87.69 76 ALA B C 1
ATOM 4784 O O . ALA B 1 76 ? -5.844 102.562 61.875 1 87.69 76 ALA B O 1
ATOM 4785 N N . GLN B 1 77 ? -4.895 103.812 60.312 1 83.94 77 GLN B N 1
ATOM 4786 C CA . GLN B 1 77 ? -5.492 103 59.281 1 83.94 77 GLN B CA 1
ATOM 4787 C C . GLN B 1 77 ? -4.785 101.625 59.156 1 83.94 77 GLN B C 1
ATOM 4789 O O . GLN B 1 77 ? -3.564 101.562 59.281 1 83.94 77 GLN B O 1
ATOM 4794 N N . ASP B 1 78 ? -5.566 100.562 58.906 1 80 78 ASP B N 1
ATOM 4795 C CA . ASP B 1 78 ? -5.031 99.25 58.844 1 80 78 ASP B CA 1
ATOM 4796 C C . ASP B 1 78 ? -4.035 99.062 57.688 1 80 78 ASP B C 1
ATOM 4798 O O . ASP B 1 78 ? -4.328 99.5 56.562 1 80 78 ASP B O 1
ATOM 4802 N N . GLY B 1 79 ? -2.895 98.688 58 1 82.12 79 GLY B N 1
ATOM 4803 C CA . GLY B 1 79 ? -1.878 98.375 57 1 82.12 79 GLY B CA 1
ATOM 4804 C C . GLY B 1 79 ? -0.786 99.438 56.906 1 82.12 79 GLY B C 1
ATOM 4805 O O . GLY B 1 79 ? 0.315 99.125 56.438 1 82.12 79 GLY B O 1
ATOM 4806 N N . ILE B 1 80 ? -1.07 100.625 57.312 1 88.31 80 ILE B N 1
ATOM 4807 C CA . ILE B 1 80 ? -0.082 101.688 57.219 1 88.31 80 ILE B CA 1
ATOM 4808 C C . ILE B 1 80 ? 0.83 101.625 58.438 1 88.31 80 ILE B C 1
ATOM 4810 O O . ILE B 1 80 ? 0.367 101.75 59.594 1 88.31 80 ILE B O 1
ATOM 4814 N N . GLU B 1 81 ? 1.972 101.438 58.25 1 91.56 81 GLU B N 1
ATOM 4815 C CA . GLU B 1 81 ? 2.916 101.312 59.344 1 91.56 81 GLU B CA 1
ATOM 4816 C C . GLU B 1 81 ? 3.707 102.562 59.594 1 91.56 81 GLU B C 1
ATOM 4818 O O . GLU B 1 81 ? 4.164 102.812 60.688 1 91.56 81 GLU B O 1
ATOM 4823 N N . GLN B 1 82 ? 3.791 103.25 58.5 1 91.06 82 GLN B N 1
ATOM 4824 C CA . GLN B 1 82 ? 4.535 104.5 58.625 1 91.06 82 GLN B CA 1
ATOM 4825 C C . GLN B 1 82 ? 4.066 105.562 57.625 1 91.06 82 GLN B C 1
ATOM 4827 O O . GLN B 1 82 ? 3.74 105.25 56.469 1 91.06 82 GLN B O 1
ATOM 4832 N N . VAL B 1 83 ? 3.939 106.75 58.062 1 93.31 83 VAL B N 1
ATOM 4833 C CA . VAL B 1 83 ? 3.635 107.875 57.219 1 93.31 83 VAL B CA 1
ATOM 4834 C C . VAL B 1 83 ? 4.578 109 57.531 1 93.31 83 VAL B C 1
ATOM 4836 O O . VAL B 1 83 ? 4.68 109.438 58.688 1 93.31 83 VAL B O 1
ATOM 4839 N N . ARG B 1 84 ? 5.254 109.5 56.562 1 93.25 84 ARG B N 1
ATOM 4840 C CA . ARG B 1 84 ? 6.168 110.625 56.781 1 93.25 84 ARG B CA 1
ATOM 4841 C C . ARG B 1 84 ? 6.059 111.625 55.625 1 93.25 84 ARG B C 1
ATOM 4843 O O . ARG B 1 84 ? 5.762 111.25 54.5 1 93.25 84 ARG B O 1
ATOM 4850 N N . VAL B 1 85 ? 6.23 112.812 56.031 1 92.44 85 VAL B N 1
ATOM 4851 C CA . VAL B 1 85 ? 6.355 113.875 55.062 1 92.44 85 VAL B CA 1
ATOM 4852 C C . VAL B 1 85 ? 7.785 114.438 55.062 1 92.44 85 VAL B C 1
ATOM 4854 O O . VAL B 1 85 ? 8.281 114.875 56.062 1 92.44 85 VAL B O 1
ATOM 4857 N N . ILE B 1 86 ? 8.352 114.375 53.938 1 93.44 86 ILE B N 1
ATOM 4858 C CA . ILE B 1 86 ? 9.734 114.812 53.812 1 93.44 86 ILE B CA 1
ATOM 4859 C C . ILE B 1 86 ? 9.781 116.125 53.094 1 93.44 86 ILE B C 1
ATOM 4861 O O . ILE B 1 86 ? 9.227 116.312 52 1 93.44 86 ILE B O 1
ATOM 4865 N N . ARG B 1 87 ? 10.531 117.062 53.688 1 91.88 87 ARG B N 1
ATOM 4866 C CA . ARG B 1 87 ? 10.609 118.438 53.125 1 91.88 87 ARG B CA 1
ATOM 4867 C C . ARG B 1 87 ? 11.82 118.562 52.219 1 91.88 87 ARG B C 1
ATOM 4869 O O . ARG B 1 87 ? 12.891 118 52.531 1 91.88 87 ARG B O 1
ATOM 4876 N N . ALA B 1 88 ? 11.586 119.188 51.219 1 91.5 88 ALA B N 1
ATOM 4877 C CA . ALA B 1 88 ? 12.703 119.5 50.344 1 91.5 88 ALA B CA 1
ATOM 4878 C C . ALA B 1 88 ? 13.562 120.625 50.906 1 91.5 88 ALA B C 1
ATOM 4880 O O . ALA B 1 88 ? 13.078 121.438 51.688 1 91.5 88 ALA B O 1
ATOM 4881 N N . PRO B 1 89 ? 14.797 120.688 50.531 1 85.19 89 PRO B N 1
ATOM 4882 C CA . PRO B 1 89 ? 15.688 121.75 51.062 1 85.19 89 PRO B CA 1
ATOM 4883 C C . PRO B 1 89 ? 15.211 123.188 50.688 1 85.19 89 PRO B C 1
ATOM 4885 O O . PRO B 1 89 ? 15.367 124.125 51.469 1 85.19 89 PRO B O 1
ATOM 4888 N N . SER B 1 90 ? 14.586 123.312 49.688 1 84.06 90 SER B N 1
ATOM 4889 C CA . SER B 1 90 ? 14.086 124.625 49.25 1 84.06 90 SER B CA 1
ATOM 4890 C C . SER B 1 90 ? 12.992 125.125 50.188 1 84.06 90 SER B C 1
ATOM 4892 O O . SER B 1 90 ? 12.867 126.312 50.375 1 84.06 90 SER B O 1
ATOM 4894 N N . LEU B 1 91 ? 12.305 124.188 50.719 1 86.12 91 LEU B N 1
ATOM 4895 C CA . LEU B 1 91 ? 11.227 124.562 51.656 1 86.12 91 LEU B CA 1
ATOM 4896 C C . LEU B 1 91 ? 11.789 125 53 1 86.12 91 LEU B C 1
ATOM 4898 O O . LEU B 1 91 ? 11.227 125.875 53.656 1 86.12 91 LEU B O 1
ATOM 4902 N N . ASN B 1 92 ? 12.828 124.438 53.344 1 83.19 92 ASN B N 1
ATOM 4903 C CA . ASN B 1 92 ? 13.461 124.75 54.625 1 83.19 92 ASN B CA 1
ATOM 4904 C C . ASN B 1 92 ? 14 126.125 54.625 1 83.19 92 ASN B C 1
ATOM 4906 O O . ASN B 1 92 ? 14.055 126.75 55.688 1 83.19 92 ASN B O 1
ATOM 4910 N N . LYS B 1 93 ? 14.203 126.688 53.594 1 78.56 93 LYS B N 1
ATOM 4911 C CA . LYS B 1 93 ? 14.75 128 53.469 1 78.56 93 LYS B CA 1
ATOM 4912 C C . LYS B 1 93 ? 13.68 129.125 53.781 1 78.56 93 LYS B C 1
ATOM 4914 O O . LYS B 1 93 ? 13.977 130.125 54.312 1 78.56 93 LYS B O 1
ATOM 4919 N N . ILE B 1 94 ? 12.594 128.625 53.531 1 79.44 94 ILE B N 1
ATOM 4920 C CA . ILE B 1 94 ? 11.5 129.625 53.656 1 79.44 94 ILE B CA 1
ATOM 4921 C C . ILE B 1 94 ? 10.766 129.375 54.969 1 79.44 94 ILE B C 1
ATOM 4923 O O . ILE B 1 94 ? 10.414 130.375 55.656 1 79.44 94 ILE B O 1
ATOM 4927 N N . TYR B 1 95 ? 10.602 128.25 55.312 1 83 95 TYR B N 1
ATOM 4928 C CA . TYR B 1 95 ? 9.711 127.938 56.438 1 83 95 TYR B CA 1
ATOM 4929 C C . TYR B 1 95 ? 10.484 127.438 57.625 1 83 95 TYR B C 1
ATOM 4931 O O . TYR B 1 95 ? 9.906 127.125 58.688 1 83 95 TYR B O 1
ATOM 4939 N N . GLY B 1 96 ? 11.875 127.25 57.594 1 80.81 96 GLY B N 1
ATOM 4940 C CA . GLY B 1 96 ? 12.672 126.75 58.688 1 80.81 96 GLY B CA 1
ATOM 4941 C C . GLY B 1 96 ? 12.914 125.25 58.562 1 80.81 96 GLY B C 1
ATOM 4942 O O . GLY B 1 96 ? 12.367 124.562 57.688 1 80.81 96 GLY B O 1
ATOM 4943 N N . PRO B 1 97 ? 13.758 124.625 59.312 1 78.5 97 PRO B N 1
ATOM 4944 C CA . PRO B 1 97 ? 14.242 123.25 59.156 1 78.5 97 PRO B CA 1
ATOM 4945 C C . PRO B 1 97 ? 13.18 122.25 59.531 1 78.5 97 PRO B C 1
ATOM 4947 O O . PRO B 1 97 ? 13.289 121.062 59.156 1 78.5 97 PRO B O 1
ATOM 4950 N N . GLY B 1 98 ? 12.125 122.375 59.781 1 77.06 98 GLY B N 1
ATOM 4951 C CA . GLY B 1 98 ? 11.078 121.5 60.156 1 77.06 98 GLY B CA 1
ATOM 4952 C C . GLY B 1 98 ? 11.5 120.5 61.25 1 77.06 98 GLY B C 1
ATOM 4953 O O . GLY B 1 98 ? 12.586 120.688 61.844 1 77.06 98 GLY B O 1
ATOM 4954 N N . SER B 1 99 ? 10.695 119.5 61.656 1 82.69 99 SER B N 1
ATOM 4955 C CA . SER B 1 99 ? 10.977 118.562 62.688 1 82.69 99 SER B CA 1
ATOM 4956 C C . SER B 1 99 ? 11.906 117.438 62.188 1 82.69 99 SER B C 1
ATOM 4958 O O . SER B 1 99 ? 12.117 117.312 60.969 1 82.69 99 SER B O 1
ATOM 4960 N N . THR B 1 100 ? 12.523 116.625 63 1 81.5 100 THR B N 1
ATOM 4961 C CA . THR B 1 100 ? 13.5 115.625 62.688 1 81.5 100 THR B CA 1
ATOM 4962 C C . THR B 1 100 ? 12.875 114.5 61.812 1 81.5 100 THR B C 1
ATOM 4964 O O . THR B 1 100 ? 13.57 113.875 61 1 81.5 100 THR B O 1
ATOM 4967 N N . ASP B 1 101 ? 11.672 114.375 61.812 1 83.75 101 ASP B N 1
ATOM 4968 C CA . ASP B 1 101 ? 10.992 113.312 61.062 1 83.75 101 ASP B CA 1
ATOM 4969 C C . ASP B 1 101 ? 10.727 113.75 59.625 1 83.75 101 ASP B C 1
ATOM 4971 O O . ASP B 1 101 ? 10.383 112.938 58.781 1 83.75 101 ASP B O 1
ATOM 4975 N N . GLN B 1 102 ? 11.031 115 59.344 1 90.38 102 GLN B N 1
ATOM 4976 C CA . GLN B 1 102 ? 10.75 115.5 58.031 1 90.38 102 GLN B CA 1
ATOM 4977 C C . GLN B 1 102 ? 12.016 115.625 57.188 1 90.38 102 GLN B C 1
ATOM 4979 O O . GLN B 1 102 ? 12.016 116.188 56.094 1 90.38 102 GLN B O 1
ATOM 4984 N N . GLN B 1 103 ? 13.07 115.062 57.75 1 90 103 GLN B N 1
ATOM 4985 C CA . GLN B 1 103 ? 14.336 115 57.031 1 90 103 GLN B CA 1
ATOM 4986 C C . GLN B 1 103 ? 14.516 113.688 56.312 1 90 103 GLN B C 1
ATOM 4988 O O . GLN B 1 103 ? 14 112.625 56.781 1 90 103 GLN B O 1
ATOM 4993 N N . PRO B 1 104 ? 15.219 113.75 55.188 1 92.25 104 PRO B N 1
ATOM 4994 C CA . PRO B 1 104 ? 15.461 112.5 54.469 1 92.25 104 PRO B CA 1
ATOM 4995 C C . PRO B 1 104 ? 16.328 111.5 55.281 1 92.25 104 PRO B C 1
ATOM 4997 O O . PRO B 1 104 ? 17.328 111.875 55.875 1 92.25 104 PRO B O 1
ATOM 5000 N N . LYS B 1 105 ? 15.938 110.25 55.344 1 90.56 105 LYS B N 1
ATOM 5001 C CA . LYS B 1 105 ? 16.625 109.25 56.188 1 90.56 105 LYS B CA 1
ATOM 5002 C C . LYS B 1 105 ? 17.312 108.188 55.344 1 90.56 105 LYS B C 1
ATOM 5004 O O . LYS B 1 105 ? 18.344 107.625 55.719 1 90.56 105 LYS B O 1
ATOM 5009 N N . ASP B 1 106 ? 16.812 107.812 54.219 1 90.06 106 ASP B N 1
ATOM 5010 C CA . ASP B 1 106 ? 17.391 106.688 53.438 1 90.06 106 ASP B CA 1
ATOM 5011 C C . ASP B 1 106 ? 17.375 107 51.938 1 90.06 106 ASP B C 1
ATOM 5013 O O . ASP B 1 106 ? 17.109 108.125 51.562 1 90.06 106 ASP B O 1
ATOM 5017 N N . GLU B 1 107 ? 17.797 106 51.062 1 93.31 107 GLU B N 1
ATOM 5018 C CA . GLU B 1 107 ? 17.953 106.188 49.625 1 93.31 107 GLU B CA 1
ATOM 5019 C C . GLU B 1 107 ? 16.609 106.438 48.969 1 93.31 107 GLU B C 1
ATOM 5021 O O . GLU B 1 107 ? 16.531 107.188 48 1 93.31 107 GLU B O 1
ATOM 5026 N N . ILE B 1 108 ? 15.547 105.938 49.469 1 94.88 108 ILE B N 1
ATOM 5027 C CA . ILE B 1 108 ? 14.219 106.062 48.906 1 94.88 108 ILE B CA 1
ATOM 5028 C C . ILE B 1 108 ? 13.789 107.562 49.031 1 94.88 108 ILE B C 1
ATOM 5030 O O . ILE B 1 108 ? 13.258 108.125 48.094 1 94.88 108 ILE B O 1
ATOM 5034 N N . ASP B 1 109 ? 14.117 108.125 50.125 1 93.81 109 ASP B N 1
ATOM 5035 C CA . ASP B 1 109 ? 13.773 109.5 50.375 1 93.81 109 ASP B CA 1
ATOM 5036 C C . ASP B 1 109 ? 14.516 110.438 49.406 1 93.81 109 ASP B C 1
ATOM 5038 O O . ASP B 1 109 ? 13.922 111.375 48.844 1 93.81 109 ASP B O 1
ATOM 5042 N N . GLN B 1 110 ? 15.773 110.062 49.188 1 93.38 110 GLN B N 1
ATOM 5043 C CA . GLN B 1 110 ? 16.609 110.875 48.312 1 93.38 110 GLN B CA 1
ATOM 5044 C C . GLN B 1 110 ? 16.141 110.812 46.875 1 93.38 110 GLN B C 1
ATOM 5046 O O . GLN B 1 110 ? 16.078 111.812 46.156 1 93.38 110 GLN B O 1
ATOM 5051 N N . ARG B 1 111 ? 15.789 109.688 46.531 1 94.06 111 ARG B N 1
ATOM 5052 C CA . ARG B 1 111 ? 15.312 109.438 45.156 1 94.06 111 ARG B CA 1
ATOM 5053 C C . ARG B 1 111 ? 13.992 110.188 44.938 1 94.06 111 ARG B C 1
ATOM 5055 O O . ARG B 1 111 ? 13.781 110.75 43.875 1 94.06 111 ARG B O 1
ATOM 5062 N N . ALA B 1 112 ? 13.148 110.062 45.812 1 95.44 112 ALA B N 1
ATOM 5063 C CA . ALA B 1 112 ? 11.852 110.688 45.688 1 95.44 112 ALA B CA 1
ATOM 5064 C C . ALA B 1 112 ? 12.016 112.25 45.656 1 95.44 112 ALA B C 1
ATOM 5066 O O . ALA B 1 112 ? 11.289 112.938 44.969 1 95.44 112 ALA B O 1
ATOM 5067 N N . LEU B 1 113 ? 12.93 112.688 46.469 1 93.69 113 LEU B N 1
ATOM 5068 C CA . LEU B 1 113 ? 13.18 114.125 46.5 1 93.69 113 LEU B CA 1
ATOM 5069 C C . LEU B 1 113 ? 13.727 114.625 45.188 1 93.69 113 LEU B C 1
ATOM 5071 O O . LEU B 1 113 ? 13.648 115.875 44.906 1 93.69 113 LEU B O 1
ATOM 5075 N N . GLN B 1 114 ? 14.25 113.688 44.406 1 92.88 114 GLN B N 1
ATOM 5076 C CA . GLN B 1 114 ? 14.734 114.062 43.062 1 92.88 114 GLN B CA 1
ATOM 5077 C C . GLN B 1 114 ? 13.609 114 42.031 1 92.88 114 GLN B C 1
ATOM 5079 O O . GLN B 1 114 ? 13.828 114.312 40.844 1 92.88 114 GLN B O 1
ATOM 5084 N N . GLY B 1 115 ? 12.383 113.5 42.469 1 91.81 115 GLY B N 1
ATOM 5085 C CA . GLY B 1 115 ? 11.234 113.625 41.594 1 91.81 115 GLY B CA 1
ATOM 5086 C C . GLY B 1 115 ? 10.719 112.25 41.156 1 91.81 115 GLY B C 1
ATOM 5087 O O . GLY B 1 115 ? 9.758 112.125 40.406 1 91.81 115 GLY B O 1
ATOM 5088 N N . GLU B 1 116 ? 11.258 111.312 41.688 1 92.94 116 GLU B N 1
ATOM 5089 C CA . GLU B 1 116 ? 10.867 109.938 41.281 1 92.94 116 GLU B CA 1
ATOM 5090 C C . GLU B 1 116 ? 9.734 109.375 42.156 1 92.94 116 GLU B C 1
ATOM 5092 O O . GLU B 1 116 ? 9.805 109.438 43.375 1 92.94 116 GLU B O 1
ATOM 5097 N N . THR B 1 117 ? 8.641 108.875 41.5 1 93.25 117 THR B N 1
ATOM 5098 C CA . THR B 1 117 ? 7.594 108.188 42.219 1 93.25 117 THR B CA 1
ATOM 5099 C C . THR B 1 117 ? 8.016 106.688 42.469 1 93.25 117 THR B C 1
ATOM 5101 O O . THR B 1 117 ? 8.289 105.938 41.531 1 93.25 117 THR B O 1
ATOM 5104 N N . ILE B 1 118 ? 8.086 106.312 43.688 1 93.5 118 ILE B N 1
ATOM 5105 C CA . ILE B 1 118 ? 8.625 105.062 44.031 1 93.5 118 ILE B CA 1
ATOM 5106 C C . ILE B 1 118 ? 7.531 104.188 44.688 1 93.5 118 ILE B C 1
ATOM 5108 O O . ILE B 1 118 ? 6.926 104.625 45.656 1 93.5 118 ILE B O 1
ATOM 5112 N N . ILE B 1 119 ? 7.199 103.062 44.062 1 92.44 119 ILE B N 1
ATOM 5113 C CA . ILE B 1 119 ? 6.344 102.062 44.625 1 92.44 119 ILE B CA 1
ATOM 5114 C C . ILE B 1 119 ? 7.039 100.688 44.531 1 92.44 119 ILE B C 1
ATOM 5116 O O . ILE B 1 119 ? 7.02 100.062 43.469 1 92.44 119 ILE B O 1
ATOM 5120 N N . GLU B 1 120 ? 7.68 100.25 45.469 1 91.06 120 GLU B N 1
ATOM 5121 C CA . GLU B 1 120 ? 8.484 99.062 45.406 1 91.06 120 GLU B CA 1
ATOM 5122 C C . GLU B 1 120 ? 8.32 98.25 46.656 1 91.06 120 GLU B C 1
ATOM 5124 O O . GLU B 1 120 ? 7.918 98.75 47.719 1 91.06 120 GLU B O 1
ATOM 5129 N N . PRO B 1 121 ? 8.578 96.938 46.562 1 86.69 121 PRO B N 1
ATOM 5130 C CA . PRO B 1 121 ? 8.57 96.062 47.75 1 86.69 121 PRO B CA 1
ATOM 5131 C C . PRO B 1 121 ? 9.602 96.5 48.781 1 86.69 121 PRO B C 1
ATOM 5133 O O . PRO B 1 121 ? 10.695 96.938 48.438 1 86.69 121 PRO B O 1
ATOM 5136 N N . TYR B 1 122 ? 9.117 96.625 50.031 1 87.56 122 TYR B N 1
ATOM 5137 C CA . TYR B 1 122 ? 9.938 97.125 51.125 1 87.56 122 TYR B CA 1
ATOM 5138 C C . TYR B 1 122 ? 9.906 96.188 52.312 1 87.56 122 TYR B C 1
ATOM 5140 O O . TYR B 1 122 ? 8.883 95.562 52.594 1 87.56 122 TYR B O 1
ATOM 5148 N N . GLN B 1 123 ? 11.117 96 52.938 1 89.56 123 GLN B N 1
ATOM 5149 C CA . GLN B 1 123 ? 11.242 95.188 54.156 1 89.56 123 GLN B CA 1
ATOM 5150 C C . GLN B 1 123 ? 11.656 96.062 55.344 1 89.56 123 GLN B C 1
ATOM 5152 O O . GLN B 1 123 ? 12.664 96.75 55.281 1 89.56 123 GLN B O 1
ATOM 5157 N N . ALA B 1 124 ? 10.742 96.125 56.281 1 87.5 124 ALA B N 1
ATOM 5158 C CA . ALA B 1 124 ? 11.023 96.875 57.5 1 87.5 124 ALA B CA 1
ATOM 5159 C C . ALA B 1 124 ? 10.914 96 58.75 1 87.5 124 ALA B C 1
ATOM 5161 O O . ALA B 1 124 ? 10.75 94.75 58.625 1 87.5 124 ALA B O 1
ATOM 5162 N N . ASP B 1 125 ? 11.188 96.5 60 1 83.62 125 ASP B N 1
ATOM 5163 C CA . ASP B 1 125 ? 11.141 95.75 61.25 1 83.62 125 ASP B CA 1
ATOM 5164 C C . ASP B 1 125 ? 9.773 95.125 61.438 1 83.62 125 ASP B C 1
ATOM 5166 O O . ASP B 1 125 ? 9.672 94 62.031 1 83.62 125 ASP B O 1
ATOM 5170 N N . TRP B 1 126 ? 8.695 95.688 60.812 1 85.19 126 TRP B N 1
ATOM 5171 C CA . TRP B 1 126 ? 7.324 95.25 60.969 1 85.19 126 TRP B CA 1
ATOM 5172 C C . TRP B 1 126 ? 7.008 94.125 59.938 1 85.19 126 TRP B C 1
ATOM 5174 O O . TRP B 1 126 ? 5.973 93.5 60.031 1 85.19 126 TRP B O 1
ATOM 5184 N N . GLY B 1 127 ? 7.922 93.938 59.062 1 85.12 127 GLY B N 1
ATOM 5185 C CA . GLY B 1 127 ? 7.715 92.812 58.125 1 85.12 127 GLY B CA 1
ATOM 5186 C C . GLY B 1 127 ? 7.848 93.312 56.688 1 85.12 127 GLY B C 1
ATOM 5187 O O . GLY B 1 127 ? 8.508 94.25 56.375 1 85.12 127 GLY B O 1
ATOM 5188 N N . LYS B 1 128 ? 7.309 92.375 55.656 1 88.44 128 LYS B N 1
ATOM 5189 C CA . LYS B 1 128 ? 7.371 92.688 54.219 1 88.44 128 LYS B CA 1
ATOM 5190 C C . LYS B 1 128 ? 6.188 93.562 53.812 1 88.44 128 LYS B C 1
ATOM 5192 O O . LYS B 1 128 ? 5.066 93.375 54.281 1 88.44 128 LYS B O 1
ATOM 5197 N N . GLY B 1 129 ? 6.43 94.625 53.031 1 86.44 129 GLY B N 1
ATOM 5198 C CA . GLY B 1 129 ? 5.387 95.5 52.562 1 86.44 129 GLY B CA 1
ATOM 5199 C C . GLY B 1 129 ? 5.801 96.312 51.312 1 86.44 129 GLY B C 1
ATOM 5200 O O . GLY B 1 129 ? 6.676 95.875 50.562 1 86.44 129 GLY B O 1
ATOM 5201 N N . ILE B 1 130 ? 5.031 97.312 50.969 1 91.12 130 ILE B N 1
ATOM 5202 C CA . ILE B 1 130 ? 5.285 98.188 49.844 1 91.12 130 ILE B CA 1
ATOM 5203 C C . ILE B 1 130 ? 5.523 99.625 50.375 1 91.12 130 ILE B C 1
ATOM 5205 O O . ILE B 1 130 ? 4.844 100.062 51.312 1 91.12 130 ILE B O 1
ATOM 5209 N N . VAL B 1 131 ? 6.57 100.25 49.938 1 93.31 131 VAL B N 1
ATOM 5210 C CA . VAL B 1 131 ? 6.828 101.625 50.25 1 93.31 131 VAL B CA 1
ATOM 5211 C C . VAL B 1 131 ? 6.426 102.5 49.094 1 93.31 131 VAL B C 1
ATOM 5213 O O . VAL B 1 131 ? 6.66 102.188 47.938 1 93.31 131 VAL B O 1
ATOM 5216 N N . VAL B 1 132 ? 5.68 103.438 49.344 1 93.94 132 VAL B N 1
ATOM 5217 C CA . VAL B 1 132 ? 5.297 104.438 48.344 1 93.94 132 VAL B CA 1
ATOM 5218 C C . VAL B 1 132 ? 5.918 105.812 48.719 1 93.94 132 VAL B C 1
ATOM 5220 O O . VAL B 1 132 ? 5.738 106.312 49.844 1 93.94 132 VAL B O 1
ATOM 5223 N N . ALA B 1 133 ? 6.707 106.375 47.906 1 94.81 133 ALA B N 1
ATOM 5224 C CA . ALA B 1 133 ? 7.25 107.75 48.031 1 94.81 133 ALA B CA 1
ATOM 5225 C C . ALA B 1 133 ? 6.793 108.625 46.875 1 94.81 133 ALA B C 1
ATOM 5227 O O . ALA B 1 133 ? 7.242 108.438 45.75 1 94.81 133 ALA B O 1
ATOM 5228 N N . LEU B 1 134 ? 5.895 109.438 47.125 1 94.31 134 LEU B N 1
ATOM 5229 C CA . LEU B 1 134 ? 5.281 110.312 46.125 1 94.31 134 LEU B CA 1
ATOM 5230 C C . LEU B 1 134 ? 5.82 111.688 46.219 1 94.31 134 LEU B C 1
ATOM 5232 O O . LEU B 1 134 ? 5.562 112.375 47.188 1 94.31 134 LEU B O 1
ATOM 5236 N N . PRO B 1 135 ? 6.492 112.188 45.281 1 93.31 135 PRO B N 1
ATOM 5237 C CA . PRO B 1 135 ? 6.965 113.562 45.281 1 93.31 135 PRO B CA 1
ATOM 5238 C C . PRO B 1 135 ? 5.848 114.562 45.031 1 93.31 135 PRO B C 1
ATOM 5240 O O . PRO B 1 135 ? 5.059 114.375 44.094 1 93.31 135 PRO B O 1
ATOM 5243 N N . MET B 1 136 ? 5.785 115.438 45.812 1 91.31 136 MET B N 1
ATOM 5244 C CA . MET B 1 136 ? 4.816 116.5 45.625 1 91.31 136 MET B CA 1
ATOM 5245 C C . MET B 1 136 ? 5.461 117.75 44.938 1 91.31 136 MET B C 1
ATOM 5247 O O . MET B 1 136 ? 6.25 118.438 45.562 1 91.31 136 MET B O 1
ATOM 5251 N N . LYS B 1 137 ? 4.949 118 43.812 1 93.19 137 LYS B N 1
ATOM 5252 C CA . LYS B 1 137 ? 5.543 119.062 43 1 93.19 137 LYS B CA 1
ATOM 5253 C C . LYS B 1 137 ? 4.684 120.312 43 1 93.19 137 LYS B C 1
ATOM 5255 O O . LYS B 1 137 ? 3.457 120.25 43.094 1 93.19 137 LYS B O 1
ATOM 5260 N N . SER B 1 138 ? 5.465 121.438 42.906 1 90.94 138 SER B N 1
ATOM 5261 C CA . SER B 1 138 ? 4.785 122.688 42.812 1 90.94 138 SER B CA 1
ATOM 5262 C C . SER B 1 138 ? 3.98 122.812 41.531 1 90.94 138 SER B C 1
ATOM 5264 O O . SER B 1 138 ? 4.496 122.562 40.438 1 90.94 138 SER B O 1
ATOM 5266 N N . SER B 1 139 ? 2.676 122.938 41.625 1 92.25 139 SER B N 1
ATOM 5267 C CA . SER B 1 139 ? 1.774 123.062 40.469 1 92.25 139 SER B CA 1
ATOM 5268 C C . SER B 1 139 ? 0.904 124.312 40.594 1 92.25 139 SER B C 1
ATOM 5270 O O . SER B 1 139 ? 0.523 124.75 41.688 1 92.25 139 SER B O 1
ATOM 5272 N N . GLU B 1 140 ? 0.625 124.875 39.469 1 91.25 140 GLU B N 1
ATOM 5273 C CA . GLU B 1 140 ? -0.246 126.062 39.438 1 91.25 140 GLU B CA 1
ATOM 5274 C C . GLU B 1 140 ? -1.687 125.688 39.781 1 91.25 140 GLU B C 1
ATOM 5276 O O . GLU B 1 140 ? -2.445 126.5 40.281 1 91.25 140 GLU B O 1
ATOM 5281 N N . ASN B 1 141 ? -1.95 124.375 39.406 1 89.62 141 ASN B N 1
ATOM 5282 C CA . ASN B 1 141 ? -3.297 123.938 39.688 1 89.62 141 ASN B CA 1
ATOM 5283 C C . ASN B 1 141 ? -3.287 122.438 40.094 1 89.62 141 ASN B C 1
ATOM 5285 O O . ASN B 1 141 ? -3.523 121.562 39.281 1 89.62 141 ASN B O 1
ATOM 5289 N N . TYR B 1 142 ? -3.061 122.25 41.375 1 88.81 142 TYR B N 1
ATOM 5290 C CA . TYR B 1 142 ? -3.172 120.938 41.906 1 88.81 142 TYR B CA 1
ATOM 5291 C C . TYR B 1 142 ? -4.539 120.688 42.531 1 88.81 142 TYR B C 1
ATOM 5293 O O . TYR B 1 142 ? -4.738 121 43.719 1 88.81 142 TYR B O 1
ATOM 5301 N N . ARG B 1 143 ? -5.406 120.125 41.812 1 86.56 143 ARG B N 1
ATOM 5302 C CA . ARG B 1 143 ? -6.773 119.875 42.25 1 86.56 143 ARG B CA 1
ATOM 5303 C C . ARG B 1 143 ? -7.402 121.062 42.906 1 86.56 143 ARG B C 1
ATOM 5305 O O . ARG B 1 143 ? -7.965 121 44 1 86.56 143 ARG B O 1
ATOM 5312 N N . GLY B 1 144 ? -7.133 122.125 42.281 1 81.44 144 GLY B N 1
ATOM 5313 C CA . GLY B 1 144 ? -7.77 123.375 42.75 1 81.44 144 GLY B CA 1
ATOM 5314 C C . GLY B 1 144 ? -6.848 124.25 43.594 1 81.44 144 GLY B C 1
ATOM 5315 O O . GLY B 1 144 ? -7.23 125.312 44 1 81.44 144 GLY B O 1
ATOM 5316 N N . THR B 1 145 ? -5.574 123.875 43.812 1 87.06 145 THR B N 1
ATOM 5317 C CA . THR B 1 145 ? -4.668 124.625 44.656 1 87.06 145 THR B CA 1
ATOM 5318 C C . THR B 1 145 ? -3.475 125.125 43.875 1 87.06 145 THR B C 1
ATOM 5320 O O . THR B 1 145 ? -2.879 124.375 43.062 1 87.06 145 THR B O 1
ATOM 5323 N N . ASN B 1 146 ? -3.195 126.375 44.031 1 87.38 146 ASN B N 1
ATOM 5324 C CA . ASN B 1 146 ? -2.016 127 43.406 1 87.38 146 ASN B CA 1
ATOM 5325 C C . ASN B 1 146 ? -0.809 126.938 44.344 1 87.38 146 ASN B C 1
ATOM 5327 O O . ASN B 1 146 ? -0.641 127.812 45.188 1 87.38 146 ASN B O 1
ATOM 5331 N N . CYS B 1 147 ? 0 126 44.188 1 86.06 147 CYS B N 1
ATOM 5332 C CA . CYS B 1 147 ? 1.146 125.75 45.062 1 86.06 147 CYS B CA 1
ATOM 5333 C C . CYS B 1 147 ? 2.234 126.812 44.844 1 86.06 147 CYS B C 1
ATOM 5335 O O . CYS B 1 147 ? 2.932 127.188 45.781 1 86.06 147 CYS B O 1
ATOM 5337 N N . VAL B 1 148 ? 2.299 127.312 43.688 1 88.62 148 VAL B N 1
ATOM 5338 C CA . VAL B 1 148 ? 3.338 128.25 43.312 1 88.62 148 VAL B CA 1
ATOM 5339 C C . VAL B 1 148 ? 3.162 129.5 44.094 1 88.62 148 VAL B C 1
ATOM 5341 O O . VAL B 1 148 ? 4.137 130.125 44.562 1 88.62 148 VAL B O 1
ATOM 5344 N N . ALA B 1 149 ? 2.025 129.875 44.188 1 85.44 149 ALA B N 1
ATOM 5345 C CA . ALA B 1 149 ? 1.719 131.125 44.812 1 85.44 149 ALA B CA 1
ATOM 5346 C C . ALA B 1 149 ? 2.076 131.125 46.281 1 85.44 149 ALA B C 1
ATOM 5348 O O . ALA B 1 149 ? 2.664 132.125 46.812 1 85.44 149 ALA B O 1
ATOM 5349 N N . CYS B 1 150 ? 1.898 130.125 46.969 1 85 150 CYS B N 1
ATOM 5350 C CA . CYS B 1 150 ? 2.078 130 48.406 1 85 150 CYS B CA 1
ATOM 5351 C C . CYS B 1 150 ? 3.51 129.625 48.75 1 85 150 CYS B C 1
ATOM 5353 O O . CYS B 1 150 ? 4.027 130 49.812 1 85 150 CYS B O 1
ATOM 5355 N N . HIS B 1 151 ? 4.152 128.875 47.906 1 88 151 HIS B N 1
ATOM 5356 C CA . HIS B 1 151 ? 5.465 128.375 48.25 1 88 151 HIS B CA 1
ATOM 5357 C C . HIS B 1 151 ? 6.57 129.125 47.5 1 88 151 HIS B C 1
ATOM 5359 O O . HIS B 1 151 ? 7.758 128.875 47.75 1 88 151 HIS B O 1
ATOM 5365 N N . ILE B 1 152 ? 6.234 130 46.625 1 85 152 ILE B N 1
ATOM 5366 C CA . ILE B 1 152 ? 7.156 130.75 45.844 1 85 152 ILE B CA 1
ATOM 5367 C C . ILE B 1 152 ? 8.195 129.875 45.188 1 85 152 ILE B C 1
ATOM 5369 O O . ILE B 1 152 ? 9.398 130.125 45.25 1 85 152 ILE B O 1
ATOM 5373 N N . ALA B 1 153 ? 7.723 128.75 44.656 1 89 153 ALA B N 1
ATOM 5374 C CA . ALA B 1 153 ? 8.555 127.812 43.969 1 89 153 ALA B CA 1
ATOM 5375 C C . ALA B 1 153 ? 8.094 127.625 42.531 1 89 153 ALA B C 1
ATOM 5377 O O . ALA B 1 153 ? 6.891 127.625 42.25 1 89 153 ALA B O 1
ATOM 5378 N N . PRO B 1 154 ? 9.031 127.5 41.5 1 89.81 154 PRO B N 1
ATOM 5379 C CA . PRO B 1 154 ? 8.633 127.312 40.094 1 89.81 154 PRO B CA 1
ATOM 5380 C C . PRO B 1 154 ? 7.855 126.062 39.875 1 89.81 154 PRO B C 1
ATOM 5382 O O . PRO B 1 154 ? 7.977 125.062 40.656 1 89.81 154 PRO B O 1
ATOM 5385 N N . GLU B 1 155 ? 7.125 126.062 38.812 1 90.75 155 GLU B N 1
ATOM 5386 C CA . GLU B 1 155 ? 6.32 124.938 38.438 1 90.75 155 GLU B CA 1
ATOM 5387 C C . GLU B 1 155 ? 7.195 123.688 38.188 1 90.75 155 GLU B C 1
ATOM 5389 O O . GLU B 1 155 ? 8.219 123.812 37.5 1 90.75 155 GLU B O 1
ATOM 5394 N N . GLY B 1 156 ? 6.859 122.625 38.938 1 91.12 156 GLY B N 1
ATOM 5395 C CA . GLY B 1 156 ? 7.566 121.375 38.719 1 91.12 156 GLY B CA 1
ATOM 5396 C C . GLY B 1 156 ? 8.594 121.062 39.781 1 91.12 156 GLY B C 1
ATOM 5397 O O . GLY B 1 156 ? 9.117 119.938 39.844 1 91.12 156 GLY B O 1
ATOM 5398 N N . GLU B 1 157 ? 8.953 122.062 40.625 1 90 157 GLU B N 1
ATOM 5399 C CA . GLU B 1 157 ? 9.945 121.812 41.656 1 90 157 GLU B CA 1
ATOM 5400 C C . GLU B 1 157 ? 9.375 121 42.812 1 90 157 GLU B C 1
ATOM 5402 O O . GLU B 1 157 ? 8.219 121.188 43.188 1 90 157 GLU B O 1
ATOM 5407 N N . VAL B 1 158 ? 10.164 120.062 43.281 1 94.38 158 VAL B N 1
ATOM 5408 C CA . VAL B 1 158 ? 9.711 119.188 44.375 1 94.38 158 VAL B CA 1
ATOM 5409 C C . VAL B 1 158 ? 9.727 119.938 45.688 1 94.38 158 VAL B C 1
ATOM 5411 O O . VAL B 1 158 ? 10.773 120.438 46.125 1 94.38 158 VAL B O 1
ATOM 5414 N N . LEU B 1 159 ? 8.594 120 46.312 1 91.81 159 LEU B N 1
ATOM 5415 C CA . LEU B 1 159 ? 8.453 120.75 47.562 1 91.81 159 LEU B CA 1
ATOM 5416 C C . LEU B 1 159 ? 8.617 119.812 48.75 1 91.81 159 LEU B C 1
ATOM 5418 O O . LEU B 1 159 ? 9.031 120.25 49.844 1 91.81 159 LEU B O 1
ATOM 5422 N N . GLY B 1 160 ? 8.273 118.562 48.531 1 92.19 160 GLY B N 1
ATOM 5423 C CA . GLY B 1 160 ? 8.336 117.5 49.562 1 92.19 160 GLY B CA 1
ATOM 5424 C C . GLY B 1 160 ? 7.945 116.125 49.062 1 92.19 160 GLY B C 1
ATOM 5425 O O . GLY B 1 160 ? 7.711 115.938 47.844 1 92.19 160 GLY B O 1
ATOM 5426 N N . VAL B 1 161 ? 8.055 115.188 49.938 1 93.5 161 VAL B N 1
ATOM 5427 C CA . VAL B 1 161 ? 7.75 113.75 49.594 1 93.5 161 VAL B CA 1
ATOM 5428 C C . VAL B 1 161 ? 6.852 113.188 50.688 1 93.5 161 VAL B C 1
ATOM 5430 O O . VAL B 1 161 ? 7.094 113.375 51.875 1 93.5 161 VAL B O 1
ATOM 5433 N N . ILE B 1 162 ? 5.793 112.5 50.156 1 94.06 162 ILE B N 1
ATOM 5434 C CA . ILE B 1 162 ? 4.973 111.75 51.062 1 94.06 162 ILE B CA 1
ATOM 5435 C C . ILE B 1 162 ? 5.418 110.25 51.031 1 94.06 162 ILE B C 1
ATOM 5437 O O . ILE B 1 162 ? 5.426 109.625 49.969 1 94.06 162 ILE B O 1
ATOM 5441 N N . ARG B 1 163 ? 5.75 109.875 52.156 1 94.5 163 ARG B N 1
ATOM 5442 C CA . ARG B 1 163 ? 6.195 108.438 52.25 1 94.5 163 ARG B CA 1
ATOM 5443 C C . ARG B 1 163 ? 5.227 107.625 53.062 1 94.5 163 ARG B C 1
ATOM 5445 O O . ARG B 1 163 ? 4.891 108 54.188 1 94.5 163 ARG B O 1
ATOM 5452 N N . LEU B 1 164 ? 4.777 106.5 52.438 1 93.38 164 LEU B N 1
ATOM 5453 C CA . LEU B 1 164 ? 3.887 105.5 53.125 1 93.38 164 LEU B CA 1
ATOM 5454 C C . LEU B 1 164 ? 4.465 104.125 53.062 1 93.38 164 LEU B C 1
ATOM 5456 O O . LEU B 1 164 ? 4.969 103.688 52.031 1 93.38 164 LEU B O 1
ATOM 5460 N N . GLU B 1 165 ? 4.52 103.5 54.188 1 92.44 165 GLU B N 1
ATOM 5461 C CA . GLU B 1 165 ? 4.891 102.125 54.281 1 92.44 165 GLU B CA 1
ATOM 5462 C C . GLU B 1 165 ? 3.688 101.25 54.625 1 92.44 165 GLU B C 1
ATOM 5464 O O . GLU B 1 165 ? 3.041 101.438 55.656 1 92.44 165 GLU B O 1
ATOM 5469 N N . PHE B 1 166 ? 3.381 100.312 53.719 1 89.38 166 PHE B N 1
ATOM 5470 C CA . PHE B 1 166 ? 2.195 99.5 53.844 1 89.38 166 PHE B CA 1
ATOM 5471 C C . PHE B 1 166 ? 2.582 98 54.062 1 89.38 166 PHE B C 1
ATOM 5473 O O . PHE B 1 166 ? 3.357 97.438 53.281 1 89.38 166 PHE B O 1
ATOM 5480 N N . ASN B 1 167 ? 1.967 97.438 55.094 1 88.62 167 ASN B N 1
ATOM 5481 C CA . ASN B 1 167 ? 2.193 96 55.469 1 88.62 167 ASN B CA 1
ATOM 5482 C C . ASN B 1 167 ? 1.319 95.062 54.625 1 88.62 167 ASN B C 1
ATOM 5484 O O . ASN B 1 167 ? 0.091 95.188 54.656 1 88.62 167 ASN B O 1
ATOM 5488 N N . LEU B 1 168 ? 2.021 94.188 53.875 1 82.19 168 LEU B N 1
ATOM 5489 C CA . LEU B 1 168 ? 1.306 93.312 52.969 1 82.19 168 LEU B CA 1
ATOM 5490 C C . LEU B 1 168 ? 1.097 91.938 53.594 1 82.19 168 LEU B C 1
ATOM 5492 O O . LEU B 1 168 ? 0.576 91.062 52.938 1 82.19 168 LEU B O 1
ATOM 5496 N N . ASN B 1 169 ? 1.465 91.688 54.781 1 81 169 ASN B N 1
ATOM 5497 C CA . ASN B 1 169 ? 1.456 90.375 55.406 1 81 169 ASN B CA 1
ATOM 5498 C C . ASN B 1 169 ? 0.063 89.75 55.375 1 81 169 ASN B C 1
ATOM 5500 O O . ASN B 1 169 ? -0.094 88.625 55 1 81 169 ASN B O 1
ATOM 5504 N N . HIS B 1 170 ? -0.992 90.625 55.656 1 77.31 170 HIS B N 1
ATOM 5505 C CA . HIS B 1 170 ? -2.352 90.062 55.688 1 77.31 170 HIS B CA 1
ATOM 5506 C C . HIS B 1 170 ? -2.83 89.688 54.281 1 77.31 170 HIS B C 1
ATOM 5508 O O . HIS B 1 170 ? -3.404 88.625 54.094 1 77.31 170 HIS B O 1
ATOM 5514 N N . LEU B 1 171 ? -2.406 90.438 53.344 1 75.44 171 LEU B N 1
ATOM 5515 C CA . LEU B 1 171 ? -2.854 90.188 51.969 1 75.44 171 LEU B CA 1
ATOM 5516 C C . LEU B 1 171 ? -2.113 89 51.375 1 75.44 171 LEU B C 1
ATOM 5518 O O . LEU B 1 171 ? -2.715 88.188 50.656 1 75.44 171 LEU B O 1
ATOM 5522 N N . THR B 1 172 ? -0.853 88.938 51.656 1 77.56 172 THR B N 1
ATOM 5523 C CA . THR B 1 172 ? -0.061 87.812 51.125 1 77.56 172 THR B CA 1
ATOM 5524 C C . THR B 1 172 ? -0.546 86.5 51.688 1 77.56 172 THR B C 1
ATOM 5526 O O . THR B 1 172 ? -0.556 85.5 51 1 77.56 172 THR B O 1
ATOM 5529 N N . GLN B 1 173 ? -0.947 86.5 52.969 1 79.38 173 GLN B N 1
ATOM 5530 C CA . GLN B 1 173 ? -1.466 85.312 53.594 1 79.38 173 GLN B CA 1
ATOM 5531 C C . GLN B 1 173 ? -2.785 84.875 52.938 1 79.38 173 GLN B C 1
ATOM 5533 O O . GLN B 1 173 ? -3.008 83.688 52.719 1 79.38 173 GLN B O 1
ATOM 5538 N N . MET B 1 174 ? -3.588 85.875 52.531 1 75.12 174 MET B N 1
ATOM 5539 C CA . MET B 1 174 ? -4.867 85.562 51.875 1 75.12 174 MET B CA 1
ATOM 5540 C C . MET B 1 174 ? -4.652 85 50.5 1 75.12 174 MET B C 1
ATOM 5542 O O . MET B 1 174 ? -5.297 84 50.125 1 75.12 174 MET B O 1
ATOM 5546 N N . VAL B 1 175 ? -3.67 85.438 49.875 1 75.06 175 VAL B N 1
ATOM 5547 C CA . VAL B 1 175 ? -3.383 85 48.5 1 75.06 175 VAL B CA 1
ATOM 5548 C C . VAL B 1 175 ? -2.764 83.562 48.562 1 75.06 175 VAL B C 1
ATOM 5550 O O . VAL B 1 175 ? -3.127 82.688 47.781 1 75.06 175 VAL B O 1
ATOM 5553 N N . ASN B 1 176 ? -1.82 83.375 49.469 1 79.38 176 ASN B N 1
ATOM 5554 C CA . ASN B 1 176 ? -1.159 82.125 49.594 1 79.38 176 ASN B CA 1
ATOM 5555 C C . ASN B 1 176 ? -2.15 81 49.938 1 79.38 176 ASN B C 1
ATOM 5557 O O . ASN B 1 176 ? -2.072 79.875 49.406 1 79.38 176 ASN B O 1
ATOM 5561 N N . HIS B 1 177 ? -3.115 81.375 50.812 1 81 177 HIS B N 1
ATOM 5562 C CA . HIS B 1 177 ? -4.121 80.375 51.188 1 81 177 HIS B CA 1
ATOM 5563 C C . HIS B 1 177 ? -5.027 80 50 1 81 177 HIS B C 1
ATOM 5565 O O . HIS B 1 177 ? -5.293 78.812 49.75 1 81 177 HIS B O 1
ATOM 5571 N N . ARG B 1 178 ? -5.352 80.938 49.219 1 75.75 178 ARG B N 1
ATOM 5572 C CA . ARG B 1 178 ? -6.219 80.75 48.062 1 75.75 178 ARG B CA 1
ATOM 5573 C C . ARG B 1 178 ? -5.48 80 46.969 1 75.75 178 ARG B C 1
ATOM 5575 O O . ARG B 1 178 ? -6.059 79.125 46.281 1 75.75 178 ARG B O 1
ATOM 5582 N N . THR B 1 179 ? -4.203 80.312 46.875 1 75.94 179 THR B N 1
ATOM 5583 C CA . THR B 1 179 ? -3.396 79.625 45.875 1 75.94 179 THR B CA 1
ATOM 5584 C C . THR B 1 179 ? -3.227 78.125 46.219 1 75.94 179 THR B C 1
ATOM 5586 O O . THR B 1 179 ? -3.305 77.25 45.344 1 75.94 179 THR B O 1
ATOM 5589 N N . LEU B 1 180 ? -3.037 77.875 47.469 1 81.81 180 LEU B N 1
ATOM 5590 C CA . LEU B 1 180 ? -2.883 76.5 47.906 1 81.81 180 LEU B CA 1
ATOM 5591 C C . LEU B 1 180 ? -4.164 75.688 47.688 1 81.81 180 LEU B C 1
ATOM 5593 O O . LEU B 1 180 ? -4.117 74.562 47.219 1 81.81 180 LEU B O 1
ATOM 5597 N N . ILE B 1 181 ? -5.305 76.375 47.812 1 80.12 181 ILE B N 1
ATOM 5598 C CA . ILE B 1 181 ? -6.59 75.688 47.594 1 80.12 181 ILE B CA 1
ATOM 5599 C C . ILE B 1 181 ? -6.801 75.5 46.094 1 80.12 181 ILE B C 1
ATOM 5601 O O . ILE B 1 181 ? -7.27 74.438 45.688 1 80.12 181 ILE B O 1
ATOM 5605 N N . GLY B 1 182 ? -6.344 76.438 45.344 1 75.44 182 GLY B N 1
ATOM 5606 C CA . GLY B 1 182 ? -6.449 76.312 43.906 1 75.44 182 GLY B CA 1
ATOM 5607 C C . GLY B 1 182 ? -5.609 75.188 43.344 1 75.44 182 GLY B C 1
ATOM 5608 O O . GLY B 1 182 ? -6.082 74.375 42.531 1 75.44 182 GLY B O 1
ATOM 5609 N N . VAL B 1 183 ? -4.398 75.062 43.875 1 76.38 183 VAL B N 1
ATOM 5610 C CA . VAL B 1 183 ? -3.498 74 43.469 1 76.38 183 VAL B CA 1
ATOM 5611 C C . VAL B 1 183 ? -4.074 72.625 43.875 1 76.38 183 VAL B C 1
ATOM 5613 O O . VAL B 1 183 ? -4.008 71.688 43.125 1 76.38 183 VAL B O 1
ATOM 5616 N N . GLY B 1 184 ? -4.613 72.625 45.062 1 79.69 184 GLY B N 1
ATOM 5617 C CA . GLY B 1 184 ? -5.238 71.375 45.531 1 79.69 184 GLY B CA 1
ATOM 5618 C C . GLY B 1 184 ? -6.383 70.938 44.656 1 79.69 184 GLY B C 1
ATOM 5619 O O . GLY B 1 184 ? -6.457 69.75 44.281 1 79.69 184 GLY B O 1
ATOM 5620 N N . ILE B 1 185 ? -7.23 71.875 44.125 1 80.25 185 ILE B N 1
ATOM 5621 C CA . ILE B 1 185 ? -8.391 71.562 43.312 1 80.25 185 ILE B CA 1
ATOM 5622 C C . ILE B 1 185 ? -7.934 71.125 41.938 1 80.25 185 ILE B C 1
ATOM 5624 O O . ILE B 1 185 ? -8.453 70.125 41.375 1 80.25 185 ILE B O 1
ATOM 5628 N N . MET B 1 186 ? -6.93 71.688 41.438 1 77.44 186 MET B N 1
ATOM 5629 C CA . MET B 1 186 ? -6.406 71.312 40.125 1 77.44 186 MET B CA 1
ATOM 5630 C C . MET B 1 186 ? -5.801 69.938 40.156 1 77.44 186 MET B C 1
ATOM 5632 O O . MET B 1 186 ? -5.93 69.188 39.188 1 77.44 186 MET B O 1
ATOM 5636 N N . SER B 1 187 ? -5.191 69.625 41.25 1 80.94 187 SER B N 1
ATOM 5637 C CA . SER B 1 187 ? -4.598 68.312 41.406 1 80.94 187 SER B CA 1
ATOM 5638 C C . SER B 1 187 ? -5.664 67.25 41.438 1 80.94 187 SER B C 1
ATOM 5640 O O . SER B 1 187 ? -5.488 66.188 40.875 1 80.94 187 SER B O 1
ATOM 5642 N N . VAL B 1 188 ? -6.801 67.5 42.062 1 83 188 VAL B N 1
ATOM 5643 C CA . VAL B 1 188 ? -7.887 66.562 42.156 1 83 188 VAL B CA 1
ATOM 5644 C C . VAL B 1 188 ? -8.508 66.312 40.781 1 83 188 VAL B C 1
ATOM 5646 O O . VAL B 1 188 ? -8.797 65.188 40.406 1 83 188 VAL B O 1
ATOM 5649 N N . ILE B 1 189 ? -8.594 67.438 39.906 1 80.44 189 ILE B N 1
ATOM 5650 C CA . ILE B 1 189 ? -9.156 67.312 38.562 1 80.44 189 ILE B CA 1
ATOM 5651 C C . ILE B 1 189 ? -8.219 66.5 37.688 1 80.44 189 ILE B C 1
ATOM 5653 O O . ILE B 1 189 ? -8.664 65.625 36.938 1 80.44 189 ILE B O 1
ATOM 5657 N N . ALA B 1 190 ? -6.965 66.75 37.844 1 78.62 190 ALA B N 1
ATOM 5658 C CA . ALA B 1 190 ? -5.965 66 37.062 1 78.62 190 ALA B CA 1
ATOM 5659 C C . ALA B 1 190 ? -5.961 64.5 37.438 1 78.62 190 ALA B C 1
ATOM 5661 O O . ALA B 1 190 ? -5.848 63.656 36.562 1 78.62 190 ALA B O 1
ATOM 5662 N N . LEU B 1 191 ? -6.055 64.25 38.75 1 83.12 191 LEU B N 1
ATOM 5663 C CA . LEU B 1 191 ? -6.074 62.844 39.219 1 83.12 191 LEU B CA 1
ATOM 5664 C C . LEU B 1 191 ? -7.305 62.125 38.688 1 83.12 191 LEU B C 1
ATOM 5666 O O . LEU B 1 191 ? -7.219 60.938 38.312 1 83.12 191 LEU B O 1
ATOM 5670 N N . PHE B 1 192 ? -8.414 62.844 38.625 1 83.5 192 PHE B N 1
ATOM 5671 C CA . PHE B 1 192 ? -9.641 62.25 38.094 1 83.5 192 PHE B CA 1
ATOM 5672 C C . PHE B 1 192 ? -9.492 61.938 36.625 1 83.5 192 PHE B C 1
ATOM 5674 O O . PHE B 1 192 ? -9.883 60.875 36.156 1 83.5 192 PHE B O 1
ATOM 5681 N N . GLY B 1 193 ? -8.961 62.875 35.812 1 80.25 193 GLY B N 1
ATOM 5682 C CA . GLY B 1 193 ? -8.695 62.625 34.406 1 80.25 193 GLY B CA 1
ATOM 5683 C C . GLY B 1 193 ? -7.758 61.469 34.156 1 80.25 193 GLY B C 1
ATOM 5684 O O . GLY B 1 193 ? -7.969 60.656 33.25 1 80.25 193 GLY B O 1
ATOM 5685 N N . PHE B 1 194 ? -6.758 61.312 35 1 83.12 194 PHE B N 1
ATOM 5686 C CA . PHE B 1 194 ? -5.793 60.219 34.938 1 83.12 194 PHE B CA 1
ATOM 5687 C C . PHE B 1 194 ? -6.48 58.875 35.156 1 83.12 194 PHE B C 1
ATOM 5689 O O . PHE B 1 194 ? -6.293 57.938 34.375 1 83.12 194 PHE B O 1
ATOM 5696 N N . MET B 1 195 ? -7.301 58.812 36.219 1 85.19 195 MET B N 1
ATOM 5697 C CA . MET B 1 195 ? -7.984 57.562 36.562 1 85.19 195 MET B CA 1
ATOM 5698 C C . MET B 1 195 ? -8.969 57.156 35.469 1 85.19 195 MET B C 1
ATOM 5700 O O . MET B 1 195 ? -9.094 55.969 35.156 1 85.19 195 MET B O 1
ATOM 5704 N N . LEU B 1 196 ? -9.57 58.125 34.812 1 84.56 196 LEU B N 1
ATOM 5705 C CA . LEU B 1 196 ? -10.523 57.844 33.75 1 84.56 196 LEU B CA 1
ATOM 5706 C C . LEU B 1 196 ? -9.812 57.312 32.5 1 84.56 196 LEU B C 1
ATOM 5708 O O . LEU B 1 196 ? -10.273 56.312 31.906 1 84.56 196 LEU B O 1
ATOM 5712 N N . THR B 1 197 ? -8.656 57.812 32.156 1 81.94 197 THR B N 1
ATOM 5713 C CA . THR B 1 197 ? -7.891 57.375 30.984 1 81.94 197 THR B CA 1
ATOM 5714 C C . THR B 1 197 ? -7.375 55.938 31.219 1 81.94 197 THR B C 1
ATOM 5716 O O . THR B 1 197 ? -7.441 55.094 30.312 1 81.94 197 THR B O 1
ATOM 5719 N N . LEU B 1 198 ? -6.949 55.719 32.438 1 81.62 198 LEU B N 1
ATOM 5720 C CA . LEU B 1 198 ? -6.438 54.406 32.781 1 81.62 198 LEU B CA 1
ATOM 5721 C C . LEU B 1 198 ? -7.543 53.344 32.719 1 81.62 198 LEU B C 1
ATOM 5723 O O . LEU B 1 198 ? -7.32 52.25 32.219 1 81.62 198 LEU B O 1
ATOM 5727 N N . PHE B 1 199 ? -8.688 53.719 33.188 1 85.5 199 PHE B N 1
ATOM 5728 C CA . PHE B 1 199 ? -9.828 52.812 33.188 1 85.5 199 PHE B CA 1
ATOM 5729 C C . PHE B 1 199 ? -10.234 52.438 31.766 1 85.5 199 PHE B C 1
ATOM 5731 O O . PHE B 1 199 ? -10.406 51.25 31.453 1 85.5 199 PHE B O 1
ATOM 5738 N N . PHE B 1 200 ? -10.289 53.344 30.812 1 83 200 PHE B N 1
ATOM 5739 C CA . PHE B 1 200 ? -10.711 53.094 29.438 1 83 200 PHE B CA 1
ATOM 5740 C C . PHE B 1 200 ? -9.625 52.344 28.672 1 83 200 PHE B C 1
ATOM 5742 O O . PHE B 1 200 ? -9.922 51.406 27.906 1 83 200 PHE B O 1
ATOM 5749 N N . MET B 1 201 ? -8.406 52.625 28.891 1 82.25 201 MET B N 1
ATOM 5750 C CA . MET B 1 201 ? -7.305 51.938 28.234 1 82.25 201 MET B CA 1
ATOM 5751 C C . MET B 1 201 ? -7.27 50.469 28.641 1 82.25 201 MET B C 1
ATOM 5753 O O . MET B 1 201 ? -7.047 49.562 27.812 1 82.25 201 MET B O 1
ATOM 5757 N N . ARG B 1 202 ? -7.484 50.219 29.906 1 84.06 202 ARG B N 1
ATOM 5758 C CA . ARG B 1 202 ? -7.488 48.875 30.422 1 84.06 202 ARG B CA 1
ATOM 5759 C C . ARG B 1 202 ? -8.633 48.062 29.812 1 84.06 202 ARG B C 1
ATOM 5761 O O . ARG B 1 202 ? -8.43 46.906 29.391 1 84.06 202 ARG B O 1
ATOM 5768 N N . ARG B 1 203 ? -9.773 48.625 29.719 1 85.69 203 ARG B N 1
ATOM 5769 C CA . ARG B 1 203 ? -10.977 47.938 29.281 1 85.69 203 ARG B CA 1
ATOM 5770 C C . ARG B 1 203 ? -10.984 47.75 27.766 1 85.69 203 ARG B C 1
ATOM 5772 O O . ARG B 1 203 ? -11.414 46.688 27.281 1 85.69 203 ARG B O 1
ATOM 5779 N N . ILE B 1 204 ? -10.414 48.625 26.984 1 82.06 204 ILE B N 1
ATOM 5780 C CA . ILE B 1 204 ? -10.57 48.625 25.531 1 82.06 204 ILE B CA 1
ATOM 5781 C C . ILE B 1 204 ? -9.375 47.906 24.891 1 82.06 204 ILE B C 1
ATOM 5783 O O . ILE B 1 204 ? -9.531 47.25 23.875 1 82.06 204 ILE B O 1
ATOM 5787 N N 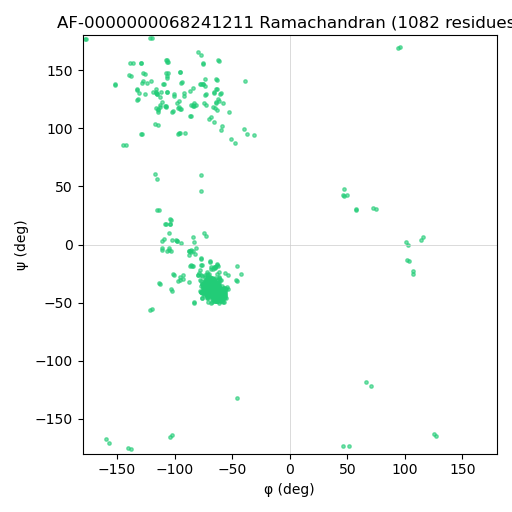. ILE B 1 205 ? -8.234 47.969 25.469 1 82.56 205 ILE B N 1
ATOM 5788 C CA . ILE B 1 205 ? -7.043 47.469 24.781 1 82.56 205 ILE B CA 1
ATOM 5789 C C . ILE B 1 205 ? -6.41 46.344 25.594 1 82.56 205 ILE B C 1
ATOM 5791 O O . ILE B 1 205 ? -6.273 45.219 25.094 1 82.56 205 ILE B O 1
ATOM 5795 N N . VAL B 1 206 ? -6.086 46.625 26.875 1 84 206 VAL B N 1
ATOM 5796 C CA . VAL B 1 206 ? -5.246 45.75 27.672 1 84 206 VAL B CA 1
ATOM 5797 C C . VAL B 1 206 ? -5.984 44.438 27.922 1 84 206 VAL B C 1
ATOM 5799 O O . VAL B 1 206 ? -5.438 43.344 27.688 1 84 206 VAL B O 1
ATOM 5802 N N . LEU B 1 207 ? -7.262 44.469 28.312 1 88.12 207 LEU B N 1
ATOM 5803 C CA . LEU B 1 207 ? -7.996 43.281 28.703 1 88.12 207 LEU B CA 1
ATOM 5804 C C . LEU B 1 207 ? -8.219 42.344 27.516 1 88.12 207 LEU B C 1
ATOM 5806 O O . LEU B 1 207 ? -7.918 41.156 27.562 1 88.12 207 LEU B O 1
ATOM 5810 N N . PRO B 1 208 ? -8.711 42.906 26.406 1 87.94 208 PRO B N 1
ATOM 5811 C CA . PRO B 1 208 ? -8.898 42.031 25.25 1 87.94 208 PRO B CA 1
ATOM 5812 C C . PRO B 1 208 ? -7.578 41.469 24.719 1 87.94 208 PRO B C 1
ATOM 5814 O O . PRO B 1 208 ? -7.527 40.312 24.25 1 87.94 208 PRO B O 1
ATOM 5817 N N . LEU B 1 209 ? -6.543 42.188 24.641 1 88.19 209 LEU B N 1
ATOM 5818 C CA . LEU B 1 209 ? -5.234 41.719 24.203 1 88.19 209 LEU B CA 1
ATOM 5819 C C . LEU B 1 209 ? -4.711 40.625 25.094 1 88.19 209 LEU B C 1
ATOM 5821 O O . LEU B 1 209 ? -4.125 39.656 24.609 1 88.19 209 LEU B O 1
ATOM 5825 N N . GLN B 1 210 ? -4.914 40.812 26.391 1 89.38 210 GLN B N 1
ATOM 5826 C CA . GLN B 1 210 ? -4.504 39.781 27.328 1 89.38 210 GLN B CA 1
ATOM 5827 C C . GLN B 1 210 ? -5.285 38.5 27.109 1 89.38 210 GLN B C 1
ATOM 5829 O O . GLN B 1 210 ? -4.719 37.406 27.172 1 89.38 210 GLN B O 1
ATOM 5834 N N . LYS B 1 211 ? -6.566 38.625 26.859 1 91.06 211 LYS B N 1
ATOM 5835 C CA . LYS B 1 211 ? -7.398 37.469 26.578 1 91.06 211 LYS B CA 1
ATOM 5836 C C . LYS B 1 211 ? -6.93 36.75 25.328 1 91.06 211 LYS B C 1
ATOM 5838 O O . LYS B 1 211 ? -6.812 35.5 25.312 1 91.06 211 LYS B O 1
ATOM 5843 N N . THR B 1 212 ? -6.68 37.406 24.25 1 91.62 212 THR B N 1
ATOM 5844 C CA . THR B 1 212 ? -6.207 36.844 23 1 91.62 212 THR B CA 1
ATOM 5845 C C . THR B 1 212 ? -4.84 36.188 23.188 1 91.62 212 THR B C 1
ATOM 5847 O O . THR B 1 212 ? -4.605 35.062 22.703 1 91.62 212 THR B O 1
ATOM 5850 N N . SER B 1 213 ? -3.947 36.938 23.844 1 91.94 213 SER B N 1
ATOM 5851 C CA . SER B 1 213 ? -2.613 36.406 24.094 1 91.94 213 SER B CA 1
ATOM 5852 C C . SER B 1 213 ? -2.68 35.156 24.953 1 91.94 213 SER B C 1
ATOM 5854 O O . SER B 1 213 ? -1.995 34.156 24.656 1 91.94 213 SER B O 1
ATOM 5856 N N . ALA B 1 214 ? -3.5 35.125 26 1 91.12 214 ALA B N 1
ATOM 5857 C CA . ALA B 1 214 ? -3.658 33.938 26.844 1 91.12 214 ALA B CA 1
ATOM 5858 C C . ALA B 1 214 ? -4.234 32.781 26.062 1 91.12 214 ALA B C 1
ATOM 5860 O O . ALA B 1 214 ? -3.797 31.625 26.219 1 91.12 214 ALA B O 1
ATOM 5861 N N . PHE B 1 215 ? -5.203 33 25.234 1 93.31 215 PHE B N 1
ATOM 5862 C CA . PHE B 1 215 ? -5.801 31.984 24.391 1 93.31 215 PHE B CA 1
ATOM 5863 C C . PHE B 1 215 ? -4.754 31.344 23.484 1 93.31 215 PHE B C 1
ATOM 5865 O O . PHE B 1 215 ? -4.648 30.125 23.406 1 93.31 215 PHE B O 1
ATOM 5872 N N . MET B 1 216 ? -4.012 32.25 22.844 1 92 216 MET B N 1
ATOM 5873 C CA . MET B 1 216 ? -3.002 31.734 21.922 1 92 216 MET B CA 1
ATOM 5874 C C . MET B 1 216 ? -1.912 30.969 22.656 1 92 216 MET B C 1
ATOM 5876 O O . MET B 1 216 ? -1.385 29.984 22.141 1 92 216 MET B O 1
ATOM 5880 N N . CYS B 1 217 ? -1.54 31.484 23.797 1 91.5 217 CYS B N 1
ATOM 5881 C CA . CYS B 1 217 ? -0.571 30.766 24.609 1 91.5 217 CYS B CA 1
ATOM 5882 C C . CYS B 1 217 ? -1.082 29.375 24.969 1 91.5 217 CYS B C 1
ATOM 5884 O O . CYS B 1 217 ? -0.345 28.391 24.859 1 91.5 217 CYS B O 1
ATOM 5886 N N . GLU B 1 218 ? -2.303 29.281 25.359 1 92.69 218 GLU B N 1
ATOM 5887 C CA . GLU B 1 218 ? -2.908 27.984 25.688 1 92.69 218 GLU B CA 1
ATOM 5888 C C . GLU B 1 218 ? -2.955 27.078 24.469 1 92.69 218 GLU B C 1
ATOM 5890 O O . GLU B 1 218 ? -2.621 25.891 24.547 1 92.69 218 GLU B O 1
ATOM 5895 N N . VAL B 1 219 ? -3.355 27.547 23.344 1 91.62 219 VAL B N 1
ATOM 5896 C CA . VAL B 1 219 ? -3.445 26.781 22.109 1 91.62 219 VAL B CA 1
ATOM 5897 C C . VAL B 1 219 ? -2.062 26.266 21.719 1 91.62 219 VAL B C 1
ATOM 5899 O O . VAL B 1 219 ? -1.916 25.109 21.297 1 91.62 219 VAL B O 1
ATOM 5902 N N . SER B 1 220 ? -1.079 27.125 21.781 1 90.69 220 SER B N 1
ATOM 5903 C CA . SER B 1 220 ? 0.28 26.75 21.391 1 90.69 220 SER B CA 1
ATOM 5904 C C . SER B 1 220 ? 0.827 25.656 22.312 1 90.69 220 SER B C 1
ATOM 5906 O O . SER B 1 220 ? 1.579 24.781 21.875 1 90.69 220 SER B O 1
ATOM 5908 N N . LYS B 1 221 ? 0.469 25.656 23.625 1 90.38 221 LYS B N 1
ATOM 5909 C CA . LYS B 1 221 ? 0.966 24.688 24.578 1 90.38 221 LYS B CA 1
ATOM 5910 C C . LYS B 1 221 ? 0.156 23.391 24.516 1 90.38 221 LYS B C 1
ATOM 5912 O O . LYS B 1 221 ? 0.724 22.297 24.438 1 90.38 221 LYS B O 1
ATOM 5917 N N . SER B 1 222 ? -1.167 23.516 24.562 1 90.5 222 SER B N 1
ATOM 5918 C CA . SER B 1 222 ? -2.035 22.344 24.625 1 90.5 222 SER B CA 1
ATOM 5919 C C . SER B 1 222 ? -2.305 21.781 23.234 1 90.5 222 SER B C 1
ATOM 5921 O O . SER B 1 222 ? -2.758 20.641 23.094 1 90.5 222 SER B O 1
ATOM 5923 N N . LYS B 1 223 ? -2.059 22.625 22.219 1 92.12 223 LYS B N 1
ATOM 5924 C CA . LYS B 1 223 ? -2.357 22.25 20.828 1 92.12 223 LYS B CA 1
ATOM 5925 C C . LYS B 1 223 ? -3.83 21.891 20.656 1 92.12 223 LYS B C 1
ATOM 5927 O O . LYS B 1 223 ? -4.164 20.969 19.922 1 92.12 223 LYS B O 1
ATOM 5932 N N . ASP B 1 224 ? -4.637 22.5 21.453 1 91.5 224 ASP B N 1
ATOM 5933 C CA . ASP B 1 224 ? -6.086 22.328 21.375 1 91.5 224 ASP B CA 1
ATOM 5934 C C . ASP B 1 224 ? -6.695 23.297 20.359 1 91.5 224 ASP B C 1
ATOM 5936 O O . ASP B 1 224 ? -6.789 24.5 20.609 1 91.5 224 ASP B O 1
ATOM 5940 N N . LEU B 1 225 ? -7.16 22.766 19.281 1 91.69 225 LEU B N 1
ATOM 5941 C CA . LEU B 1 225 ? -7.719 23.578 18.203 1 91.69 225 LEU B CA 1
ATOM 5942 C C . LEU B 1 225 ? -9.242 23.516 18.203 1 91.69 225 LEU B C 1
ATOM 5944 O O . LEU B 1 225 ? -9.891 23.875 17.219 1 91.69 225 LEU B O 1
ATOM 5948 N N . SER B 1 226 ? -9.859 23.094 19.312 1 91 226 SER B N 1
ATOM 5949 C CA . SER B 1 226 ? -11.305 22.875 19.359 1 91 226 SER B CA 1
ATOM 5950 C C . SER B 1 226 ? -12.039 24.172 19.703 1 91 226 SER B C 1
ATOM 5952 O O . SER B 1 226 ? -13.242 24.297 19.453 1 91 226 SER B O 1
ATOM 5954 N N . HIS B 1 227 ? -11.375 25.141 20.25 1 90.44 227 HIS B N 1
ATOM 5955 C CA . HIS B 1 227 ? -12 26.391 20.672 1 90.44 227 HIS B CA 1
ATOM 5956 C C . HIS B 1 227 ? -11.625 27.531 19.719 1 90.44 227 HIS B C 1
ATOM 5958 O O . HIS B 1 227 ? -10.617 27.453 19.016 1 90.44 227 HIS B O 1
ATOM 5964 N N . ARG B 1 228 ? -12.492 28.625 19.719 1 91.69 228 ARG B N 1
ATOM 5965 C CA . ARG B 1 228 ? -12.242 29.797 18.891 1 91.69 228 ARG B CA 1
ATOM 5966 C C . ARG B 1 228 ? -12.328 31.078 19.734 1 91.69 228 ARG B C 1
ATOM 5968 O O . ARG B 1 228 ? -12.953 31.078 20.797 1 91.69 228 ARG B O 1
ATOM 5975 N N . LEU B 1 229 ? -11.688 32.062 19.266 1 90.88 229 LEU B N 1
ATOM 5976 C CA . LEU B 1 229 ? -11.734 33.344 19.906 1 90.88 229 LEU B CA 1
ATOM 5977 C C . LEU B 1 229 ? -13.039 34.062 19.594 1 90.88 229 LEU B C 1
ATOM 5979 O O . LEU B 1 229 ? -13.531 34.031 18.469 1 90.88 229 LEU B O 1
ATOM 5983 N N . GLU B 1 230 ? -13.594 34.688 20.625 1 86.69 230 GLU B N 1
ATOM 5984 C CA . GLU B 1 230 ? -14.781 35.5 20.406 1 86.69 230 GLU B CA 1
ATOM 5985 C C . GLU B 1 230 ? -14.477 36.719 19.516 1 86.69 230 GLU B C 1
ATOM 5987 O O . GLU B 1 230 ? -13.414 37.344 19.656 1 86.69 230 GLU B O 1
ATOM 5992 N N . ASN B 1 231 ? -15.328 36.969 18.438 1 77.81 231 ASN B N 1
ATOM 5993 C CA . ASN B 1 231 ? -15.062 38 17.453 1 77.81 231 ASN B CA 1
ATOM 5994 C C . ASN B 1 231 ? -16.141 39.062 17.469 1 77.81 231 ASN B C 1
ATOM 5996 O O . ASN B 1 231 ? -16.844 39.281 16.484 1 77.81 231 ASN B O 1
ATOM 6000 N N . ASP B 1 232 ? -16.281 39.688 18.562 1 79.94 232 ASP B N 1
ATOM 6001 C CA . ASP B 1 232 ? -17.344 40.688 18.625 1 79.94 232 ASP B CA 1
ATOM 6002 C C . ASP B 1 232 ? -16.797 42.094 18.375 1 79.94 232 ASP B C 1
ATOM 6004 O O . ASP B 1 232 ? -17.562 43.031 18.297 1 79.94 232 ASP B O 1
ATOM 6008 N N . ARG B 1 233 ? -15.516 42.188 18.094 1 86.06 233 ARG B N 1
ATOM 6009 C CA . ARG B 1 233 ? -14.906 43.5 17.938 1 86.06 233 ARG B CA 1
ATOM 6010 C C . ARG B 1 233 ? -14.609 43.812 16.469 1 86.06 233 ARG B C 1
ATOM 6012 O O . ARG B 1 233 ? -14.391 42.875 15.68 1 86.06 233 ARG B O 1
ATOM 6019 N N . LYS B 1 234 ? -14.75 44.969 16.062 1 85.56 234 LYS B N 1
ATOM 6020 C CA . LYS B 1 234 ? -14.531 45.344 14.672 1 85.56 234 LYS B CA 1
ATOM 6021 C C . LYS B 1 234 ? -13.242 46.156 14.516 1 85.56 234 LYS B C 1
ATOM 6023 O O . LYS B 1 234 ? -13.031 46.812 13.5 1 85.56 234 LYS B O 1
ATOM 6028 N N . ASP B 1 235 ? -12.32 46.156 15.445 1 86.12 235 ASP B N 1
ATOM 6029 C CA . ASP B 1 235 ? -11.039 46.875 15.375 1 86.12 235 ASP B CA 1
ATOM 6030 C C . ASP B 1 235 ? -9.898 45.906 15.078 1 86.12 235 ASP B C 1
ATOM 6032 O O . ASP B 1 235 ? -10.125 44.781 14.594 1 86.12 235 ASP B O 1
ATOM 6036 N N . GLU B 1 236 ? -8.625 46.344 15.281 1 86.75 236 GLU B N 1
ATOM 6037 C CA . GLU B 1 236 ? -7.441 45.531 14.977 1 86.75 236 GLU B CA 1
ATOM 6038 C C . GLU B 1 236 ? -7.434 44.219 15.781 1 86.75 236 GLU B C 1
ATOM 6040 O O . GLU B 1 236 ? -6.953 43.219 15.305 1 86.75 236 GLU B O 1
ATOM 6045 N N . LEU B 1 237 ? -7.996 44.219 16.938 1 88.38 237 LEU B N 1
ATOM 6046 C CA . LEU B 1 237 ? -8.086 43 17.75 1 88.38 237 LEU B CA 1
ATOM 6047 C C . LEU B 1 237 ? -9.117 42.031 17.188 1 88.38 237 LEU B C 1
ATOM 6049 O O . LEU B 1 237 ? -8.93 40.812 17.25 1 88.38 237 LEU B O 1
ATOM 6053 N N . GLY B 1 238 ? -10.203 42.625 16.719 1 89.69 238 GLY B N 1
ATOM 6054 C CA . GLY B 1 238 ? -11.18 41.781 16.047 1 89.69 238 GLY B CA 1
ATOM 6055 C C . GLY B 1 238 ? -10.617 41.125 14.797 1 89.69 238 GLY B C 1
ATOM 6056 O O . GLY B 1 238 ? -10.836 39.938 14.578 1 89.69 238 GLY B O 1
ATOM 6057 N N . GLN B 1 239 ? -9.914 41.906 13.969 1 89.56 239 GLN B N 1
ATOM 6058 C CA . GLN B 1 239 ? -9.273 41.344 12.781 1 89.56 239 GLN B CA 1
ATOM 6059 C C . GLN B 1 239 ? -8.266 40.25 13.148 1 89.56 239 GLN B C 1
ATOM 6061 O O . GLN B 1 239 ? -8.172 39.25 12.461 1 89.56 239 GLN B O 1
ATOM 6066 N N . LEU B 1 240 ? -7.508 40.438 14.125 1 91.38 240 LEU B N 1
ATOM 6067 C CA . LEU B 1 240 ? -6.551 39.469 14.617 1 91.38 240 LEU B CA 1
ATOM 6068 C C . LEU B 1 240 ? -7.258 38.188 15.023 1 91.38 240 LEU B C 1
ATOM 6070 O O . LEU B 1 240 ? -6.824 37.062 14.664 1 91.38 240 LEU B O 1
ATOM 6074 N N . ALA B 1 241 ? -8.32 38.281 15.789 1 93 241 ALA B N 1
ATOM 6075 C CA . ALA B 1 241 ? -9.094 37.125 16.219 1 93 241 ALA B CA 1
ATOM 6076 C C . ALA B 1 241 ? -9.625 36.344 15.031 1 93 241 ALA B C 1
ATOM 6078 O O . ALA B 1 241 ? -9.531 35.125 15 1 93 241 ALA B O 1
ATOM 6079 N N . VAL B 1 242 ? -10.148 37.062 14.008 1 93.31 242 VAL B N 1
ATOM 6080 C CA . VAL B 1 242 ? -10.68 36.406 12.812 1 93.31 242 VAL B CA 1
ATOM 6081 C C . VAL B 1 242 ? -9.555 35.656 12.086 1 93.31 242 VAL B C 1
ATOM 6083 O O . VAL B 1 242 ? -9.742 34.531 11.641 1 93.31 242 VAL B O 1
ATOM 6086 N N . SER B 1 243 ? -8.414 36.312 11.938 1 92.88 243 SER B N 1
ATOM 6087 C CA . SER B 1 243 ? -7.277 35.688 11.25 1 92.88 243 SER B CA 1
ATOM 6088 C C . SER B 1 243 ? -6.773 34.469 11.992 1 92.88 243 SER B C 1
ATOM 6090 O O . SER B 1 243 ? -6.457 33.438 11.375 1 92.88 243 SER B O 1
ATOM 6092 N N . ILE B 1 244 ? -6.719 34.531 13.281 1 92.44 244 ILE B N 1
ATOM 6093 C CA . ILE B 1 244 ? -6.301 33.375 14.102 1 92.44 244 ILE B CA 1
ATOM 6094 C C . ILE B 1 244 ? -7.293 32.25 13.938 1 92.44 244 ILE B C 1
ATOM 6096 O O . ILE B 1 244 ? -6.895 31.094 13.688 1 92.44 244 ILE B O 1
ATOM 6100 N N . ASN B 1 245 ? -8.539 32.562 14.062 1 93.25 245 ASN B N 1
ATOM 6101 C CA . ASN B 1 245 ? -9.578 31.547 13.891 1 93.25 245 ASN B CA 1
ATOM 6102 C C . ASN B 1 245 ? -9.523 30.922 12.508 1 93.25 245 ASN B C 1
ATOM 6104 O O . ASN B 1 245 ? -9.68 29.703 12.359 1 93.25 245 ASN B O 1
ATOM 6108 N N . SER B 1 246 ? -9.336 31.75 11.531 1 93.12 246 SER B N 1
ATOM 6109 C CA . SER B 1 246 ? -9.25 31.25 10.164 1 93.12 246 SER B CA 1
ATOM 6110 C C . SER B 1 246 ? -8.078 30.297 9.992 1 93.12 246 SER B C 1
ATOM 6112 O O . SER B 1 246 ? -8.211 29.234 9.359 1 93.12 246 SER B O 1
ATOM 6114 N N . LEU B 1 247 ? -6.957 30.625 10.492 1 90.31 247 LEU B N 1
ATOM 6115 C CA . LEU B 1 247 ? -5.805 29.734 10.445 1 90.31 247 LEU B CA 1
ATOM 6116 C C . LEU B 1 247 ? -6.094 28.438 11.172 1 90.31 247 LEU B C 1
ATOM 6118 O O . LEU B 1 247 ? -5.785 27.359 10.672 1 90.31 247 LEU B O 1
ATOM 6122 N N . MET B 1 248 ? -6.613 28.547 12.352 1 92.31 248 MET B N 1
ATOM 6123 C CA . MET B 1 248 ? -6.953 27.359 13.133 1 92.31 248 MET B CA 1
ATOM 6124 C C . MET B 1 248 ? -7.934 26.469 12.375 1 92.31 248 MET B C 1
ATOM 6126 O O . MET B 1 248 ? -7.805 25.25 12.391 1 92.31 248 MET B O 1
ATOM 6130 N N . ASP B 1 249 ? -8.859 27.078 11.688 1 92.94 249 ASP B N 1
ATOM 6131 C CA . ASP B 1 249 ? -9.805 26.328 10.875 1 92.94 249 ASP B CA 1
ATOM 6132 C C . ASP B 1 249 ? -9.102 25.594 9.734 1 92.94 249 ASP B C 1
ATOM 6134 O O . ASP B 1 249 ? -9.352 24.422 9.5 1 92.94 249 ASP B O 1
ATOM 6138 N N . THR B 1 250 ? -8.305 26.281 9.07 1 91.62 250 THR B N 1
ATOM 6139 C CA . THR B 1 250 ? -7.57 25.703 7.949 1 91.62 250 THR B CA 1
ATOM 6140 C C . THR B 1 250 ? -6.711 24.531 8.406 1 91.62 250 THR B C 1
ATOM 6142 O O . THR B 1 250 ? -6.699 23.469 7.773 1 91.62 250 THR B O 1
ATOM 6145 N N . VAL B 1 251 ? -6.008 24.703 9.469 1 92 251 VAL B N 1
ATOM 6146 C CA . VAL B 1 251 ? -5.152 23.641 10.016 1 92 251 VAL B CA 1
ATOM 6147 C C . VAL B 1 251 ? -6.008 22.469 10.477 1 92 251 VAL B C 1
ATOM 6149 O O . VAL B 1 251 ? -5.695 21.312 10.18 1 92 251 VAL B O 1
ATOM 6152 N N . SER B 1 252 ? -7.031 22.812 11.211 1 93 252 SER B N 1
ATOM 6153 C CA . SER B 1 252 ? -7.926 21.766 11.672 1 93 252 SER B CA 1
ATOM 6154 C C . SER B 1 252 ? -8.484 20.953 10.508 1 93 252 SER B C 1
ATOM 6156 O O . SER B 1 252 ? -8.508 19.734 10.555 1 93 252 SER B O 1
ATOM 6158 N N . ASP B 1 253 ? -8.922 21.609 9.445 1 92.31 253 ASP B N 1
ATOM 6159 C CA . ASP B 1 253 ? -9.445 20.938 8.25 1 92.31 253 ASP B CA 1
ATOM 6160 C C . ASP B 1 253 ? -8.375 20.062 7.602 1 92.31 253 ASP B C 1
ATOM 6162 O O . ASP B 1 253 ? -8.656 18.938 7.191 1 92.31 253 ASP B O 1
ATOM 6166 N N . SER B 1 254 ? -7.23 20.578 7.488 1 91.69 254 SER B N 1
ATOM 6167 C CA . SER B 1 254 ? -6.121 19.828 6.91 1 91.69 254 SER B CA 1
ATOM 6168 C C . SER B 1 254 ? -5.793 18.594 7.742 1 91.69 254 SER B C 1
ATOM 6170 O O . SER B 1 254 ? -5.57 17.5 7.195 1 91.69 254 SER B O 1
ATOM 6172 N N . LEU B 1 255 ? -5.758 18.75 9.047 1 91.94 255 LEU B N 1
ATOM 6173 C CA . LEU B 1 255 ? -5.465 17.625 9.93 1 91.94 255 LEU B CA 1
ATOM 6174 C C . LEU B 1 255 ? -6.574 16.578 9.867 1 91.94 255 LEU B C 1
ATOM 6176 O O . LEU B 1 255 ? -6.309 15.383 9.984 1 91.94 255 LEU B O 1
ATOM 6180 N N . GLN B 1 256 ? -7.766 17.047 9.664 1 92.06 256 GLN B N 1
ATOM 6181 C CA . GLN B 1 256 ? -8.867 16.109 9.484 1 92.06 256 GLN B CA 1
ATOM 6182 C C . GLN B 1 256 ? -8.672 15.281 8.211 1 92.06 256 GLN B C 1
ATOM 6184 O O . GLN B 1 256 ? -8.938 14.07 8.203 1 92.06 256 GLN B O 1
ATOM 6189 N N . GLN B 1 257 ? -8.273 15.906 7.184 1 91.06 257 GLN B N 1
ATOM 6190 C CA . GLN B 1 257 ? -7.996 15.195 5.941 1 91.06 257 GLN B CA 1
ATOM 6191 C C . GLN B 1 257 ? -6.867 14.188 6.125 1 91.06 257 GLN B C 1
ATOM 6193 O O . GLN B 1 257 ? -6.922 13.086 5.586 1 91.06 257 GLN B O 1
ATOM 6198 N N . VAL B 1 258 ? -5.859 14.547 6.82 1 91.94 258 VAL B N 1
ATOM 6199 C CA . VAL B 1 258 ? -4.762 13.641 7.129 1 91.94 258 VAL B CA 1
ATOM 6200 C C . VAL B 1 258 ? -5.285 12.445 7.926 1 91.94 258 VAL B C 1
ATOM 6202 O O . VAL B 1 258 ? -4.867 11.312 7.699 1 91.94 258 VAL B O 1
ATOM 6205 N N . GLN B 1 259 ? -6.188 12.711 8.836 1 92.06 259 GLN B N 1
ATOM 6206 C CA . GLN B 1 259 ? -6.793 11.641 9.617 1 92.06 259 GLN B CA 1
ATOM 6207 C C . GLN B 1 259 ? -7.539 10.656 8.727 1 92.06 259 GLN B C 1
ATOM 6209 O O . GLN B 1 259 ? -7.398 9.438 8.875 1 92.06 259 GLN B O 1
ATOM 6214 N N . ASP B 1 260 ? -8.289 11.164 7.789 1 92.25 260 ASP B N 1
ATOM 6215 C CA . ASP B 1 260 ? -9.008 10.328 6.836 1 92.25 260 ASP B CA 1
ATOM 6216 C C . ASP B 1 260 ? -8.039 9.484 6.008 1 92.25 260 ASP B C 1
ATOM 6218 O O . ASP B 1 260 ? -8.281 8.297 5.781 1 92.25 260 ASP B O 1
ATOM 6222 N N . THR B 1 261 ? -7.047 10.133 5.57 1 90.56 261 THR B N 1
ATOM 6223 C CA . THR B 1 261 ? -6.031 9.422 4.801 1 90.56 261 THR B CA 1
ATOM 6224 C C . THR B 1 261 ? -5.387 8.32 5.645 1 90.56 261 THR B C 1
ATOM 6226 O O . THR B 1 261 ? -5.125 7.223 5.148 1 90.56 261 THR B O 1
ATOM 6229 N N . SER B 1 262 ? -5.09 8.602 6.91 1 92.75 262 SER B N 1
ATOM 6230 C CA . SER B 1 262 ? -4.512 7.617 7.816 1 92.75 262 SER B CA 1
ATOM 6231 C C . SER B 1 262 ? -5.414 6.395 7.949 1 92.75 262 SER B C 1
ATOM 6233 O O . SER B 1 262 ? -4.938 5.258 7.914 1 92.75 262 SER B O 1
ATOM 6235 N N . HIS B 1 263 ? -6.734 6.594 8.047 1 93.19 263 HIS B N 1
ATOM 6236 C CA . HIS B 1 263 ? -7.68 5.488 8.125 1 93.19 263 HIS B CA 1
ATOM 6237 C C . HIS B 1 263 ? -7.684 4.668 6.844 1 93.19 263 HIS B C 1
ATOM 6239 O O . HIS B 1 263 ? -7.668 3.436 6.887 1 93.19 263 HIS B O 1
ATOM 6245 N N . SER B 1 264 ? -7.684 5.387 5.773 1 93.38 264 SER B N 1
ATOM 6246 C CA . SER B 1 264 ? -7.656 4.707 4.484 1 93.38 264 SER B CA 1
ATOM 6247 C C . SER B 1 264 ? -6.379 3.893 4.312 1 93.38 264 SER B C 1
ATOM 6249 O O . SER B 1 264 ? -6.402 2.795 3.754 1 93.38 264 SER B O 1
ATOM 6251 N N . LEU B 1 265 ? -5.293 4.406 4.754 1 90.94 265 LEU B N 1
ATOM 6252 C CA . LEU B 1 265 ? -4.012 3.711 4.699 1 90.94 265 LEU B CA 1
ATOM 6253 C C . LEU B 1 265 ? -4.047 2.443 5.547 1 90.94 265 LEU B C 1
ATOM 6255 O O . LEU B 1 265 ? -3.588 1.387 5.109 1 90.94 265 LEU B O 1
ATOM 6259 N N . ALA B 1 266 ? -4.57 2.521 6.715 1 93.06 266 ALA B N 1
ATOM 6260 C CA . ALA B 1 266 ? -4.699 1.354 7.582 1 93.06 266 ALA B CA 1
ATOM 6261 C C . ALA B 1 266 ? -5.547 0.27 6.922 1 93.06 266 ALA B C 1
ATOM 6263 O O . ALA B 1 266 ? -5.203 -0.914 6.977 1 93.06 266 ALA B O 1
ATOM 6264 N N . ASP B 1 267 ? -6.605 0.65 6.293 1 95.25 267 ASP B N 1
ATOM 6265 C CA . ASP B 1 267 ? -7.473 -0.286 5.586 1 95.25 267 ASP B CA 1
ATOM 6266 C C . ASP B 1 267 ? -6.73 -0.956 4.43 1 95.25 267 ASP B C 1
ATOM 6268 O O . ASP B 1 267 ? -6.848 -2.166 4.23 1 95.25 267 ASP B O 1
ATOM 6272 N N . SER B 1 268 ? -6.035 -0.122 3.676 1 93.31 268 SER B N 1
ATOM 6273 C CA . SER B 1 268 ? -5.258 -0.656 2.562 1 93.31 268 SER B CA 1
ATOM 6274 C C . SER B 1 268 ? -4.203 -1.645 3.049 1 93.31 268 SER B C 1
ATOM 6276 O O . SER B 1 268 ? -3.973 -2.676 2.414 1 93.31 268 SER B O 1
ATOM 6278 N N . ALA B 1 269 ? -3.535 -1.328 4.125 1 93.94 269 ALA B N 1
ATOM 6279 C CA . ALA B 1 269 ? -2.535 -2.219 4.707 1 93.94 269 ALA B CA 1
ATOM 6280 C C . ALA B 1 269 ? -3.152 -3.559 5.094 1 93.94 269 ALA B C 1
ATOM 6282 O O . ALA B 1 269 ? -2.58 -4.617 4.816 1 93.94 269 ALA B O 1
ATOM 6283 N N . LYS B 1 270 ? -4.34 -3.527 5.684 1 94.19 270 LYS B N 1
ATOM 6284 C CA . LYS B 1 270 ? -5.043 -4.746 6.059 1 94.19 270 LYS B CA 1
ATOM 6285 C C . LYS B 1 270 ? -5.395 -5.582 4.828 1 94.19 270 LYS B C 1
ATOM 6287 O O . LYS B 1 270 ? -5.199 -6.801 4.824 1 94.19 270 LYS B O 1
ATOM 6292 N N . LYS B 1 271 ? -5.902 -4.938 3.828 1 94.88 271 LYS B N 1
ATOM 6293 C CA . LYS B 1 271 ? -6.227 -5.621 2.582 1 94.88 271 LYS B CA 1
ATOM 6294 C C . LYS B 1 271 ? -4.992 -6.285 1.981 1 94.88 271 LYS B C 1
ATOM 6296 O O . LYS B 1 271 ? -5.055 -7.43 1.524 1 94.88 271 LYS B O 1
ATOM 6301 N N . LEU B 1 272 ? -3.889 -5.617 1.982 1 93 272 LEU B N 1
ATOM 6302 C CA . LEU B 1 272 ? -2.648 -6.141 1.419 1 93 272 LEU B CA 1
ATOM 6303 C C . LEU B 1 272 ? -2.152 -7.344 2.215 1 93 272 LEU B C 1
ATOM 6305 O O . LEU B 1 272 ? -1.629 -8.297 1.64 1 93 272 LEU B O 1
ATOM 6309 N N . THR B 1 273 ? -2.25 -7.227 3.49 1 95.31 273 THR B N 1
ATOM 6310 C CA . THR B 1 273 ? -1.881 -8.367 4.324 1 95.31 273 THR B CA 1
ATOM 6311 C C . THR B 1 273 ? -2.676 -9.609 3.928 1 95.31 273 THR B C 1
ATOM 6313 O O . THR B 1 273 ? -2.115 -10.695 3.803 1 95.31 273 THR B O 1
ATOM 6316 N N . ASN B 1 274 ? -3.943 -9.469 3.703 1 95.69 274 ASN B N 1
ATOM 6317 C CA . ASN B 1 274 ? -4.793 -10.57 3.279 1 95.69 274 ASN B CA 1
ATOM 6318 C C . ASN B 1 274 ? -4.379 -11.109 1.911 1 95.69 274 ASN B C 1
ATOM 6320 O O . ASN B 1 274 ? -4.266 -12.32 1.721 1 95.69 274 ASN B O 1
ATOM 6324 N N . VAL B 1 275 ? -4.164 -10.211 1.002 1 93.12 275 VAL B N 1
ATOM 6325 C CA . VAL B 1 275 ? -3.75 -10.609 -0.338 1 93.12 275 VAL B CA 1
ATOM 6326 C C . VAL B 1 275 ? -2.443 -11.398 -0.26 1 93.12 275 VAL B C 1
ATOM 6328 O O . VAL B 1 275 ? -2.283 -12.414 -0.938 1 93.12 275 VAL B O 1
ATOM 6331 N N . ALA B 1 276 ? -1.478 -10.906 0.491 1 93.62 276 ALA B N 1
ATOM 6332 C CA . ALA B 1 276 ? -0.197 -11.586 0.669 1 93.62 276 ALA B CA 1
ATOM 6333 C C . ALA B 1 276 ? -0.397 -12.992 1.216 1 93.62 276 ALA B C 1
ATOM 6335 O O . ALA B 1 276 ? 0.236 -13.945 0.747 1 93.62 276 ALA B O 1
ATOM 6336 N N . GLN B 1 277 ? -1.304 -13.148 2.17 1 92.88 277 GLN B N 1
ATOM 6337 C CA . GLN B 1 277 ? -1.574 -14.453 2.768 1 92.88 277 GLN B CA 1
ATOM 6338 C C . GLN B 1 277 ? -2.168 -15.414 1.743 1 92.88 277 GLN B C 1
ATOM 6340 O O . GLN B 1 277 ? -1.737 -16.562 1.64 1 92.88 277 GLN B O 1
ATOM 6345 N N . VAL B 1 278 ? -3.115 -14.992 1.012 1 92.5 278 VAL B N 1
ATOM 6346 C CA . VAL B 1 278 ? -3.766 -15.812 -0.004 1 92.5 278 VAL B CA 1
ATOM 6347 C C . VAL B 1 278 ? -2.746 -16.234 -1.061 1 92.5 278 VAL B C 1
ATOM 6349 O O . VAL B 1 278 ? -2.709 -17.391 -1.468 1 92.5 278 VAL B O 1
ATOM 6352 N N . THR B 1 279 ? -1.957 -15.297 -1.492 1 90.81 279 THR B N 1
ATOM 6353 C CA . THR B 1 279 ? -0.95 -15.562 -2.514 1 90.81 279 THR B CA 1
ATOM 6354 C C . THR B 1 279 ? 0.084 -16.562 -2.008 1 90.81 279 THR B C 1
ATOM 6356 O O . THR B 1 279 ? 0.482 -17.469 -2.734 1 90.81 279 THR B O 1
ATOM 6359 N N . ASP B 1 280 ? 0.526 -16.375 -0.801 1 93.69 280 ASP B N 1
ATOM 6360 C CA . ASP B 1 280 ? 1.48 -17.297 -0.197 1 93.69 280 ASP B CA 1
ATOM 6361 C C . ASP B 1 280 ? 0.891 -18.703 -0.092 1 93.69 280 ASP B C 1
ATOM 6363 O O . ASP B 1 280 ? 1.573 -19.688 -0.373 1 93.69 280 ASP B O 1
ATOM 6367 N N . GLN B 1 281 ? -0.33 -18.844 0.316 1 91.62 281 GLN B N 1
ATOM 6368 C CA . GLN B 1 281 ? -1.007 -20.141 0.405 1 91.62 281 GLN B CA 1
ATOM 6369 C C . GLN B 1 281 ? -1.128 -20.797 -0.969 1 91.62 281 GLN B C 1
ATOM 6371 O O . GLN B 1 281 ? -0.926 -22 -1.106 1 91.62 281 GLN B O 1
ATOM 6376 N N . ALA B 1 282 ? -1.495 -19.969 -1.93 1 88.56 282 ALA B N 1
ATOM 6377 C CA . ALA B 1 282 ? -1.583 -20.484 -3.297 1 88.56 282 ALA B CA 1
ATOM 6378 C C . ALA B 1 282 ? -0.241 -21.031 -3.764 1 88.56 282 ALA B C 1
ATOM 6380 O O . ALA B 1 282 ? -0.183 -22.109 -4.371 1 88.56 282 ALA B O 1
ATOM 6381 N N . ALA B 1 283 ? 0.813 -20.328 -3.496 1 90 283 ALA B N 1
ATOM 6382 C CA . ALA B 1 283 ? 2.156 -20.766 -3.867 1 90 283 ALA B CA 1
ATOM 6383 C C . ALA B 1 283 ? 2.527 -22.062 -3.16 1 90 283 ALA B C 1
ATOM 6385 O O . ALA B 1 283 ? 3.064 -22.984 -3.779 1 90 283 ALA B O 1
ATOM 6386 N N . ASN B 1 284 ? 2.244 -22.203 -1.89 1 92.19 284 ASN B N 1
ATOM 6387 C CA . ASN B 1 284 ? 2.527 -23.406 -1.115 1 92.19 284 ASN B CA 1
ATOM 6388 C C . ASN B 1 284 ? 1.766 -24.609 -1.658 1 92.19 284 ASN B C 1
ATOM 6390 O O . ASN B 1 284 ? 2.336 -25.703 -1.812 1 92.19 284 ASN B O 1
ATOM 6394 N N . ASN B 1 285 ? 0.514 -24.422 -1.921 1 91.06 285 ASN B N 1
ATOM 6395 C CA . ASN B 1 285 ? -0.289 -25.484 -2.502 1 91.06 285 ASN B CA 1
ATOM 6396 C C . ASN B 1 285 ? 0.267 -25.938 -3.85 1 91.06 285 ASN B C 1
ATOM 6398 O O . ASN B 1 285 ? 0.352 -27.141 -4.125 1 91.06 285 ASN B O 1
ATOM 6402 N N . GLN B 1 286 ? 0.649 -25 -4.617 1 88.69 286 GLN B N 1
ATOM 6403 C CA . GLN B 1 286 ? 1.224 -25.312 -5.922 1 88.69 286 GLN B CA 1
ATOM 6404 C C . GLN B 1 286 ? 2.504 -26.125 -5.773 1 88.69 286 GLN B C 1
ATOM 6406 O O . GLN B 1 286 ? 2.736 -27.062 -6.539 1 88.69 286 GLN B O 1
ATOM 6411 N N . GLN B 1 287 ? 3.33 -25.797 -4.809 1 91.25 287 GLN B N 1
ATOM 6412 C CA . GLN B 1 287 ? 4.551 -26.547 -4.555 1 91.25 287 GLN B CA 1
ATOM 6413 C C . GLN B 1 287 ? 4.234 -28 -4.176 1 91.25 287 GLN B C 1
ATOM 6415 O O . GLN B 1 287 ? 4.906 -28.922 -4.633 1 91.25 287 GLN B O 1
ATOM 6420 N N . LYS B 1 288 ? 3.234 -28.172 -3.404 1 92.62 288 LYS B N 1
ATOM 6421 C CA . LYS B 1 288 ? 2.814 -29.516 -3.01 1 92.62 288 LYS B CA 1
ATOM 6422 C C . LYS B 1 288 ? 2.309 -30.312 -4.211 1 92.62 288 LYS B C 1
ATOM 6424 O O . LYS B 1 288 ? 2.678 -31.469 -4.395 1 92.62 288 LYS B O 1
ATOM 6429 N N . GLU B 1 289 ? 1.478 -29.625 -5.008 1 91.62 289 GLU B N 1
ATOM 6430 C CA . GLU B 1 289 ? 0.916 -30.281 -6.184 1 91.62 289 GLU B CA 1
ATOM 6431 C C . GLU B 1 289 ? 2.01 -30.672 -7.176 1 91.62 289 GLU B C 1
ATOM 6433 O O . GLU B 1 289 ? 1.987 -31.766 -7.738 1 91.62 289 GLU B O 1
ATOM 6438 N N . THR B 1 290 ? 2.945 -29.781 -7.41 1 92.38 290 THR B N 1
ATOM 6439 C CA . THR B 1 290 ? 4.016 -30.062 -8.359 1 92.38 290 THR B CA 1
ATOM 6440 C C . THR B 1 290 ? 4.902 -31.203 -7.848 1 92.38 290 THR B C 1
ATOM 6442 O O . THR B 1 290 ? 5.406 -32 -8.633 1 92.38 290 THR B O 1
ATOM 6445 N N . ALA B 1 291 ? 5.125 -31.312 -6.551 1 92.06 291 ALA B N 1
ATOM 6446 C CA . ALA B 1 291 ? 5.883 -32.406 -5.977 1 92.06 291 ALA B CA 1
ATOM 6447 C C . ALA B 1 291 ? 5.191 -33.75 -6.234 1 92.06 291 ALA B C 1
ATOM 6449 O O . ALA B 1 291 ? 5.848 -34.75 -6.574 1 92.06 291 ALA B O 1
ATOM 6450 N N . GLU B 1 292 ? 3.896 -33.75 -6.137 1 92.44 292 GLU B N 1
ATOM 6451 C CA . GLU B 1 292 ? 3.129 -34.969 -6.402 1 92.44 292 GLU B CA 1
ATOM 6452 C C . GLU B 1 292 ? 3.221 -35.375 -7.875 1 92.44 292 GLU B C 1
ATOM 6454 O O . GLU B 1 292 ? 3.35 -36.562 -8.195 1 92.44 292 GLU B O 1
ATOM 6459 N N . VAL B 1 293 ? 3.152 -34.375 -8.727 1 92.56 293 VAL B N 1
ATOM 6460 C CA . VAL B 1 293 ? 3.277 -34.656 -10.156 1 92.56 293 VAL B CA 1
ATOM 6461 C C . VAL B 1 293 ? 4.652 -35.25 -10.445 1 92.56 293 VAL B C 1
ATOM 6463 O O . VAL B 1 293 ? 4.773 -36.188 -11.234 1 92.56 293 VAL B O 1
ATOM 6466 N N . GLN B 1 294 ? 5.68 -34.688 -9.82 1 93.12 294 GLN B N 1
ATOM 6467 C CA . GLN B 1 294 ? 7.035 -35.188 -10 1 93.12 294 GLN B CA 1
ATOM 6468 C C . GLN B 1 294 ? 7.129 -36.656 -9.594 1 93.12 294 GLN B C 1
ATOM 6470 O O . GLN B 1 294 ? 7.746 -37.469 -10.289 1 93.12 294 GLN B O 1
ATOM 6475 N N . THR B 1 295 ? 6.523 -37 -8.477 1 93.19 295 THR B N 1
ATOM 6476 C CA . THR B 1 295 ? 6.508 -38.375 -8.008 1 93.19 295 THR B CA 1
ATOM 6477 C C . THR B 1 295 ? 5.789 -39.312 -9 1 93.19 295 THR B C 1
ATOM 6479 O O . THR B 1 295 ? 6.277 -40.375 -9.32 1 93.19 295 THR B O 1
ATOM 6482 N N . ASN B 1 296 ? 4.656 -38.781 -9.484 1 91.81 296 ASN B N 1
ATOM 6483 C CA . ASN B 1 296 ? 3.881 -39.562 -10.461 1 91.81 296 ASN B CA 1
ATOM 6484 C C . ASN B 1 296 ? 4.664 -39.781 -11.75 1 91.81 296 ASN B C 1
ATOM 6486 O O . ASN B 1 296 ? 4.633 -40.875 -12.312 1 91.81 296 ASN B O 1
ATOM 6490 N N . ILE B 1 297 ? 5.383 -38.812 -12.188 1 91.56 297 ILE B N 1
ATOM 6491 C CA . ILE B 1 297 ? 6.164 -38.906 -13.414 1 91.56 297 ILE B CA 1
ATOM 6492 C C . ILE B 1 297 ? 7.297 -39.938 -13.234 1 91.56 297 ILE B C 1
ATOM 6494 O O . ILE B 1 297 ? 7.586 -40.719 -14.133 1 91.56 297 ILE B O 1
ATOM 6498 N N . THR B 1 298 ? 7.934 -39.938 -12.078 1 91 298 THR B N 1
ATOM 6499 C CA . THR B 1 298 ? 8.984 -40.906 -11.789 1 91 298 THR B CA 1
ATOM 6500 C C . THR B 1 298 ? 8.438 -42.344 -11.82 1 91 298 THR B C 1
ATOM 6502 O O . THR B 1 298 ? 9.062 -43.219 -12.398 1 91 298 THR B O 1
ATOM 6505 N N . ASP B 1 299 ? 7.258 -42.469 -11.258 1 90.5 299 ASP B N 1
ATOM 6506 C CA . ASP B 1 299 ? 6.586 -43.781 -11.305 1 90.5 299 ASP B CA 1
ATOM 6507 C C . ASP B 1 299 ? 6.301 -44.188 -12.742 1 90.5 299 ASP B C 1
ATOM 6509 O O . ASP B 1 299 ? 6.57 -45.344 -13.125 1 90.5 299 ASP B O 1
ATOM 6513 N N . MET B 1 300 ? 5.867 -43.281 -13.516 1 87.62 300 MET B N 1
ATOM 6514 C CA . MET B 1 300 ? 5.555 -43.531 -14.922 1 87.62 300 MET B CA 1
ATOM 6515 C C . MET B 1 300 ? 6.801 -43.938 -15.695 1 87.62 300 MET B C 1
ATOM 6517 O O . MET B 1 300 ? 6.75 -44.875 -16.516 1 87.62 300 MET B O 1
ATOM 6521 N N . GLN B 1 301 ? 7.887 -43.281 -15.414 1 89.69 301 GLN B N 1
ATOM 6522 C CA . GLN B 1 301 ? 9.141 -43.625 -16.078 1 89.69 301 GLN B CA 1
ATOM 6523 C C . GLN B 1 301 ? 9.594 -45.031 -15.727 1 89.69 301 GLN B C 1
ATOM 6525 O O . GLN B 1 301 ? 10.102 -45.75 -16.594 1 89.69 301 GLN B O 1
ATOM 6530 N N . GLY B 1 302 ? 9.43 -45.406 -14.461 1 90.12 302 GLY B N 1
ATOM 6531 C CA . GLY B 1 302 ? 9.727 -46.781 -14.055 1 90.12 302 GLY B CA 1
ATOM 6532 C C . GLY B 1 302 ? 8.875 -47.812 -14.781 1 90.12 302 GLY B C 1
ATOM 6533 O O . GLY B 1 302 ? 9.383 -48.844 -15.219 1 90.12 302 GLY B O 1
ATOM 6534 N N . LYS B 1 303 ? 7.633 -47.531 -14.938 1 87.5 303 LYS B N 1
ATOM 6535 C CA . LYS B 1 303 ? 6.715 -48.438 -15.633 1 87.5 303 LYS B CA 1
ATOM 6536 C C . LYS B 1 303 ? 7.066 -48.531 -17.109 1 87.5 303 LYS B C 1
ATOM 6538 O O . LYS B 1 303 ? 6.965 -49.625 -17.703 1 87.5 303 LYS B O 1
ATOM 6543 N N . GLN B 1 304 ? 7.484 -47.5 -17.719 1 88.62 304 GLN B N 1
ATOM 6544 C CA . GLN B 1 304 ? 7.887 -47.5 -19.125 1 88.62 304 GLN B CA 1
ATOM 6545 C C . GLN B 1 304 ? 9.117 -48.375 -19.344 1 88.62 304 GLN B C 1
ATOM 6547 O O . GLN B 1 304 ? 9.227 -49.062 -20.359 1 88.62 304 GLN B O 1
ATOM 6552 N N . GLN B 1 305 ? 10.023 -48.312 -18.391 1 90.5 305 GLN B N 1
ATOM 6553 C CA . GLN B 1 305 ? 11.211 -49.156 -18.484 1 90.5 305 GLN B CA 1
ATOM 6554 C C . GLN B 1 305 ? 10.828 -50.656 -18.422 1 90.5 305 GLN B C 1
ATOM 6556 O O . GLN B 1 305 ? 11.391 -51.469 -19.156 1 90.5 305 GLN B O 1
ATOM 6561 N N . GLN B 1 306 ? 9.844 -50.969 -17.641 1 90.12 306 GLN B N 1
ATOM 6562 C CA . GLN B 1 306 ? 9.367 -52.344 -17.531 1 90.12 306 GLN B CA 1
ATOM 6563 C C . GLN B 1 306 ? 8.711 -52.781 -18.828 1 90.12 306 GLN B C 1
ATOM 6565 O O . GLN B 1 306 ? 8.898 -53.938 -19.266 1 90.12 306 GLN B O 1
ATOM 6570 N N . VAL B 1 307 ? 7.926 -51.906 -19.438 1 91.5 307 VAL B N 1
ATOM 6571 C CA . VAL B 1 307 ? 7.289 -52.219 -20.719 1 91.5 307 VAL B CA 1
ATOM 6572 C C . VAL B 1 307 ? 8.359 -52.438 -21.781 1 91.5 307 VAL B C 1
ATOM 6574 O O . VAL B 1 307 ? 8.258 -53.406 -22.562 1 91.5 307 VAL B O 1
ATOM 6577 N N . GLU B 1 308 ? 9.352 -51.625 -21.812 1 91.81 308 GLU B N 1
ATOM 6578 C CA . GLU B 1 308 ? 10.445 -51.75 -22.766 1 91.81 308 GLU B CA 1
ATOM 6579 C C . GLU B 1 308 ? 11.133 -53.125 -22.609 1 91.81 308 GLU B C 1
ATOM 6581 O O . GLU B 1 308 ? 11.336 -53.844 -23.609 1 91.81 308 GLU B O 1
ATOM 6586 N N . PHE B 1 309 ? 11.414 -53.5 -21.391 1 91.81 309 PHE B N 1
ATOM 6587 C CA . PHE B 1 309 ? 12.07 -54.781 -21.125 1 91.81 309 PHE B CA 1
ATOM 6588 C C . PHE B 1 309 ? 11.188 -55.938 -21.531 1 91.81 309 PHE B C 1
ATOM 6590 O O . PHE B 1 309 ? 11.641 -56.875 -22.219 1 91.81 309 PHE B O 1
ATOM 6597 N N . ALA B 1 310 ? 9.93 -55.812 -21.094 1 90.56 310 ALA B N 1
ATOM 6598 C CA . ALA B 1 310 ? 8.992 -56.875 -21.422 1 90.56 310 ALA B CA 1
ATOM 6599 C C . ALA B 1 310 ? 8.844 -57.031 -22.922 1 90.56 310 ALA B C 1
ATOM 6601 O O . ALA B 1 310 ? 8.781 -58.156 -23.438 1 90.56 310 ALA B O 1
ATOM 6602 N N . THR B 1 311 ? 8.797 -56 -23.625 1 93.12 311 THR B N 1
ATOM 6603 C CA . THR B 1 311 ? 8.633 -56.031 -25.078 1 93.12 311 THR B CA 1
ATOM 6604 C C . THR B 1 311 ? 9.867 -56.594 -25.75 1 93.12 311 THR B C 1
ATOM 6606 O O . THR B 1 311 ? 9.758 -57.375 -26.703 1 93.12 311 THR B O 1
ATOM 6609 N N . GLU B 1 312 ? 11.062 -56.281 -25.297 1 92.5 312 GLU B N 1
ATOM 6610 C CA . GLU B 1 312 ? 12.305 -56.812 -25.844 1 92.5 312 GLU B CA 1
ATOM 6611 C C . GLU B 1 312 ? 12.398 -58.312 -25.641 1 92.5 312 GLU B C 1
ATOM 6613 O O . GLU B 1 312 ? 12.727 -59.062 -26.562 1 92.5 312 GLU B O 1
ATOM 6618 N N . GLU B 1 313 ? 12.062 -58.719 -24.453 1 92.12 313 GLU B N 1
ATOM 6619 C CA . GLU B 1 313 ? 12.109 -60.156 -24.156 1 92.12 313 GLU B CA 1
ATOM 6620 C C . GLU B 1 313 ? 11.086 -60.938 -25 1 92.12 313 GLU B C 1
ATOM 6622 O O . GLU B 1 313 ? 11.398 -62 -25.531 1 92.12 313 GLU B O 1
ATOM 6627 N N . ALA B 1 314 ? 9.922 -60.344 -25.109 1 90.19 314 ALA B N 1
ATOM 6628 C CA . ALA B 1 314 ? 8.898 -60.969 -25.938 1 90.19 314 ALA B CA 1
ATOM 6629 C C . ALA B 1 314 ? 9.359 -61.062 -27.391 1 90.19 314 ALA B C 1
ATOM 6631 O O . ALA B 1 314 ? 9.188 -62.125 -28.016 1 90.19 314 ALA B O 1
ATOM 6632 N N . SER B 1 315 ? 9.961 -60.031 -27.906 1 92.69 315 SER B N 1
ATOM 6633 C CA . SER B 1 315 ? 10.445 -60.031 -29.281 1 92.69 315 SER B CA 1
ATOM 6634 C C . SER B 1 315 ? 11.508 -61.094 -29.484 1 92.69 315 SER B C 1
ATOM 6636 O O . SER B 1 315 ? 11.492 -61.781 -30.5 1 92.69 315 SER B O 1
ATOM 6638 N N . LYS B 1 316 ? 12.438 -61.281 -28.562 1 92.62 316 LYS B N 1
ATOM 6639 C CA . LYS B 1 316 ? 13.477 -62.312 -28.641 1 92.62 316 LYS B CA 1
ATOM 6640 C C . LYS B 1 316 ? 12.867 -63.719 -28.688 1 92.62 316 LYS B C 1
ATOM 6642 O O . LYS B 1 316 ? 13.266 -64.562 -29.5 1 92.62 316 LYS B O 1
ATOM 6647 N N . LEU B 1 317 ? 11.898 -63.844 -27.828 1 89.31 317 LEU B N 1
ATOM 6648 C CA . LEU B 1 317 ? 11.234 -65.188 -27.766 1 89.31 317 LEU B CA 1
ATOM 6649 C C . LEU B 1 317 ? 10.477 -65.438 -29.047 1 89.31 317 LEU B C 1
ATOM 6651 O O . LEU B 1 317 ? 10.547 -66.562 -29.562 1 89.31 317 LEU B O 1
ATOM 6655 N N . VAL B 1 318 ? 9.805 -64.5 -29.578 1 92.62 318 VAL B N 1
ATOM 6656 C CA . VAL B 1 318 ? 9.031 -64.688 -30.812 1 92.62 318 VAL B CA 1
ATOM 6657 C C . VAL B 1 318 ? 9.984 -65 -31.969 1 92.62 318 VAL B C 1
ATOM 6659 O O . VAL B 1 318 ? 9.703 -65.875 -32.812 1 92.62 318 VAL B O 1
ATOM 6662 N N . ASN B 1 319 ? 11.109 -64.312 -32.062 1 91.62 319 ASN B N 1
ATOM 6663 C CA . ASN B 1 319 ? 12.102 -64.562 -33.094 1 91.62 319 ASN B CA 1
ATOM 6664 C C . ASN B 1 319 ? 12.617 -66 -33 1 91.62 319 ASN B C 1
ATOM 6666 O O . ASN B 1 319 ? 12.734 -66.688 -34.031 1 91.62 319 ASN B O 1
ATOM 6670 N N . HIS B 1 320 ? 12.93 -66.375 -31.797 1 91.31 320 HIS B N 1
ATOM 6671 C CA . HIS B 1 320 ? 13.414 -67.75 -31.594 1 91.31 320 HIS B CA 1
ATOM 6672 C C . HIS B 1 320 ? 12.367 -68.812 -32 1 91.31 320 HIS B C 1
ATOM 6674 O O . HIS B 1 320 ? 12.68 -69.75 -32.719 1 91.31 320 HIS B O 1
ATOM 6680 N N . THR B 1 321 ? 11.148 -68.5 -31.562 1 89.75 321 THR B N 1
ATOM 6681 C CA . THR B 1 321 ? 10.078 -69.438 -31.891 1 89.75 321 THR B CA 1
ATOM 6682 C C . THR B 1 321 ? 9.812 -69.5 -33.375 1 89.75 321 THR B C 1
ATOM 6684 O O . THR B 1 321 ? 9.539 -70.562 -33.969 1 89.75 321 THR B O 1
ATOM 6687 N N . THR B 1 322 ? 9.93 -68.312 -34.031 1 90.31 322 THR B N 1
ATOM 6688 C CA . THR B 1 322 ? 9.75 -68.25 -35.469 1 90.31 322 THR B CA 1
ATOM 6689 C C . THR B 1 322 ? 10.781 -69.125 -36.188 1 90.31 322 THR B C 1
ATOM 6691 O O . THR B 1 322 ? 10.43 -69.875 -37.125 1 90.31 322 THR B O 1
ATOM 6694 N N . SER B 1 323 ? 12 -69.125 -35.75 1 91.12 323 SER B N 1
ATOM 6695 C CA . SER B 1 323 ? 13.062 -69.938 -36.375 1 91.12 323 SER B CA 1
ATOM 6696 C C . SER B 1 323 ? 12.797 -71.438 -36.188 1 91.12 323 SER B C 1
ATOM 6698 O O . SER B 1 323 ? 12.961 -72.188 -37.156 1 91.12 323 SER B O 1
ATOM 6700 N N . ILE B 1 324 ? 12.367 -71.75 -35.031 1 87.38 324 ILE B N 1
ATOM 6701 C CA . ILE B 1 324 ? 12.094 -73.188 -34.75 1 87.38 324 ILE B CA 1
ATOM 6702 C C . ILE B 1 324 ? 10.93 -73.625 -35.625 1 87.38 324 ILE B C 1
ATOM 6704 O O . ILE B 1 324 ? 10.984 -74.75 -36.188 1 87.38 324 ILE B O 1
ATOM 6708 N N . VAL B 1 325 ? 9.898 -72.812 -35.719 1 89.12 325 VAL B N 1
ATOM 6709 C CA . VAL B 1 325 ? 8.711 -73.188 -36.469 1 89.12 325 VAL B CA 1
ATOM 6710 C C . VAL B 1 325 ? 9.047 -73.25 -37.938 1 89.12 325 VAL B C 1
ATOM 6712 O O . VAL B 1 325 ? 8.578 -74.188 -38.656 1 89.12 325 VAL B O 1
ATOM 6715 N N . GLN B 1 326 ? 9.898 -72.438 -38.5 1 89.06 326 GLN B N 1
ATOM 6716 C CA . GLN B 1 326 ? 10.336 -72.438 -39.875 1 89.06 326 GLN B CA 1
ATOM 6717 C C . GLN B 1 326 ? 11.102 -73.75 -40.156 1 89.06 326 GLN B C 1
ATOM 6719 O O . GLN B 1 326 ? 10.844 -74.438 -41.156 1 89.06 326 GLN B O 1
ATOM 6724 N N . GLN B 1 327 ? 11.984 -74.062 -39.281 1 88.06 327 GLN B N 1
ATOM 6725 C CA . GLN B 1 327 ? 12.734 -75.312 -39.406 1 88.06 327 GLN B CA 1
ATOM 6726 C C . GLN B 1 327 ? 11.805 -76.562 -39.344 1 88.06 327 GLN B C 1
ATOM 6728 O O . GLN B 1 327 ? 11.961 -77.5 -40.094 1 88.06 327 GLN B O 1
ATOM 6733 N N . SER B 1 328 ? 10.875 -76.375 -38.406 1 84.94 328 SER B N 1
ATOM 6734 C CA . SER B 1 328 ? 9.914 -77.438 -38.219 1 84.94 328 SER B CA 1
ATOM 6735 C C . SER B 1 328 ? 9.078 -77.688 -39.469 1 84.94 328 SER B C 1
ATOM 6737 O O . SER B 1 328 ? 8.805 -78.812 -39.844 1 84.94 328 SER B O 1
ATOM 6739 N N . ALA B 1 329 ? 8.695 -76.562 -40.125 1 86.75 329 ALA B N 1
ATOM 6740 C CA . ALA B 1 329 ? 7.941 -76.688 -41.375 1 86.75 329 ALA B CA 1
ATOM 6741 C C . ALA B 1 329 ? 8.742 -77.375 -42.469 1 86.75 329 ALA B C 1
ATOM 6743 O O . ALA B 1 329 ? 8.219 -78.25 -43.156 1 86.75 329 ALA B O 1
ATOM 6744 N N . LYS B 1 330 ? 9.992 -77.188 -42.594 1 89.19 330 LYS B N 1
ATOM 6745 C CA . LYS B 1 330 ? 10.875 -77.812 -43.562 1 89.19 330 LYS B CA 1
ATOM 6746 C C . LYS B 1 330 ? 11.047 -79.312 -43.25 1 89.19 330 LYS B C 1
ATOM 6748 O O . LYS B 1 330 ? 11 -80.125 -44.156 1 89.19 330 LYS B O 1
ATOM 6753 N N . GLN B 1 331 ? 11.234 -79.5 -42 1 83.62 331 GLN B N 1
ATOM 6754 C CA . GLN B 1 331 ? 11.406 -80.875 -41.562 1 83.62 331 GLN B CA 1
ATOM 6755 C C . GLN B 1 331 ? 10.148 -81.688 -41.844 1 83.62 331 GLN B C 1
ATOM 6757 O O . GLN B 1 331 ? 10.227 -82.812 -42.25 1 83.62 331 GLN B O 1
ATOM 6762 N N . ALA B 1 332 ? 9 -81.062 -41.531 1 84.69 332 ALA B N 1
ATOM 6763 C CA . ALA B 1 332 ? 7.73 -81.75 -41.812 1 84.69 332 ALA B CA 1
ATOM 6764 C C . ALA B 1 332 ? 7.57 -82 -43.312 1 84.69 332 ALA B C 1
ATOM 6766 O O . ALA B 1 332 ? 7.172 -83.125 -43.719 1 84.69 332 ALA B O 1
ATOM 6767 N N . HIS B 1 333 ? 7.934 -81.125 -44.188 1 88.19 333 HIS B N 1
ATOM 6768 C CA . HIS B 1 333 ? 7.875 -81.25 -45.625 1 88.19 333 HIS B CA 1
ATOM 6769 C C . HIS B 1 333 ? 8.805 -82.375 -46.062 1 88.19 333 HIS B C 1
ATOM 6771 O O . HIS B 1 333 ? 8.406 -83.25 -46.875 1 88.19 333 HIS B O 1
ATOM 6777 N N . ALA B 1 334 ? 10 -82.438 -45.531 1 86.75 334 ALA B N 1
ATOM 6778 C CA . ALA B 1 334 ? 10.961 -83.5 -45.875 1 86.75 334 ALA B CA 1
ATOM 6779 C C . ALA B 1 334 ? 10.445 -84.875 -45.438 1 86.75 334 ALA B C 1
ATOM 6781 O O . ALA B 1 334 ? 10.578 -85.812 -46.188 1 86.75 334 ALA B O 1
ATOM 6782 N N . ALA B 1 335 ? 9.844 -84.75 -44.25 1 82.5 335 ALA B N 1
ATOM 6783 C CA . ALA B 1 335 ? 9.289 -86 -43.75 1 82.5 335 ALA B CA 1
ATOM 6784 C C . ALA B 1 335 ? 8.172 -86.5 -44.656 1 82.5 335 ALA B C 1
ATOM 6786 O O . ALA B 1 335 ? 8.102 -87.688 -44.969 1 82.5 335 ALA B O 1
ATOM 6787 N N . SER B 1 336 ? 7.344 -85.625 -45.125 1 87.12 336 SER B N 1
ATOM 6788 C CA . SER B 1 336 ? 6.266 -86 -46.031 1 87.12 336 SER B CA 1
ATOM 6789 C C . SER B 1 336 ? 6.812 -86.562 -47.344 1 87.12 336 SER B C 1
ATOM 6791 O O . SER B 1 336 ? 6.336 -87.625 -47.844 1 87.12 336 SER B O 1
ATOM 6793 N N . GLU B 1 337 ? 7.859 -86.062 -47.938 1 89.06 337 GLU B N 1
ATOM 6794 C CA . GLU B 1 337 ? 8.484 -86.5 -49.156 1 89.06 337 GLU B CA 1
ATOM 6795 C C . GLU B 1 337 ? 9.133 -87.875 -48.969 1 89.06 337 GLU B C 1
ATOM 6797 O O . GLU B 1 337 ? 9.023 -88.75 -49.844 1 89.06 337 GLU B O 1
ATOM 6802 N N . ASP B 1 338 ? 9.656 -87.938 -47.844 1 83.06 338 ASP B N 1
ATOM 6803 C CA . ASP B 1 338 ? 10.312 -89.25 -47.531 1 83.06 338 ASP B CA 1
ATOM 6804 C C . ASP B 1 338 ? 9.289 -90.375 -47.438 1 83.06 338 ASP B C 1
ATOM 6806 O O . ASP B 1 338 ? 9.539 -91.5 -47.906 1 83.06 338 ASP B O 1
ATOM 6810 N N . ILE B 1 339 ? 8.188 -90 -46.844 1 81.75 339 ILE B N 1
ATOM 6811 C CA . ILE B 1 339 ? 7.117 -91 -46.719 1 81.75 339 ILE B CA 1
ATOM 6812 C C . ILE B 1 339 ? 6.605 -91.375 -48.125 1 81.75 339 ILE B C 1
ATOM 6814 O O . ILE B 1 339 ? 6.363 -92.562 -48.406 1 81.75 339 ILE B O 1
ATOM 6818 N N . LYS B 1 340 ? 6.547 -90.438 -48.969 1 86.12 340 LYS B N 1
ATOM 6819 C CA . LYS B 1 340 ? 6.133 -90.688 -50.375 1 86.12 340 LYS B CA 1
ATOM 6820 C C . LYS B 1 340 ? 7.133 -91.625 -51.062 1 86.12 340 LYS B C 1
ATOM 6822 O O . LYS B 1 340 ? 6.738 -92.562 -51.781 1 86.12 340 LYS B O 1
ATOM 6827 N N . ASN B 1 341 ? 8.359 -91.375 -50.844 1 85.88 341 ASN B N 1
ATOM 6828 C CA . ASN B 1 341 ? 9.398 -92.188 -51.406 1 85.88 341 ASN B CA 1
ATOM 6829 C C . ASN B 1 341 ? 9.344 -93.625 -50.875 1 85.88 341 ASN B C 1
ATOM 6831 O O . ASN B 1 341 ? 9.523 -94.625 -51.625 1 85.88 341 ASN B O 1
ATOM 6835 N N . LEU B 1 342 ? 9.055 -93.625 -49.594 1 80.12 342 LEU B N 1
ATOM 6836 C CA . LEU B 1 342 ? 8.938 -94.938 -48.969 1 80.12 342 LEU B CA 1
ATOM 6837 C C . LEU B 1 342 ? 7.797 -95.75 -49.562 1 80.12 342 LEU B C 1
ATOM 6839 O O . LEU B 1 342 ? 7.922 -96.938 -49.781 1 80.12 342 LEU B O 1
ATOM 6843 N N . VAL B 1 343 ? 6.723 -95.062 -49.906 1 83.5 343 VAL B N 1
ATOM 6844 C CA . VAL B 1 343 ? 5.594 -95.688 -50.562 1 83.5 343 VAL B CA 1
ATOM 6845 C C . VAL B 1 343 ? 6.031 -96.25 -51.906 1 83.5 343 VAL B C 1
ATOM 6847 O O . VAL B 1 343 ? 5.684 -97.375 -52.281 1 83.5 343 VAL B O 1
ATOM 6850 N N . GLY B 1 344 ? 6.848 -95.5 -52.625 1 84.44 344 GLY B N 1
ATOM 6851 C CA . GLY B 1 344 ? 7.391 -95.938 -53.875 1 84.44 344 GLY B CA 1
ATOM 6852 C C . GLY B 1 344 ? 8.242 -97.188 -53.75 1 84.44 344 GLY B C 1
ATOM 6853 O O . GLY B 1 344 ? 8.109 -98.125 -54.531 1 84.44 344 GLY B O 1
ATOM 6854 N N . ASP B 1 345 ? 9.008 -97.188 -52.688 1 79.69 345 ASP B N 1
ATOM 6855 C CA . ASP B 1 345 ? 9.867 -98.312 -52.438 1 79.69 345 ASP B CA 1
ATOM 6856 C C . ASP B 1 345 ? 9.031 -99.562 -52.094 1 79.69 345 ASP B C 1
ATOM 6858 O O . ASP B 1 345 ? 9.336 -100.688 -52.562 1 79.69 345 ASP B O 1
ATOM 6862 N N . ILE B 1 346 ? 8 -99.375 -51.406 1 80.69 346 ILE B N 1
ATOM 6863 C CA . ILE B 1 346 ? 7.125 -100.5 -51 1 80.69 346 ILE B CA 1
ATOM 6864 C C . ILE B 1 346 ? 6.375 -101 -52.219 1 80.69 346 ILE B C 1
ATOM 6866 O O . ILE B 1 346 ? 6.188 -102.188 -52.375 1 80.69 346 ILE B O 1
ATOM 6870 N N . GLU B 1 347 ? 6.012 -100.125 -53.094 1 84.31 347 GLU B N 1
ATOM 6871 C CA . GLU B 1 347 ? 5.352 -100.562 -54.344 1 84.31 347 GLU B CA 1
ATOM 6872 C C . GLU B 1 347 ? 6.277 -101.375 -55.219 1 84.31 347 GLU B C 1
ATOM 6874 O O . GLU B 1 347 ? 5.836 -102.312 -55.844 1 84.31 347 GLU B O 1
ATOM 6879 N N . ALA B 1 348 ? 7.52 -101.062 -55.188 1 82.88 348 ALA B N 1
ATOM 6880 C CA . ALA B 1 348 ? 8.492 -101.875 -55.938 1 82.88 348 ALA B CA 1
ATOM 6881 C C . ALA B 1 348 ? 8.594 -103.312 -55.375 1 82.88 348 ALA B C 1
ATOM 6883 O O . ALA B 1 348 ? 8.664 -104.25 -56.125 1 82.88 348 ALA B O 1
ATOM 6884 N N . VAL B 1 349 ? 8.531 -103.25 -54.062 1 78 349 VAL B N 1
ATOM 6885 C CA . VAL B 1 349 ? 8.539 -104.562 -53.406 1 78 349 VAL B CA 1
ATOM 6886 C C . VAL B 1 349 ? 7.277 -105.375 -53.781 1 78 349 VAL B C 1
ATOM 6888 O O . VAL B 1 349 ? 7.328 -106.562 -54.031 1 78 349 VAL B O 1
ATOM 6891 N N . LYS B 1 350 ? 6.176 -104.688 -53.844 1 82.69 350 LYS B N 1
ATOM 6892 C CA . LYS B 1 350 ? 4.906 -105.25 -54.281 1 82.69 350 LYS B CA 1
ATOM 6893 C C . LYS B 1 350 ? 5.023 -105.875 -55.656 1 82.69 350 LYS B C 1
ATOM 6895 O O . LYS B 1 350 ? 4.613 -107 -55.875 1 82.69 350 LYS B O 1
ATOM 6900 N N . GLN B 1 351 ? 5.605 -105.25 -56.562 1 87.31 351 GLN B N 1
ATOM 6901 C CA . GLN B 1 351 ? 5.762 -105.75 -57.938 1 87.31 351 GLN B CA 1
ATOM 6902 C C . GLN B 1 351 ? 6.641 -107 -57.969 1 87.31 351 GLN B C 1
ATOM 6904 O O . GLN B 1 351 ? 6.367 -107.938 -58.75 1 87.31 351 GLN B O 1
ATOM 6909 N N . ARG B 1 352 ? 7.566 -106.938 -57.156 1 78.69 352 ARG B N 1
ATOM 6910 C CA . ARG B 1 352 ? 8.453 -108.125 -57.094 1 78.69 352 ARG B CA 1
ATOM 6911 C C . ARG B 1 352 ? 7.723 -109.312 -56.562 1 78.69 352 ARG B C 1
ATOM 6913 O O . ARG B 1 352 ? 7.934 -110.438 -57.062 1 78.69 352 ARG B O 1
ATOM 6920 N N . ILE B 1 353 ? 6.848 -109.062 -55.625 1 79.25 353 ILE B N 1
ATOM 6921 C CA . ILE B 1 353 ? 6.055 -110.188 -55.062 1 79.25 353 ILE B CA 1
ATOM 6922 C C . ILE B 1 353 ? 5.086 -110.688 -56.125 1 79.25 353 ILE B C 1
ATOM 6924 O O . ILE B 1 353 ? 4.891 -111.875 -56.281 1 79.25 353 ILE B O 1
ATOM 6928 N N . VAL B 1 354 ? 4.555 -109.812 -56.906 1 85.56 354 VAL B N 1
ATOM 6929 C CA . VAL B 1 354 ? 3.645 -110.188 -58 1 85.56 354 VAL B CA 1
ATOM 6930 C C . VAL B 1 354 ? 4.391 -111.062 -59.031 1 85.56 354 VAL B C 1
ATOM 6932 O O . VAL B 1 354 ? 3.891 -112.062 -59.5 1 85.56 354 VAL B O 1
ATOM 6935 N N . GLU B 1 355 ? 5.566 -110.688 -59.344 1 84.31 355 GLU B N 1
ATOM 6936 C CA . GLU B 1 355 ? 6.383 -111.438 -60.312 1 84.31 355 GLU B CA 1
ATOM 6937 C C . GLU B 1 355 ? 6.727 -112.812 -59.781 1 84.31 355 GLU B C 1
ATOM 6939 O O . GLU B 1 355 ? 6.672 -113.812 -60.531 1 84.31 355 GLU B O 1
ATOM 6944 N N . LEU B 1 356 ? 6.957 -112.812 -58.562 1 76.5 356 LEU B N 1
ATOM 6945 C CA . LEU B 1 356 ? 7.254 -114.062 -57.906 1 76.5 356 LEU B CA 1
ATOM 6946 C C . LEU B 1 356 ? 6.039 -115 -57.938 1 76.5 356 LEU B C 1
ATOM 6948 O O . LEU B 1 356 ? 6.168 -116.188 -58.219 1 76.5 356 LEU B O 1
ATOM 6952 N N . ASN B 1 357 ? 4.934 -114.438 -57.688 1 80.12 357 ASN B N 1
ATOM 6953 C CA . ASN B 1 357 ? 3.691 -115.188 -57.75 1 80.12 357 ASN B CA 1
ATOM 6954 C C . ASN B 1 357 ? 3.445 -115.75 -59.156 1 80.12 357 ASN B C 1
ATOM 6956 O O . ASN B 1 357 ? 3.025 -116.938 -59.312 1 80.12 357 ASN B O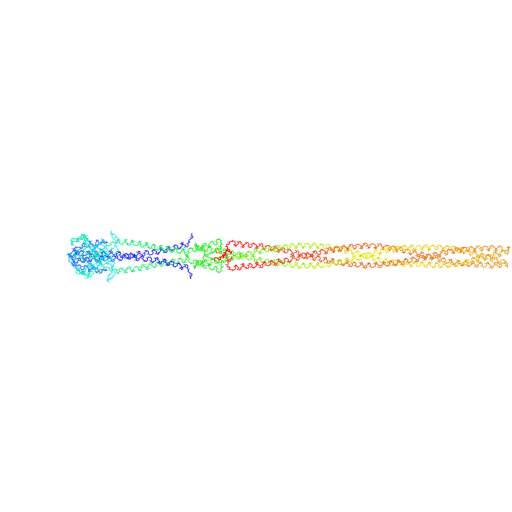 1
ATOM 6960 N N . ASN B 1 358 ? 3.768 -115.062 -60.188 1 85.69 358 ASN B N 1
ATOM 6961 C CA . ASN B 1 358 ? 3.619 -115.5 -61.562 1 85.69 358 ASN B CA 1
ATOM 6962 C C . ASN B 1 358 ? 4.566 -116.688 -61.875 1 85.69 358 ASN B C 1
ATOM 6964 O O . ASN B 1 358 ? 4.172 -117.625 -62.531 1 85.69 358 ASN B O 1
ATOM 6968 N N . GLN B 1 359 ? 5.676 -116.562 -61.312 1 80.75 359 GLN B N 1
ATOM 6969 C CA . GLN B 1 359 ? 6.66 -117.562 -61.531 1 80.75 359 GLN B CA 1
ATOM 6970 C C . GLN B 1 359 ? 6.227 -118.875 -60.875 1 80.75 359 GLN B C 1
ATOM 6972 O O . GLN B 1 359 ? 6.422 -120 -61.438 1 80.75 359 GLN B O 1
ATOM 6977 N N . THR B 1 360 ? 5.602 -118.688 -59.781 1 82.25 360 THR B N 1
ATOM 6978 C CA . THR B 1 360 ? 5.102 -119.875 -59.062 1 82.25 360 THR B CA 1
ATOM 6979 C C . THR B 1 360 ? 3.967 -120.5 -59.844 1 82.25 360 THR B C 1
ATOM 6981 O O . THR B 1 360 ? 3.809 -121.75 -59.812 1 82.25 360 THR B O 1
ATOM 6984 N N . GLY B 1 361 ? 3.279 -119.75 -60.562 1 85.31 361 GLY B N 1
ATOM 6985 C CA . GLY B 1 361 ? 2.266 -120.312 -61.438 1 85.31 361 GLY B CA 1
ATOM 6986 C C . GLY B 1 361 ? 2.848 -121.125 -62.594 1 85.31 361 GLY B C 1
ATOM 6987 O O . GLY B 1 361 ? 2.326 -122.188 -62.906 1 85.31 361 GLY B O 1
ATOM 6988 N N . GLN B 1 362 ? 3.941 -120.75 -63.094 1 88.31 362 GLN B N 1
ATOM 6989 C CA . GLN B 1 362 ? 4.633 -121.5 -64.125 1 88.31 362 GLN B CA 1
ATOM 6990 C C . GLN B 1 362 ? 5.16 -122.812 -63.625 1 88.31 362 GLN B C 1
ATOM 6992 O O . GLN B 1 362 ? 5.062 -123.812 -64.312 1 88.31 362 GLN B O 1
ATOM 6997 N N . VAL B 1 363 ? 5.574 -122.625 -62.469 1 88.44 363 VAL B N 1
ATOM 6998 C CA . VAL B 1 363 ? 6.074 -123.875 -61.844 1 88.44 363 VAL B CA 1
ATOM 6999 C C . VAL B 1 363 ? 4.93 -124.875 -61.656 1 88.44 363 VAL B C 1
ATOM 7001 O O . VAL B 1 363 ? 5.086 -126.062 -61.938 1 88.44 363 VAL B O 1
ATOM 7004 N N . SER B 1 364 ? 3.826 -124.438 -61.344 1 87.81 364 SER B N 1
ATOM 7005 C CA . SER B 1 364 ? 2.648 -125.25 -61.156 1 87.81 364 SER B CA 1
ATOM 7006 C C . SER B 1 364 ? 2.258 -125.938 -62.469 1 87.81 364 SER B C 1
ATOM 7008 O O . SER B 1 364 ? 1.922 -127.125 -62.5 1 87.81 364 SER B O 1
ATOM 7010 N N . SER B 1 365 ? 2.434 -125.312 -63.5 1 91.94 365 SER B N 1
ATOM 7011 C CA . SER B 1 365 ? 2.086 -125.812 -64.812 1 91.94 365 SER B CA 1
ATOM 7012 C C . SER B 1 365 ? 3.049 -126.938 -65.25 1 91.94 365 SER B C 1
ATOM 7014 O O . SER B 1 365 ? 2.623 -128 -65.688 1 91.94 365 SER B O 1
ATOM 7016 N N . ILE B 1 366 ? 4.223 -126.625 -65 1 92.25 366 ILE B N 1
ATOM 7017 C CA . ILE B 1 366 ? 5.23 -127.625 -65.375 1 92.25 366 ILE B CA 1
ATOM 7018 C C . ILE B 1 366 ? 5.109 -128.875 -64.5 1 92.25 366 ILE B C 1
ATOM 7020 O O . ILE B 1 366 ? 5.293 -130 -64.938 1 92.25 366 ILE B O 1
ATOM 7024 N N . LEU B 1 367 ? 4.734 -128.625 -63.312 1 91.5 367 LEU B N 1
ATOM 7025 C CA . LEU B 1 367 ? 4.535 -129.75 -62.406 1 91.5 367 LEU B CA 1
ATOM 7026 C C . LEU B 1 367 ? 3.365 -130.625 -62.844 1 91.5 367 LEU B C 1
ATOM 7028 O O . LEU B 1 367 ? 3.41 -131.875 -62.688 1 91.5 367 LEU B O 1
ATOM 7032 N N . GLY B 1 368 ? 2.455 -130.125 -63.438 1 91.06 368 GLY B N 1
ATOM 7033 C CA . GLY B 1 368 ? 1.365 -130.875 -64 1 91.06 368 GLY B CA 1
ATOM 7034 C C . GLY B 1 368 ? 1.816 -131.75 -65.125 1 91.06 368 GLY B C 1
ATOM 7035 O O . GLY B 1 368 ? 1.38 -132.875 -65.188 1 91.06 368 GLY B O 1
ATOM 7036 N N . VAL B 1 369 ? 2.674 -131.25 -65.875 1 92 369 VAL B N 1
ATOM 7037 C CA . VAL B 1 369 ? 3.221 -132.125 -66.938 1 92 369 VAL B CA 1
ATOM 7038 C C . VAL B 1 369 ? 4.027 -133.25 -66.375 1 92 369 VAL B C 1
ATOM 7040 O O . VAL B 1 369 ? 3.883 -134.375 -66.812 1 92 369 VAL B O 1
ATOM 7043 N N . ILE B 1 370 ? 4.711 -132.875 -65.375 1 93 370 ILE B N 1
ATOM 7044 C CA . ILE B 1 370 ? 5.539 -134 -64.75 1 93 370 ILE B CA 1
ATOM 7045 C C . ILE B 1 370 ? 4.645 -135 -64.125 1 93 370 ILE B C 1
ATOM 7047 O O . ILE B 1 370 ? 4.91 -136.25 -64.312 1 93 370 ILE B O 1
ATOM 7051 N N . LYS B 1 371 ? 3.688 -134.75 -63.594 1 92.31 371 LYS B N 1
ATOM 7052 C CA . LYS B 1 371 ? 2.723 -135.625 -63 1 92.31 371 LYS B CA 1
ATOM 7053 C C . LYS B 1 371 ? 2.059 -136.5 -64.062 1 92.31 371 LYS B C 1
ATOM 7055 O O . LYS B 1 371 ? 1.899 -137.75 -63.906 1 92.31 371 LYS B O 1
ATOM 7060 N N . GLY B 1 372 ? 1.766 -135.875 -65.188 1 93.19 372 GLY B N 1
ATOM 7061 C CA . GLY B 1 372 ? 1.216 -136.625 -66.312 1 93.19 372 GLY B CA 1
ATOM 7062 C C . GLY B 1 372 ? 2.182 -137.625 -66.875 1 93.19 372 GLY B C 1
ATOM 7063 O O . GLY B 1 372 ? 1.79 -138.75 -67.188 1 93.19 372 GLY B O 1
ATOM 7064 N N . ILE B 1 373 ? 3.283 -137.125 -66.812 1 93.06 373 ILE B N 1
ATOM 7065 C CA . ILE B 1 373 ? 4.324 -138 -67.375 1 93.06 373 ILE B CA 1
ATOM 7066 C C . ILE B 1 373 ? 4.508 -139.25 -66.375 1 93.06 373 ILE B C 1
ATOM 7068 O O . ILE B 1 373 ? 4.656 -140.375 -66.875 1 93.06 373 ILE B O 1
ATOM 7072 N N . ALA B 1 374 ? 4.445 -139 -65.188 1 94.25 374 ALA B N 1
ATOM 7073 C CA . ALA B 1 374 ? 4.59 -140 -64.188 1 94.25 374 ALA B CA 1
ATOM 7074 C C . ALA B 1 374 ? 3.426 -141 -64.25 1 94.25 374 ALA B C 1
ATOM 7076 O O . ALA B 1 374 ? 3.625 -142.25 -64.188 1 94.25 374 ALA B O 1
ATOM 7077 N N . GLU B 1 375 ? 2.371 -140.625 -64.562 1 93.38 375 GLU B N 1
ATOM 7078 C CA . GLU B 1 375 ? 1.192 -141.5 -64.688 1 93.38 375 GLU B CA 1
ATOM 7079 C C . GLU B 1 375 ? 1.254 -142.375 -66 1 93.38 375 GLU B C 1
ATOM 7081 O O . GLU B 1 375 ? 0.904 -143.5 -65.938 1 93.38 375 GLU B O 1
ATOM 7086 N N . GLN B 1 376 ? 1.683 -141.75 -66.875 1 94 376 GLN B N 1
ATOM 7087 C CA . GLN B 1 376 ? 1.816 -142.375 -68.125 1 94 376 GLN B CA 1
ATOM 7088 C C . GLN B 1 376 ? 2.902 -143.5 -68.062 1 94 376 GLN B C 1
ATOM 7090 O O . GLN B 1 376 ? 2.738 -144.625 -68.562 1 94 376 GLN B O 1
ATOM 7095 N N . THR B 1 377 ? 3.875 -143 -67.375 1 91.81 377 THR B N 1
ATOM 7096 C CA . THR B 1 377 ? 4.961 -144 -67.188 1 91.81 377 THR B CA 1
ATOM 7097 C C . THR B 1 377 ? 4.504 -145.125 -66.312 1 91.81 377 THR B C 1
ATOM 7099 O O . THR B 1 377 ? 4.844 -146.25 -66.562 1 91.81 377 THR B O 1
ATOM 7102 N N . ASN B 1 378 ? 3.781 -144.875 -65.438 1 92.5 378 ASN B N 1
ATOM 7103 C CA . ASN B 1 378 ? 3.215 -146 -64.562 1 92.5 378 ASN B CA 1
ATOM 7104 C C . ASN B 1 378 ? 2.287 -146.875 -65.312 1 92.5 378 ASN B C 1
ATOM 7106 O O . ASN B 1 378 ? 2.336 -148.125 -65.125 1 92.5 378 ASN B O 1
ATOM 7110 N N . LEU B 1 379 ? 1.624 -146.5 -66.25 1 92.38 379 LEU B N 1
ATOM 7111 C CA . LEU B 1 379 ? 0.704 -147.25 -67.062 1 92.38 379 LEU B CA 1
ATOM 7112 C C . LEU B 1 379 ? 1.466 -148.125 -68.062 1 92.38 379 LEU B C 1
ATOM 7114 O O . LEU B 1 379 ? 1.11 -149.25 -68.25 1 92.38 379 LEU B O 1
ATOM 7118 N N . LEU B 1 380 ? 2.375 -147.5 -68.5 1 91.5 380 LEU B N 1
ATOM 7119 C CA . LEU B 1 380 ? 3.205 -148.25 -69.438 1 91.5 380 LEU B CA 1
ATOM 7120 C C . LEU B 1 380 ? 3.936 -149.375 -68.75 1 91.5 380 LEU B C 1
ATOM 7122 O O . LEU B 1 380 ? 4.043 -150.375 -69.312 1 91.5 380 LEU B O 1
ATOM 7126 N N . ALA B 1 381 ? 4.32 -149 -67.562 1 90.44 381 ALA B N 1
ATOM 7127 C CA . ALA B 1 381 ? 5.012 -150 -66.75 1 90.44 381 ALA B CA 1
ATOM 7128 C C . ALA B 1 381 ? 4.059 -151.125 -66.312 1 90.44 381 ALA B C 1
ATOM 7130 O O . ALA B 1 381 ? 4.43 -152.375 -66.312 1 90.44 381 ALA B O 1
ATOM 7131 N N . LEU B 1 382 ? 2.879 -150.875 -66.188 1 90.12 382 LEU B N 1
ATOM 7132 C CA . LEU B 1 382 ? 1.865 -151.875 -65.875 1 90.12 382 LEU B CA 1
ATOM 7133 C C . LEU B 1 382 ? 1.551 -152.875 -67.062 1 90.12 382 LEU B C 1
ATOM 7135 O O . LEU B 1 382 ? 1.472 -154 -66.938 1 90.12 382 LEU B O 1
ATOM 7139 N N . ASN B 1 383 ? 1.454 -152.25 -68.062 1 86.56 383 ASN B N 1
ATOM 7140 C CA . ASN B 1 383 ? 1.185 -153.125 -69.312 1 86.56 383 ASN B CA 1
ATOM 7141 C C . ASN B 1 383 ? 2.355 -154 -69.625 1 86.56 383 ASN B C 1
ATOM 7143 O O . ASN B 1 383 ? 2.152 -155.125 -70.062 1 86.56 383 ASN B O 1
ATOM 7147 N N . ALA B 1 384 ? 3.43 -153.25 -69.375 1 85.25 384 ALA B N 1
ATOM 7148 C CA . ALA B 1 384 ? 4.633 -154.125 -69.625 1 85.25 384 ALA B CA 1
ATOM 7149 C C . ALA B 1 384 ? 4.746 -155.25 -68.625 1 85.25 384 ALA B C 1
ATOM 7151 O O . ALA B 1 384 ? 5.18 -156.375 -69 1 85.25 384 ALA B O 1
ATOM 7152 N N . ALA B 1 385 ? 4.309 -155.125 -67.5 1 86.94 385 ALA B N 1
ATOM 7153 C CA . ALA B 1 385 ? 4.312 -156.25 -66.5 1 86.94 385 ALA B CA 1
ATOM 7154 C C . ALA B 1 385 ? 3.303 -157.25 -66.812 1 86.94 385 ALA B C 1
ATOM 7156 O O . ALA B 1 385 ? 3.574 -158.5 -66.625 1 86.94 385 ALA B O 1
ATOM 7157 N N . ILE B 1 386 ? 2.334 -157 -67.375 1 84.31 386 ILE B N 1
ATOM 7158 C CA . ILE B 1 386 ? 1.298 -157.875 -67.812 1 84.31 386 ILE B CA 1
ATOM 7159 C C . ILE B 1 386 ? 1.785 -158.75 -69 1 84.31 386 ILE B C 1
ATOM 7161 O O . ILE B 1 386 ? 1.627 -160 -69 1 84.31 386 ILE B O 1
ATOM 7165 N N . GLU B 1 387 ? 2.305 -158.125 -69.875 1 80.06 387 GLU B N 1
ATOM 7166 C CA . GLU B 1 387 ? 2.805 -158.875 -71.062 1 80.06 387 GLU B CA 1
ATOM 7167 C C . GLU B 1 387 ? 3.963 -159.75 -70.688 1 80.06 387 GLU B C 1
ATOM 7169 O O . GLU B 1 387 ? 4.07 -160.875 -71.25 1 80.06 387 GLU B O 1
ATOM 7174 N N . ALA B 1 388 ? 4.754 -159.25 -69.75 1 84.06 388 ALA B N 1
ATOM 7175 C CA . ALA B 1 388 ? 5.867 -160.125 -69.312 1 84.06 388 ALA B CA 1
ATOM 7176 C C . ALA B 1 388 ? 5.359 -161.375 -68.625 1 84.06 388 ALA B C 1
ATOM 7178 O O . ALA B 1 388 ? 5.938 -162.375 -68.75 1 84.06 388 ALA B O 1
ATOM 7179 N N . ALA B 1 389 ? 4.328 -161.375 -68 1 83.06 389 ALA B N 1
ATOM 7180 C CA . ALA B 1 389 ? 3.721 -162.5 -67.312 1 83.06 389 ALA B CA 1
ATOM 7181 C C . ALA B 1 389 ? 3.129 -163.5 -68.375 1 83.06 389 ALA B C 1
ATOM 7183 O O . ALA B 1 389 ? 3.219 -164.75 -68.188 1 83.06 389 ALA B O 1
ATOM 7184 N N . ARG B 1 390 ? 2.658 -163 -69.312 1 81 390 ARG B N 1
ATOM 7185 C CA . ARG B 1 390 ? 2.021 -163.875 -70.375 1 81 390 ARG B CA 1
ATOM 7186 C C . ARG B 1 390 ? 3.057 -164.625 -71.125 1 81 390 ARG B C 1
ATOM 7188 O O . ARG B 1 390 ? 2.75 -165.75 -71.688 1 81 390 ARG B O 1
ATOM 7195 N N . ALA B 1 391 ? 4.219 -164 -71.125 1 80.12 391 ALA B N 1
ATOM 7196 C CA . ALA B 1 391 ? 5.289 -164.625 -71.938 1 80.12 391 ALA B CA 1
ATOM 7197 C C . ALA B 1 391 ? 5.969 -165.75 -71.125 1 80.12 391 ALA B C 1
ATOM 7199 O O . ALA B 1 391 ? 6.891 -166.5 -71.562 1 80.12 391 ALA B O 1
ATOM 7200 N N . GLY B 1 392 ? 5.586 -166.125 -69.875 1 78.25 392 GLY B N 1
ATOM 7201 C CA . GLY B 1 392 ? 6.02 -167.25 -69 1 78.25 392 GLY B CA 1
ATOM 7202 C C . GLY B 1 392 ? 7.457 -167.125 -68.562 1 78.25 392 GLY B C 1
ATOM 7203 O O . GLY B 1 392 ? 7.844 -166 -68 1 78.25 392 GLY B O 1
ATOM 7204 N N . GLU B 1 393 ? 8.359 -168.125 -68.938 1 76.62 393 GLU B N 1
ATOM 7205 C CA . GLU B 1 393 ? 9.734 -168.25 -68.438 1 76.62 393 GLU B CA 1
ATOM 7206 C C . GLU B 1 393 ? 10.641 -167.25 -69.188 1 76.62 393 GLU B C 1
ATOM 7208 O O . GLU B 1 393 ? 11.625 -166.75 -68.625 1 76.62 393 GLU B O 1
ATOM 7213 N N . GLN B 1 394 ? 10.289 -166.875 -70.375 1 75.44 394 GLN B N 1
ATOM 7214 C CA . GLN B 1 394 ? 11.102 -166 -71.188 1 75.44 394 GLN B CA 1
ATOM 7215 C C . GLN B 1 394 ? 10.875 -164.5 -70.812 1 75.44 394 GLN B C 1
ATOM 7217 O O . GLN B 1 394 ? 11.68 -163.625 -71.188 1 75.44 394 GLN B O 1
ATOM 7222 N N . GLY B 1 395 ? 9.859 -164.25 -69.938 1 78.81 395 GLY B N 1
ATOM 7223 C CA . GLY B 1 395 ? 9.508 -162.875 -69.625 1 78.81 395 GLY B CA 1
ATOM 7224 C C . GLY B 1 395 ? 9.914 -162.5 -68.188 1 78.81 395 GLY B C 1
ATOM 7225 O O . GLY B 1 395 ? 9.633 -161.375 -67.75 1 78.81 395 GLY B O 1
ATOM 7226 N N . ARG B 1 396 ? 10.547 -163.375 -67.562 1 83.81 396 ARG B N 1
ATOM 7227 C CA . ARG B 1 396 ? 10.859 -163.125 -66.188 1 83.81 396 ARG B CA 1
ATOM 7228 C C . ARG B 1 396 ? 11.781 -161.875 -66 1 83.81 396 ARG B C 1
ATOM 7230 O O . ARG B 1 396 ? 11.594 -161.125 -65.062 1 83.81 396 ARG B O 1
ATOM 7237 N N . GLY B 1 397 ? 12.734 -161.625 -66.812 1 81.19 397 GLY B N 1
ATOM 7238 C CA . GLY B 1 397 ? 13.633 -160.5 -66.75 1 81.19 397 GLY B CA 1
ATOM 7239 C C . GLY B 1 397 ? 12.93 -159.125 -67 1 81.19 397 GLY B C 1
ATOM 7240 O O . GLY B 1 397 ? 13.18 -158.125 -66.312 1 81.19 397 GLY B O 1
ATOM 7241 N N . PHE B 1 398 ? 11.938 -159.25 -67.875 1 83.38 398 PHE B N 1
ATOM 7242 C CA . PHE B 1 398 ? 11.195 -158 -68.25 1 83.38 398 PHE B CA 1
ATOM 7243 C C . PHE B 1 398 ? 10.188 -157.625 -67.188 1 83.38 398 PHE B C 1
ATOM 7245 O O . PHE B 1 398 ? 9.914 -156.5 -66.938 1 83.38 398 PHE B O 1
ATOM 7252 N N . ALA B 1 399 ? 9.766 -158.625 -66.5 1 86.38 399 ALA B N 1
ATOM 7253 C CA . ALA B 1 399 ? 8.82 -158.375 -65.438 1 86.38 399 ALA B CA 1
ATOM 7254 C C . ALA B 1 399 ? 9.477 -157.625 -64.25 1 86.38 399 ALA B C 1
ATOM 7256 O O . ALA B 1 399 ? 8.867 -156.75 -63.688 1 86.38 399 ALA B O 1
ATOM 7257 N N . VAL B 1 400 ? 10.766 -157.75 -64.062 1 88.62 400 VAL B N 1
ATOM 7258 C CA . VAL B 1 400 ? 11.508 -157.125 -63.031 1 88.62 400 VAL B CA 1
ATOM 7259 C C . VAL B 1 400 ? 11.75 -155.625 -63.438 1 88.62 400 VAL B C 1
ATOM 7261 O O . VAL B 1 400 ? 11.578 -154.75 -62.594 1 88.62 400 VAL B O 1
ATOM 7264 N N . VAL B 1 401 ? 12.008 -155.5 -64.625 1 88.94 401 VAL B N 1
ATOM 7265 C CA . VAL B 1 401 ? 12.25 -154.125 -65.125 1 88.94 401 VAL B CA 1
ATOM 7266 C C . VAL B 1 401 ? 10.945 -153.375 -65.062 1 88.94 401 VAL B C 1
ATOM 7268 O O . VAL B 1 401 ? 10.93 -152.125 -64.688 1 88.94 401 VAL B O 1
ATOM 7271 N N . ALA B 1 402 ? 9.883 -153.875 -65.438 1 87.75 402 ALA B N 1
ATOM 7272 C CA . ALA B 1 402 ? 8.578 -153.25 -65.5 1 87.75 402 ALA B CA 1
ATOM 7273 C C . ALA B 1 402 ? 8.133 -152.875 -64.062 1 87.75 402 ALA B C 1
ATOM 7275 O O . ALA B 1 402 ? 7.613 -151.75 -63.875 1 87.75 402 ALA B O 1
ATOM 7276 N N . ASP B 1 403 ? 8.5 -153.625 -63.156 1 88.69 403 ASP B N 1
ATOM 7277 C CA . ASP B 1 403 ? 8.109 -153.375 -61.75 1 88.69 403 ASP B CA 1
ATOM 7278 C C . ASP B 1 403 ? 8.953 -152.25 -61.188 1 88.69 403 ASP B C 1
ATOM 7280 O O . ASP B 1 403 ? 8.445 -151.375 -60.406 1 88.69 403 ASP B O 1
ATOM 7284 N N . GLU B 1 404 ? 10.102 -152.25 -61.594 1 92.25 404 GLU B N 1
ATOM 7285 C CA . GLU B 1 404 ? 10.969 -151.25 -61.125 1 92.25 404 GLU B CA 1
ATOM 7286 C C . GLU B 1 404 ? 10.578 -149.875 -61.719 1 92.25 404 GLU B C 1
ATOM 7288 O O . GLU B 1 404 ? 10.562 -148.875 -61 1 92.25 404 GLU B O 1
ATOM 7293 N N . VAL B 1 405 ? 10.242 -149.75 -62.906 1 92.12 405 VAL B N 1
ATOM 7294 C CA . VAL B 1 405 ? 9.805 -148.5 -63.562 1 92.12 405 VAL B CA 1
ATOM 7295 C C . VAL B 1 405 ? 8.484 -148.125 -62.969 1 92.12 405 VAL B C 1
ATOM 7297 O O . VAL B 1 405 ? 8.266 -146.875 -62.781 1 92.12 405 VAL B O 1
ATOM 7300 N N . ARG B 1 406 ? 7.703 -149 -62.688 1 92.25 406 ARG B N 1
ATOM 7301 C CA . ARG B 1 406 ? 6.441 -148.75 -62.031 1 92.25 406 ARG B CA 1
ATOM 7302 C C . ARG B 1 406 ? 6.68 -148 -60.656 1 92.25 406 ARG B C 1
ATOM 7304 O O . ARG B 1 406 ? 6.031 -147 -60.344 1 92.25 406 ARG B O 1
ATOM 7311 N N . HIS B 1 407 ? 7.625 -148.5 -59.938 1 93.44 407 HIS B N 1
ATOM 7312 C CA . HIS B 1 407 ? 7.977 -148 -58.625 1 93.44 407 HIS B CA 1
ATOM 7313 C C . HIS B 1 407 ? 8.555 -146.625 -58.781 1 93.44 407 HIS B C 1
ATOM 7315 O O . HIS B 1 407 ? 8.211 -145.75 -58 1 93.44 407 HIS B O 1
ATOM 7321 N N . LEU B 1 408 ? 9.305 -146.375 -59.719 1 91.94 408 LEU B N 1
ATOM 7322 C CA . LEU B 1 408 ? 9.922 -145.125 -59.938 1 91.94 408 LEU B CA 1
ATOM 7323 C C . LEU B 1 408 ? 8.875 -144 -60.375 1 91.94 408 LEU B C 1
ATOM 7325 O O . LEU B 1 408 ? 8.922 -142.875 -59.969 1 91.94 408 LEU B O 1
ATOM 7329 N N . ALA B 1 409 ? 7.953 -144.375 -61.156 1 93.25 409 ALA B N 1
ATOM 7330 C CA . ALA B 1 409 ? 6.859 -143.5 -61.562 1 93.25 409 ALA B CA 1
ATOM 7331 C C . ALA B 1 409 ? 6 -143.125 -60.375 1 93.25 409 ALA B C 1
ATOM 7333 O O . ALA B 1 409 ? 5.578 -142 -60.25 1 93.25 409 ALA B O 1
ATOM 7334 N N . SER B 1 410 ? 5.816 -144.125 -59.5 1 93 410 SER B N 1
ATOM 7335 C CA . SER B 1 410 ? 5.043 -143.875 -58.281 1 93 410 SER B CA 1
ATOM 7336 C C . SER B 1 410 ? 5.773 -142.875 -57.375 1 93 410 SER B C 1
ATOM 7338 O O . SER B 1 410 ? 5.156 -142 -56.812 1 93 410 SER B O 1
ATOM 7340 N N . ARG B 1 411 ? 6.992 -143 -57.312 1 92.81 411 ARG B N 1
ATOM 7341 C CA . ARG B 1 411 ? 7.793 -142 -56.5 1 92.81 411 ARG B CA 1
ATOM 7342 C C . ARG B 1 411 ? 7.797 -140.625 -57.125 1 92.81 411 ARG B C 1
ATOM 7344 O O . ARG B 1 411 ? 7.797 -139.625 -56.406 1 92.81 411 ARG B O 1
ATOM 7351 N N . THR B 1 412 ? 7.789 -140.5 -58.375 1 92.75 412 THR B N 1
ATOM 7352 C CA . THR B 1 412 ? 7.727 -139.25 -59.031 1 92.75 412 THR B CA 1
ATOM 7353 C C . THR B 1 412 ? 6.387 -138.625 -58.781 1 92.75 412 THR B C 1
ATOM 7355 O O . THR B 1 412 ? 6.34 -137.375 -58.531 1 92.75 412 THR B O 1
ATOM 7358 N N . THR B 1 413 ? 5.387 -139.375 -58.875 1 92.88 413 THR B N 1
ATOM 7359 C CA . THR B 1 413 ? 4.055 -138.875 -58.594 1 92.88 413 THR B CA 1
ATOM 7360 C C . THR B 1 413 ? 3.967 -138.375 -57.156 1 92.88 413 THR B C 1
ATOM 7362 O O . THR B 1 413 ? 3.406 -137.25 -56.938 1 92.88 413 THR B O 1
ATOM 7365 N N . GLU B 1 414 ? 4.574 -139 -56.25 1 93.5 414 GLU B N 1
ATOM 7366 C CA . GLU B 1 414 ? 4.578 -138.625 -54.875 1 93.5 414 GLU B CA 1
ATOM 7367 C C . GLU B 1 414 ? 5.395 -137.375 -54.688 1 93.5 414 GLU B C 1
ATOM 7369 O O . GLU B 1 414 ? 4.949 -136.375 -54.031 1 93.5 414 GLU B O 1
ATOM 7374 N N . ALA B 1 415 ? 6.465 -137.25 -55.281 1 91.25 415 ALA B N 1
ATOM 7375 C CA . ALA B 1 415 ? 7.336 -136.125 -55.219 1 91.25 415 ALA B CA 1
ATOM 7376 C C . ALA B 1 415 ? 6.676 -134.875 -55.844 1 91.25 415 ALA B C 1
ATOM 7378 O O . ALA B 1 415 ? 6.746 -133.75 -55.312 1 91.25 415 ALA B O 1
ATOM 7379 N N . THR B 1 416 ? 6.02 -135 -56.906 1 91.5 416 THR B N 1
ATOM 7380 C CA . THR B 1 416 ? 5.324 -133.875 -57.594 1 91.5 416 THR B CA 1
ATOM 7381 C C . THR B 1 416 ? 4.168 -133.375 -56.75 1 91.5 416 THR B C 1
ATOM 7383 O O . THR B 1 416 ? 3.914 -132.25 -56.719 1 91.5 416 THR B O 1
ATOM 7386 N N . GLY B 1 417 ? 3.553 -134.5 -56.188 1 91.19 417 GLY B N 1
ATOM 7387 C CA . GLY B 1 417 ? 2.488 -134 -55.281 1 91.19 417 GLY B CA 1
ATOM 7388 C C . GLY B 1 417 ? 2.975 -133.25 -54.125 1 91.19 417 GLY B C 1
ATOM 7389 O O . GLY B 1 417 ? 2.324 -132.25 -53.75 1 91.19 417 GLY B O 1
ATOM 7390 N N . ASN B 1 418 ? 4.141 -133.5 -53.594 1 91.94 418 ASN B N 1
ATOM 7391 C CA . ASN B 1 418 ? 4.738 -132.75 -52.531 1 91.94 418 ASN B CA 1
ATOM 7392 C C . ASN B 1 418 ? 5.086 -131.375 -53 1 91.94 418 ASN B C 1
ATOM 7394 O O . ASN B 1 418 ? 4.824 -130.375 -52.281 1 91.94 418 ASN B O 1
ATOM 7398 N N . ILE B 1 419 ? 5.531 -131 -54.062 1 90.75 419 ILE B N 1
ATOM 7399 C CA . ILE B 1 419 ? 5.891 -129.75 -54.625 1 90.75 419 ILE B CA 1
ATOM 7400 C C . ILE B 1 419 ? 4.629 -128.875 -54.875 1 90.75 419 ILE B C 1
ATOM 7402 O O . ILE B 1 419 ? 4.609 -127.75 -54.625 1 90.75 419 ILE B O 1
ATOM 7406 N N . GLU B 1 420 ? 3.65 -129.625 -55.375 1 90.31 420 GLU B N 1
ATOM 7407 C CA . GLU B 1 420 ? 2.385 -129 -55.625 1 90.31 420 GLU B CA 1
ATOM 7408 C C . GLU B 1 420 ? 1.836 -128.375 -54.344 1 90.31 420 GLU B C 1
ATOM 7410 O O . GLU B 1 420 ? 1.325 -127.25 -54.375 1 90.31 420 GLU B O 1
ATOM 7415 N N . ASN B 1 421 ? 1.996 -129 -53.219 1 91.62 421 ASN B N 1
ATOM 7416 C CA . ASN B 1 421 ? 1.526 -128.5 -51.938 1 91.62 421 ASN B CA 1
ATOM 7417 C C . ASN B 1 421 ? 2.344 -127.312 -51.469 1 91.62 421 ASN B C 1
ATOM 7419 O O . ASN B 1 421 ? 1.787 -126.375 -50.969 1 91.62 421 ASN B O 1
ATOM 7423 N N . ILE B 1 422 ? 3.57 -127.312 -51.719 1 87 422 ILE B N 1
ATOM 7424 C CA . ILE B 1 422 ? 4.453 -126.25 -51.344 1 87 422 ILE B CA 1
ATOM 7425 C C . ILE B 1 422 ? 4.137 -125 -52.188 1 87 422 ILE B C 1
ATOM 7427 O O . ILE B 1 422 ? 4.031 -123.875 -51.656 1 87 422 ILE B O 1
ATOM 7431 N N . ILE B 1 423 ? 3.891 -125.25 -53.438 1 86.62 423 ILE B N 1
ATOM 7432 C CA . ILE B 1 423 ? 3.621 -124.125 -54.344 1 86.62 423 ILE B CA 1
ATOM 7433 C C . ILE B 1 423 ? 2.277 -123.5 -54 1 86.62 423 ILE B C 1
ATOM 7435 O O . ILE B 1 423 ? 2.137 -122.25 -54.062 1 86.62 423 ILE B O 1
ATOM 7439 N N . ALA B 1 424 ? 1.315 -124.438 -53.719 1 87.75 424 ALA B N 1
ATOM 7440 C CA . ALA B 1 424 ? 0.012 -123.875 -53.312 1 87.75 424 ALA B CA 1
ATOM 7441 C C . ALA B 1 424 ? 0.127 -123.062 -52.062 1 87.75 424 ALA B C 1
ATOM 7443 O O . ALA B 1 424 ? -0.507 -122 -51.938 1 87.75 424 ALA B O 1
ATOM 7444 N N . GLY B 1 425 ? 0.94 -123.562 -51.156 1 84.19 425 GLY B N 1
ATOM 7445 C CA . GLY B 1 425 ? 1.206 -122.75 -49.938 1 84.19 425 GLY B CA 1
ATOM 7446 C C . GLY B 1 425 ? 1.901 -121.438 -50.25 1 84.19 425 GLY B C 1
ATOM 7447 O O . GLY B 1 425 ? 1.537 -120.375 -49.688 1 84.19 425 GLY B O 1
ATOM 7448 N N . PHE B 1 426 ? 2.736 -121.375 -51.219 1 79.88 426 PHE B N 1
ATOM 7449 C CA . PHE B 1 426 ? 3.463 -120.188 -51.656 1 79.88 426 PHE B CA 1
ATOM 7450 C C . PHE B 1 426 ? 2.508 -119.125 -52.219 1 79.88 426 PHE B C 1
ATOM 7452 O O . PHE B 1 426 ? 2.621 -117.938 -51.938 1 79.88 426 PHE B O 1
ATOM 7459 N N . GLN B 1 427 ? 1.686 -119.625 -53.062 1 82.25 427 GLN B N 1
ATOM 7460 C CA . GLN B 1 427 ? 0.748 -118.75 -53.719 1 82.25 427 GLN B CA 1
ATOM 7461 C C . GLN B 1 427 ? -0.186 -118.062 -52.719 1 82.25 427 GLN B C 1
ATOM 7463 O O . GLN B 1 427 ? -0.495 -116.875 -52.844 1 82.25 427 GLN B O 1
ATOM 7468 N N . ARG B 1 428 ? -0.573 -118.812 -51.594 1 86.75 428 ARG B N 1
ATOM 7469 C CA . ARG B 1 428 ? -1.433 -118.25 -50.531 1 86.75 428 ARG B CA 1
ATOM 7470 C C . ARG B 1 428 ? -0.69 -117.188 -49.719 1 86.75 428 ARG B C 1
ATOM 7472 O O . ARG B 1 428 ? -1.225 -116.062 -49.469 1 86.75 428 ARG B O 1
ATOM 7479 N N . ASP B 1 429 ? 0.515 -117.438 -49.438 1 76.19 429 ASP B N 1
ATOM 7480 C CA . ASP B 1 429 ? 1.307 -116.5 -48.625 1 76.19 429 ASP B CA 1
ATOM 7481 C C . ASP B 1 429 ? 1.658 -115.25 -49.406 1 76.19 429 ASP B C 1
ATOM 7483 O O . ASP B 1 429 ? 1.7 -114.125 -48.844 1 76.19 429 ASP B O 1
ATOM 7487 N N . SER B 1 430 ? 1.882 -115.375 -50.688 1 77.56 430 SER B N 1
ATOM 7488 C CA . SER B 1 430 ? 2.172 -114.25 -51.531 1 77.56 430 SER B CA 1
ATOM 7489 C C . SER B 1 430 ? 0.967 -113.312 -51.656 1 77.56 430 SER B C 1
ATOM 7491 O O . SER B 1 430 ? 1.112 -112.125 -51.562 1 77.56 430 SER B O 1
ATOM 7493 N N . GLN B 1 431 ? -0.191 -114 -51.781 1 82.62 431 GLN B N 1
ATOM 7494 C CA . GLN B 1 431 ? -1.409 -113.188 -51.875 1 82.62 431 GLN B CA 1
ATOM 7495 C C . GLN B 1 431 ? -1.679 -112.438 -50.562 1 82.62 431 GLN B C 1
ATOM 7497 O O . GLN B 1 431 ? -2.092 -111.312 -50.594 1 82.62 431 GLN B O 1
ATOM 7502 N N . ALA B 1 432 ? -1.366 -113.062 -49.469 1 80.62 432 ALA B N 1
ATOM 7503 C CA . ALA B 1 432 ? -1.523 -112.438 -48.156 1 80.62 432 ALA B CA 1
ATOM 7504 C C . ALA B 1 432 ? -0.531 -111.25 -48 1 80.62 432 ALA B C 1
ATOM 7506 O O . ALA B 1 432 ? -0.874 -110.25 -47.469 1 80.62 432 ALA B O 1
ATOM 7507 N N . SER B 1 433 ? 0.623 -111.375 -48.469 1 76.06 433 SER B N 1
ATOM 7508 C CA . SER B 1 433 ? 1.648 -110.375 -48.406 1 76.06 433 SER B CA 1
ATOM 7509 C C . SER B 1 433 ? 1.271 -109.125 -49.281 1 76.06 433 SER B C 1
ATOM 7511 O O . SER B 1 433 ? 1.463 -108 -48.875 1 76.06 433 SER B O 1
ATOM 7513 N N . LEU B 1 434 ? 0.705 -109.438 -50.438 1 80.06 434 LEU B N 1
ATOM 7514 C CA . LEU B 1 434 ? 0.288 -108.375 -51.344 1 80.06 434 LEU B CA 1
ATOM 7515 C C . LEU B 1 434 ? -0.82 -107.562 -50.719 1 80.06 434 LEU B C 1
ATOM 7517 O O . LEU B 1 434 ? -0.813 -106.312 -50.844 1 80.06 434 LEU B O 1
ATOM 7521 N N . SER B 1 435 ? -1.716 -108.188 -49.969 1 83.5 435 SER B N 1
ATOM 7522 C CA . SER B 1 435 ? -2.781 -107.5 -49.281 1 83.5 435 SER B CA 1
ATOM 7523 C C . SER B 1 435 ? -2.225 -106.625 -48.156 1 83.5 435 SER B C 1
ATOM 7525 O O . SER B 1 435 ? -2.662 -105.438 -47.969 1 83.5 435 SER B O 1
ATOM 7527 N N . SER B 1 436 ? -1.269 -107.062 -47.531 1 76.44 436 SER B N 1
ATOM 7528 C CA . SER B 1 436 ? -0.638 -106.312 -46.438 1 76.44 436 SER B CA 1
ATOM 7529 C C . SER B 1 436 ? 0.106 -105.125 -47 1 76.44 436 SER B C 1
ATOM 7531 O O . SER B 1 436 ? 0.03 -104 -46.406 1 76.44 436 SER B O 1
ATOM 7533 N N . VAL B 1 437 ? 0.755 -105.188 -48.125 1 76.56 437 VAL B N 1
ATOM 7534 C CA . VAL B 1 437 ? 1.508 -104.125 -48.75 1 76.56 437 VAL B CA 1
ATOM 7535 C C . VAL B 1 437 ? 0.551 -103 -49.188 1 76.56 437 VAL B C 1
ATOM 7537 O O . VAL B 1 437 ? 0.846 -101.812 -49.031 1 76.56 437 VAL B O 1
ATOM 7540 N N . ASP B 1 438 ? -0.573 -103.5 -49.656 1 83.81 438 ASP B N 1
ATOM 7541 C CA . ASP B 1 438 ? -1.565 -102.5 -50.094 1 83.81 438 ASP B CA 1
ATOM 7542 C C . ASP B 1 438 ? -2.057 -101.688 -48.938 1 83.81 438 ASP B C 1
ATOM 7544 O O . ASP B 1 438 ? -2.205 -100.438 -49.062 1 83.81 438 ASP B O 1
ATOM 7548 N N . THR B 1 439 ? -2.221 -102.375 -47.844 1 81.62 439 THR B N 1
ATOM 7549 C CA . THR B 1 439 ? -2.676 -101.625 -46.656 1 81.62 439 THR B CA 1
ATOM 7550 C C . THR B 1 439 ? -1.604 -100.688 -46.156 1 81.62 439 THR B C 1
ATOM 7552 O O . THR B 1 439 ? -1.902 -99.562 -45.812 1 81.62 439 THR B O 1
ATOM 7555 N N . VAL B 1 440 ? -0.408 -101.062 -46.188 1 75.88 440 VAL B N 1
ATOM 7556 C CA . VAL B 1 440 ? 0.71 -100.25 -45.719 1 75.88 440 VAL B CA 1
ATOM 7557 C C . VAL B 1 440 ? 0.875 -99 -46.656 1 75.88 440 VAL B C 1
ATOM 7559 O O . VAL B 1 440 ? 1.098 -97.875 -46.156 1 75.88 440 VAL B O 1
ATOM 7562 N N . CYS B 1 441 ? 0.78 -99.25 -47.938 1 82.25 441 CYS B N 1
ATOM 7563 C CA . CYS B 1 441 ? 0.9 -98.188 -48.906 1 82.25 441 CYS B CA 1
ATOM 7564 C C . CYS B 1 441 ? -0.201 -97.125 -48.688 1 82.25 441 CYS B C 1
ATOM 7566 O O . CYS B 1 441 ? 0.059 -95.938 -48.719 1 82.25 441 CYS B O 1
ATOM 7568 N N . SER B 1 442 ? -1.381 -97.625 -48.344 1 86.56 442 SER B N 1
ATOM 7569 C CA . SER B 1 442 ? -2.506 -96.688 -48.125 1 86.56 442 SER B CA 1
ATOM 7570 C C . SER B 1 442 ? -2.303 -95.875 -46.875 1 86.56 442 SER B C 1
ATOM 7572 O O . SER B 1 442 ? -2.521 -94.688 -46.875 1 86.56 442 SER B O 1
ATOM 7574 N N . HIS B 1 443 ? -1.824 -96.5 -45.844 1 79.19 443 HIS B N 1
ATOM 7575 C CA . HIS B 1 443 ? -1.574 -95.75 -44.594 1 79.19 443 HIS B CA 1
ATOM 7576 C C . HIS B 1 443 ? -0.442 -94.75 -44.75 1 79.19 443 HIS B C 1
ATOM 7578 O O . HIS B 1 443 ? -0.524 -93.625 -44.25 1 79.19 443 HIS B O 1
ATOM 7584 N N . ALA B 1 444 ? 0.571 -95.125 -45.469 1 79.88 444 ALA B N 1
ATOM 7585 C CA . ALA B 1 444 ? 1.709 -94.25 -45.688 1 79.88 444 ALA B CA 1
ATOM 7586 C C . ALA B 1 444 ? 1.295 -93 -46.5 1 79.88 444 ALA B C 1
ATOM 7588 O O . ALA B 1 444 ? 1.717 -91.938 -46.188 1 79.88 444 ALA B O 1
ATOM 7589 N N . HIS B 1 445 ? 0.406 -93.25 -47.5 1 85.56 445 HIS B N 1
ATOM 7590 C CA . HIS B 1 445 ? -0.09 -92.125 -48.281 1 85.56 445 HIS B CA 1
ATOM 7591 C C . HIS B 1 445 ? -0.892 -91.188 -47.438 1 85.56 445 HIS B C 1
ATOM 7593 O O . HIS B 1 445 ? -0.732 -89.938 -47.562 1 85.56 445 HIS B O 1
ATOM 7599 N N . GLN B 1 446 ? -1.73 -91.688 -46.562 1 84.62 446 GLN B N 1
ATOM 7600 C CA . GLN B 1 446 ? -2.527 -90.875 -45.688 1 84.62 446 GLN B CA 1
ATOM 7601 C C . GLN B 1 446 ? -1.637 -90.062 -44.719 1 84.62 446 GLN B C 1
ATOM 7603 O O . GLN B 1 446 ? -1.851 -88.875 -44.531 1 84.62 446 GLN B O 1
ATOM 7608 N N . ARG B 1 447 ? -0.64 -90.688 -44.281 1 78 447 ARG B N 1
ATOM 7609 C CA . ARG B 1 447 ? 0.258 -90.062 -43.344 1 78 447 ARG B CA 1
ATOM 7610 C C . ARG B 1 447 ? 1.084 -89 -44.031 1 78 447 ARG B C 1
ATOM 7612 O O . ARG B 1 447 ? 1.333 -87.938 -43.438 1 78 447 ARG B O 1
ATOM 7619 N N . SER B 1 448 ? 1.558 -89.312 -45.219 1 85 448 SER B N 1
ATOM 7620 C CA . SER B 1 448 ? 2.297 -88.312 -45.969 1 85 448 SER B CA 1
ATOM 7621 C C . SER B 1 448 ? 1.47 -87.062 -46.156 1 85 448 SER B C 1
ATOM 7623 O O . SER B 1 448 ? 1.982 -85.938 -46.031 1 85 448 SER B O 1
ATOM 7625 N N . SER B 1 449 ? 0.168 -87.188 -46.375 1 88.38 449 SER B N 1
ATOM 7626 C CA . SER B 1 449 ? -0.73 -86.062 -46.562 1 88.38 449 SER B CA 1
ATOM 7627 C C . SER B 1 449 ? -0.916 -85.25 -45.25 1 88.38 449 SER B C 1
ATOM 7629 O O . SER B 1 449 ? -0.919 -84.062 -45.281 1 88.38 449 SER B O 1
ATOM 7631 N N . GLU B 1 450 ? -1.021 -85.938 -44.156 1 83.06 450 GLU B N 1
ATOM 7632 C CA . GLU B 1 450 ? -1.191 -85.312 -42.875 1 83.06 450 GLU B CA 1
ATOM 7633 C C . GLU B 1 450 ? 0.05 -84.5 -42.5 1 83.06 450 GLU B C 1
ATOM 7635 O O . GLU B 1 450 ? -0.058 -83.375 -41.969 1 83.06 450 GLU B O 1
ATOM 7640 N N . VAL B 1 451 ? 1.179 -84.938 -42.781 1 83.44 451 VAL B N 1
ATOM 7641 C CA . VAL B 1 451 ? 2.432 -84.312 -42.438 1 83.44 451 VAL B CA 1
ATOM 7642 C C . VAL B 1 451 ? 2.617 -83.062 -43.344 1 83.44 451 VAL B C 1
ATOM 7644 O O . VAL B 1 451 ? 3.145 -82.062 -42.906 1 83.44 451 VAL B O 1
ATOM 7647 N N . GLU B 1 452 ? 2.148 -83.312 -44.625 1 88.31 452 GLU B N 1
ATOM 7648 C CA . GLU B 1 452 ? 2.207 -82.188 -45.531 1 88.31 452 GLU B CA 1
ATOM 7649 C C . GLU B 1 452 ? 1.289 -81.062 -45.062 1 88.31 452 GLU B C 1
ATOM 7651 O O . GLU B 1 452 ? 1.646 -79.875 -45.125 1 88.31 452 GLU B O 1
ATOM 7656 N N . GLU B 1 453 ? 0.13 -81.375 -44.469 1 87.5 453 GLU B N 1
ATOM 7657 C CA . GLU B 1 453 ? -0.781 -80.438 -43.906 1 87.5 453 GLU B CA 1
ATOM 7658 C C . GLU B 1 453 ? -0.164 -79.75 -42.688 1 87.5 453 GLU B C 1
ATOM 7660 O O . GLU B 1 453 ? -0.364 -78.562 -42.469 1 87.5 453 GLU B O 1
ATOM 7665 N N . LEU B 1 454 ? 0.547 -80.438 -41.969 1 82.56 454 LEU B N 1
ATOM 7666 C CA . LEU B 1 454 ? 1.258 -79.875 -40.844 1 82.56 454 LEU B CA 1
ATOM 7667 C C . LEU B 1 454 ? 2.297 -78.875 -41.281 1 82.56 454 LEU B C 1
ATOM 7669 O O . LEU B 1 454 ? 2.412 -77.75 -40.688 1 82.56 454 LEU B O 1
ATOM 7673 N N . SER B 1 455 ? 3.041 -79.188 -42.281 1 88.44 455 SER B N 1
ATOM 7674 C CA . SER B 1 455 ? 4.031 -78.25 -42.844 1 88.44 455 SER B CA 1
ATOM 7675 C C . SER B 1 455 ? 3.385 -76.938 -43.25 1 88.44 455 SER B C 1
ATOM 7677 O O . SER B 1 455 ? 3.906 -75.875 -42.969 1 88.44 455 SER B O 1
ATOM 7679 N N . ALA B 1 456 ? 2.178 -77.062 -43.812 1 90.12 456 ALA B N 1
ATOM 7680 C CA . ALA B 1 456 ? 1.454 -75.812 -44.281 1 90.12 456 ALA B CA 1
ATOM 7681 C C . ALA B 1 456 ? 0.974 -75 -43.062 1 90.12 456 ALA B C 1
ATOM 7683 O O . ALA B 1 456 ? 1.055 -73.812 -43.094 1 90.12 456 ALA B O 1
ATOM 7684 N N . ALA B 1 457 ? 0.51 -75.688 -42.062 1 85.56 457 ALA B N 1
ATOM 7685 C CA . ALA B 1 457 ? 0.053 -75 -40.844 1 85.56 457 ALA B CA 1
ATOM 7686 C C . ALA B 1 457 ? 1.203 -74.25 -40.156 1 85.56 457 ALA B C 1
ATOM 7688 O O . ALA B 1 457 ? 1.041 -73.125 -39.719 1 85.56 457 ALA B O 1
ATOM 7689 N N . MET B 1 458 ? 2.363 -74.812 -40.156 1 86.44 458 MET B N 1
ATOM 7690 C CA . MET B 1 458 ? 3.535 -74.188 -39.531 1 86.44 458 MET B CA 1
ATOM 7691 C C . MET B 1 458 ? 3.986 -73 -40.312 1 86.44 458 MET B C 1
ATOM 7693 O O . MET B 1 458 ? 4.445 -72 -39.719 1 86.44 458 MET B O 1
ATOM 7697 N N . THR B 1 459 ? 3.834 -73.062 -41.594 1 89.06 459 THR B N 1
ATOM 7698 C CA . THR B 1 459 ? 4.184 -71.938 -42.406 1 89.06 459 THR B CA 1
ATOM 7699 C C . THR B 1 459 ? 3.271 -70.75 -42.094 1 89.06 459 THR B C 1
ATOM 7701 O O . THR B 1 459 ? 3.723 -69.562 -42.031 1 89.06 459 THR B O 1
ATOM 7704 N N . ARG B 1 460 ? 2.006 -71 -41.812 1 89.38 460 ARG B N 1
ATOM 7705 C CA . ARG B 1 460 ? 1.072 -69.938 -41.406 1 89.38 460 ARG B CA 1
ATOM 7706 C C . ARG B 1 460 ? 1.44 -69.375 -40.031 1 89.38 460 ARG B C 1
ATOM 7708 O O . ARG B 1 460 ? 1.334 -68.188 -39.812 1 89.38 460 ARG B O 1
ATOM 7715 N N . VAL B 1 461 ? 1.895 -70.188 -39.188 1 88.88 461 VAL B N 1
ATOM 7716 C CA . VAL B 1 461 ? 2.309 -69.75 -37.844 1 88.88 461 VAL B CA 1
ATOM 7717 C C . VAL B 1 461 ? 3.482 -68.75 -37.969 1 88.88 461 VAL B C 1
ATOM 7719 O O . VAL B 1 461 ? 3.549 -67.812 -37.219 1 88.88 461 VAL B O 1
ATOM 7722 N N . VAL B 1 462 ? 4.406 -69.062 -38.875 1 90 462 VAL B N 1
ATOM 7723 C CA . VAL B 1 462 ? 5.555 -68.188 -39.062 1 90 462 VAL B CA 1
ATOM 7724 C C . VAL B 1 462 ? 5.07 -66.812 -39.438 1 90 462 VAL B C 1
ATOM 7726 O O . VAL B 1 462 ? 5.566 -65.812 -38.875 1 90 462 VAL B O 1
ATOM 7729 N N . SER B 1 463 ? 4.027 -66.688 -40.281 1 91.31 463 SER B N 1
ATOM 7730 C CA . SER B 1 463 ? 3.486 -65.438 -40.688 1 91.31 463 SER B CA 1
ATOM 7731 C C . SER B 1 463 ? 2.83 -64.688 -39.531 1 91.31 463 SER B C 1
ATOM 7733 O O . SER B 1 463 ? 2.99 -63.469 -39.375 1 91.31 463 SER B O 1
ATOM 7735 N N . GLU B 1 464 ? 2.109 -65.375 -38.719 1 90.06 464 GLU B N 1
ATOM 7736 C CA . GLU B 1 464 ? 1.454 -64.812 -37.562 1 90.06 464 GLU B CA 1
ATOM 7737 C C . GLU B 1 464 ? 2.479 -64.312 -36.531 1 90.06 464 GLU B C 1
ATOM 7739 O O . GLU B 1 464 ? 2.301 -63.25 -35.906 1 90.06 464 GLU B O 1
ATOM 7744 N N . MET B 1 465 ? 3.559 -65.062 -36.438 1 91.5 465 MET B N 1
ATOM 7745 C CA . MET B 1 465 ? 4.613 -64.625 -35.5 1 91.5 465 MET B CA 1
ATOM 7746 C C . MET B 1 465 ? 5.324 -63.375 -35.969 1 91.5 465 MET B C 1
ATOM 7748 O O . MET B 1 465 ? 5.742 -62.562 -35.156 1 91.5 465 MET B O 1
ATOM 7752 N N . GLN B 1 466 ? 5.387 -63.281 -37.281 1 91.5 466 GLN B N 1
ATOM 7753 C CA . GLN B 1 466 ? 5.953 -62.031 -37.844 1 91.5 466 GLN B CA 1
ATOM 7754 C C . GLN B 1 466 ? 5.07 -60.844 -37.531 1 91.5 466 GLN B C 1
ATOM 7756 O O . GLN B 1 466 ? 5.574 -59.75 -37.281 1 91.5 466 GLN B O 1
ATOM 7761 N N . GLN B 1 467 ? 3.795 -61.062 -37.5 1 92.25 467 GLN B N 1
ATOM 7762 C CA . GLN B 1 467 ? 2.877 -60 -37.094 1 92.25 467 GLN B CA 1
ATOM 7763 C C . GLN B 1 467 ? 3.039 -59.625 -35.625 1 92.25 467 GLN B C 1
ATOM 7765 O O . GLN B 1 467 ? 2.973 -58.438 -35.25 1 92.25 467 GLN B O 1
ATOM 7770 N N . VAL B 1 468 ? 3.25 -60.594 -34.781 1 92.25 468 VAL B N 1
ATOM 7771 C CA . VAL B 1 468 ? 3.5 -60.344 -33.344 1 92.25 468 VAL B CA 1
ATOM 7772 C C . VAL B 1 468 ? 4.742 -59.469 -33.188 1 92.25 468 VAL B C 1
ATOM 7774 O O . VAL B 1 468 ? 4.746 -58.5 -32.406 1 92.25 468 VAL B O 1
ATOM 7777 N N . LEU B 1 469 ? 5.758 -59.75 -33.969 1 91.94 469 LEU B N 1
ATOM 7778 C CA . LEU B 1 469 ? 6.992 -58.969 -33.906 1 91.94 469 LEU B CA 1
ATOM 7779 C C . LEU B 1 469 ? 6.75 -57.531 -34.344 1 91.94 469 LEU B C 1
ATOM 7781 O O . LEU B 1 469 ? 7.316 -56.594 -33.75 1 91.94 469 LEU B O 1
ATOM 7785 N N . SER B 1 470 ? 5.883 -57.344 -35.344 1 92.75 470 SER B N 1
ATOM 7786 C CA . SER B 1 470 ? 5.531 -56 -35.781 1 92.75 470 SER B CA 1
ATOM 7787 C C . SER B 1 470 ? 4.82 -55.25 -34.688 1 92.75 470 SER B C 1
ATOM 7789 O O . SER B 1 470 ? 5.113 -54.062 -34.469 1 92.75 470 SER B O 1
ATOM 7791 N N . HIS B 1 471 ? 3.924 -55.906 -34 1 90.94 471 HIS B N 1
ATOM 7792 C CA . HIS B 1 471 ? 3.236 -55.25 -32.906 1 90.94 471 HIS B CA 1
ATOM 7793 C C . HIS B 1 471 ? 4.211 -54.906 -31.766 1 90.94 471 HIS B C 1
ATOM 7795 O O . HIS B 1 471 ? 4.121 -53.844 -31.172 1 90.94 471 HIS B O 1
ATOM 7801 N N . ALA B 1 472 ? 5.141 -55.75 -31.453 1 90.31 472 ALA B N 1
ATOM 7802 C CA . ALA B 1 472 ? 6.141 -55.5 -30.422 1 90.31 472 ALA B CA 1
ATOM 7803 C C . ALA B 1 472 ? 6.992 -54.281 -30.75 1 90.31 472 ALA B C 1
ATOM 7805 O O . ALA B 1 472 ? 7.289 -53.469 -29.875 1 90.31 472 ALA B O 1
ATOM 7806 N N . MET B 1 473 ? 7.328 -54.156 -32.031 1 89.5 473 MET B N 1
ATOM 7807 C CA . MET B 1 473 ? 8.086 -53 -32.469 1 89.5 473 MET B CA 1
ATOM 7808 C C . MET B 1 473 ? 7.27 -51.719 -32.312 1 89.5 473 MET B C 1
ATOM 7810 O O . MET B 1 473 ? 7.805 -50.688 -31.906 1 89.5 473 MET B O 1
ATOM 7814 N N . GLY B 1 474 ? 6.016 -51.875 -32.625 1 89.25 474 GLY B N 1
ATOM 7815 C CA . GLY B 1 474 ? 5.125 -50.75 -32.375 1 89.25 474 GLY B CA 1
ATOM 7816 C C . GLY B 1 474 ? 5.043 -50.344 -30.922 1 89.25 474 GLY B C 1
ATOM 7817 O O . GLY B 1 474 ? 5.094 -49.156 -30.594 1 89.25 474 GLY B O 1
ATOM 7818 N N . ILE B 1 475 ? 4.988 -51.219 -30.031 1 91.75 475 ILE B N 1
ATOM 7819 C CA . ILE B 1 475 ? 4.949 -50.969 -28.594 1 91.75 475 ILE B CA 1
ATOM 7820 C C . ILE B 1 475 ? 6.242 -50.281 -28.156 1 91.75 475 ILE B C 1
ATOM 7822 O O . ILE B 1 475 ? 6.211 -49.344 -27.391 1 91.75 475 ILE B O 1
ATOM 7826 N N . GLN B 1 476 ? 7.332 -50.781 -28.656 1 89.94 476 GLN B N 1
ATOM 7827 C CA . GLN B 1 476 ? 8.625 -50.188 -28.312 1 89.94 476 GLN B CA 1
ATOM 7828 C C . GLN B 1 476 ? 8.703 -48.719 -28.75 1 89.94 476 GLN B C 1
ATOM 7830 O O . GLN B 1 476 ? 9.172 -47.875 -27.984 1 89.94 476 GLN B O 1
ATOM 7835 N N . GLU B 1 477 ? 8.234 -48.469 -29.953 1 90.62 477 GLU B N 1
ATOM 7836 C CA . GLU B 1 477 ? 8.25 -47.094 -30.484 1 90.62 477 GLU B CA 1
ATOM 7837 C C . GLU B 1 477 ? 7.367 -46.156 -29.641 1 90.62 477 GLU B C 1
ATOM 7839 O O . GLU B 1 477 ? 7.773 -45.062 -29.281 1 90.62 477 GLU B O 1
ATOM 7844 N N . GLN B 1 478 ? 6.211 -46.656 -29.281 1 89.62 478 GLN B N 1
ATOM 7845 C CA . GLN B 1 478 ? 5.289 -45.844 -28.484 1 89.62 478 GLN B CA 1
ATOM 7846 C C . GLN B 1 478 ? 5.836 -45.625 -27.078 1 89.62 478 GLN B C 1
ATOM 7848 O O . GLN B 1 478 ? 5.672 -44.531 -26.5 1 89.62 478 GLN B O 1
ATOM 7853 N N . THR B 1 479 ? 6.457 -46.531 -26.5 1 90.19 479 THR B N 1
ATOM 7854 C CA . THR B 1 479 ? 7.051 -46.438 -25.172 1 90.19 479 THR B CA 1
ATOM 7855 C C . THR B 1 479 ? 8.188 -45.438 -25.156 1 90.19 479 THR B C 1
ATOM 7857 O O . THR B 1 479 ? 8.305 -44.625 -24.219 1 90.19 479 THR B O 1
ATOM 7860 N N . LYS B 1 480 ? 8.961 -45.438 -26.25 1 90.06 480 LYS B N 1
ATOM 7861 C CA . LYS B 1 480 ? 10.031 -44.438 -26.375 1 90.06 480 LYS B CA 1
ATOM 7862 C C . LYS B 1 480 ? 9.461 -43.031 -26.438 1 90.06 480 LYS B C 1
ATOM 7864 O O . LYS B 1 480 ? 9.961 -42.125 -25.766 1 90.06 480 LYS B O 1
ATOM 7869 N N . ARG B 1 481 ? 8.43 -42.844 -27.156 1 89.44 481 ARG B N 1
ATOM 7870 C CA . ARG B 1 481 ? 7.777 -41.562 -27.266 1 89.44 481 ARG B CA 1
ATOM 7871 C C . ARG B 1 481 ? 7.18 -41.125 -25.922 1 89.44 481 ARG B C 1
ATOM 7873 O O . ARG B 1 481 ? 7.27 -39.969 -25.531 1 89.44 481 ARG B O 1
ATOM 7880 N N . THR B 1 482 ? 6.578 -42.031 -25.203 1 89.31 482 THR B N 1
ATOM 7881 C CA . THR B 1 482 ? 6.008 -41.75 -23.891 1 89.31 482 THR B CA 1
ATOM 7882 C C . THR B 1 482 ? 7.098 -41.344 -22.906 1 89.31 482 THR B C 1
ATOM 7884 O O . THR B 1 482 ? 6.898 -40.406 -22.109 1 89.31 482 THR B O 1
ATOM 7887 N N . THR B 1 483 ? 8.203 -42 -23.031 1 89.88 483 THR B N 1
ATOM 7888 C CA . THR B 1 483 ? 9.336 -41.625 -22.188 1 89.88 483 THR B CA 1
ATOM 7889 C C . THR B 1 483 ? 9.789 -40.188 -22.469 1 89.88 483 THR B C 1
ATOM 7891 O O . THR B 1 483 ? 10.047 -39.438 -21.547 1 89.88 483 THR B O 1
ATOM 7894 N N . GLU B 1 484 ? 9.844 -39.812 -23.719 1 91.81 484 GLU B N 1
ATOM 7895 C CA . GLU B 1 484 ? 10.227 -38.469 -24.109 1 91.81 484 GLU B CA 1
ATOM 7896 C C . GLU B 1 484 ? 9.227 -37.438 -23.594 1 91.81 484 GLU B C 1
ATOM 7898 O O . GLU B 1 484 ? 9.617 -36.406 -23.031 1 91.81 484 GLU B O 1
ATOM 7903 N N . VAL B 1 485 ? 7.957 -37.719 -23.766 1 90.94 485 VAL B N 1
ATOM 7904 C CA . VAL B 1 485 ? 6.902 -36.812 -23.297 1 90.94 485 VAL B CA 1
ATOM 7905 C C . VAL B 1 485 ? 6.965 -36.688 -21.781 1 90.94 485 VAL B C 1
ATOM 7907 O O . VAL B 1 485 ? 6.766 -35.625 -21.234 1 90.94 485 VAL B O 1
ATOM 7910 N N . SER B 1 486 ? 7.254 -37.781 -21.062 1 91.31 486 SER B N 1
ATOM 7911 C CA . SER B 1 486 ? 7.379 -37.75 -19.609 1 91.31 486 SER B CA 1
ATOM 7912 C C . SER B 1 486 ? 8.508 -36.844 -19.156 1 91.31 486 SER B C 1
ATOM 7914 O O . SER B 1 486 ? 8.375 -36.125 -18.172 1 91.31 486 SER B O 1
ATOM 7916 N N . HIS B 1 487 ? 9.578 -36.812 -19.922 1 92.19 487 HIS B N 1
ATOM 7917 C CA . HIS B 1 487 ? 10.688 -35.906 -19.625 1 92.19 487 HIS B CA 1
ATOM 7918 C C . HIS B 1 487 ? 10.297 -34.469 -19.844 1 92.19 487 HIS B C 1
ATOM 7920 O O . HIS B 1 487 ? 10.688 -33.594 -19.062 1 92.19 487 HIS B O 1
ATOM 7926 N N . GLU B 1 488 ? 9.539 -34.25 -20.844 1 91.94 488 GLU B N 1
ATOM 7927 C CA . GLU B 1 488 ? 9.055 -32.906 -21.109 1 91.94 488 GLU B CA 1
ATOM 7928 C C . GLU B 1 488 ? 8.141 -32.406 -20 1 91.94 488 GLU B C 1
ATOM 7930 O O . GLU B 1 488 ? 8.25 -31.266 -19.547 1 91.94 488 GLU B O 1
ATOM 7935 N N . ILE B 1 489 ? 7.297 -33.281 -19.562 1 90.38 489 ILE B N 1
ATOM 7936 C CA . ILE B 1 489 ? 6.395 -32.906 -18.469 1 90.38 489 ILE B CA 1
ATOM 7937 C C . ILE B 1 489 ? 7.199 -32.625 -17.203 1 90.38 489 ILE B C 1
ATOM 7939 O O . ILE B 1 489 ? 6.93 -31.672 -16.484 1 90.38 489 ILE B O 1
ATOM 7943 N N . GLN B 1 490 ? 8.164 -33.469 -16.953 1 92.06 490 GLN B N 1
ATOM 7944 C CA . GLN B 1 490 ? 9.023 -33.281 -15.789 1 92.06 490 GLN B CA 1
ATOM 7945 C C . GLN B 1 490 ? 9.695 -31.906 -15.82 1 92.06 490 GLN B C 1
ATOM 7947 O O . GLN B 1 490 ? 9.719 -31.188 -14.812 1 92.06 490 GLN B O 1
ATOM 7952 N N . ASN B 1 491 ? 10.18 -31.469 -16.953 1 93.62 491 ASN B N 1
ATOM 7953 C CA . ASN B 1 491 ? 10.828 -30.172 -17.125 1 93.62 491 ASN B CA 1
ATOM 7954 C C . ASN B 1 491 ? 9.852 -29.031 -16.891 1 93.62 491 ASN B C 1
ATOM 7956 O O . ASN B 1 491 ? 10.18 -28.047 -16.234 1 93.62 491 ASN B O 1
ATOM 7960 N N . LYS B 1 492 ? 8.719 -29.188 -17.453 1 91.31 492 LYS B N 1
ATOM 7961 C CA . LYS B 1 492 ? 7.703 -28.156 -17.297 1 91.31 492 LYS B CA 1
ATOM 7962 C C . LYS B 1 492 ? 7.277 -28.016 -15.836 1 91.31 492 LYS B C 1
ATOM 7964 O O . LYS B 1 492 ? 7.062 -26.891 -15.359 1 91.31 492 LYS B O 1
ATOM 7969 N N . VAL B 1 493 ? 7.172 -29.078 -15.141 1 91.88 493 VAL B N 1
ATOM 7970 C CA . VAL B 1 493 ? 6.77 -29.062 -13.734 1 91.88 493 VAL B CA 1
ATOM 7971 C C . VAL B 1 493 ? 7.852 -28.375 -12.898 1 91.88 493 VAL B C 1
ATOM 7973 O O . VAL B 1 493 ? 7.547 -27.656 -11.953 1 91.88 493 VAL B O 1
ATOM 7976 N N . ASP B 1 494 ? 9.07 -28.547 -13.266 1 93.12 494 ASP B N 1
ATOM 7977 C CA . ASP B 1 494 ? 10.164 -27.828 -12.609 1 93.12 494 ASP B CA 1
ATOM 7978 C C . ASP B 1 494 ? 10.016 -26.328 -12.781 1 93.12 494 ASP B C 1
ATOM 7980 O O . ASP B 1 494 ? 10.195 -25.562 -11.828 1 93.12 494 ASP B O 1
ATOM 7984 N N . VAL B 1 495 ? 9.688 -25.938 -13.945 1 92.5 495 VAL B N 1
ATOM 7985 C CA . VAL B 1 495 ? 9.492 -24.516 -14.242 1 92.5 495 VAL B CA 1
ATOM 7986 C C . VAL B 1 495 ? 8.32 -23.969 -13.43 1 92.5 495 VAL B C 1
ATOM 7988 O O . VAL B 1 495 ? 8.414 -22.891 -12.852 1 92.5 495 VAL B O 1
ATOM 7991 N N . ILE B 1 496 ? 7.297 -24.719 -13.359 1 90.62 496 ILE B N 1
ATOM 7992 C CA . ILE B 1 496 ? 6.117 -24.328 -12.594 1 90.62 496 ILE B CA 1
ATOM 7993 C C . ILE B 1 496 ? 6.484 -24.188 -11.117 1 90.62 496 ILE B C 1
ATOM 7995 O O . ILE B 1 496 ? 6.051 -23.234 -10.453 1 90.62 496 ILE B O 1
ATOM 7999 N N . THR B 1 497 ? 7.234 -25.141 -10.648 1 92.12 497 THR B N 1
ATOM 8000 C CA . THR B 1 497 ? 7.699 -25.078 -9.273 1 92.12 497 THR B CA 1
ATOM 8001 C C . THR B 1 497 ? 8.492 -23.781 -9.031 1 92.12 497 THR B C 1
ATOM 8003 O O . THR B 1 497 ? 8.32 -23.141 -7.996 1 92.12 497 THR B O 1
ATOM 8006 N N . HIS B 1 498 ? 9.297 -23.375 -9.953 1 92.25 498 HIS B N 1
ATOM 8007 C CA . HIS B 1 498 ? 10.07 -22.141 -9.852 1 92.25 498 HIS B CA 1
ATOM 8008 C C . HIS B 1 498 ? 9.148 -20.922 -9.812 1 92.25 498 HIS B C 1
ATOM 8010 O O . HIS B 1 498 ? 9.359 -20.016 -9.016 1 92.25 498 HIS B O 1
ATOM 8016 N N . HIS B 1 499 ? 8.148 -20.922 -10.648 1 87.75 499 HIS B N 1
ATOM 8017 C CA . HIS B 1 499 ? 7.18 -19.844 -10.641 1 87.75 499 HIS B CA 1
ATOM 8018 C C . HIS B 1 499 ? 6.461 -19.75 -9.305 1 87.75 499 HIS B C 1
ATOM 8020 O O . HIS B 1 499 ? 6.199 -18.641 -8.812 1 87.75 499 HIS B O 1
ATOM 8026 N N . ALA B 1 500 ? 6.148 -20.844 -8.68 1 89.94 500 ALA B N 1
ATOM 8027 C CA . ALA B 1 500 ? 5.523 -20.859 -7.359 1 89.94 500 ALA B CA 1
ATOM 8028 C C . ALA B 1 500 ? 6.438 -20.25 -6.305 1 89.94 500 ALA B C 1
ATOM 8030 O O . ALA B 1 500 ? 5.98 -19.5 -5.43 1 89.94 500 ALA B O 1
ATOM 8031 N N . ASN B 1 501 ? 7.707 -20.5 -6.406 1 91.5 501 ASN B N 1
ATOM 8032 C CA . ASN B 1 501 ? 8.68 -19.906 -5.5 1 91.5 501 ASN B CA 1
ATOM 8033 C C . ASN B 1 501 ? 8.727 -18.391 -5.652 1 91.5 501 ASN B C 1
ATOM 8035 O O . ASN B 1 501 ? 8.758 -17.656 -4.656 1 91.5 501 ASN B O 1
ATOM 8039 N N . ASN B 1 502 ? 8.719 -17.938 -6.887 1 90.38 502 ASN B N 1
ATOM 8040 C CA . ASN B 1 502 ? 8.68 -16.516 -7.152 1 90.38 502 ASN B CA 1
ATOM 8041 C C . ASN B 1 502 ? 7.426 -15.859 -6.582 1 90.38 502 ASN B C 1
ATOM 8043 O O . ASN B 1 502 ? 7.484 -14.766 -6.027 1 90.38 502 ASN B O 1
ATOM 8047 N N . THR B 1 503 ? 6.359 -16.516 -6.707 1 90.31 503 THR B N 1
ATOM 8048 C CA . THR B 1 503 ? 5.09 -16.031 -6.176 1 90.31 503 THR B CA 1
ATOM 8049 C C . THR B 1 503 ? 5.148 -15.93 -4.656 1 90.31 503 THR B C 1
ATOM 8051 O O . THR B 1 503 ? 4.676 -14.945 -4.078 1 90.31 503 THR B O 1
ATOM 8054 N N . SER B 1 504 ? 5.695 -16.938 -4.039 1 93.38 504 SER B N 1
ATOM 8055 C CA . SER B 1 504 ? 5.879 -16.891 -2.59 1 93.38 504 SER B CA 1
ATOM 8056 C C . SER B 1 504 ? 6.734 -15.703 -2.174 1 93.38 504 SER B C 1
ATOM 8058 O O . SER B 1 504 ? 6.43 -15.031 -1.188 1 93.38 504 SER B O 1
ATOM 8060 N N . GLN B 1 505 ? 7.77 -15.414 -2.916 1 93.19 505 GLN B N 1
ATOM 8061 C CA . GLN B 1 505 ? 8.617 -14.25 -2.654 1 93.19 505 GLN B CA 1
ATOM 8062 C C . GLN B 1 505 ? 7.844 -12.953 -2.818 1 93.19 505 GLN B C 1
ATOM 8064 O O . GLN B 1 505 ? 7.988 -12.031 -2.012 1 93.19 505 GLN B O 1
ATOM 8069 N N . SER B 1 506 ? 7.066 -12.883 -3.867 1 92.88 506 SER B N 1
ATOM 8070 C CA . SER B 1 506 ? 6.227 -11.711 -4.098 1 92.88 506 SER B CA 1
ATOM 8071 C C . SER B 1 506 ? 5.242 -11.508 -2.947 1 92.88 506 SER B C 1
ATOM 8073 O O . SER B 1 506 ? 4.996 -10.367 -2.535 1 92.88 506 SER B O 1
ATOM 8075 N N . ALA B 1 507 ? 4.68 -12.578 -2.436 1 92.62 507 ALA B N 1
ATOM 8076 C CA . ALA B 1 507 ? 3.785 -12.508 -1.283 1 92.62 507 ALA B CA 1
ATOM 8077 C C . ALA B 1 507 ? 4.508 -11.961 -0.057 1 92.62 507 ALA B C 1
ATOM 8079 O O . ALA B 1 507 ? 3.965 -11.117 0.664 1 92.62 507 ALA B O 1
ATOM 8080 N N . SER B 1 508 ? 5.703 -12.391 0.166 1 95 508 SER B N 1
ATOM 8081 C CA . SER B 1 508 ? 6.516 -11.906 1.28 1 95 508 SER B CA 1
ATOM 8082 C C . SER B 1 508 ? 6.801 -10.414 1.147 1 95 508 SER B C 1
ATOM 8084 O O . SER B 1 508 ? 6.703 -9.664 2.123 1 95 508 SER B O 1
ATOM 8086 N N . GLU B 1 509 ? 7.133 -9.984 -0.058 1 94.19 509 GLU B N 1
ATOM 8087 C CA . GLU B 1 509 ? 7.379 -8.57 -0.314 1 94.19 509 GLU B CA 1
ATOM 8088 C C . GLU B 1 509 ? 6.121 -7.738 -0.067 1 94.19 509 GLU B C 1
ATOM 8090 O O . GLU B 1 509 ? 6.188 -6.668 0.536 1 94.19 509 GLU B O 1
ATOM 8095 N N . THR B 1 510 ? 5.023 -8.219 -0.507 1 93.69 510 THR B N 1
ATOM 8096 C CA . THR B 1 510 ? 3.744 -7.547 -0.284 1 93.69 510 THR B CA 1
ATOM 8097 C C . THR B 1 510 ? 3.453 -7.422 1.208 1 93.69 510 THR B C 1
ATOM 8099 O O . THR B 1 510 ? 3.004 -6.371 1.672 1 93.69 510 THR B O 1
ATOM 8102 N N . ARG B 1 511 ? 3.695 -8.477 1.956 1 95.06 511 ARG B N 1
ATOM 8103 C CA . ARG B 1 511 ? 3.508 -8.461 3.402 1 95.06 511 ARG B CA 1
ATOM 8104 C C . ARG B 1 511 ? 4.402 -7.414 4.059 1 95.06 511 ARG B C 1
ATOM 8106 O O . ARG B 1 511 ? 3.963 -6.688 4.949 1 95.06 511 ARG B O 1
ATOM 8113 N N . GLU B 1 512 ? 5.605 -7.336 3.652 1 95.5 512 GLU B N 1
ATOM 8114 C CA . GLU B 1 512 ? 6.539 -6.352 4.188 1 95.5 512 GLU B CA 1
ATOM 8115 C C . GLU B 1 512 ? 6.055 -4.93 3.922 1 95.5 512 GLU B C 1
ATOM 8117 O O . GLU B 1 512 ? 6.094 -4.078 4.812 1 95.5 512 GLU B O 1
ATOM 8122 N N . ILE B 1 513 ? 5.645 -4.684 2.707 1 94.06 513 ILE B N 1
ATOM 8123 C CA . ILE B 1 513 ? 5.125 -3.371 2.346 1 94.06 513 ILE B CA 1
ATOM 8124 C C . ILE B 1 513 ? 3.893 -3.053 3.191 1 94.06 513 ILE B C 1
ATOM 8126 O O . ILE B 1 513 ? 3.713 -1.916 3.635 1 94.06 513 ILE B O 1
ATOM 8130 N N . SER B 1 514 ? 3.01 -4.055 3.426 1 95.25 514 SER B N 1
ATOM 8131 C CA . SER B 1 514 ? 1.825 -3.873 4.262 1 95.25 514 SER B CA 1
ATOM 8132 C C . SER B 1 514 ? 2.207 -3.467 5.68 1 95.25 514 SER B C 1
ATOM 8134 O O . SER B 1 514 ? 1.567 -2.596 6.273 1 95.25 514 SER B O 1
ATOM 8136 N N . ILE B 1 515 ? 3.219 -4.035 6.254 1 94.06 515 ILE B N 1
ATOM 8137 C CA . ILE B 1 515 ? 3.701 -3.697 7.59 1 94.06 515 ILE B CA 1
ATOM 8138 C C . ILE B 1 515 ? 4.207 -2.258 7.609 1 94.06 515 ILE B C 1
ATOM 8140 O O . ILE B 1 515 ? 3.9 -1.497 8.531 1 94.06 515 ILE B O 1
ATOM 8144 N N . ASP B 1 516 ? 4.922 -1.862 6.57 1 94.75 516 ASP B N 1
ATOM 8145 C CA . ASP B 1 516 ? 5.422 -0.497 6.449 1 94.75 516 ASP B CA 1
ATOM 8146 C C . ASP B 1 516 ? 4.27 0.506 6.395 1 94.75 516 ASP B C 1
ATOM 8148 O O . ASP B 1 516 ? 4.328 1.562 7.031 1 94.75 516 ASP B O 1
ATOM 8152 N N . LEU B 1 517 ? 3.266 0.206 5.648 1 92.88 517 LEU B N 1
ATOM 8153 C CA . LEU B 1 517 ? 2.104 1.078 5.523 1 92.88 517 LEU B CA 1
ATOM 8154 C C . LEU B 1 517 ? 1.38 1.212 6.859 1 92.88 517 LEU B C 1
ATOM 8156 O O . LEU B 1 517 ? 0.896 2.293 7.203 1 92.88 517 LEU B O 1
ATOM 8160 N N . GLU B 1 518 ? 1.28 0.107 7.57 1 94.19 518 GLU B N 1
ATOM 8161 C CA . GLU B 1 518 ? 0.705 0.151 8.914 1 94.19 518 GLU B CA 1
ATOM 8162 C C . GLU B 1 518 ? 1.499 1.084 9.82 1 94.19 518 GLU B C 1
ATOM 8164 O O . GLU B 1 518 ? 0.917 1.869 10.57 1 94.19 518 GLU B O 1
ATOM 8169 N N . HIS B 1 519 ? 2.787 1.052 9.727 1 94.56 519 HIS B N 1
ATOM 8170 C CA . HIS B 1 519 ? 3.654 1.934 10.5 1 94.56 519 HIS B CA 1
ATOM 8171 C C . HIS B 1 519 ? 3.434 3.395 10.125 1 94.56 519 HIS B C 1
ATOM 8173 O O . HIS B 1 519 ? 3.359 4.262 11 1 94.56 519 HIS B O 1
ATOM 8179 N N . LEU B 1 520 ? 3.365 3.607 8.82 1 91.75 520 LEU B N 1
ATOM 8180 C CA . LEU B 1 520 ? 3.115 4.965 8.352 1 91.75 520 LEU B CA 1
ATOM 8181 C C . LEU B 1 520 ? 1.78 5.484 8.875 1 91.75 520 LEU B C 1
ATOM 8183 O O . LEU B 1 520 ? 1.677 6.645 9.281 1 91.75 520 LEU B O 1
ATOM 8187 N N . SER B 1 521 ? 0.736 4.648 8.844 1 93.81 521 SER B N 1
ATOM 8188 C CA . SER B 1 521 ? -0.571 5.004 9.383 1 93.81 521 SER B CA 1
ATOM 8189 C C . SER B 1 521 ? -0.481 5.336 10.867 1 93.81 521 SER B C 1
ATOM 8191 O O . SER B 1 521 ? -1.05 6.328 11.328 1 93.81 521 SER B O 1
ATOM 8193 N N . GLN B 1 522 ? 0.252 4.602 11.648 1 92.44 522 GLN B N 1
ATOM 8194 C CA . GLN B 1 522 ? 0.431 4.828 13.078 1 92.44 522 GLN B CA 1
ATOM 8195 C C . GLN B 1 522 ? 1.179 6.133 13.336 1 92.44 522 GLN B C 1
ATOM 8197 O O . GLN B 1 522 ? 0.854 6.867 14.273 1 92.44 522 GLN B O 1
ATOM 8202 N N . GLN B 1 523 ? 2.109 6.383 12.484 1 91.44 523 GLN B N 1
ATOM 8203 C CA . GLN B 1 523 ? 2.859 7.629 12.602 1 91.44 523 GLN B CA 1
ATOM 8204 C C . GLN B 1 523 ? 1.954 8.836 12.375 1 91.44 523 GLN B C 1
ATOM 8206 O O . GLN B 1 523 ? 2.029 9.82 13.109 1 91.44 523 GLN B O 1
ATOM 8211 N N . LEU B 1 524 ? 1.1 8.758 11.367 1 92.19 524 LEU B N 1
ATOM 8212 C CA . LEU B 1 524 ? 0.153 9.836 11.109 1 92.19 524 LEU B CA 1
ATOM 8213 C C . LEU B 1 524 ? -0.824 9.992 12.266 1 92.19 524 LEU B C 1
ATOM 8215 O O . LEU B 1 524 ? -1.138 11.109 12.672 1 92.19 524 LEU B O 1
ATOM 8219 N N . GLU B 1 525 ? -1.233 8.836 12.812 1 92.56 525 GLU B N 1
ATOM 8220 C CA . GLU B 1 525 ? -2.143 8.875 13.961 1 92.56 525 GLU B CA 1
ATOM 8221 C C . GLU B 1 525 ? -1.477 9.516 15.172 1 92.56 525 GLU B C 1
ATOM 8223 O O . GLU B 1 525 ? -2.105 10.289 15.898 1 92.56 525 GLU B O 1
ATOM 8228 N N . SER B 1 526 ? -0.246 9.172 15.375 1 92.06 526 SER B N 1
ATOM 8229 C CA . SER B 1 526 ? 0.508 9.75 16.484 1 92.06 526 SER B CA 1
ATOM 8230 C C . SER B 1 526 ? 0.648 11.258 16.328 1 92.06 526 SER B C 1
ATOM 8232 O O . SER B 1 526 ? 0.534 12 17.297 1 92.06 526 SER B O 1
ATOM 8234 N N . LEU B 1 527 ? 0.88 11.68 15.102 1 89.25 527 LEU B N 1
ATOM 8235 C CA . LEU B 1 527 ? 0.962 13.102 14.789 1 89.25 527 LEU B CA 1
ATOM 8236 C C . LEU B 1 527 ? -0.362 13.797 15.086 1 89.25 527 LEU B C 1
ATOM 8238 O O . LEU B 1 527 ? -0.381 14.875 15.68 1 89.25 527 LEU B O 1
ATOM 8242 N N . LEU B 1 528 ? -1.476 13.141 14.758 1 90.75 528 LEU B N 1
ATOM 8243 C CA . LEU B 1 528 ? -2.811 13.703 14.93 1 90.75 528 LEU B CA 1
ATOM 8244 C C . LEU B 1 528 ? -3.205 13.734 16.406 1 90.75 528 LEU B C 1
ATOM 8246 O O . LEU B 1 528 ? -3.906 14.648 16.844 1 90.75 528 LEU B O 1
ATOM 8250 N N . ASN B 1 529 ? -2.74 12.812 17.156 1 90.88 529 ASN B N 1
ATOM 8251 C CA . ASN B 1 529 ? -3.092 12.695 18.562 1 90.88 529 ASN B CA 1
ATOM 8252 C C . ASN B 1 529 ? -2.504 13.836 19.391 1 90.88 529 ASN B C 1
ATOM 8254 O O . ASN B 1 529 ? -2.945 14.094 20.516 1 90.88 529 ASN B O 1
ATOM 8258 N N . GLN B 1 530 ? -1.568 14.555 18.828 1 89.19 530 GLN B N 1
ATOM 8259 C CA . GLN B 1 530 ? -1.004 15.703 19.531 1 89.19 530 GLN B CA 1
ATOM 8260 C C . GLN B 1 530 ? -1.957 16.891 19.484 1 89.19 530 GLN B C 1
ATOM 8262 O O . GLN B 1 530 ? -1.817 17.844 20.25 1 89.19 530 GLN B O 1
ATOM 8267 N N . PHE B 1 531 ? -2.898 16.812 18.562 1 91.75 531 PHE B N 1
ATOM 8268 C CA . PHE B 1 531 ? -3.846 17.906 18.391 1 91.75 531 PHE B CA 1
ATOM 8269 C C . PHE B 1 531 ? -5.234 17.5 18.875 1 91.75 531 PHE B C 1
ATOM 8271 O O . PHE B 1 531 ? -5.617 16.328 18.75 1 91.75 531 PHE B O 1
ATOM 8278 N N . THR B 1 532 ? -5.922 18.312 19.547 1 90.44 532 THR B N 1
ATOM 8279 C CA . THR B 1 532 ? -7.344 18.125 19.812 1 90.44 532 THR B CA 1
ATOM 8280 C C . THR B 1 532 ? -8.195 18.875 18.781 1 90.44 532 THR B C 1
ATOM 8282 O O . THR B 1 532 ? -8.133 20.094 18.703 1 90.44 532 THR B O 1
ATOM 8285 N N . LEU B 1 533 ? -8.992 18.141 17.984 1 87 533 LEU B N 1
ATOM 8286 C CA . LEU B 1 533 ? -9.758 18.734 16.906 1 87 533 LEU B CA 1
ATOM 8287 C C . LEU B 1 533 ? -11.242 18.812 17.266 1 87 533 LEU B C 1
ATOM 8289 O O . LEU B 1 533 ? -11.68 18.188 18.219 1 87 533 LEU B O 1
ATOM 8293 N N . ILE B 1 534 ? -12.055 19.75 16.609 1 77.94 534 ILE B N 1
ATOM 8294 C CA . ILE B 1 534 ? -13.492 19.859 16.812 1 77.94 534 ILE B CA 1
ATOM 8295 C C . ILE B 1 534 ? -14.18 18.578 16.344 1 77.94 534 ILE B C 1
ATOM 8297 O O . ILE B 1 534 ? -13.875 18.062 15.258 1 77.94 534 ILE B O 1
ATOM 8301 N N . ALA B 1 535 ? -14.945 17.891 17.328 1 67.62 535 ALA B N 1
ATOM 8302 C CA . ALA B 1 535 ? -15.672 16.672 16.969 1 67.62 535 ALA B CA 1
ATOM 8303 C C . ALA B 1 535 ? -16.781 16.984 15.969 1 67.62 535 ALA B C 1
ATOM 8305 O O . ALA B 1 535 ? -17.5 17.969 16.125 1 67.62 535 ALA B O 1
ATOM 8306 N N . LYS B 1 536 ? -16.875 16.781 14.773 1 59.12 536 LYS B N 1
ATOM 8307 C CA . LYS B 1 536 ? -17.938 17 13.812 1 59.12 536 LYS B CA 1
ATOM 8308 C C . LYS B 1 536 ? -19.281 16.5 14.367 1 59.12 536 LYS B C 1
ATOM 8310 O O . LYS B 1 536 ? -20.328 16.766 13.781 1 59.12 536 LYS B O 1
ATOM 8315 N N . ASN B 1 537 ? -19.469 15.727 15.281 1 46.81 537 ASN B N 1
ATOM 8316 C CA . ASN B 1 537 ? -20.859 15.359 15.531 1 46.81 537 ASN B CA 1
ATOM 8317 C C . ASN B 1 537 ? -21.641 16.5 16.188 1 46.81 537 ASN B C 1
ATOM 8319 O O . ASN B 1 537 ? -22.781 16.328 16.609 1 46.81 537 ASN B O 1
ATOM 8323 N N . SER B 1 538 ? -21.125 17.375 16.984 1 39.38 538 SER B N 1
ATOM 8324 C CA . SER B 1 538 ? -22.047 18.188 17.766 1 39.38 538 SER B CA 1
ATOM 8325 C C . SER B 1 538 ? -22.672 19.281 16.906 1 39.38 538 SER B C 1
ATOM 8327 O O . SER B 1 538 ? -22.172 20.406 16.859 1 39.38 538 SER B O 1
ATOM 8329 N N . ALA B 1 539 ? -23.172 19.062 15.672 1 38.03 539 ALA B N 1
ATOM 8330 C CA . ALA B 1 539 ? -24.125 19.969 15.031 1 38.03 539 ALA B CA 1
ATOM 8331 C C . ALA B 1 539 ? -25.141 20.5 16.031 1 38.03 539 ALA B C 1
ATOM 8333 O O . ALA B 1 539 ? -25.578 19.766 16.938 1 38.03 539 ALA B O 1
ATOM 8334 N N . ARG B 1 540 ? -25.578 21.844 15.969 1 32.41 540 ARG B N 1
ATOM 8335 C CA . ARG B 1 540 ? -26.641 22.734 16.391 1 32.41 540 ARG B CA 1
ATOM 8336 C C . ARG B 1 540 ? -28 22.031 16.359 1 32.41 540 ARG B C 1
ATOM 8338 O O . ARG B 1 540 ? -28.406 21.5 15.328 1 32.41 540 ARG B O 1
ATOM 8345 N N . LYS B 1 541 ? -28.453 21.562 17.234 1 35.12 541 LYS B N 1
ATOM 8346 C CA . LYS B 1 541 ? -29.891 21.797 17.125 1 35.12 541 LYS B CA 1
ATOM 8347 C C . LYS B 1 541 ? -30.203 23.281 16.922 1 35.12 541 LYS B C 1
ATOM 8349 O O . LYS B 1 541 ? -29.688 24.125 17.641 1 35.12 541 LYS B O 1
ATOM 8354 N N . PRO B 1 542 ? -30.75 23.531 15.68 1 32.31 542 PRO B N 1
ATOM 8355 C CA . PRO B 1 542 ? -31.438 24.828 15.664 1 32.31 542 PRO B CA 1
ATOM 8356 C C . PRO B 1 542 ? -32.219 25.094 16.953 1 32.31 542 PRO B C 1
ATOM 8358 O O . PRO B 1 542 ? -32.844 24.188 17.516 1 32.31 542 PRO B O 1
ATOM 8361 N N . HIS B 1 543 ? -31.625 25.906 17.906 1 24.42 543 HIS B N 1
ATOM 8362 C CA . HIS B 1 543 ? -32.781 26.516 18.578 1 24.42 543 HIS B CA 1
ATOM 8363 C C . HIS B 1 543 ? -33.656 27.266 17.594 1 24.42 543 HIS B C 1
ATOM 8365 O O . HIS B 1 543 ? -33.156 27.906 16.656 1 24.42 543 HIS B O 1
#

Organism: Vibrio cholerae serotype O1 (strain ATCC 39315 / El Tor Inaba N16961) (NCBI:txid243277)

Nearest PDB structures (foldseek):
  8c5v-assembly1_I  TM=4.422E-01  e=7.164E-10  Escherichia coli
  3g6b-assembly1_A  TM=6.971E-01  e=2.605E-07  Thermotoga maritima
  3g67-assembly1_A  TM=6.949E-01  e=3.381E-07  Thermotoga maritima
  3g67-assembly1_B  TM=6.693E-01  e=4.839E-06  Thermotoga maritima
  6grj-assembly1_F  TM=3.208E-01  e=2.965E-03  Aeromonas hydrophila

InterPro domains:
  IPR003660 HAMP domain [PF00672] (201-251)
  IPR003660 HAMP domain [PS50885] (203-256)
  IPR003660 HAMP domain [SM00304] (203-256)
  IPR004089 Methyl-accepting chemotaxis protein (MCP) signalling domain [PF00015] (324-497)
  IPR004089 Methyl-accepting chemotaxis protein (MCP) signalling domain [PS50111] (261-497)
  IPR004089 Methyl-accepting chemotaxis protein (MCP) signalling domain [SM00283] (271-532)
  IPR004090 Chemotaxis methyl-accepting receptor [PR00260] (4-29)
  IPR004090 Chemotaxis methyl-accepting receptor [PR00260] (369-396)
  IPR004090 Chemotaxis methyl-accepting receptor [PR00260] (398-427)

Foldseek 3Di:
DPQAPLNVVLVVLVVVLVVVLVVVLVVVVVVLVVVVLVVVLVVVVVLLVVLVVVCVVCVVVVNNVCNVVSQVVSCPDAFWPHKAKAFAPLQCVPPNDDDPRNHDDDPLQVVVQVPDWAWDWDQDPVGIWIKTKHFDFQACQDPNDHRCVVRVDDGGHGGIIIITTGHCVVVVVVSVVVSVVVSVVSVVVSVVVSVVVSVCCCVPPRVLVVVVVVVVVCCVVLVELQDADDQPDDDPSNVVRVVVNVVSVVVLVVLVVLLVVLVVLLVVLVVLLVVLVVLLVVLVVLLVVLVVLLVVLVVVLVVLVVLLVVLVVLLVVLVVVLVVLLVLLVVLLVVLVVLVVVLVVLVVVLVVLVVVLVVLVVVLVVLVVQLVVLVVQLVVLVVQLVVLVVVPPVSPVSNVVSVVSNVVSVVSNVVSVVVNVVSVVSNVVSVVVSVVSVVSSVVSNVVSVVSNVSSVVSVVVSVVSVVVSVVSVVSNVVSVVSSVVSVVVNVVSVVSSVVSVVSNVVSVVSNVVSVVSNVVSVVSVVVSVSHHHNDVPPDDPPD/DPQAPLNVVLVVLVVVLVVVLVVVLVVVVVVLVVVVLVVVLVVVVVLLVVLVVVCVVCVVVVNNVCVVVSQVVSCPDAFWPDKAKAFAPLQCVPPNDDDPRNHDDDPVQVVVLVPDWAWDWDQDPVGIWIKTKHFDFQDCQDPNDHNCVVRVDDGGHGGIIIITTGHCVVVVVVSVVVSVVVSVVSVVVSVVVSVVVSVCCCVPPRVLVVVVVVVVVCCVVLVELQDADDQPDDDPSNVVRVVVNVVSVVVLVVLVVLLVVLVVLLVVLVVLLVVLVVLLVVLVVLLVVLVVLLVVLVVVLVVLVVLLVVLVVLLVVLVVVLVVLLVLLVVLLVVLVVLVVVLVVLVVVLVVLVVVLVVLVVVLVVLVVQLVVLVVQLVVLVVQLVVLVVVPPVSPVSNVVSVVSNVVSVVSNVVSVVSNVVSVVSNVVSVVVSVVSVVVSVVSNVVSVVSNVSSVVSVVVSVVSVVVSVVSVVSNVVSVVVSVVSVVVNVVSVVSSVVSVVSNVVSVVSNVVSVVSNVVSVVSVVVSVSHHHHDVPPDDPPD

Solvent-accessible surface area (backbone atoms only — not comparable to full-atom values): 54043 Å² total; per-residue (Å²): 128,68,53,42,62,62,55,56,48,49,52,51,48,52,53,38,51,50,52,38,50,52,54,51,48,56,47,52,53,54,53,52,54,52,50,52,53,54,56,49,52,54,52,47,52,49,53,51,51,50,55,46,52,48,49,51,51,24,59,75,68,71,45,57,88,50,47,64,58,53,50,54,43,53,45,67,38,90,44,35,76,39,74,40,54,29,56,25,73,74,44,30,74,74,74,42,80,72,59,82,73,24,48,77,83,53,71,66,45,53,45,14,62,74,60,38,73,42,76,44,84,35,80,54,99,92,40,56,23,39,33,34,28,43,42,41,54,25,28,71,67,54,79,84,38,50,40,27,78,78,64,74,41,60,78,65,43,56,48,25,26,42,34,38,33,34,52,38,59,68,58,51,51,54,48,52,54,51,49,54,53,48,49,53,53,47,50,54,43,51,52,50,37,50,54,51,52,52,52,51,46,39,65,70,46,50,49,55,50,48,52,52,24,51,50,40,40,47,29,43,71,61,34,45,56,57,72,75,63,84,64,86,48,65,26,57,66,19,53,30,31,50,20,51,40,48,36,47,48,52,50,48,52,51,52,48,52,51,50,52,49,28,52,51,37,40,51,50,18,53,51,36,39,50,46,18,49,54,36,32,51,40,18,52,51,39,44,54,46,41,51,51,43,51,53,45,48,52,53,42,51,54,41,43,53,52,39,47,51,34,38,51,55,30,40,52,44,44,53,53,39,35,52,52,35,52,51,41,20,52,50,28,40,50,49,19,52,48,36,50,51,47,40,52,53,52,50,53,48,47,52,50,49,53,52,48,47,53,50,49,50,51,44,51,53,51,46,50,51,44,39,51,47,22,51,48,40,28,49,51,18,50,54,42,31,52,52,16,56,74,51,48,86,84,13,53,70,51,31,53,52,18,51,51,44,26,51,49,19,51,50,40,37,53,49,45,52,52,43,51,53,51,47,54,49,46,50,52,53,49,54,51,45,50,54,52,50,50,52,49,42,52,52,38,53,55,47,22,51,52,32,40,51,42,18,54,54,30,53,52,37,38,56,47,43,50,50,32,45,53,30,38,53,49,37,47,54,41,45,52,52,41,50,52,46,48,50,52,42,51,53,45,42,52,51,43,41,50,42,25,52,51,35,32,51,44,16,51,51,39,34,51,52,18,54,50,37,39,50,51,21,49,50,49,48,55,60,49,67,59,43,42,65,65,69,79,79,69,66,78,70,76,125,128,70,55,41,63,61,57,55,48,48,52,50,50,50,53,39,52,50,52,38,50,51,54,49,48,55,49,52,54,53,52,50,55,52,50,52,52,54,56,48,50,55,51,49,51,48,51,51,52,50,54,47,52,49,50,51,51,25,60,75,67,69,46,56,88,50,47,64,58,53,50,52,43,54,47,66,38,89,44,37,75,40,74,41,53,28,57,25,73,74,44,30,74,74,74,44,80,73,58,83,72,26,48,76,82,52,71,66,46,53,46,13,60,73,61,39,73,41,76,44,85,33,78,56,99,90,41,55,22,39,32,34,29,43,43,42,53,25,29,72,67,54,79,83,38,48,40,26,78,78,63,73,43,59,79,66,43,55,48,27,27,41,34,36,32,34,53,38,59,69,57,51,51,53,48,52,54,52,49,52,51,49,49,51,52,46,50,53,43,50,52,50,36,50,53,51,53,51,53,51,47,40,64,70,47,51,48,54,49,48,51,53,23,52,50,38,40,48,29,43,72,61,32,46,58,59,70,76,65,82,66,87,48,64,26,58,66,18,51,30,31,50,19,51,41,48,35,47,48,53,50,48,53,51,52,50,51,51,51,52,49,28,54,50,36,39,50,50,17,52,52,35,39,51,44,17,51,53,35,31,50,40,20,52,51,38,43,53,47,40,51,52,42,50,51,45,47,53,52,42,51,53,41,42,54,50,38,47,51,34,38,51,53,29,42,53,44,46,53,52,39,35,51,52,35,51,51,40,21,51,50,29,41,51,48,18,52,48,35,51,49,47,38,51,53,49,49,53,48,46,52,51,50,54,51,48,49,53,51,50,52,52,42,52,52,51,43,50,51,45,38,51,47,20,52,49,42,28,49,51,18,48,53,43,31,51,54,16,58,74,52,49,85,84,13,54,69,50,31,53,52,18,50,50,44,27,51,49,18,50,51,41,38,52,50,44,51,53,42,52,51,52,48,54,52,46,50,53,54,48,52,52,44,50,53,50,49,51,52,48,41,51,52,38,53,54,45,22,52,53,32,40,50,43,17,55,52,31,52,51,38,37,54,47,43,52,50,34,44,52,30,38,52,50,38,48,55,41,44,52,51,42,50,54,47,46,51,51,42,51,53,44,42,52,52,44,42,51,41,26,53,52,36,32,51,44,15,52,52,40,35,53,52,18,53,52,36,39,50,51,23,52,51,49,48,55,60,50,67,57,44,44,66,65,71,80,77,76,69,74,68,80,123